Protein 5DLC (pdb70)

Organism: Pseudomonas aeruginosa (strain UCBPP-PA14) (NCBI:txid208963)

CATH classification: 3.20.20.70

B-factor: mean 39.53, std 12.9, range [12.69, 102.18]

Secondary structure (DSSP, 8-state):
---EEEEE-HHHHHHHHTTT-S-S-HHHHHHHHHHTT-SEEEEE--TT-SS--HHHHHHHHHH-SS-EEEEE-S-HHHHHHHHHH--SEEEE---SGGGB-SSSSB-TGGGHHHHHHHHHHHHTTT-EEEEEE-S-HHHHHHHHHTT-SEEEE--HHHHT-SSHHHHHHHHHHHHHHHHHHHHTT-EEEE-TT--TTTHHHHHTSTT--EEEE-HHHHHHHHHH-HHHHHHHHHHHHHHHH-/---EEEEE-HHHHHHHHTTTSS-S-HHHHHHHHHHTT-SEEEEE--TT-SS--HHHHHHHHHH-SS-EEEEE---HHHHHHHHHH--SEEEE---SGGGB-SSSSB-TGGGHHHHHHHHHHHHTTT-EEEEEE-S-HHHHHHHHHTT-SEEEE--HHHHT--SHHHHHHHHHHHHHHHHHHHHTT-EEEB-TT--TTTHHHHHTSTT--EEEE-HHHHHHHHHH-HHHHHHHHHHHHHHHH-/---EEEEE-HHHHHHHHTTT-S-S-HHHHHHHHHHTT-SEEEEE--TT-SS--HHHHHHHHHH-SS-EEEEE---HHHHHHHHHH--SEEEE---SGGGB-SSSSB-TTTTHHHHHHHHHHHHTTT-EEEEEE-S-HHHHHHHHHTT-SEEEE--HHHHT--SHHHHHHHHHHHHHHHHHHHHTT-EEEE-TT--TTTHHHHHTSTTEEEEEE-HHHHHHHHHH-HHHHHHHHHHHHHHHH-/---EEEEE-HHHHHHHHTTTSS-S-HHHHHHHHHHTT-SEEEEE--TT-SS--HHHHHHHHHH-SS-EEEEE---HHHHHHHHHH--SEEEE---SGGGB-SSSSB-TGGGHHHHHHHHHHHHTTT-EEEEEE-S-HHHHHHHHHTT-SEEEE--HHHHT-SSHHHHHHHHHHHHHHHHHHHHTT-EEEE-TT--TTTHHHHHTSTTEEEEEE-HHHHHHHHHH-HHHHHHHHHHHHHHHH-

InterPro domains:
  IPR004569 Pyridoxal phosphate (active vitamin B6) biosynthesis PdxJ [MF_00279] (1-248)
  IPR004569 Pyridoxal phosphate (active vitamin B6) biosynthesis PdxJ [PF03740] (9-241)
  IPR004569 Pyridoxal phosphate (active vitamin B6) biosynthesis PdxJ [PTHR30456] (7-244)
  IPR004569 Pyridoxal phosphate (active vitamin B6) biosynthesis PdxJ [TIGR00559] (9-242)
  IPR004569 Pyridoxal phosphate (active vitamin B6) biosynthesis PdxJ [cd00003] (8-241)
  IPR013785 Aldolase-type TIM barrel [G3DSA:3.20.20.70] (1-248)
  IPR036130 Pyridoxine 5'-phosphate synthase [SSF63892] (7-242)

Structure (mmCIF, N/CA/C/O backbone):
data_5DLC
#
_entry.id   5DLC
#
_cell.length_a   150.460
_cell.length_b   150.460
_cell.length_c   86.570
_cell.angle_alpha   90.00
_cell.angle_beta   90.00
_cell.angle_gamma   120.00
#
_symmetry.space_group_name_H-M   'P 32 2 1'
#
loop_
_entity.id
_entity.type
_entity.pdbx_description
1 polymer "Pyridoxine 5'-phosphate synthase"
2 non-polymer 'PHOSPHATE ION'
3 water water
#
loop_
_atom_site.group_PDB
_atom_site.id
_atom_site.type_symbol
_atom_site.label_atom_id
_atom_site.label_alt_id
_atom_site.label_comp_id
_atom_site.label_asym_id
_atom_site.label_entity_id
_atom_site.label_seq_id
_atom_site.pdbx_PDB_ins_code
_atom_site.Cartn_x
_atom_site.Cartn_y
_atom_site.Cartn_z
_atom_site.occupancy
_atom_site.B_iso_or_equiv
_atom_site.auth_seq_id
_atom_site.auth_comp_id
_atom_site.auth_asym_id
_atom_site.auth_atom_id
_atom_site.pdbx_PDB_model_num
ATOM 1 N N . THR A 1 13 ? -45.986 38.334 54.495 1.00 84.72 13 THR A N 1
ATOM 2 C CA . THR A 1 13 ? -44.871 38.628 53.603 1.00 84.27 13 THR A CA 1
ATOM 3 C C . THR A 1 13 ? -44.910 40.086 53.147 1.00 81.13 13 THR A C 1
ATOM 4 O O . THR A 1 13 ? -45.634 40.905 53.712 1.00 87.27 13 THR A O 1
ATOM 8 N N . ARG A 1 14 ? -44.137 40.394 52.112 1.00 64.33 14 ARG A N 1
ATOM 9 C CA . ARG A 1 14 ? -43.981 41.760 51.628 1.00 46.41 14 ARG A CA 1
ATOM 10 C C . ARG A 1 14 ? -45.230 42.300 50.937 1.00 39.43 14 ARG A C 1
ATOM 11 O O . ARG A 1 14 ? -46.174 41.561 50.656 1.00 36.65 14 ARG A O 1
ATOM 19 N N . ILE A 1 15 ? -45.223 43.605 50.678 1.00 36.95 15 ILE A N 1
ATOM 20 C CA . ILE A 1 15 ? -46.307 44.258 49.957 1.00 31.69 15 ILE A CA 1
ATOM 21 C C . ILE A 1 15 ? -46.344 43.730 48.525 1.00 32.78 15 ILE A C 1
ATOM 22 O O . ILE A 1 15 ? -45.312 43.360 47.964 1.00 35.05 15 ILE A O 1
ATOM 27 N N . LEU A 1 16 ? -47.537 43.689 47.940 1.00 31.69 16 LEU A N 1
ATOM 28 C CA . LEU A 1 16 ? -47.714 43.117 46.613 1.00 29.06 16 LEU A CA 1
ATOM 29 C C . LEU A 1 16 ? -48.131 44.176 45.597 1.00 30.49 16 LEU A C 1
ATOM 30 O O . LEU A 1 16 ? -48.828 45.134 45.933 1.00 31.65 16 LEU A O 1
ATOM 35 N N . LEU A 1 17 ? -47.700 43.998 44.352 1.00 26.54 17 LEU A N 1
ATOM 36 C CA . LEU A 1 17 ? -48.077 44.905 43.275 1.00 24.08 17 LEU A CA 1
ATOM 37 C C . LEU A 1 17 ? -48.948 44.223 42.224 1.00 24.27 17 LEU A C 1
ATOM 38 O O . LEU A 1 17 ? -48.539 43.242 41.603 1.00 25.68 17 LEU A O 1
ATOM 43 N N . GLY A 1 18 ? -50.157 44.741 42.043 1.00 22.92 18 GLY A N 1
ATOM 44 C CA . GLY A 1 18 ? -51.000 44.331 40.938 1.00 19.77 18 GLY A CA 1
ATOM 45 C C . GLY A 1 18 ? -50.986 45.405 39.869 1.00 22.65 18 GLY A C 1
ATOM 46 O O . GLY A 1 18 ? -51.256 46.572 40.153 1.00 22.96 18 GLY A O 1
ATOM 47 N N . VAL A 1 19 ? -50.664 45.021 38.639 1.00 21.97 19 VAL A N 1
ATOM 48 C CA . VAL A 1 19 ? -50.578 45.985 37.552 1.00 22.18 19 VAL A CA 1
ATOM 49 C C . VAL A 1 19 ? -51.837 45.939 36.699 1.00 24.32 19 VAL A C 1
ATOM 50 O O . VAL A 1 19 ? -52.170 44.909 36.113 1.00 27.00 19 VAL A O 1
ATOM 54 N N . ASN A 1 20 ? -52.535 47.068 36.639 1.00 23.45 20 ASN A N 1
ATOM 55 C CA . ASN A 1 20 ? -53.729 47.200 35.817 1.00 24.12 20 ASN A CA 1
ATOM 56 C C . ASN A 1 20 ? -53.341 47.674 34.418 1.00 26.61 20 ASN A C 1
ATOM 57 O O . ASN A 1 20 ? -52.639 48.674 34.263 1.00 25.43 20 ASN A O 1
ATOM 62 N N . ILE A 1 21 ? -53.808 46.954 33.403 1.00 27.57 21 ILE A N 1
ATOM 63 C CA . ILE A 1 21 ? -53.401 47.210 32.025 1.00 26.32 21 ILE A CA 1
ATOM 64 C C . ILE A 1 21 ? -54.501 47.842 31.166 1.00 25.47 21 ILE A C 1
ATOM 65 O O . ILE A 1 21 ? -54.389 47.864 29.941 1.00 27.93 21 ILE A O 1
ATOM 70 N N . ASP A 1 22 ? -55.550 48.358 31.805 1.00 24.05 22 ASP A N 1
ATOM 71 C CA . ASP A 1 22 ? -56.699 48.924 31.088 1.00 28.74 22 ASP A CA 1
ATOM 72 C C . ASP A 1 22 ? -56.315 49.991 30.071 1.00 29.95 22 ASP A C 1
ATOM 73 O O . ASP A 1 22 ? -56.823 50.012 28.951 1.00 31.70 22 ASP A O 1
ATOM 78 N N . HIS A 1 23 ? -55.421 50.885 30.471 1.00 29.42 23 HIS A N 1
ATOM 79 C CA . HIS A 1 23 ? -55.140 52.068 29.674 1.00 26.58 23 HIS A CA 1
ATOM 80 C C . HIS A 1 23 ? -54.132 51.791 28.565 1.00 25.29 23 HIS A C 1
ATOM 81 O O . HIS A 1 23 ? -53.832 52.671 27.759 1.00 24.32 23 HIS A O 1
ATOM 88 N N . VAL A 1 24 ? -53.618 50.566 28.521 1.00 23.69 24 VAL A N 1
ATOM 89 C CA . VAL A 1 24 ? -52.915 50.097 27.335 1.00 22.18 24 VAL A CA 1
ATOM 90 C C . VAL A 1 24 ? -53.961 49.949 26.238 1.00 23.99 24 VAL A C 1
ATOM 91 O O . VAL A 1 24 ? -53.733 50.315 25.085 1.00 24.54 24 VAL A O 1
ATOM 95 N N . ALA A 1 25 ? -55.120 49.418 26.618 1.00 22.57 25 ALA A N 1
ATOM 96 C CA . ALA A 1 25 ? -56.234 49.247 25.693 1.00 24.50 25 ALA A CA 1
ATOM 97 C C . ALA A 1 25 ? -56.856 50.589 25.313 1.00 27.19 25 ALA A C 1
ATOM 98 O O . ALA A 1 25 ? -57.391 50.737 24.214 1.00 27.90 25 ALA A O 1
ATOM 100 N N . THR A 1 26 ? -56.792 51.558 26.224 1.00 28.42 26 THR A N 1
ATOM 101 C CA . THR A 1 26 ? -57.249 52.917 25.932 1.00 29.27 26 THR A CA 1
ATOM 102 C C . THR A 1 26 ? -56.532 53.438 24.692 1.00 31.18 26 THR A C 1
ATOM 103 O O . THR A 1 26 ? -57.147 54.015 23.794 1.00 31.09 26 THR A O 1
ATOM 107 N N . LEU A 1 27 ? -55.222 53.225 24.655 1.00 28.39 27 LEU A N 1
ATOM 108 C CA . LEU A 1 27 ? -54.407 53.641 23.525 1.00 29.39 27 LEU A CA 1
ATOM 109 C C . LEU A 1 27 ? -54.776 52.872 22.255 1.00 26.72 27 LEU A C 1
ATOM 110 O O . LEU A 1 27 ? -54.813 53.441 21.162 1.00 24.24 27 LEU A O 1
ATOM 115 N N . ARG A 1 28 ? -55.055 51.580 22.408 1.00 23.08 28 ARG A N 1
ATOM 116 C CA . ARG A 1 28 ? -55.400 50.724 21.276 1.00 23.79 28 ARG A CA 1
ATOM 117 C C . ARG A 1 28 ? -56.726 51.135 20.645 1.00 26.10 28 ARG A C 1
ATOM 118 O O . ARG A 1 28 ? -56.846 51.206 19.420 1.00 26.79 28 ARG A O 1
ATOM 126 N N . GLN A 1 29 ? -57.719 51.407 21.488 1.00 25.26 29 GLN A N 1
ATOM 127 C CA . GLN A 1 29 ? -59.060 51.740 21.019 1.00 26.07 29 GLN A CA 1
ATOM 128 C C . GLN A 1 29 ? -59.112 53.095 20.314 1.00 25.81 29 GLN A C 1
ATOM 129 O O . GLN A 1 29 ? -60.064 53.382 19.590 1.00 30.06 29 GLN A O 1
ATOM 135 N N . ALA A 1 30 ? -58.093 53.922 20.533 1.00 26.25 30 ALA A N 1
ATOM 136 C CA . ALA A 1 30 ? -58.027 55.254 19.932 1.00 30.59 30 ALA A CA 1
ATOM 137 C C . ALA A 1 30 ? -57.988 55.207 18.404 1.00 32.89 30 ALA A C 1
ATOM 138 O O . ALA A 1 30 ? -58.499 56.106 17.739 1.00 37.00 30 ALA A O 1
ATOM 140 N N . ARG A 1 31 ? -57.383 54.159 17.852 1.00 33.40 31 ARG A N 1
ATOM 141 C CA . ARG A 1 31 ? -57.239 54.032 16.403 1.00 36.13 31 ARG A CA 1
ATOM 142 C C . ARG A 1 31 ? -57.902 52.759 15.885 1.00 40.24 31 ARG A C 1
ATOM 143 O O . ARG A 1 31 ? -57.959 52.524 14.678 1.00 43.23 31 ARG A O 1
ATOM 151 N N . GLY A 1 32 ? -58.403 51.941 16.805 1.00 39.99 32 GLY A N 1
ATOM 152 C CA . GLY A 1 32 ? -59.085 50.715 16.441 1.00 42.62 32 GLY A CA 1
ATOM 153 C C . GLY A 1 32 ? -58.167 49.694 15.801 1.00 46.57 32 GLY A C 1
ATOM 154 O O . GLY A 1 32 ? -58.582 48.922 14.936 1.00 46.88 32 GLY A O 1
ATOM 155 N N . THR A 1 33 ? -56.908 49.698 16.223 1.00 48.76 33 THR A N 1
ATOM 156 C CA . THR A 1 33 ? -55.935 48.734 15.729 1.00 41.64 33 THR A CA 1
ATOM 157 C C . THR A 1 33 ? -55.859 47.527 16.651 1.00 35.96 33 THR A C 1
ATOM 158 O O . THR A 1 33 ? -56.698 47.344 17.532 1.00 35.89 33 THR A O 1
ATOM 162 N N . ARG A 1 34 ? -54.831 46.716 16.444 1.00 38.14 34 ARG A N 1
ATOM 163 C CA . ARG A 1 34 ? -54.626 45.508 17.224 1.00 38.75 34 ARG A CA 1
ATOM 164 C C . ARG A 1 34 ? -53.464 45.740 18.194 1.00 40.52 34 ARG A C 1
ATOM 165 O O . ARG A 1 34 ? -53.174 44.914 19.060 1.00 41.62 34 ARG A O 1
ATOM 173 N N . TYR A 1 35 ? -52.824 46.899 18.047 1.00 37.23 35 TYR A N 1
ATOM 174 C CA . TYR A 1 35 ? -51.743 47.329 18.928 1.00 28.60 35 TYR A CA 1
ATOM 175 C C . TYR A 1 35 ? -52.105 48.681 19.543 1.00 28.41 35 TYR A C 1
ATOM 176 O O . TYR A 1 35 ? -52.854 49.448 18.944 1.00 31.55 35 TYR A O 1
ATOM 185 N N . PRO A 1 36 ? -51.589 48.974 20.748 1.00 30.67 36 PRO A N 1
ATOM 186 C CA . PRO A 1 36 ? -50.775 48.076 21.573 1.00 29.54 36 PRO A CA 1
ATOM 187 C C . PRO A 1 36 ? -51.627 47.011 22.248 1.00 28.29 36 PRO A C 1
ATOM 188 O O . PRO A 1 36 ? -52.757 47.291 22.648 1.00 31.08 36 PRO A O 1
ATOM 192 N N . ASP A 1 37 ? -51.089 45.804 22.371 1.00 26.64 37 ASP A N 1
ATOM 193 C CA . ASP A 1 37 ? -51.839 44.704 22.954 1.00 24.02 37 ASP A CA 1
ATOM 194 C C . ASP A 1 37 ? -51.661 44.709 24.466 1.00 24.00 37 ASP A C 1
ATOM 195 O O . ASP A 1 37 ? -50.543 44.566 24.963 1.00 27.81 37 ASP A O 1
ATOM 200 N N . PRO A 1 38 ? -52.769 44.885 25.202 1.00 23.61 38 PRO A N 1
ATOM 201 C CA . PRO A 1 38 ? -52.756 44.835 26.669 1.00 23.05 38 PRO A CA 1
ATOM 202 C C . PRO A 1 38 ? -52.266 43.485 27.186 1.00 21.18 38 PRO A C 1
ATOM 203 O O . PRO A 1 38 ? -51.745 43.406 28.297 1.00 24.60 38 PRO A O 1
ATOM 207 N N . VAL A 1 39 ? -52.425 42.444 26.375 1.00 18.90 39 VAL A N 1
ATOM 208 C CA . VAL A 1 39 ? -51.937 41.112 26.710 1.00 23.51 39 VAL A CA 1
ATOM 209 C C . VAL A 1 39 ? -50.415 41.105 26.821 1.00 24.68 39 VAL A C 1
ATOM 210 O O . VAL A 1 39 ? -49.853 40.567 27.783 1.00 29.03 39 VAL A O 1
ATOM 214 N N . LYS A 1 40 ? -49.763 41.715 25.830 1.00 23.72 40 LYS A N 1
ATOM 215 C CA . LYS A 1 40 ? -48.303 41.822 25.780 1.00 27.09 40 LYS A CA 1
ATOM 216 C C . LYS A 1 40 ? -47.776 42.621 26.970 1.00 29.07 40 LYS A C 1
ATOM 217 O O . LYS A 1 40 ? -46.779 42.248 27.590 1.00 29.65 40 LYS A O 1
ATOM 223 N N . ALA A 1 41 ? -48.470 43.709 27.294 1.00 26.94 41 ALA A N 1
ATOM 224 C CA . ALA A 1 41 ? -48.118 44.542 28.439 1.00 24.64 41 ALA A CA 1
ATOM 225 C C . ALA A 1 41 ? -48.225 43.739 29.733 1.00 25.13 41 ALA A C 1
ATOM 226 O O . ALA A 1 41 ? -47.364 43.839 30.608 1.00 24.80 41 ALA A O 1
ATOM 228 N N . ALA A 1 42 ? -49.289 42.948 29.843 1.00 18.29 42 ALA A N 1
ATOM 229 C CA . ALA A 1 42 ? -49.496 42.080 30.998 1.00 22.86 42 ALA A CA 1
ATOM 230 C C . ALA A 1 42 ? -48.349 41.087 31.162 1.00 26.36 42 ALA A C 1
ATOM 231 O O . ALA A 1 42 ? -47.859 40.867 32.270 1.00 28.75 42 ALA A O 1
ATOM 233 N N . LEU A 1 43 ? -47.924 40.490 30.054 1.00 25.92 43 LEU A N 1
ATOM 234 C CA . LEU A 1 43 ? -46.843 39.511 30.085 1.00 28.27 43 LEU A CA 1
ATOM 235 C C . LEU A 1 43 ? -45.501 40.172 30.387 1.00 31.11 43 LEU A C 1
ATOM 236 O O . LEU A 1 43 ? -44.633 39.572 31.023 1.00 32.27 43 LEU A O 1
ATOM 241 N N . ASP A 1 44 ? -45.329 41.405 29.923 1.00 31.08 44 ASP A N 1
ATOM 242 C CA . ASP A 1 44 ? -44.129 42.170 30.244 1.00 31.96 44 ASP A CA 1
ATOM 243 C C . ASP A 1 44 ? -44.093 42.509 31.730 1.00 30.26 44 ASP A C 1
ATOM 244 O O . ASP A 1 44 ? -43.036 42.463 32.360 1.00 28.72 44 ASP A O 1
ATOM 249 N N . ALA A 1 45 ? -45.256 42.844 32.283 1.00 27.36 45 ALA A N 1
ATOM 250 C CA . ALA A 1 45 ? -45.359 43.227 33.686 1.00 28.89 45 ALA A CA 1
ATOM 251 C C . ALA A 1 45 ? -44.996 42.076 34.622 1.00 29.63 45 ALA A C 1
ATOM 252 O O . ALA A 1 45 ? -44.271 42.272 35.599 1.00 28.35 45 ALA A O 1
ATOM 254 N N . GLU A 1 46 ? -45.492 40.880 34.315 1.00 30.99 46 GLU A N 1
ATOM 255 C CA . GLU A 1 46 ? -45.199 39.698 35.123 1.00 30.08 46 GLU A CA 1
ATOM 256 C C . GLU A 1 46 ? -43.708 39.402 35.081 1.00 31.95 46 GLU A C 1
ATOM 257 O O . GLU A 1 46 ? -43.082 39.124 36.105 1.00 31.32 46 GLU A O 1
ATOM 263 N N . GLU A 1 47 ? -43.153 39.471 33.877 1.00 30.22 47 GLU A N 1
ATOM 264 C CA . GLU A 1 47 ? -41.733 39.260 33.648 1.00 30.23 47 GLU A CA 1
ATOM 265 C C . GLU A 1 47 ? -40.897 40.288 34.406 1.00 27.80 47 GLU A C 1
ATOM 266 O O . GLU A 1 47 ? -39.767 40.012 34.808 1.00 29.30 47 GLU A O 1
ATOM 272 N N . ALA A 1 48 ? -41.473 41.467 34.620 1.00 27.70 48 ALA A N 1
ATOM 273 C CA . ALA A 1 48 ? -40.780 42.546 35.315 1.00 24.92 48 ALA A CA 1
ATOM 274 C C . ALA A 1 48 ? -41.063 42.550 36.814 1.00 29.79 48 ALA A C 1
ATOM 275 O O . ALA A 1 48 ? -40.633 43.457 37.526 1.00 35.70 48 ALA A O 1
ATOM 277 N N . GLY A 1 49 ? -41.791 41.546 37.292 1.00 27.52 49 GLY A N 1
ATOM 278 C CA . GLY A 1 49 ? -41.970 41.373 38.721 1.00 27.55 49 GLY A CA 1
ATOM 279 C C . GLY A 1 49 ? -43.351 41.607 39.304 1.00 28.88 49 GLY A C 1
ATOM 280 O O . GLY A 1 49 ? -43.519 41.550 40.523 1.00 33.46 49 GLY A O 1
ATOM 281 N N . ALA A 1 50 ? -44.337 41.885 38.457 1.00 26.42 50 ALA A N 1
ATOM 282 C CA . ALA A 1 50 ? -45.704 42.067 38.935 1.00 22.50 50 ALA A CA 1
ATOM 283 C C . ALA A 1 50 ? -46.197 40.805 39.638 1.00 24.20 50 ALA A C 1
ATOM 284 O O . ALA A 1 50 ? -45.892 39.691 39.212 1.00 22.19 50 ALA A O 1
ATOM 286 N N . ASP A 1 51 ? -46.959 40.983 40.711 1.00 23.82 51 ASP A N 1
ATOM 287 C CA . ASP A 1 51 ? -47.444 39.853 41.496 1.00 26.71 51 ASP A CA 1
ATOM 288 C C . ASP A 1 51 ? -48.789 39.374 40.962 1.00 27.94 51 ASP A C 1
ATOM 289 O O . ASP A 1 51 ? -49.201 38.238 41.207 1.00 29.88 51 ASP A O 1
ATOM 294 N N . GLY A 1 52 ? -49.463 40.253 40.229 1.00 22.15 52 GLY A N 1
ATOM 295 C CA . GLY A 1 52 ? -50.715 39.921 39.578 1.00 20.91 52 GLY A CA 1
ATOM 296 C C . GLY A 1 52 ? -51.083 40.938 38.517 1.00 23.50 52 GLY A C 1
ATOM 297 O O . GLY A 1 52 ? -50.545 42.045 38.494 1.00 27.88 52 GLY A O 1
ATOM 298 N N . ILE A 1 53 ? -51.998 40.563 37.630 1.00 19.38 53 ILE A N 1
ATOM 299 C CA . ILE A 1 53 ? -52.450 41.470 36.587 1.00 19.99 53 ILE A CA 1
ATOM 300 C C . ILE A 1 53 ? -53.922 41.789 36.792 1.00 24.24 53 ILE A C 1
ATOM 301 O O . ILE A 1 53 ? -54.744 40.886 36.944 1.00 28.83 53 ILE A O 1
ATOM 306 N N . THR A 1 54 ? -54.247 43.078 36.801 1.00 21.00 54 THR A N 1
ATOM 307 C CA . THR A 1 54 ? -55.619 43.528 37.008 1.00 24.97 54 THR A CA 1
ATOM 308 C C . THR A 1 54 ? -56.238 43.986 35.691 1.00 22.40 54 THR A C 1
ATOM 309 O O . THR A 1 54 ? -55.611 44.706 34.916 1.00 25.03 54 THR A O 1
ATOM 313 N N . VAL A 1 55 ? -57.473 43.568 35.441 1.00 22.99 55 VAL A N 1
ATOM 314 C CA . VAL A 1 55 ? -58.158 43.939 34.214 1.00 26.60 55 VAL A CA 1
ATOM 315 C C . VAL A 1 55 ? -59.624 44.260 34.504 1.00 32.08 55 VAL A C 1
ATOM 316 O O . VAL A 1 55 ? -60.323 43.498 35.173 1.00 33.93 55 VAL A O 1
ATOM 320 N N . HIS A 1 56 ? -60.076 45.406 34.005 1.00 31.40 56 HIS A N 1
ATOM 321 C CA . HIS A 1 56 ? -61.445 45.858 34.226 1.00 26.78 56 HIS A CA 1
ATOM 322 C C . HIS A 1 56 ? -62.231 45.875 32.918 1.00 23.58 56 HIS A C 1
ATOM 323 O O . HIS A 1 56 ? -62.022 46.741 32.070 1.00 19.96 56 HIS A O 1
ATOM 330 N N . LEU A 1 57 ? -63.130 44.910 32.758 1.00 23.51 57 LEU A N 1
ATOM 331 C CA . LEU A 1 57 ? -64.030 44.898 31.610 1.00 25.84 57 LEU A CA 1
ATOM 332 C C . LEU A 1 57 ? -65.280 45.713 31.917 1.00 25.70 57 LEU A C 1
ATOM 333 O O . LEU A 1 57 ? -66.126 45.293 32.707 1.00 22.71 57 LEU A O 1
ATOM 338 N N . ARG A 1 58 ? -65.388 46.884 31.299 1.00 26.52 58 ARG A N 1
ATOM 339 C CA . ARG A 1 58 ? -66.519 47.768 31.548 1.00 29.89 58 ARG A CA 1
ATOM 340 C C . ARG A 1 58 ? -67.694 47.373 30.665 1.00 30.52 58 ARG A C 1
ATOM 341 O O . ARG A 1 58 ? -67.514 46.749 29.620 1.00 31.31 58 ARG A O 1
ATOM 349 N N . GLU A 1 59 ? -68.899 47.730 31.093 1.00 33.73 59 GLU A N 1
ATOM 350 C CA . GLU A 1 59 ? -70.092 47.453 30.304 1.00 35.86 59 GLU A CA 1
ATOM 351 C C . GLU A 1 59 ? -70.054 48.203 28.973 1.00 32.82 59 GLU A C 1
ATOM 352 O O . GLU A 1 59 ? -70.453 47.665 27.940 1.00 31.44 59 GLU A O 1
ATOM 358 N N . ASP A 1 60 ? -69.567 49.440 29.002 1.00 29.31 60 ASP A N 1
ATOM 359 C CA . ASP A 1 60 ? -69.480 50.249 27.791 1.00 30.29 60 ASP A CA 1
ATOM 360 C C . ASP A 1 60 ? -68.308 49.832 26.896 1.00 28.75 60 ASP A C 1
ATOM 361 O O . ASP A 1 60 ? -68.155 50.351 25.789 1.00 27.83 60 ASP A O 1
ATOM 366 N N . ARG A 1 61 ? -67.504 48.885 27.382 1.00 26.40 61 ARG A N 1
ATOM 367 C CA . ARG A 1 61 ? -66.348 48.358 26.655 1.00 23.41 61 ARG A CA 1
ATOM 368 C C . ARG A 1 61 ? -65.438 49.500 26.202 1.00 26.49 61 ARG A C 1
ATOM 369 O O . ARG A 1 61 ? -64.997 49.544 25.054 1.00 22.31 61 ARG A O 1
ATOM 377 N N . ARG A 1 62 ? -65.180 50.430 27.114 1.00 29.15 62 ARG A N 1
ATOM 378 C CA . ARG A 1 62 ? -64.428 51.639 26.805 1.00 32.35 62 ARG A CA 1
ATOM 379 C C . ARG A 1 62 ? -63.012 51.328 26.314 1.00 31.24 62 ARG A C 1
ATOM 380 O O . ARG A 1 62 ? -62.552 51.875 25.311 1.00 34.30 62 ARG A O 1
ATOM 388 N N . HIS A 1 63 ? -62.335 50.428 27.020 1.00 27.25 63 HIS A N 1
ATOM 389 C CA . HIS A 1 63 ? -60.989 50.016 26.645 1.00 25.65 63 HIS A CA 1
ATOM 390 C C . HIS A 1 63 ? -60.872 48.498 26.457 1.00 24.64 63 HIS A C 1
ATOM 391 O O . HIS A 1 63 ? -60.814 48.004 25.329 1.00 24.90 63 HIS A O 1
ATOM 398 N N . ILE A 1 64 ? -60.828 47.771 27.566 1.00 24.43 64 ILE A N 1
ATOM 399 C CA . ILE A 1 64 ? -60.692 46.322 27.554 1.00 25.86 64 ILE A CA 1
ATOM 400 C C . ILE A 1 64 ? -61.887 45.658 26.878 1.00 27.17 64 ILE A C 1
ATOM 401 O O . ILE A 1 64 ? -63.032 46.064 27.080 1.00 29.93 64 ILE A O 1
ATOM 406 N N . GLN A 1 65 ? -61.611 44.640 26.068 1.00 24.83 65 GLN A N 1
ATOM 407 C CA . GLN A 1 65 ? -62.662 43.872 25.415 1.00 25.95 65 GLN A CA 1
ATOM 408 C C . GLN A 1 65 ? -62.700 42.459 25.998 1.00 30.65 65 GLN A C 1
ATOM 409 O O . GLN A 1 65 ? -61.824 42.083 26.779 1.00 33.08 65 GLN A O 1
ATOM 415 N N . GLU A 1 66 ? -63.712 41.683 25.619 1.00 30.58 66 GLU A N 1
ATOM 416 C CA . GLU A 1 66 ? -63.844 40.303 26.086 1.00 29.21 66 GLU A CA 1
ATOM 417 C C . GLU A 1 66 ? -62.655 39.473 25.617 1.00 26.94 66 GLU A C 1
ATOM 418 O O . GLU A 1 66 ? -62.165 38.594 26.328 1.00 25.52 66 GLU A O 1
ATOM 424 N N . ARG A 1 67 ? -62.201 39.783 24.408 1.00 24.25 67 ARG A N 1
ATOM 425 C CA . ARG A 1 67 ? -61.025 39.175 23.804 1.00 25.42 67 ARG A CA 1
ATOM 426 C C . ARG A 1 67 ? -59.823 39.301 24.734 1.00 29.86 67 ARG A C 1
ATOM 427 O O . ARG A 1 67 ? -59.070 38.344 24.905 1.00 29.69 67 ARG A O 1
ATOM 435 N N . ASP A 1 68 ? -59.656 40.473 25.339 1.00 28.77 68 ASP A N 1
ATOM 436 C CA . ASP A 1 68 ? -58.523 40.719 26.225 1.00 26.60 68 ASP A CA 1
ATOM 437 C C . ASP A 1 68 ? -58.520 39.763 27.419 1.00 29.54 68 ASP A C 1
ATOM 438 O O . ASP A 1 68 ? -57.504 39.137 27.720 1.00 29.09 68 ASP A O 1
ATOM 443 N N . VAL A 1 69 ? -59.665 39.650 28.086 1.00 33.11 69 VAL A N 1
ATOM 444 C CA . VAL A 1 69 ? -59.796 38.827 29.285 1.00 31.28 69 VAL A CA 1
ATOM 445 C C . VAL A 1 69 ? -59.603 37.347 28.962 1.00 32.13 69 VAL A C 1
ATOM 446 O O . VAL A 1 69 ? -58.946 36.618 29.709 1.00 30.54 69 VAL A O 1
ATOM 450 N N . ARG A 1 70 ? -60.177 36.908 27.846 1.00 32.88 70 ARG A N 1
ATOM 451 C CA . ARG A 1 70 ? -60.108 35.505 27.451 1.00 36.35 70 ARG A CA 1
ATOM 452 C C . ARG A 1 70 ? -58.683 35.077 27.107 1.00 35.13 70 ARG A C 1
ATOM 453 O O . ARG A 1 70 ? -58.259 33.974 27.457 1.00 35.10 70 ARG A O 1
ATOM 461 N N . VAL A 1 71 ? -57.947 35.946 26.420 1.00 32.10 71 VAL A N 1
ATOM 462 C CA . VAL A 1 71 ? -56.557 35.663 26.083 1.00 28.51 71 VAL A CA 1
ATOM 463 C C . VAL A 1 71 ? -55.694 35.686 27.342 1.00 23.76 71 VAL A C 1
ATOM 464 O O . VAL A 1 71 ? -54.841 34.820 27.530 1.00 22.89 71 VAL A O 1
ATOM 468 N N . LEU A 1 72 ? -55.929 36.670 28.206 1.00 25.44 72 LEU A N 1
ATOM 469 C CA . LEU A 1 72 ? -55.200 36.776 29.468 1.00 29.90 72 LEU A CA 1
ATOM 470 C C . LEU A 1 72 ? -55.317 35.490 30.277 1.00 30.09 72 LEU A C 1
ATOM 471 O O . LEU A 1 72 ? -54.340 35.023 30.860 1.00 27.38 72 LEU A O 1
ATOM 476 N N . LYS A 1 73 ? -56.522 34.928 30.308 1.00 29.18 73 LYS A N 1
ATOM 477 C CA . LYS A 1 73 ? -56.775 33.677 31.012 1.00 26.08 73 LYS A CA 1
ATOM 478 C C . LYS A 1 73 ? -55.835 32.573 30.536 1.00 27.32 73 LYS A C 1
ATOM 479 O O . LYS A 1 73 ? -55.365 31.758 31.330 1.00 28.21 73 LYS A O 1
ATOM 485 N N . GLU A 1 74 ? -55.550 32.567 29.238 1.00 29.00 74 GLU A N 1
ATOM 486 C CA . GLU A 1 74 ? -54.720 31.533 28.633 1.00 26.76 74 GLU A CA 1
ATOM 487 C C . GLU A 1 74 ? -53.215 31.750 28.806 1.00 25.65 74 GLU A C 1
ATOM 488 O O . GLU A 1 74 ? -52.441 30.802 28.684 1.00 32.21 74 GLU A O 1
ATOM 494 N N . VAL A 1 75 ? -52.795 32.982 29.086 1.00 23.10 75 VAL A N 1
ATOM 495 C CA . VAL A 1 75 ? -51.367 33.306 29.038 1.00 25.17 75 VAL A CA 1
ATOM 496 C C . VAL A 1 75 ? -50.750 33.752 30.365 1.00 26.13 75 VAL A C 1
ATOM 497 O O . VAL A 1 75 ? -49.530 33.700 30.518 1.00 29.49 75 VAL A O 1
ATOM 501 N N . LEU A 1 76 ? -51.570 34.193 31.315 1.00 25.39 76 LEU A N 1
ATOM 502 C CA . LEU A 1 76 ? -51.050 34.718 32.581 1.00 27.42 76 LEU A CA 1
ATOM 503 C C . LEU A 1 76 ? -50.214 33.702 33.358 1.00 32.35 76 LEU A C 1
ATOM 504 O O . LEU A 1 76 ? -50.615 32.550 33.530 1.00 37.38 76 LEU A O 1
ATOM 509 N N . GLN A 1 77 ? -49.051 34.147 33.826 1.00 32.54 77 GLN A N 1
ATOM 510 C CA . GLN A 1 77 ? -48.147 33.308 34.604 1.00 29.08 77 GLN A CA 1
ATOM 511 C C . GLN A 1 77 ? -48.387 33.468 36.106 1.00 26.92 77 GLN A C 1
ATOM 512 O O . GLN A 1 77 ? -47.925 32.654 36.904 1.00 26.33 77 GLN A O 1
ATOM 518 N N . THR A 1 78 ? -49.109 34.519 36.486 1.00 30.07 78 THR A N 1
ATOM 519 C CA . THR A 1 78 ? -49.370 34.797 37.898 1.00 30.95 78 THR A CA 1
ATOM 520 C C . THR A 1 78 ? -50.828 34.526 38.249 1.00 32.88 78 THR A C 1
ATOM 521 O O . THR A 1 78 ? -51.206 33.389 38.528 1.00 39.46 78 THR A O 1
ATOM 525 N N . ARG A 1 79 ? -51.641 35.577 38.233 1.00 32.88 79 ARG A N 1
ATOM 526 C CA . ARG A 1 79 ? -53.058 35.469 38.567 1.00 27.20 79 ARG A CA 1
ATOM 527 C C . ARG A 1 79 ? -53.820 36.683 38.052 1.00 26.88 79 ARG A C 1
ATOM 528 O O . ARG A 1 79 ? -53.270 37.780 37.962 1.00 29.46 79 ARG A O 1
ATOM 536 N N . MET A 1 80 ? -55.090 36.482 37.725 1.00 24.62 80 MET A N 1
ATOM 537 C CA . MET A 1 80 ? -55.920 37.565 37.223 1.00 24.41 80 MET A CA 1
ATOM 538 C C . MET A 1 80 ? -56.727 38.214 38.340 1.00 27.61 80 MET A C 1
ATOM 539 O O . MET A 1 80 ? -57.285 37.527 39.197 1.00 30.57 80 MET A O 1
ATOM 544 N N . ASN A 1 81 ? -56.786 39.541 38.322 1.00 25.74 81 ASN A N 1
ATOM 545 C CA . ASN A 1 81 ? -57.705 40.271 39.180 1.00 25.69 81 ASN A CA 1
ATOM 546 C C . ASN A 1 81 ? -58.742 40.928 38.279 1.00 28.60 81 ASN A C 1
ATOM 547 O O . ASN A 1 81 ? -58.490 41.974 37.680 1.00 30.32 81 ASN A O 1
ATOM 552 N N . PHE A 1 82 ? -59.909 40.303 38.183 1.00 25.17 82 PHE A N 1
ATOM 553 C CA . PHE A 1 82 ? -60.932 40.742 37.246 1.00 25.79 82 PHE A CA 1
ATOM 554 C C . PHE A 1 82 ? -61.849 41.782 37.880 1.00 26.53 82 PHE A C 1
ATOM 555 O O . PHE A 1 82 ? -62.696 41.453 38.711 1.00 28.47 82 PHE A O 1
ATOM 563 N N . GLU A 1 83 ? -61.678 43.039 37.478 1.00 26.52 83 GLU A N 1
ATOM 564 C CA . GLU A 1 83 ? -62.533 44.115 37.966 1.00 29.67 83 GLU A CA 1
ATOM 565 C C . GLU A 1 83 ? -63.784 44.208 37.110 1.00 26.19 83 GLU A C 1
ATOM 566 O O . GLU A 1 83 ? -63.724 44.147 35.882 1.00 26.82 83 GLU A O 1
ATOM 572 N N . MET A 1 84 ? -64.920 44.355 37.777 1.00 25.53 84 MET A N 1
ATOM 573 C CA . MET A 1 84 ? -66.210 44.318 37.112 1.00 28.21 84 MET A CA 1
ATOM 574 C C . MET A 1 84 ? -67.273 45.086 37.885 1.00 27.48 84 MET A C 1
ATOM 575 O O . MET A 1 84 ? -67.195 45.222 39.106 1.00 29.71 84 MET A O 1
ATOM 580 N N . GLY A 1 85 ? -68.264 45.589 37.159 1.00 29.05 85 GLY A N 1
ATOM 581 C CA . GLY A 1 85 ? -69.451 46.156 37.768 1.00 29.54 85 GLY A CA 1
ATOM 582 C C . GLY A 1 85 ? -70.439 45.038 38.030 1.00 32.25 85 GLY A C 1
ATOM 583 O O . GLY A 1 85 ? -70.472 44.055 37.290 1.00 33.83 85 GLY A O 1
ATOM 584 N N . VAL A 1 86 ? -71.235 45.164 39.085 1.00 32.66 86 VAL A N 1
ATOM 585 C CA . VAL A 1 86 ? -72.130 44.074 39.447 1.00 33.08 86 VAL A CA 1
ATOM 586 C C . VAL A 1 86 ? -73.333 44.045 38.511 1.00 34.35 86 VAL A C 1
ATOM 587 O O . VAL A 1 86 ? -74.322 44.746 38.721 1.00 35.67 86 VAL A O 1
ATOM 591 N N . THR A 1 87 ? -73.235 43.211 37.479 1.00 35.30 87 THR A N 1
ATOM 592 C CA . THR A 1 87 ? -74.350 42.916 36.584 1.00 34.84 87 THR A CA 1
ATOM 593 C C . THR A 1 87 ? -74.376 41.421 36.289 1.00 33.79 87 THR A C 1
ATOM 594 O O . THR A 1 87 ? -73.398 40.716 36.539 1.00 32.59 87 THR A O 1
ATOM 598 N N . GLU A 1 88 ? -75.493 40.940 35.756 1.00 33.48 88 GLU A N 1
ATOM 599 C CA . GLU A 1 88 ? -75.619 39.529 35.415 1.00 33.13 88 GLU A CA 1
ATOM 600 C C . GLU A 1 88 ? -74.634 39.125 34.321 1.00 37.22 88 GLU A C 1
ATOM 601 O O . GLU A 1 88 ? -74.054 38.041 34.366 1.00 40.01 88 GLU A O 1
ATOM 607 N N . GLU A 1 89 ? -74.454 40.004 33.339 1.00 39.67 89 GLU A N 1
ATOM 608 C CA . GLU A 1 89 ? -73.529 39.754 32.238 1.00 41.72 89 GLU A CA 1
ATOM 609 C C . GLU A 1 89 ? -72.115 39.488 32.745 1.00 38.82 89 GLU A C 1
ATOM 610 O O . GLU A 1 89 ? -71.474 38.516 32.347 1.00 36.23 89 GLU A O 1
ATOM 616 N N . MET A 1 90 ? -71.641 40.354 33.634 1.00 37.36 90 MET A N 1
ATOM 617 C CA . MET A 1 90 ? -70.275 40.266 34.133 1.00 39.08 90 MET A CA 1
ATOM 618 C C . MET A 1 90 ? -70.084 39.091 35.085 1.00 38.01 90 MET A C 1
ATOM 619 O O . MET A 1 90 ? -69.021 38.468 35.100 1.00 38.98 90 MET A O 1
ATOM 624 N N . LEU A 1 91 ? -71.102 38.795 35.886 1.00 34.56 91 LEU A N 1
ATOM 625 C CA . LEU A 1 91 ? -71.037 37.648 36.786 1.00 31.30 91 LEU A CA 1
ATOM 626 C C . LEU A 1 91 ? -70.960 36.334 36.011 1.00 29.00 91 LEU A C 1
ATOM 627 O O . LEU A 1 91 ? -70.151 35.463 36.331 1.00 26.28 91 LEU A O 1
ATOM 632 N N . ALA A 1 92 ? -71.792 36.204 34.983 1.00 25.04 92 ALA A N 1
ATOM 633 C CA . ALA A 1 92 ? -71.798 35.004 34.155 1.00 28.82 92 ALA A CA 1
ATOM 634 C C . ALA A 1 92 ? -70.463 34.844 33.434 1.00 31.55 92 ALA A C 1
ATOM 635 O O . ALA A 1 92 ? -69.936 33.738 33.315 1.00 37.44 92 ALA A O 1
ATOM 637 N N . PHE A 1 93 ? -69.927 35.960 32.951 1.00 24.88 93 PHE A N 1
ATOM 638 C CA . PHE A 1 93 ? -68.635 35.972 32.279 1.00 23.73 93 PHE A CA 1
ATOM 639 C C . PHE A 1 93 ? -67.524 35.539 33.234 1.00 26.52 93 PHE A C 1
ATOM 640 O O . PHE A 1 93 ? -66.644 34.761 32.865 1.00 25.86 93 PHE A O 1
ATOM 648 N N . ALA A 1 94 ? -67.572 36.049 34.461 1.00 26.35 94 ALA A N 1
ATOM 649 C CA . ALA A 1 94 ? -66.575 35.710 35.473 1.00 27.15 94 ALA A CA 1
ATOM 650 C C . ALA A 1 94 ? -66.665 34.239 35.879 1.00 26.89 94 ALA A C 1
ATOM 651 O O . ALA A 1 94 ? -65.649 33.599 36.155 1.00 28.01 94 ALA A O 1
ATOM 653 N N . GLU A 1 95 ? -67.884 33.708 35.909 1.00 28.61 95 GLU A N 1
ATOM 654 C CA . GLU A 1 95 ? -68.102 32.304 36.252 1.00 32.54 95 GLU A CA 1
ATOM 655 C C . GLU A 1 95 ? -67.479 31.407 35.186 1.00 35.12 95 GLU A C 1
ATOM 656 O O . GLU A 1 95 ? -67.087 30.273 35.459 1.00 40.03 95 GLU A O 1
ATOM 662 N N . GLU A 1 96 ? -67.389 31.932 33.970 1.00 34.28 96 GLU A N 1
ATOM 663 C CA . GLU A 1 96 ? -66.694 31.264 32.878 1.00 37.12 96 GLU A CA 1
ATOM 664 C C . GLU A 1 96 ? -65.178 31.428 32.982 1.00 35.64 96 GLU A C 1
ATOM 665 O O . GLU A 1 96 ? -64.429 30.456 32.870 1.00 37.42 96 GLU A O 1
ATOM 671 N N . ILE A 1 97 ? -64.740 32.667 33.188 1.00 33.85 97 ILE A N 1
ATOM 672 C CA . ILE A 1 97 ? -63.318 33.001 33.247 1.00 32.31 97 ILE A CA 1
ATOM 673 C C . ILE A 1 97 ? -62.637 32.348 34.452 1.00 30.67 97 ILE A C 1
ATOM 674 O O . ILE A 1 97 ? -61.481 31.925 34.364 1.00 29.57 97 ILE A O 1
ATOM 679 N N . ARG A 1 98 ? -63.373 32.252 35.559 1.00 29.38 98 ARG A N 1
ATOM 680 C CA A ARG A 1 98 ? -62.839 31.732 36.819 0.52 29.39 98 ARG A CA 1
ATOM 681 C CA B ARG A 1 98 ? -62.843 31.735 36.819 0.48 29.35 98 ARG A CA 1
ATOM 682 C C . ARG A 1 98 ? -61.548 32.441 37.229 1.00 31.52 98 ARG A C 1
ATOM 683 O O . ARG A 1 98 ? -60.500 31.806 37.354 1.00 33.85 98 ARG A O 1
ATOM 698 N N . PRO A 1 99 ? -61.615 33.767 37.446 1.00 30.60 99 PRO A N 1
ATOM 699 C CA . PRO A 1 99 ? -60.384 34.466 37.829 1.00 29.09 99 PRO A CA 1
ATOM 700 C C . PRO A 1 99 ? -60.006 34.190 39.281 1.00 28.77 99 PRO A C 1
ATOM 701 O O . PRO A 1 99 ? -60.891 33.984 40.110 1.00 28.93 99 PRO A O 1
ATOM 705 N N . ALA A 1 100 ? -58.712 34.168 39.579 1.00 29.77 100 ALA A N 1
ATOM 706 C CA . ALA A 1 100 ? -58.257 33.913 40.940 1.00 32.09 100 ALA A CA 1
ATOM 707 C C . ALA A 1 100 ? -58.736 35.025 41.862 1.00 29.39 100 ALA A C 1
ATOM 708 O O . ALA A 1 100 ? -59.203 34.773 42.971 1.00 31.56 100 ALA A O 1
ATOM 710 N N . HIS A 1 101 ? -58.624 36.259 41.385 1.00 27.89 101 HIS A N 1
ATOM 711 C CA . HIS A 1 101 ? -59.123 37.411 42.120 1.00 27.93 101 HIS A CA 1
ATOM 712 C C . HIS A 1 101 ? -60.165 38.152 41.292 1.00 26.23 101 HIS A C 1
ATOM 713 O O . HIS A 1 101 ? -60.155 38.097 40.063 1.00 20.76 101 HIS A O 1
ATOM 720 N N . SER A 1 102 ? -61.070 38.837 41.977 1.00 28.60 102 SER A N 1
ATOM 721 C CA . SER A 1 102 ? -62.036 39.700 41.313 1.00 26.42 102 SER A CA 1
ATOM 722 C C . SER A 1 102 ? -62.324 40.891 42.212 1.00 23.87 102 SER A C 1
ATOM 723 O O . SER A 1 102 ? -62.173 40.807 43.431 1.00 20.44 102 SER A O 1
ATOM 726 N N . CYS A 1 103 ? -62.733 42.002 41.608 1.00 22.56 103 CYS A N 1
ATOM 727 C CA . CYS A 1 103 ? -63.011 43.215 42.364 1.00 21.78 103 CYS A CA 1
ATOM 728 C C . CYS A 1 103 ? -64.259 43.915 41.844 1.00 23.71 103 CYS A C 1
ATOM 729 O O . CYS A 1 103 ? -64.345 44.259 40.665 1.00 25.90 103 CYS A O 1
ATOM 732 N N . LEU A 1 104 ? -65.228 44.114 42.730 1.00 20.17 104 LEU A N 1
ATOM 733 C CA . LEU A 1 104 ? -66.489 44.737 42.352 1.00 23.14 104 LEU A CA 1
ATOM 734 C C . LEU A 1 104 ? -66.399 46.258 42.453 1.00 27.29 104 LEU A C 1
ATOM 735 O O . LEU A 1 104 ? -66.153 46.807 43.527 1.00 33.88 104 LEU A O 1
ATOM 740 N N . VAL A 1 105 ? -66.600 46.931 41.324 1.00 25.97 105 VAL A N 1
ATOM 741 C CA . VAL A 1 105 ? -66.479 48.384 41.260 1.00 27.02 105 VAL A CA 1
ATOM 742 C C . VAL A 1 105 ? -67.780 49.012 40.766 1.00 29.52 105 VAL A C 1
ATOM 743 O O . VAL A 1 105 ? -68.579 48.353 40.100 1.00 35.57 105 VAL A O 1
ATOM 747 N N . PRO A 1 106 ? -67.998 50.294 41.094 1.00 30.00 106 PRO A N 1
ATOM 748 C CA . PRO A 1 106 ? -69.166 51.008 40.568 1.00 30.68 106 PRO A CA 1
ATOM 749 C C . PRO A 1 106 ? -68.949 51.542 39.153 1.00 32.98 106 PRO A C 1
ATOM 750 O O . PRO A 1 106 ? -67.873 52.054 38.838 1.00 32.27 106 PRO A O 1
ATOM 754 N N . GLU A 1 107 ? -69.968 51.406 38.311 1.00 35.14 107 GLU A N 1
ATOM 755 C CA . GLU A 1 107 ? -69.936 51.934 36.952 1.00 39.34 107 GLU A CA 1
ATOM 756 C C . GLU A 1 107 ? -71.162 52.803 36.681 1.00 48.05 107 GLU A C 1
ATOM 757 O O . GLU A 1 107 ? -71.116 53.730 35.871 1.00 52.63 107 GLU A O 1
ATOM 763 N N . ARG A 1 108 ? -72.254 52.496 37.377 1.00 51.14 108 ARG A N 1
ATOM 764 C CA . ARG A 1 108 ? -73.520 53.202 37.204 1.00 54.31 108 ARG A CA 1
ATOM 765 C C . ARG A 1 108 ? -73.781 54.158 38.365 1.00 58.97 108 ARG A C 1
ATOM 766 O O . ARG A 1 108 ? -73.180 54.032 39.433 1.00 59.06 108 ARG A O 1
ATOM 768 N N . ARG A 1 109 ? -74.672 55.119 38.142 1.00 62.87 109 ARG A N 1
ATOM 769 C CA . ARG A 1 109 ? -74.935 56.182 39.108 1.00 65.20 109 ARG A CA 1
ATOM 770 C C . ARG A 1 109 ? -75.477 55.659 40.439 1.00 66.84 109 ARG A C 1
ATOM 771 O O . ARG A 1 109 ? -75.190 56.222 41.495 1.00 68.75 109 ARG A O 1
ATOM 773 N N . GLU A 1 110 ? -76.259 54.585 40.383 1.00 67.00 110 GLU A N 1
ATOM 774 C CA . GLU A 1 110 ? -76.938 54.057 41.566 1.00 70.24 110 GLU A CA 1
ATOM 775 C C . GLU A 1 110 ? -75.989 53.381 42.558 1.00 70.26 110 GLU A C 1
ATOM 776 O O . GLU A 1 110 ? -76.239 53.384 43.764 1.00 70.49 110 GLU A O 1
ATOM 782 N N . GLU A 1 111 ? -74.908 52.797 42.051 1.00 70.21 111 GLU A N 1
ATOM 783 C CA . GLU A 1 111 ? -73.966 52.068 42.897 1.00 67.45 111 GLU A CA 1
ATOM 784 C C . GLU A 1 111 ? -72.769 52.932 43.295 1.00 61.35 111 GLU A C 1
ATOM 785 O O . GLU A 1 111 ? -71.894 52.489 44.041 1.00 53.99 111 GLU A O 1
ATOM 791 N N . LEU A 1 112 ? -72.743 54.163 42.793 1.00 61.65 112 LEU A N 1
ATOM 792 C CA . LEU A 1 112 ? -71.679 55.117 43.106 1.00 60.43 112 LEU A CA 1
ATOM 793 C C . LEU A 1 112 ? -71.950 55.964 44.345 1.00 63.54 112 LEU A C 1
ATOM 794 O O . LEU A 1 112 ? -73.055 56.474 44.534 1.00 69.03 112 LEU A O 1
ATOM 799 N N . THR A 1 113 ? -70.932 56.105 45.188 1.00 61.71 113 THR A N 1
ATOM 800 C CA . THR A 1 113 ? -70.954 57.099 46.255 1.00 61.18 113 THR A CA 1
ATOM 801 C C . THR A 1 113 ? -70.430 58.413 45.680 1.00 57.10 113 THR A C 1
ATOM 802 O O . THR A 1 113 ? -69.989 58.456 44.530 1.00 54.28 113 THR A O 1
ATOM 806 N N . THR A 1 114 ? -70.481 59.482 46.468 1.00 57.87 114 THR A N 1
ATOM 807 C CA . THR A 1 114 ? -69.996 60.780 46.008 1.00 59.76 114 THR A CA 1
ATOM 808 C C . THR A 1 114 ? -68.487 60.736 45.769 1.00 63.14 114 THR A C 1
ATOM 809 O O . THR A 1 114 ? -67.983 61.320 44.809 1.00 62.00 114 THR A O 1
ATOM 813 N N . GLU A 1 115 ? -67.775 60.025 46.639 1.00 66.65 115 GLU A N 1
ATOM 814 C CA . GLU A 1 115 ? -66.320 59.922 46.549 1.00 67.46 115 GLU A CA 1
ATOM 815 C C . GLU A 1 115 ? -65.872 58.995 45.414 1.00 64.62 115 GLU A C 1
ATOM 816 O O . GLU A 1 115 ? -64.786 59.166 44.857 1.00 66.15 115 GLU A O 1
ATOM 822 N N . GLY A 1 116 ? -66.710 58.025 45.060 1.00 59.57 116 GLY A N 1
ATOM 823 C CA . GLY A 1 116 ? -66.403 57.148 43.944 1.00 49.22 116 GLY A CA 1
ATOM 824 C C . GLY A 1 116 ? -66.344 55.659 44.242 1.00 40.77 116 GLY A C 1
ATOM 825 O O . GLY A 1 116 ? -66.275 54.848 43.320 1.00 40.15 116 GLY A O 1
ATOM 826 N N . GLY A 1 117 ? -66.361 55.287 45.518 1.00 36.63 117 GLY A N 1
ATOM 827 C CA . GLY A 1 117 ? -66.346 53.880 45.881 1.00 28.72 117 GLY A CA 1
ATOM 828 C C . GLY A 1 117 ? -67.690 53.197 45.692 1.00 30.38 117 GLY A C 1
ATOM 829 O O . GLY A 1 117 ? -68.705 53.856 45.470 1.00 33.24 117 GLY A O 1
ATOM 830 N N . LEU A 1 118 ? -67.698 51.870 45.782 1.00 28.22 118 LEU A N 1
ATOM 831 C CA . LEU A 1 118 ? -68.931 51.099 45.659 1.00 26.31 118 LEU A CA 1
ATOM 832 C C . LEU A 1 118 ? -69.791 51.253 46.910 1.00 33.88 118 LEU A C 1
ATOM 833 O O . LEU A 1 118 ? -69.309 51.083 48.030 1.00 33.73 118 LEU A O 1
ATOM 838 N N . ASP A 1 119 ? -71.064 51.582 46.717 1.00 34.73 119 ASP A N 1
ATOM 839 C CA . ASP A 1 119 ? -71.989 51.728 47.835 1.00 35.40 119 ASP A CA 1
ATOM 840 C C . ASP A 1 119 ? -72.480 50.359 48.297 1.00 32.21 119 ASP A C 1
ATOM 841 O O . ASP A 1 119 ? -73.603 49.957 47.989 1.00 32.95 119 ASP A O 1
ATOM 846 N N . VAL A 1 120 ? -71.631 49.647 49.031 1.00 29.76 120 VAL A N 1
ATOM 847 C CA . VAL A 1 120 ? -71.965 48.312 49.509 1.00 33.52 120 VAL A CA 1
ATOM 848 C C . VAL A 1 120 ? -73.104 48.399 50.516 1.00 34.52 120 VAL A C 1
ATOM 849 O O . VAL A 1 120 ? -74.035 47.590 50.493 1.00 29.42 120 VAL A O 1
ATOM 853 N N . ALA A 1 121 ? -73.025 49.399 51.388 1.00 35.06 121 ALA A N 1
ATOM 854 C CA . ALA A 1 121 ? -74.031 49.615 52.423 1.00 36.94 121 ALA A CA 1
ATOM 855 C C . ALA A 1 121 ? -75.424 49.827 51.828 1.00 36.07 121 ALA A C 1
ATOM 856 O O . ALA A 1 121 ? -76.425 49.418 52.416 1.00 36.51 121 ALA A O 1
ATOM 858 N N . GLY A 1 122 ? -75.484 50.476 50.670 1.00 34.45 122 GLY A N 1
ATOM 859 C CA . GLY A 1 122 ? -76.752 50.715 50.006 1.00 37.24 122 GLY A CA 1
ATOM 860 C C . GLY A 1 122 ? -77.328 49.528 49.254 1.00 41.18 122 GLY A C 1
ATOM 861 O O . GLY A 1 122 ? -78.521 49.501 48.954 1.00 47.12 122 GLY A O 1
ATOM 862 N N . GLN A 1 123 ? -76.483 48.550 48.939 1.00 40.05 123 GLN A N 1
ATOM 863 C CA . GLN A 1 123 ? -76.903 47.391 48.150 1.00 44.74 123 GLN A CA 1
ATOM 864 C C . GLN A 1 123 ? -76.383 46.067 48.708 1.00 43.32 123 GLN A C 1
ATOM 865 O O . GLN A 1 123 ? -75.869 45.240 47.957 1.00 42.16 123 GLN A O 1
ATOM 871 N N . GLU A 1 124 ? -76.520 45.869 50.016 1.00 41.07 124 GLU A N 1
ATOM 872 C CA . GLU A 1 124 ? -75.888 44.738 50.695 1.00 41.33 124 GLU A CA 1
ATOM 873 C C . GLU A 1 124 ? -76.281 43.373 50.130 1.00 43.11 124 GLU A C 1
ATOM 874 O O . GLU A 1 124 ? -75.422 42.510 49.945 1.00 44.92 124 GLU A O 1
ATOM 880 N N . GLN A 1 125 ? -77.565 43.168 49.858 1.00 42.24 125 GLN A N 1
ATOM 881 C CA . GLN A 1 125 ? -78.015 41.868 49.370 1.00 42.89 125 GLN A CA 1
ATOM 882 C C . GLN A 1 125 ? -77.497 41.610 47.959 1.00 38.80 125 GLN A C 1
ATOM 883 O O . GLN A 1 125 ? -77.081 40.497 47.633 1.00 37.55 125 GLN A O 1
ATOM 889 N N . ARG A 1 126 ? -77.523 42.650 47.132 1.00 36.27 126 ARG A N 1
ATOM 890 C CA . ARG A 1 126 ? -77.064 42.565 45.751 1.00 32.92 126 ARG A CA 1
ATOM 891 C C . ARG A 1 126 ? -75.578 42.215 45.687 1.00 34.66 126 ARG A C 1
ATOM 892 O O . ARG A 1 126 ? -75.156 41.396 44.870 1.00 35.26 126 ARG A O 1
ATOM 900 N N . ILE A 1 127 ? -74.793 42.833 46.563 1.00 34.61 127 ILE A N 1
ATOM 901 C CA . ILE A 1 127 ? -73.359 42.587 46.614 1.00 32.10 127 ILE A CA 1
ATOM 902 C C . ILE A 1 127 ? -73.087 41.196 47.193 1.00 34.73 127 ILE A C 1
ATOM 903 O O . ILE A 1 127 ? -72.198 40.485 46.721 1.00 32.05 127 ILE A O 1
ATOM 908 N N . ARG A 1 128 ? -73.856 40.813 48.211 1.00 35.57 128 ARG A N 1
ATOM 909 C CA . ARG A 1 128 ? -73.694 39.506 48.849 1.00 34.78 128 ARG A CA 1
ATOM 910 C C . ARG A 1 128 ? -73.861 38.361 47.854 1.00 37.29 128 ARG A C 1
ATOM 911 O O . ARG A 1 128 ? -73.093 37.398 47.870 1.00 35.60 128 ARG A O 1
ATOM 919 N N . ASP A 1 129 ? -74.869 38.470 46.992 1.00 39.21 129 ASP A N 1
ATOM 920 C CA . ASP A 1 129 ? -75.117 37.456 45.973 1.00 42.87 129 ASP A CA 1
ATOM 921 C C . ASP A 1 129 ? -73.959 37.394 44.985 1.00 41.40 129 ASP A C 1
ATOM 922 O O . ASP A 1 129 ? -73.550 36.313 44.563 1.00 42.94 129 ASP A O 1
ATOM 927 N N . ALA A 1 130 ? -73.446 38.563 44.611 1.00 37.82 130 ALA A N 1
ATOM 928 C CA . ALA A 1 130 ? -72.314 38.656 43.698 1.00 32.32 130 ALA A CA 1
ATOM 929 C C . ALA A 1 130 ? -71.073 38.010 44.302 1.00 33.98 130 ALA A C 1
ATOM 930 O O . ALA A 1 130 ? -70.369 37.254 43.633 1.00 24.07 130 ALA A O 1
ATOM 932 N N . VAL A 1 131 ? -70.814 38.316 45.570 1.00 31.26 131 VAL A N 1
ATOM 933 C CA . VAL A 1 131 ? -69.677 37.754 46.288 1.00 31.43 131 VAL A CA 1
ATOM 934 C C . VAL A 1 131 ? -69.797 36.237 46.345 1.00 33.58 131 VAL A C 1
ATOM 935 O O . VAL A 1 131 ? -68.824 35.517 46.118 1.00 36.49 131 VAL A O 1
ATOM 939 N N . ARG A 1 132 ? -71.001 35.760 46.642 1.00 30.65 132 ARG A N 1
ATOM 940 C CA . ARG A 1 132 ? -71.250 34.330 46.765 1.00 34.14 132 ARG A CA 1
ATOM 941 C C . ARG A 1 132 ? -71.001 33.606 45.445 1.00 35.88 132 ARG A C 1
ATOM 942 O O . ARG A 1 132 ? -70.353 32.559 45.418 1.00 38.42 132 ARG A O 1
ATOM 950 N N . ARG A 1 133 ? -71.516 34.169 44.355 1.00 32.34 133 ARG A N 1
ATOM 951 C CA . ARG A 1 133 ? -71.359 33.560 43.038 1.00 29.17 133 ARG A CA 1
ATOM 952 C C . ARG A 1 133 ? -69.896 33.502 42.625 1.00 27.43 133 ARG A C 1
ATOM 953 O O . ARG A 1 133 ? -69.439 32.505 42.068 1.00 29.16 133 ARG A O 1
ATOM 961 N N . LEU A 1 134 ? -69.164 34.576 42.897 1.00 25.87 134 LEU A N 1
ATOM 962 C CA . LEU A 1 134 ? -67.758 34.643 42.528 1.00 28.88 134 LEU A CA 1
ATOM 963 C C . LEU A 1 134 ? -66.911 33.708 43.390 1.00 32.34 134 LEU A C 1
ATOM 964 O O . LEU A 1 134 ? -65.993 33.054 42.891 1.00 31.67 134 LEU A O 1
ATOM 969 N N . ALA A 1 135 ? -67.223 33.645 44.682 1.00 33.63 135 ALA A N 1
ATOM 970 C CA . ALA A 1 135 ? -66.511 32.759 45.601 1.00 33.60 135 ALA A CA 1
ATOM 971 C C . ALA A 1 135 ? -66.742 31.286 45.264 1.00 34.15 135 ALA A C 1
ATOM 972 O O . ALA A 1 135 ? -65.847 30.457 45.421 1.00 26.75 135 ALA A O 1
ATOM 974 N N . ALA A 1 136 ? -67.946 30.968 44.795 1.00 31.97 136 ALA A N 1
ATOM 975 C CA . ALA A 1 136 ? -68.299 29.599 44.420 1.00 33.54 136 ALA A CA 1
ATOM 976 C C . ALA A 1 136 ? -67.506 29.143 43.199 1.00 37.53 136 ALA A C 1
ATOM 977 O O . ALA A 1 136 ? -67.455 27.957 42.876 1.00 42.12 136 ALA A O 1
ATOM 979 N N . VAL A 1 137 ? -66.895 30.110 42.529 1.00 37.91 137 VAL A N 1
ATOM 980 C CA . VAL A 1 137 ? -66.127 29.878 41.320 1.00 37.41 137 VAL A CA 1
ATOM 981 C C . VAL A 1 137 ? -64.640 29.834 41.708 1.00 34.74 137 VAL A C 1
ATOM 982 O O . VAL A 1 137 ? -63.767 29.496 40.907 1.00 35.65 137 VAL A O 1
ATOM 986 N N . GLY A 1 138 ? -64.364 30.128 42.974 1.00 33.75 138 GLY A N 1
ATOM 987 C CA . GLY A 1 138 ? -63.015 30.021 43.499 1.00 25.68 138 GLY A CA 1
ATOM 988 C C . GLY A 1 138 ? -62.273 31.341 43.547 1.00 28.27 138 GLY A C 1
ATOM 989 O O . GLY A 1 138 ? -61.076 31.386 43.832 1.00 27.74 138 GLY A O 1
ATOM 990 N N . SER A 1 139 ? -62.989 32.421 43.265 1.00 26.65 139 SER A N 1
ATOM 991 C CA . SER A 1 139 ? -62.381 33.742 43.215 1.00 27.20 139 SER A CA 1
ATOM 992 C C . SER A 1 139 ? -62.369 34.414 44.584 1.00 32.26 139 SER A C 1
ATOM 993 O O . SER A 1 139 ? -63.372 34.411 45.298 1.00 39.77 139 SER A O 1
ATOM 996 N N . GLU A 1 140 ? -61.227 34.985 44.948 1.00 29.41 140 GLU A N 1
ATOM 997 C CA . GLU A 1 140 ? -61.142 35.806 46.146 1.00 26.79 140 GLU A CA 1
ATOM 998 C C . GLU A 1 140 ? -61.630 37.209 45.796 1.00 29.68 140 GLU A C 1
ATOM 999 O O . GLU A 1 140 ? -60.998 37.917 45.012 1.00 31.73 140 GLU A O 1
ATOM 1005 N N . VAL A 1 141 ? -62.757 37.602 46.382 1.00 28.07 141 VAL A N 1
ATOM 1006 C CA . VAL A 1 141 ? -63.445 38.828 45.988 1.00 28.28 141 VAL A CA 1
ATOM 1007 C C . VAL A 1 141 ? -63.029 40.041 46.809 1.00 27.27 141 VAL A C 1
ATOM 1008 O O . VAL A 1 141 ? -62.934 39.981 48.033 1.00 28.16 141 VAL A O 1
ATOM 1012 N N . SER A 1 142 ? -62.788 41.149 46.120 1.00 26.13 142 SER A N 1
ATOM 1013 C CA . SER A 1 142 ? -62.489 42.406 46.782 1.00 26.74 142 SER A CA 1
ATOM 1014 C C . SER A 1 142 ? -63.586 43.415 46.457 1.00 27.55 142 SER A C 1
ATOM 1015 O O . SER A 1 142 ? -64.178 43.368 45.379 1.00 28.34 142 SER A O 1
ATOM 1018 N N . LEU A 1 143 ? -63.859 44.322 47.390 1.00 23.18 143 LEU A N 1
ATOM 1019 C CA . LEU A 1 143 ? -64.839 45.375 47.153 1.00 24.86 143 LEU A CA 1
ATOM 1020 C C . LEU A 1 143 ? -64.146 46.733 47.147 1.00 27.67 143 LEU A C 1
ATOM 1021 O O . LEU A 1 143 ? -63.484 47.115 48.113 1.00 25.95 143 LEU A O 1
ATOM 1026 N N . PHE A 1 144 ? -64.302 47.455 46.042 1.00 35.31 144 PHE A N 1
ATOM 1027 C CA . PHE A 1 144 ? -63.715 48.780 45.888 1.00 20.08 144 PHE A CA 1
ATOM 1028 C C . PHE A 1 144 ? -64.559 49.841 46.587 1.00 20.71 144 PHE A C 1
ATOM 1029 O O . PHE A 1 144 ? -65.595 50.255 46.075 1.00 24.99 144 PHE A O 1
ATOM 1037 N N . ILE A 1 145 ? -64.113 50.276 47.761 1.00 25.42 145 ILE A N 1
ATOM 1038 C CA . ILE A 1 145 ? -64.892 51.199 48.579 1.00 27.00 145 ILE A CA 1
ATOM 1039 C C . ILE A 1 145 ? -64.080 52.412 49.016 1.00 27.37 145 ILE A C 1
ATOM 1040 O O . ILE A 1 145 ? -62.851 52.409 48.953 1.00 26.92 145 ILE A O 1
ATOM 1045 N N . ASP A 1 146 ? -64.783 53.451 49.457 1.00 29.40 146 ASP A N 1
ATOM 1046 C CA . ASP A 1 146 ? -64.145 54.608 50.072 1.00 32.15 146 ASP A CA 1
ATOM 1047 C C . ASP A 1 146 ? -63.599 54.196 51.434 1.00 34.75 146 ASP A C 1
ATOM 1048 O O . ASP A 1 146 ? -64.087 53.235 52.029 1.00 36.10 146 ASP A O 1
ATOM 1053 N N . PRO A 1 147 ? -62.591 54.920 51.942 1.00 34.25 147 PRO A N 1
ATOM 1054 C CA . PRO A 1 147 ? -62.124 54.652 53.307 1.00 33.54 147 PRO A CA 1
ATOM 1055 C C . PRO A 1 147 ? -63.116 55.135 54.364 1.00 32.26 147 PRO A C 1
ATOM 1056 O O . PRO A 1 147 ? -62.771 55.938 55.232 1.00 33.48 147 PRO A O 1
ATOM 1060 N N . ASP A 1 148 ? -64.344 54.631 54.274 1.00 31.67 148 ASP A N 1
ATOM 1061 C CA . ASP A 1 148 ? -65.441 55.025 55.148 1.00 29.91 148 ASP A CA 1
ATOM 1062 C C . ASP A 1 148 ? -65.777 53.846 56.056 1.00 33.11 148 ASP A C 1
ATOM 1063 O O . ASP A 1 148 ? -66.113 52.765 55.570 1.00 33.79 148 ASP A O 1
ATOM 1068 N N . PRO A 1 149 ? -65.678 54.049 57.380 1.00 33.66 149 PRO A N 1
ATOM 1069 C CA . PRO A 1 149 ? -65.961 53.011 58.379 1.00 34.61 149 PRO A CA 1
ATOM 1070 C C . PRO A 1 149 ? -67.274 52.269 58.144 1.00 35.58 149 PRO A C 1
ATOM 1071 O O . PRO A 1 149 ? -67.378 51.081 58.451 1.00 35.34 149 PRO A O 1
ATOM 1075 N N . ARG A 1 150 ? -68.261 52.965 57.593 1.00 36.92 150 ARG A N 1
ATOM 1076 C CA . ARG A 1 150 ? -69.572 52.373 57.367 1.00 38.42 150 ARG A CA 1
ATOM 1077 C C . ARG A 1 150 ? -69.557 51.411 56.178 1.00 38.32 150 ARG A C 1
ATOM 1078 O O . ARG A 1 150 ? -70.239 50.385 56.192 1.00 33.62 150 ARG A O 1
ATOM 1086 N N . GLN A 1 151 ? -68.778 51.744 55.152 1.00 37.94 151 GLN A N 1
ATOM 1087 C CA . GLN A 1 151 ? -68.654 50.885 53.978 1.00 34.46 151 GLN A CA 1
ATOM 1088 C C . GLN A 1 151 ? -67.765 49.681 54.268 1.00 36.30 151 GLN A C 1
ATOM 1089 O O . GLN A 1 151 ? -67.996 48.590 53.746 1.00 38.85 151 GLN A O 1
ATOM 1095 N N . ILE A 1 152 ? -66.748 49.886 55.098 1.00 33.29 152 ILE A N 1
ATOM 1096 C CA . ILE A 1 152 ? -65.835 48.815 55.476 1.00 33.91 152 ILE A CA 1
ATOM 1097 C C . ILE A 1 152 ? -66.576 47.745 56.272 1.00 38.22 152 ILE A C 1
ATOM 1098 O O . ILE A 1 152 ? -66.393 46.546 56.047 1.00 38.96 152 ILE A O 1
ATOM 1103 N N . GLU A 1 153 ? -67.425 48.191 57.193 1.00 37.12 153 GLU A N 1
ATOM 1104 C CA . GLU A 1 153 ? -68.174 47.283 58.052 1.00 35.19 153 GLU A CA 1
ATOM 1105 C C . GLU A 1 153 ? -69.220 46.509 57.259 1.00 34.29 153 GLU A C 1
ATOM 1106 O O . GLU A 1 153 ? -69.462 45.331 57.521 1.00 34.81 153 GLU A O 1
ATOM 1112 N N . ALA A 1 154 ? -69.829 47.178 56.284 1.00 31.90 154 ALA A N 1
ATOM 1113 C CA . ALA A 1 154 ? -70.786 46.538 55.388 1.00 33.04 154 ALA A CA 1
ATOM 1114 C C . ALA A 1 154 ? -70.099 45.467 54.546 1.00 31.02 154 ALA A C 1
ATOM 1115 O O . ALA A 1 154 ? 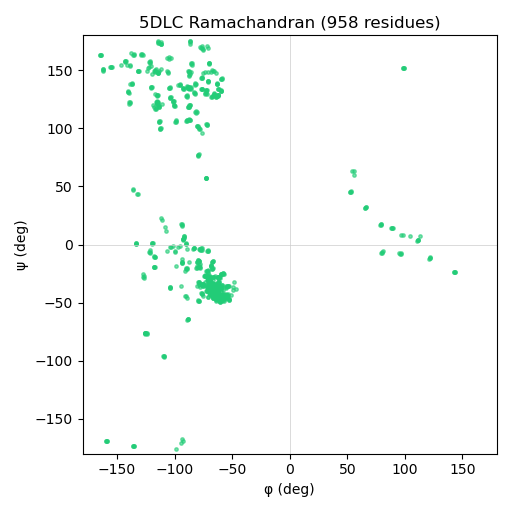-70.645 44.384 54.331 1.00 32.82 154 ALA A O 1
ATOM 1117 N N . SER A 1 155 ? -68.899 45.788 54.073 1.00 24.94 155 SER A N 1
ATOM 1118 C CA . SER A 1 155 ? -68.106 44.875 53.260 1.00 26.93 155 SER A CA 1
ATOM 1119 C C . SER A 1 155 ? -67.806 43.583 54.015 1.00 30.23 155 SER A C 1
ATOM 1120 O O . SER A 1 155 ? -67.787 42.500 53.432 1.00 31.30 155 SER A O 1
ATOM 1123 N N . ALA A 1 156 ? -67.561 43.709 55.314 1.00 31.24 156 ALA A N 1
ATOM 1124 C CA . ALA A 1 156 ? -67.311 42.549 56.158 1.00 32.35 156 ALA A CA 1
ATOM 1125 C C . ALA A 1 156 ? -68.566 41.683 56.291 1.00 25.38 156 ALA A C 1
ATOM 1126 O O . ALA A 1 156 ? -68.480 40.457 56.271 1.00 25.69 156 ALA A O 1
ATOM 1128 N N . ARG A 1 157 ? -69.727 42.325 56.419 1.00 27.63 157 ARG A N 1
ATOM 1129 C CA . ARG A 1 157 ? -70.996 41.605 56.555 1.00 32.61 157 ARG A CA 1
ATOM 1130 C C . ARG A 1 157 ? -71.360 40.765 55.335 1.00 33.66 157 ARG A C 1
ATOM 1131 O O . ARG A 1 157 ? -71.837 39.639 55.472 1.00 40.67 157 ARG A O 1
ATOM 1139 N N . VAL A 1 158 ? -71.130 41.309 54.144 1.00 26.69 158 VAL A N 1
ATOM 1140 C CA . VAL A 1 158 ? -71.573 40.655 52.917 1.00 31.68 158 VAL A CA 1
ATOM 1141 C C . VAL A 1 158 ? -70.648 39.502 52.552 1.00 34.74 158 VAL A C 1
ATOM 1142 O O . VAL A 1 158 ? -70.886 38.786 51.579 1.00 40.52 158 VAL A O 1
ATOM 1146 N N . GLY A 1 159 ? -69.595 39.324 53.341 1.00 31.87 159 GLY A N 1
ATOM 1147 C CA . GLY A 1 159 ? -68.745 38.156 53.226 1.00 30.31 159 GLY A CA 1
ATOM 1148 C C . GLY A 1 159 ? -67.577 38.266 52.270 1.00 30.61 159 GLY A C 1
ATOM 1149 O O . GLY A 1 159 ? -66.966 37.258 51.918 1.00 33.83 159 GLY A O 1
ATOM 1150 N N . ALA A 1 160 ? -67.253 39.483 51.850 1.00 28.03 160 ALA A N 1
ATOM 1151 C CA . ALA A 1 160 ? -66.090 39.689 50.997 1.00 29.72 160 ALA A CA 1
ATOM 1152 C C . ALA A 1 160 ? -64.813 39.508 51.811 1.00 30.62 160 ALA A C 1
ATOM 1153 O O . ALA A 1 160 ? -64.696 40.041 52.912 1.00 26.41 160 ALA A O 1
ATOM 1155 N N . PRO A 1 161 ? -63.855 38.735 51.277 1.00 31.32 161 PRO A N 1
ATOM 1156 C CA . PRO A 1 161 ? -62.580 38.519 51.971 1.00 30.50 161 PRO A CA 1
ATOM 1157 C C . PRO A 1 161 ? -61.688 39.758 51.970 1.00 30.72 161 PRO A C 1
ATOM 1158 O O . PRO A 1 161 ? -60.821 39.897 52.834 1.00 31.77 161 PRO A O 1
ATOM 1162 N N . ALA A 1 162 ? -61.904 40.653 51.012 1.00 28.48 162 ALA A N 1
ATOM 1163 C CA . ALA A 1 162 ? -60.995 41.775 50.834 1.00 29.54 162 ALA A CA 1
ATOM 1164 C C . ALA A 1 162 ? -61.699 43.069 50.436 1.00 25.66 162 ALA A C 1
ATOM 1165 O O . ALA A 1 162 ? -62.811 43.059 49.912 1.00 23.56 162 ALA A O 1
ATOM 1167 N N . ILE A 1 163 ? -61.034 44.186 50.708 1.00 25.26 163 ILE A N 1
ATOM 1168 C CA . ILE A 1 163 ? -61.481 45.491 50.250 1.00 25.80 163 ILE A CA 1
ATOM 1169 C C . ILE A 1 163 ? -60.303 46.224 49.625 1.00 27.71 163 ILE A C 1
ATOM 1170 O O . ILE A 1 163 ? -59.154 46.024 50.022 1.00 27.61 163 ILE A O 1
ATOM 1175 N N . GLU A 1 164 ? -60.591 47.073 48.646 1.00 26.73 164 GLU A N 1
ATOM 1176 C CA . GLU A 1 164 ? -59.582 47.966 48.100 1.00 21.90 164 GLU A CA 1
ATOM 1177 C C . GLU A 1 164 ? -59.996 49.401 48.377 1.00 23.83 164 GLU A C 1
ATOM 1178 O O . GLU A 1 164 ? -61.030 49.859 47.891 1.00 30.65 164 GLU A O 1
ATOM 1184 N N . LEU A 1 165 ? -59.189 50.109 49.159 1.00 24.72 165 LEU A N 1
ATOM 1185 C CA . LEU A 1 165 ? -59.518 51.475 49.554 1.00 26.64 165 LEU A CA 1
ATOM 1186 C C . LEU A 1 165 ? -59.283 52.475 48.428 1.00 29.68 165 LEU A C 1
ATOM 1187 O O . LEU A 1 165 ? -58.250 52.454 47.759 1.00 32.82 165 LEU A O 1
ATOM 1192 N N . HIS A 1 166 ? -60.263 53.351 48.237 1.00 28.88 166 HIS A N 1
ATOM 1193 C CA . HIS A 1 166 ? -60.212 54.396 47.222 1.00 29.70 166 HIS A CA 1
ATOM 1194 C C . HIS A 1 166 ? -59.205 55.475 47.617 1.00 29.14 166 HIS A C 1
ATOM 1195 O O . HIS A 1 166 ? -59.486 56.309 48.476 1.00 32.92 166 HIS A O 1
ATOM 1202 N N . THR A 1 167 ? -58.035 55.461 46.987 1.00 27.17 167 THR A N 1
ATOM 1203 C CA . THR A 1 167 ? -56.980 56.416 47.318 1.00 29.39 167 THR A CA 1
ATOM 1204 C C . THR A 1 167 ? -57.031 57.655 46.423 1.00 34.56 167 THR A C 1
ATOM 1205 O O . THR A 1 167 ? -56.063 58.412 46.341 1.00 34.33 167 THR A O 1
ATOM 1209 N N . GLY A 1 168 ? -58.165 57.853 45.757 1.00 24.94 168 GLY A N 1
ATOM 1210 C CA . GLY A 1 168 ? -58.347 58.978 44.856 1.00 26.17 168 GLY A CA 1
ATOM 1211 C C . GLY A 1 168 ? -58.263 60.357 45.484 1.00 38.21 168 GLY A C 1
ATOM 1212 O O . GLY A 1 168 ? -57.620 61.254 44.938 1.00 39.30 168 GLY A O 1
ATOM 1213 N N . ARG A 1 169 ? -58.913 60.531 46.630 1.00 26.76 169 ARG A N 1
ATOM 1214 C CA . ARG A 1 169 ? -58.931 61.824 47.307 1.00 32.40 169 ARG A CA 1
ATOM 1215 C C . ARG A 1 169 ? -57.560 62.165 47.877 1.00 33.47 169 ARG A C 1
ATOM 1216 O O . ARG A 1 169 ? -57.188 63.335 47.969 1.00 28.58 169 ARG A O 1
ATOM 1224 N N . TYR A 1 170 ? -56.815 61.133 48.259 1.00 30.60 170 TYR A N 1
ATOM 1225 C CA . TYR A 1 170 ? -55.433 61.301 48.692 1.00 30.80 170 TYR A CA 1
ATOM 1226 C C . TYR A 1 170 ? -54.586 61.794 47.525 1.00 27.63 170 TYR A C 1
ATOM 1227 O O . TYR A 1 170 ? -53.770 62.702 47.675 1.00 30.47 170 TYR A O 1
ATOM 1236 N N . ALA A 1 171 ? -54.791 61.185 46.362 1.00 26.97 171 ALA A N 1
ATOM 1237 C CA . ALA A 1 171 ? -54.040 61.529 45.162 1.00 30.30 171 ALA A CA 1
ATOM 1238 C C . ALA A 1 171 ? -54.430 62.901 44.608 1.00 30.38 171 ALA A C 1
ATOM 1239 O O . ALA A 1 171 ? -53.611 63.584 43.996 1.00 35.48 171 ALA A O 1
ATOM 1241 N N . ASP A 1 172 ? -55.682 63.295 44.821 1.00 32.54 172 ASP A N 1
ATOM 1242 C CA . ASP A 1 172 ? -56.205 64.549 44.278 1.00 38.32 172 ASP A CA 1
ATOM 1243 C C . ASP A 1 172 ? -56.017 65.736 45.217 1.00 35.82 172 ASP A C 1
ATOM 1244 O O . ASP A 1 172 ? -56.441 66.849 44.907 1.00 38.84 172 ASP A O 1
ATOM 1249 N N . ALA A 1 173 ? -55.396 65.495 46.365 1.00 35.91 173 ALA A N 1
ATOM 1250 C CA . ALA A 1 173 ? -55.228 66.530 47.380 1.00 45.43 173 ALA A CA 1
ATOM 1251 C C . ALA A 1 173 ? -54.395 67.696 46.852 1.00 48.70 173 ALA A C 1
ATOM 1252 O O . ALA A 1 173 ? -53.358 67.492 46.222 1.00 46.53 173 ALA A O 1
ATOM 1254 N N . GLU A 1 174 ? -54.858 68.918 47.104 1.00 54.28 174 GLU A N 1
ATOM 1255 C CA . GLU A 1 174 ? -54.191 70.097 46.562 1.00 62.72 174 GLU A CA 1
ATOM 1256 C C . GLU A 1 174 ? -53.102 70.630 47.491 1.00 62.48 174 GLU A C 1
ATOM 1257 O O . GLU A 1 174 ? -51.997 70.945 47.050 1.00 64.99 174 GLU A O 1
ATOM 1263 N N . ASP A 1 175 ? -53.422 70.726 48.777 1.00 61.99 175 ASP A N 1
ATOM 1264 C CA . ASP A 1 175 ? -52.477 71.203 49.782 1.00 61.56 175 ASP A CA 1
ATOM 1265 C C . ASP A 1 175 ? -51.993 70.034 50.641 1.00 54.41 175 ASP A C 1
ATOM 1266 O O . ASP A 1 175 ? -52.727 69.066 50.835 1.00 50.52 175 ASP A O 1
ATOM 1271 N N . PRO A 1 176 ? -50.745 70.111 51.137 1.00 47.83 176 PRO A N 1
ATOM 1272 C CA . PRO A 1 176 ? -50.158 69.062 51.982 1.00 44.30 176 PRO A CA 1
ATOM 1273 C C . PRO A 1 176 ? -51.020 68.687 53.187 1.00 45.01 176 PRO A C 1
ATOM 1274 O O . PRO A 1 176 ? -51.046 67.519 53.576 1.00 46.83 176 PRO A O 1
ATOM 1278 N N . GLU A 1 177 ? -51.707 69.666 53.767 1.00 45.56 177 GLU A N 1
ATOM 1279 C CA . GLU A 1 177 ? -52.573 69.419 54.915 1.00 44.24 177 GLU A CA 1
ATOM 1280 C C . GLU A 1 177 ? -53.751 68.519 54.542 1.00 42.13 177 GLU A C 1
ATOM 1281 O O . GLU A 1 177 ? -54.105 67.605 55.289 1.00 39.94 177 GLU A O 1
ATOM 1283 N N . GLU A 1 178 ? -54.351 68.780 53.384 1.00 41.10 178 GLU A N 1
ATOM 1284 C CA . GLU A 1 178 ? -55.460 67.969 52.894 1.00 43.44 178 GLU A CA 1
ATOM 1285 C C . GLU A 1 178 ? -55.002 66.537 52.627 1.00 43.62 178 GLU A C 1
ATOM 1286 O O . GLU A 1 178 ? -55.727 65.581 52.907 1.00 43.59 178 GLU A O 1
ATOM 1292 N N . GLN A 1 179 ? -53.796 66.399 52.083 1.00 40.15 179 GLN A N 1
ATOM 1293 C CA . GLN A 1 179 ? -53.246 65.087 51.758 1.00 38.23 179 GLN A CA 1
ATOM 1294 C C . GLN A 1 179 ? -52.970 64.293 53.030 1.00 38.48 179 GLN A C 1
ATOM 1295 O O . GLN A 1 179 ? -53.164 63.075 53.072 1.00 32.97 179 GLN A O 1
ATOM 1301 N N . ALA A 1 180 ? -52.524 64.993 54.067 1.00 37.73 180 ALA A N 1
ATOM 1302 C CA . ALA A 1 180 ? -52.262 64.363 55.353 1.00 35.84 180 ALA A CA 1
ATOM 1303 C C . ALA A 1 180 ? -53.550 63.804 55.952 1.00 36.14 180 ALA A C 1
ATOM 1304 O O . ALA A 1 180 ? -53.552 62.713 56.522 1.00 33.86 180 ALA A O 1
ATOM 1306 N N . ARG A 1 181 ? -54.641 64.553 55.818 1.00 36.80 181 ARG A N 1
ATOM 1307 C CA . ARG A 1 181 ? -55.936 64.106 56.323 1.00 40.55 181 ARG A CA 1
ATOM 1308 C C . ARG A 1 181 ? -56.416 62.871 55.570 1.00 42.29 181 ARG A C 1
ATOM 1309 O O . ARG A 1 181 ? -56.873 61.901 56.174 1.00 43.70 181 ARG A O 1
ATOM 1317 N N . GLU A 1 182 ? -56.310 62.918 54.246 1.00 41.14 182 GLU A N 1
ATOM 1318 C CA . GLU A 1 182 ? -56.776 61.825 53.403 1.00 39.86 182 GLU A CA 1
ATOM 1319 C C . GLU A 1 182 ? -55.925 60.570 53.573 1.00 39.39 182 GLU A C 1
ATOM 1320 O O . GLU A 1 182 ? -56.436 59.453 53.494 1.00 38.23 182 GLU A O 1
ATOM 1326 N N . LEU A 1 183 ? -54.629 60.755 53.802 1.00 39.06 183 LEU A N 1
ATOM 1327 C CA . LEU A 1 183 ? -53.741 59.628 54.061 1.00 35.33 183 LEU A CA 1
ATOM 1328 C C . LEU A 1 183 ? -54.103 58.994 55.399 1.00 32.64 183 LEU A C 1
ATOM 1329 O O . LEU A 1 183 ? -53.998 57.780 55.578 1.00 32.39 183 LEU A O 1
ATOM 1334 N N . GLN A 1 184 ? -54.528 59.834 56.337 1.00 34.20 184 GLN A N 1
ATOM 1335 C CA . GLN A 1 184 ? -54.945 59.372 57.653 1.00 34.37 184 GLN A CA 1
ATOM 1336 C C . GLN A 1 184 ? -56.242 58.572 57.570 1.00 34.55 184 GLN A C 1
ATOM 1337 O O . GLN A 1 184 ? -56.432 57.613 58.318 1.00 34.52 184 GLN A O 1
ATOM 1343 N N . ARG A 1 185 ? -57.132 58.966 56.662 1.00 32.60 185 ARG A N 1
ATOM 1344 C CA . ARG A 1 185 ? -58.362 58.211 56.435 1.00 34.76 185 ARG A CA 1
ATOM 1345 C C . ARG A 1 185 ? -58.052 56.814 55.920 1.00 36.25 185 ARG A C 1
ATOM 1346 O O . ARG A 1 185 ? -58.653 55.833 56.357 1.00 36.86 185 ARG A O 1
ATOM 1354 N N . VAL A 1 186 ? -57.118 56.739 54.978 1.00 36.07 186 VAL A N 1
ATOM 1355 C CA . VAL A 1 186 ? -56.701 55.466 54.410 1.00 37.63 186 VAL A CA 1
ATOM 1356 C C . VAL A 1 186 ? -56.070 54.617 55.506 1.00 35.99 186 VAL A C 1
ATOM 1357 O O . VAL A 1 186 ? -56.339 53.421 55.611 1.00 35.40 186 VAL A O 1
ATOM 1361 N N . ARG A 1 187 ? -55.237 55.251 56.326 1.00 34.70 187 ARG A N 1
ATOM 1362 C CA . ARG A 1 187 ? -54.563 54.571 57.424 1.00 36.03 187 ARG A CA 1
ATOM 1363 C C . ARG A 1 187 ? -55.565 53.976 58.408 1.00 34.22 187 ARG A C 1
ATOM 1364 O O . ARG A 1 187 ? -55.414 52.839 58.854 1.00 33.53 187 ARG A O 1
ATOM 1372 N N . GLU A 1 188 ? -56.585 54.757 58.743 1.00 32.32 188 GLU A N 1
ATOM 1373 C CA . GLU A 1 188 ? -57.625 54.309 59.658 1.00 29.61 188 GLU A CA 1
ATOM 1374 C C . GLU A 1 188 ? -58.472 53.215 59.021 1.00 30.40 188 GLU A C 1
ATOM 1375 O O . GLU A 1 188 ? -58.940 52.303 59.704 1.00 27.47 188 GLU A O 1
ATOM 1381 N N . GLY A 1 189 ? -58.660 53.316 57.709 1.00 30.34 189 GLY A N 1
ATOM 1382 C CA . GLY A 1 189 ? -59.380 52.312 56.951 1.00 24.71 189 GLY A CA 1
ATOM 1383 C C . GLY A 1 189 ? -58.727 50.946 56.993 1.00 30.48 189 GLY A C 1
ATOM 1384 O O . GLY A 1 189 ? -59.404 49.933 57.175 1.00 31.00 189 GLY A O 1
ATOM 1385 N N . VAL A 1 190 ? -57.407 50.921 56.826 1.00 31.27 190 VAL A N 1
ATOM 1386 C CA . VAL A 1 190 ? -56.648 49.675 56.846 1.00 30.76 190 VAL A CA 1
ATOM 1387 C C . VAL A 1 190 ? -56.750 49.011 58.216 1.00 31.04 190 VAL A C 1
ATOM 1388 O O . VAL A 1 190 ? -56.998 47.805 58.316 1.00 29.58 190 VAL A O 1
ATOM 1392 N N . ALA A 1 191 ? -56.555 49.803 59.266 1.00 28.35 191 ALA A N 1
ATOM 1393 C CA . ALA A 1 191 ? -56.613 49.302 60.635 1.00 25.20 191 ALA A CA 1
ATOM 1394 C C . ALA A 1 191 ? -57.976 48.673 60.934 1.00 31.71 191 ALA A C 1
ATOM 1395 O O . ALA A 1 191 ? -58.058 47.602 61.539 1.00 28.23 191 ALA A O 1
ATOM 1397 N N . LEU A 1 192 ? -59.039 49.351 60.511 1.00 28.58 192 LEU A N 1
ATOM 1398 C CA . LEU A 1 192 ? -60.400 48.876 60.734 1.00 28.65 192 LEU A CA 1
ATOM 1399 C C . LEU A 1 192 ? -60.691 47.586 59.969 1.00 30.37 192 LEU A C 1
ATOM 1400 O O . LEU A 1 192 ? -61.267 46.649 60.518 1.00 35.14 192 LEU A O 1
ATOM 1405 N N . GLY A 1 193 ? -60.291 47.546 58.702 1.00 29.02 193 GLY A N 1
ATOM 1406 C CA . GLY A 1 193 ? -60.517 46.380 57.866 1.00 27.03 193 GLY A CA 1
ATOM 1407 C C . GLY A 1 193 ? -59.868 45.118 58.399 1.00 34.24 193 GLY A C 1
ATOM 1408 O O . GLY A 1 193 ? -60.492 44.058 58.451 1.00 37.39 193 GLY A O 1
ATOM 1409 N N . ARG A 1 194 ? -58.609 45.236 58.807 1.00 35.99 194 ARG A N 1
ATOM 1410 C CA . ARG A 1 194 ? -57.859 44.095 59.313 1.00 38.30 194 ARG A CA 1
ATOM 1411 C C . ARG A 1 194 ? -58.361 43.652 60.686 1.00 42.29 194 ARG A C 1
ATOM 1412 O O . ARG A 1 194 ? -58.193 42.495 61.072 1.00 43.97 194 ARG A O 1
ATOM 1420 N N . SER A 1 195 ? -58.983 44.571 61.418 1.00 41.34 195 SER A N 1
ATOM 1421 C CA . SER A 1 195 ? -59.599 44.226 62.693 1.00 40.22 195 SER A CA 1
ATOM 1422 C C . SER A 1 195 ? -60.845 43.379 62.446 1.00 39.93 195 SER A C 1
ATOM 1423 O O . SER A 1 195 ? -61.248 42.585 63.295 1.00 43.99 195 SER A O 1
ATOM 1426 N N . LEU A 1 196 ? -61.454 43.561 61.277 1.00 36.96 196 LEU A N 1
ATOM 1427 C CA . LEU A 1 196 ? -62.613 42.771 60.875 1.00 34.53 196 LEU A CA 1
ATOM 1428 C C . LEU A 1 196 ? -62.188 41.533 60.091 1.00 33.81 196 LEU A C 1
ATOM 1429 O O . LEU A 1 196 ? -63.027 40.804 59.564 1.00 34.07 196 LEU A O 1
ATOM 1434 N N . GLY A 1 197 ? -60.883 41.299 60.014 1.00 31.51 197 GLY A N 1
ATOM 1435 C CA . GLY A 1 197 ? -60.363 40.133 59.327 1.00 27.47 197 GLY A CA 1
ATOM 1436 C C . GLY A 1 197 ? -60.326 40.260 57.816 1.00 31.57 197 GLY A C 1
ATOM 1437 O O . GLY A 1 197 ? -60.216 39.260 57.106 1.00 37.41 197 GLY A O 1
ATOM 1438 N N . LEU A 1 198 ? -60.420 41.488 57.317 1.00 30.96 198 LEU A N 1
ATOM 1439 C CA . LEU A 1 198 ? -60.398 41.722 55.878 1.00 31.33 198 LEU A CA 1
ATOM 1440 C C . LEU A 1 198 ? -58.972 41.881 55.357 1.00 35.62 198 LEU A C 1
ATOM 1441 O O . LEU A 1 198 ? -58.088 42.359 56.066 1.00 21.74 198 LEU A O 1
ATOM 1446 N N . ILE A 1 199 ? -58.759 41.466 54.114 1.00 32.15 199 ILE A N 1
ATOM 1447 C CA . ILE A 1 199 ? -57.535 41.785 53.396 1.00 27.40 199 ILE A CA 1
ATOM 1448 C C . ILE A 1 199 ? -57.725 43.183 52.818 1.00 28.64 199 ILE A C 1
ATOM 1449 O O . ILE A 1 199 ? -58.745 43.458 52.188 1.00 27.13 199 ILE A O 1
ATOM 1454 N N . VAL A 1 200 ? -56.760 44.071 53.028 1.00 29.10 200 VAL A N 1
ATOM 1455 C CA . VAL A 1 200 ? -56.944 45.460 52.619 1.00 27.12 200 VAL A CA 1
ATOM 1456 C C . VAL A 1 200 ? -55.979 45.884 51.516 1.00 29.88 200 VAL A C 1
ATOM 1457 O O . VAL A 1 200 ? -54.758 45.819 51.672 1.00 26.76 200 VAL A O 1
ATOM 1461 N N . ASN A 1 201 ? -56.555 46.319 50.399 1.00 28.55 201 ASN A N 1
ATOM 1462 C CA . ASN A 1 201 ? -55.793 46.807 49.257 1.00 25.12 201 ASN A CA 1
ATOM 1463 C C . ASN A 1 201 ? -56.046 48.296 49.016 1.00 26.80 201 ASN A C 1
ATOM 1464 O O . ASN A 1 201 ? -56.872 48.915 49.690 1.00 29.73 201 ASN A O 1
ATOM 1469 N N . ALA A 1 202 ? -55.316 48.863 48.060 1.00 26.35 202 ALA A N 1
ATOM 1470 C CA . ALA A 1 202 ? -55.528 50.237 47.614 1.00 27.87 202 ALA A CA 1
ATOM 1471 C C . ALA A 1 202 ? -54.928 50.404 46.220 1.00 35.65 202 ALA A C 1
ATOM 1472 O O . ALA A 1 202 ? -54.550 49.417 45.589 1.00 37.23 202 ALA A O 1
ATOM 1474 N N . GLY A 1 203 ? -54.830 51.640 45.735 1.00 38.19 203 GLY A N 1
ATOM 1475 C CA . GLY A 1 203 ? -54.111 51.877 44.496 1.00 37.33 203 GLY A CA 1
ATOM 1476 C C . GLY A 1 203 ? -54.600 52.934 43.521 1.00 35.72 203 GLY A C 1
ATOM 1477 O O . GLY A 1 203 ? -53.812 53.432 42.715 1.00 36.10 203 GLY A O 1
ATOM 1478 N N . HIS A 1 204 ? -55.885 53.273 43.572 1.00 32.29 204 HIS A N 1
ATOM 1479 C CA . HIS A 1 204 ? -56.447 54.220 42.610 1.00 28.08 204 HIS A CA 1
ATOM 1480 C C . HIS A 1 204 ? -55.797 55.601 42.722 1.00 26.20 204 HIS A C 1
ATOM 1481 O O . HIS A 1 204 ? -55.703 56.171 43.810 1.00 19.84 204 HIS A O 1
ATOM 1488 N N . GLY A 1 205 ? -55.349 56.128 41.585 1.00 24.25 205 GLY A N 1
ATOM 1489 C CA . GLY A 1 205 ? -54.764 57.455 41.527 1.00 20.72 205 GLY A CA 1
ATOM 1490 C C . GLY A 1 205 ? -53.313 57.560 41.956 1.00 27.35 205 GLY A C 1
ATOM 1491 O O . GLY A 1 205 ? -52.705 58.624 41.839 1.00 29.65 205 GLY A O 1
ATOM 1492 N N . LEU A 1 206 ? -52.752 56.464 42.456 1.00 23.42 206 LEU A N 1
ATOM 1493 C CA . LEU A 1 206 ? -51.370 56.469 42.922 1.00 23.17 206 LEU A CA 1
ATOM 1494 C C . LEU A 1 206 ? -50.373 56.571 41.772 1.00 25.03 206 LEU A C 1
ATOM 1495 O O . LEU A 1 206 ? -50.561 55.971 40.714 1.00 20.40 206 LEU A O 1
ATOM 1500 N N . HIS A 1 207 ? -49.315 57.345 41.987 1.00 22.48 207 HIS A N 1
ATOM 1501 C CA . HIS A 1 207 ? -48.247 57.468 41.005 1.00 23.88 207 HIS A CA 1
ATOM 1502 C C . HIS A 1 207 ? -46.883 57.410 41.693 1.00 24.33 207 HIS A C 1
ATOM 1503 O O . HIS A 1 207 ? -46.794 57.153 42.892 1.00 22.54 207 HIS A O 1
ATOM 1510 N N . TYR A 1 208 ? -45.826 57.650 40.926 1.00 25.34 208 TYR A N 1
ATOM 1511 C CA . TYR A 1 208 ? -44.456 57.456 41.401 1.00 28.53 208 TYR A CA 1
ATOM 1512 C C . TYR A 1 208 ? -43.999 58.492 42.425 1.00 27.66 208 TYR A C 1
ATOM 1513 O O . TYR A 1 208 ? -42.911 58.375 42.982 1.00 32.04 208 TYR A O 1
ATOM 1522 N N . HIS A 1 209 ? -44.822 59.500 42.683 1.00 25.14 209 HIS A N 1
ATOM 1523 C CA . HIS A 1 209 ? -44.430 60.547 43.616 1.00 24.87 209 HIS A CA 1
ATOM 1524 C C . HIS A 1 209 ? -45.353 60.654 44.830 1.00 28.18 209 HIS A C 1
ATOM 1525 O O . HIS A 1 209 ? -45.146 61.516 45.687 1.00 29.93 209 HIS A O 1
ATOM 1532 N N . ASN A 1 210 ? -46.367 59.793 44.909 1.00 22.84 210 ASN A N 1
ATOM 1533 C CA . ASN A 1 210 ? -47.219 59.755 46.099 1.00 24.61 210 ASN A CA 1
ATOM 1534 C C . ASN A 1 210 ? -47.474 58.343 46.630 1.00 26.17 210 ASN A C 1
ATOM 1535 O O . ASN A 1 210 ? -48.190 58.170 47.616 1.00 29.69 210 ASN A O 1
ATOM 1540 N N . VAL A 1 211 ? -46.893 57.338 45.982 1.00 24.93 211 VAL A N 1
ATOM 1541 C CA . VAL A 1 211 ? -47.158 55.948 46.348 1.00 25.27 211 VAL A CA 1
ATOM 1542 C C . VAL A 1 211 ? -46.534 55.564 47.692 1.00 28.47 211 VAL A C 1
ATOM 1543 O O . VAL A 1 211 ? -47.129 54.806 48.460 1.00 33.45 211 VAL A O 1
ATOM 1547 N N . GLU A 1 212 ? -45.348 56.093 47.979 1.00 25.06 212 GLU A N 1
ATOM 1548 C CA . GLU A 1 212 ? -44.566 55.644 49.133 1.00 26.38 212 GLU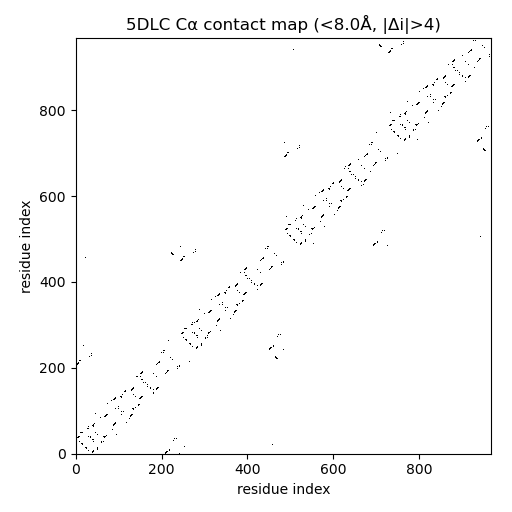 A CA 1
ATOM 1549 C C . GLU A 1 212 ? -45.270 55.800 50.493 1.00 28.08 212 GLU A C 1
ATOM 1550 O O . GLU A 1 212 ? -45.222 54.876 51.305 1.00 31.60 212 GLU A O 1
ATOM 1556 N N . PRO A 1 213 ? -45.909 56.959 50.760 1.00 28.65 213 PRO A N 1
ATOM 1557 C CA . PRO A 1 213 ? -46.608 57.034 52.051 1.00 33.24 213 PRO A CA 1
ATOM 1558 C C . PRO A 1 213 ? -47.739 56.015 52.206 1.00 21.72 213 PRO A C 1
ATOM 1559 O O . PRO A 1 213 ? -48.027 55.600 53.327 1.00 25.51 213 PRO A O 1
ATOM 1563 N N . VAL A 1 214 ? -48.359 55.612 51.101 1.00 20.91 214 VAL A N 1
ATOM 1564 C CA . VAL A 1 214 ? -49.433 54.624 51.147 1.00 22.69 214 VAL A CA 1
ATOM 1565 C C . VAL A 1 214 ? -48.856 53.228 51.354 1.00 29.85 214 VAL A C 1
ATOM 1566 O O . VAL A 1 214 ? -49.380 52.435 52.140 1.00 32.56 214 VAL A O 1
ATOM 1570 N N . ALA A 1 215 ? -47.766 52.940 50.652 1.00 27.86 215 ALA A N 1
ATOM 1571 C CA . ALA A 1 215 ? -47.102 51.647 50.754 1.00 26.67 215 ALA A CA 1
ATOM 1572 C C . ALA A 1 215 ? -46.481 51.460 52.135 1.00 30.13 215 ALA A C 1
ATOM 1573 O O . ALA A 1 215 ? -46.197 50.336 52.552 1.00 31.59 215 ALA A O 1
ATOM 1575 N N . ALA A 1 216 ? -46.270 52.569 52.838 1.00 33.04 216 ALA A N 1
ATOM 1576 C CA . ALA A 1 216 ? -45.657 52.539 54.161 1.00 33.25 216 ALA A CA 1
ATOM 1577 C C . ALA A 1 216 ? -46.654 52.131 55.246 1.00 31.95 216 ALA A C 1
ATOM 1578 O O . ALA A 1 216 ? -46.258 51.817 56.369 1.00 33.93 216 ALA A O 1
ATOM 1580 N N . ILE A 1 217 ? -47.943 52.142 54.915 1.00 28.31 217 ILE A N 1
ATOM 1581 C CA . ILE A 1 217 ? -48.973 51.804 55.892 1.00 31.64 217 ILE A CA 1
ATOM 1582 C C . ILE A 1 217 ? -48.881 50.328 56.267 1.00 35.70 217 ILE A C 1
ATOM 1583 O O . ILE A 1 217 ? -48.883 49.453 55.401 1.00 35.19 217 ILE A O 1
ATOM 1588 N N . ASP A 1 218 ? -48.802 50.061 57.567 1.00 36.22 218 ASP A N 1
ATOM 1589 C CA . ASP A 1 218 ? -48.731 48.694 58.066 1.00 37.22 218 ASP A CA 1
ATOM 1590 C C . ASP A 1 218 ? -50.027 47.945 57.774 1.00 38.83 218 ASP A C 1
ATOM 1591 O O . ASP A 1 218 ? -51.117 48.435 58.066 1.00 39.36 218 ASP A O 1
ATOM 1593 N N . GLY A 1 219 ? -49.901 46.756 57.195 1.00 37.23 219 GLY A N 1
ATOM 1594 C CA . GLY A 1 219 ? -51.053 45.918 56.923 1.00 37.54 219 GLY A CA 1
ATOM 1595 C C . GLY A 1 219 ? -51.621 45.993 55.519 1.00 38.13 219 GLY A C 1
ATOM 1596 O O . GLY A 1 219 ? -52.513 45.218 55.171 1.00 39.20 219 GLY A O 1
ATOM 1597 N N . ILE A 1 220 ? -51.121 46.924 54.711 1.00 34.56 220 ILE A N 1
ATOM 1598 C CA . ILE A 1 220 ? -51.502 46.981 53.304 1.00 29.78 220 ILE A CA 1
ATOM 1599 C C . ILE A 1 220 ? -51.031 45.704 52.614 1.00 28.29 220 ILE A C 1
ATOM 1600 O O . ILE A 1 220 ? -49.863 45.331 52.713 1.00 23.56 220 ILE A O 1
ATOM 1605 N N . ASN A 1 221 ? -51.943 45.034 51.918 1.00 26.57 221 ASN A N 1
ATOM 1606 C CA . ASN A 1 221 ? -51.617 43.775 51.262 1.00 28.95 221 ASN A CA 1
ATOM 1607 C C . ASN A 1 221 ? -51.084 44.003 49.853 1.00 29.58 221 ASN A C 1
ATOM 1608 O O . ASN A 1 221 ? -49.932 43.688 49.555 1.00 25.82 221 ASN A O 1
ATOM 1613 N N . GLU A 1 222 ? -51.927 44.555 48.989 1.00 31.12 222 GLU A N 1
ATOM 1614 C CA . GLU A 1 222 ? -51.559 44.752 47.596 1.00 30.61 222 GLU A CA 1
ATOM 1615 C C . GLU A 1 222 ? -51.998 46.117 47.092 1.00 31.88 222 GLU A C 1
ATOM 1616 O O . GLU A 1 222 ? -53.098 46.575 47.392 1.00 31.53 222 GLU A O 1
ATOM 1622 N N . LEU A 1 223 ? -51.129 46.769 46.329 1.00 29.07 223 LEU A N 1
ATOM 1623 C CA . LEU A 1 223 ? -51.506 47.988 45.632 1.00 28.86 223 LEU A CA 1
ATOM 1624 C C . LEU A 1 223 ? -51.784 47.676 44.167 1.00 30.86 223 LEU A C 1
ATOM 1625 O O . LEU A 1 223 ? -50.928 47.134 43.466 1.00 31.84 223 LEU A O 1
ATOM 1630 N N . ASN A 1 224 ? -52.986 48.011 43.710 1.00 28.94 224 ASN A N 1
ATOM 1631 C CA . ASN A 1 224 ? -53.330 47.855 42.304 1.00 30.92 224 ASN A CA 1
ATOM 1632 C C . ASN A 1 224 ? -53.191 49.194 41.593 1.00 32.01 224 ASN A C 1
ATOM 1633 O O . ASN A 1 224 ? -54.018 50.090 41.770 1.00 35.06 224 ASN A O 1
ATOM 1638 N N . ILE A 1 225 ? -52.138 49.324 40.793 1.00 26.73 225 ILE A N 1
ATOM 1639 C CA . ILE A 1 225 ? -51.846 50.578 40.112 1.00 27.77 225 ILE A CA 1
ATOM 1640 C C . ILE A 1 225 ? -51.848 50.347 38.607 1.00 31.13 225 ILE A C 1
ATOM 1641 O O . ILE A 1 225 ? -51.282 49.367 38.121 1.00 31.07 225 ILE A O 1
ATOM 1646 N N . GLY A 1 226 ? -52.489 51.251 37.873 1.00 20.36 226 GLY A N 1
ATOM 1647 C CA . GLY A 1 226 ? -52.611 51.114 36.435 1.00 20.47 226 GLY A CA 1
ATOM 1648 C C . GLY A 1 226 ? -52.117 52.304 35.636 1.00 27.35 226 GLY A C 1
ATOM 1649 O O . GLY A 1 226 ? -51.031 52.265 35.055 1.00 28.79 226 GLY A O 1
ATOM 1650 N N . HIS A 1 227 ? -52.922 53.363 35.616 1.00 22.60 227 HIS A N 1
ATOM 1651 C CA . HIS A 1 227 ? -52.705 54.520 34.748 1.00 21.69 227 HIS A CA 1
ATOM 1652 C C . HIS A 1 227 ? -51.311 55.141 34.849 1.00 21.82 227 HIS A C 1
ATOM 1653 O O . HIS A 1 227 ? -50.672 55.405 33.830 1.00 22.35 227 HIS A O 1
ATOM 1660 N N . ALA A 1 228 ? -50.845 55.376 36.071 1.00 20.54 228 ALA A N 1
ATOM 1661 C CA . ALA A 1 228 ? -49.538 55.995 36.282 1.00 25.77 228 ALA A CA 1
ATOM 1662 C C . ALA A 1 228 ? -48.409 55.120 35.742 1.00 28.56 228 ALA A C 1
ATOM 1663 O O . ALA A 1 228 ? -47.418 55.625 35.214 1.00 29.57 228 ALA A O 1
ATOM 1665 N N . ILE A 1 229 ? -48.567 53.807 35.874 1.00 29.55 229 ILE A N 1
ATOM 1666 C CA . ILE A 1 229 ? -47.574 52.867 35.373 1.00 27.86 229 ILE A CA 1
ATOM 1667 C C . ILE A 1 229 ? -47.560 52.906 33.850 1.00 28.28 229 ILE A C 1
ATOM 1668 O O . ILE A 1 229 ? -46.495 52.926 33.232 1.00 31.49 229 ILE A O 1
ATOM 1673 N N . VAL A 1 230 ? -48.746 52.925 33.250 1.00 22.36 230 VAL A N 1
ATOM 1674 C CA . VAL A 1 230 ? -48.870 53.000 31.800 1.00 20.08 230 VAL A CA 1
ATOM 1675 C C . VAL A 1 230 ? -48.282 54.317 31.298 1.00 27.17 230 VAL A C 1
ATOM 1676 O O . VAL A 1 230 ? -47.558 54.347 30.300 1.00 24.70 230 VAL A O 1
ATOM 1680 N N . ALA A 1 231 ? -48.595 55.400 32.003 1.00 23.48 231 ALA A N 1
ATOM 1681 C CA . ALA A 1 231 ? -48.087 56.726 31.665 1.00 27.10 231 ALA A CA 1
ATOM 1682 C C . ALA A 1 231 ? -46.563 56.754 31.711 1.00 21.28 231 ALA A C 1
ATOM 1683 O O . ALA A 1 231 ? -45.912 57.280 30.811 1.00 21.94 231 ALA A O 1
ATOM 1685 N N . HIS A 1 232 ? -46.002 56.180 32.767 1.00 20.76 232 HIS A N 1
ATOM 1686 C CA . HIS A 1 232 ? -44.558 56.153 32.952 1.00 21.00 232 HIS A CA 1
ATOM 1687 C C . HIS A 1 232 ? -43.890 55.252 31.921 1.00 24.10 232 HIS A C 1
ATOM 1688 O O . HIS A 1 232 ? -42.765 55.511 31.491 1.00 29.23 232 HIS A O 1
ATOM 1695 N N . ALA A 1 233 ? -44.595 54.193 31.531 1.00 20.64 233 ALA A N 1
ATOM 1696 C CA . ALA A 1 233 ? -44.089 53.227 30.560 1.00 28.13 233 ALA A CA 1
ATOM 1697 C C . ALA A 1 233 ? -43.823 53.857 29.195 1.00 30.56 233 ALA A C 1
ATOM 1698 O O . ALA A 1 233 ? -42.967 53.384 28.447 1.00 33.48 233 ALA A O 1
ATOM 1700 N N . LEU A 1 234 ? -44.557 54.918 28.872 1.00 22.05 234 LEU A N 1
ATOM 1701 C CA . LEU A 1 234 ? -44.336 55.648 27.626 1.00 24.76 234 LEU A CA 1
ATOM 1702 C C . LEU A 1 234 ? -42.903 56.161 27.517 1.00 23.92 234 LEU A C 1
ATOM 1703 O O . LEU A 1 234 ? -42.394 56.374 26.417 1.00 25.22 234 LEU A O 1
ATOM 1708 N N . PHE A 1 235 ? -42.255 56.352 28.662 1.00 23.72 235 PHE A N 1
ATOM 1709 C CA . PHE A 1 235 ? -40.921 56.937 28.690 1.00 26.77 235 PHE A CA 1
ATOM 1710 C C . PHE A 1 235 ? -39.807 55.916 28.937 1.00 26.38 235 PHE A C 1
ATOM 1711 O O . PHE A 1 235 ? -38.725 56.039 28.368 1.00 27.32 235 PHE A O 1
ATOM 1719 N N . VAL A 1 236 ? -40.061 54.913 29.773 1.00 27.37 236 VAL A N 1
ATOM 1720 C CA . VAL A 1 236 ? -39.006 53.965 30.130 1.00 34.16 236 VAL A CA 1
ATOM 1721 C C . VAL A 1 236 ? -39.303 52.534 29.686 1.00 37.63 236 VAL A C 1
ATOM 1722 O O . VAL A 1 236 ? -38.429 51.668 29.744 1.00 24.43 236 VAL A O 1
ATOM 1726 N N . GLY A 1 237 ? -40.531 52.282 29.246 1.00 32.36 237 GLY A N 1
ATOM 1727 C CA . GLY A 1 237 ? -40.919 50.943 28.841 1.00 25.54 237 GLY A CA 1
ATOM 1728 C C . GLY A 1 237 ? -41.661 50.256 29.969 1.00 24.84 237 GLY A C 1
ATOM 1729 O O . GLY A 1 237 ? -41.424 50.554 31.140 1.00 22.07 237 GLY A O 1
ATOM 1730 N N . PHE A 1 238 ? -42.554 49.335 29.622 1.00 25.28 238 PHE A N 1
ATOM 1731 C CA . PHE A 1 238 ? -43.417 48.703 30.614 1.00 24.91 238 PHE A CA 1
ATOM 1732 C C . PHE A 1 238 ? -42.616 47.895 31.633 1.00 28.04 238 PHE A C 1
ATOM 1733 O O . PHE A 1 238 ? -42.902 47.939 32.830 1.00 29.71 238 PHE A O 1
ATOM 1741 N N . ARG A 1 239 ? -41.614 47.163 31.154 1.00 26.39 239 ARG A N 1
ATOM 1742 C CA . ARG A 1 239 ? -40.780 46.340 32.025 1.00 23.09 239 ARG A CA 1
ATOM 1743 C C . ARG A 1 239 ? -40.064 47.171 33.092 1.00 28.70 239 ARG A C 1
ATOM 1744 O O . ARG A 1 239 ? -40.031 46.793 34.261 1.00 32.58 239 ARG A O 1
ATOM 1752 N N . GLN A 1 240 ? -39.504 48.309 32.696 1.00 32.17 240 GLN A N 1
ATOM 1753 C CA . GLN A 1 240 ? -38.779 49.152 33.641 1.00 22.22 240 GLN A CA 1
ATOM 1754 C C . GLN A 1 240 ? -39.737 49.927 34.542 1.00 31.04 240 GLN A C 1
ATOM 1755 O O . GLN A 1 240 ? -39.435 50.182 35.710 1.00 21.19 240 GLN A O 1
ATOM 1761 N N . ALA A 1 241 ? -40.889 50.303 33.995 1.00 20.66 241 ALA A N 1
ATOM 1762 C CA . ALA A 1 241 ? -41.889 51.044 34.756 1.00 24.60 241 ALA A CA 1
ATOM 1763 C C . ALA A 1 241 ? -42.446 50.197 35.897 1.00 28.49 241 ALA A C 1
ATOM 1764 O O . ALA A 1 241 ? -42.624 50.686 37.013 1.00 27.61 241 ALA A O 1
ATOM 1766 N N . VAL A 1 242 ? -42.716 48.928 35.608 1.00 29.50 242 VAL A N 1
ATOM 1767 C CA . VAL A 1 242 ? -43.241 48.003 36.606 1.00 24.34 242 VAL A CA 1
ATOM 1768 C C . VAL A 1 242 ? -42.191 47.746 37.682 1.00 22.77 242 VAL A C 1
ATOM 1769 O O . VAL A 1 242 ? -42.492 47.774 38.876 1.00 22.08 242 VAL A O 1
ATOM 1773 N N . ALA A 1 243 ? -40.957 47.506 37.252 1.00 19.96 243 ALA A N 1
ATOM 1774 C CA . ALA A 1 243 ? -39.870 47.215 38.180 1.00 20.52 243 ALA A CA 1
ATOM 1775 C C . ALA A 1 243 ? -39.597 48.397 39.107 1.00 23.44 243 ALA A C 1
ATOM 1776 O O . ALA A 1 243 ? -39.389 48.215 40.307 1.00 23.46 243 ALA A O 1
ATOM 1778 N N . GLU A 1 244 ? -39.593 49.602 38.546 1.00 22.51 244 GLU A N 1
ATOM 1779 C CA . GLU A 1 244 ? -39.357 50.810 39.332 1.00 26.03 244 GLU A CA 1
ATOM 1780 C C . GLU A 1 244 ? -40.447 51.027 40.379 1.00 26.24 244 GLU A C 1
ATOM 1781 O O . GLU A 1 244 ? -40.162 51.412 41.513 1.00 25.52 244 GLU A O 1
ATOM 1787 N N . MET A 1 245 ? -41.697 50.787 39.994 1.00 24.11 245 MET A N 1
ATOM 1788 C CA . MET A 1 245 ? -42.814 50.968 40.911 1.00 23.49 245 MET A CA 1
ATOM 1789 C C . MET A 1 245 ? -42.764 49.958 42.052 1.00 21.23 245 MET A C 1
ATOM 1790 O O . MET A 1 245 ? -43.005 50.306 43.210 1.00 20.30 245 MET A O 1
ATOM 1795 N N . LYS A 1 246 ? -42.454 48.709 41.725 1.00 20.37 246 LYS A N 1
ATOM 1796 C CA . LYS A 1 246 ? -42.369 47.667 42.741 1.00 23.53 246 LYS A CA 1
ATOM 1797 C C . LYS A 1 246 ? -41.256 47.969 43.738 1.00 26.34 246 LYS A C 1
ATOM 1798 O O . LYS A 1 246 ? -41.423 47.778 44.944 1.00 25.10 246 LYS A O 1
ATOM 1804 N N . ALA A 1 247 ? -40.126 48.447 43.228 1.00 20.55 247 ALA A N 1
ATOM 1805 C CA . ALA A 1 247 ? -38.970 48.738 44.069 1.00 25.67 247 ALA A CA 1
ATOM 1806 C C . ALA A 1 247 ? -39.280 49.862 45.056 1.00 27.25 247 ALA A C 1
ATOM 1807 O O . ALA A 1 247 ? -38.839 49.826 46.205 1.00 22.42 247 ALA A O 1
ATOM 1809 N N . LEU A 1 248 ? -40.035 50.858 44.599 1.00 24.53 248 LEU A N 1
ATOM 1810 C CA . LEU A 1 248 ? -40.485 51.948 45.460 1.00 25.04 248 LEU A CA 1
ATOM 1811 C C . LEU A 1 248 ? -41.335 51.412 46.605 1.00 30.90 248 LEU A C 1
ATOM 1812 O O . LEU A 1 248 ? -41.124 51.760 47.767 1.00 35.09 248 LEU A O 1
ATOM 1817 N N . MET A 1 249 ? -42.296 50.560 46.259 1.00 31.15 249 MET A N 1
ATOM 1818 C CA . MET A 1 249 ? -43.209 49.976 47.234 1.00 29.45 249 MET A CA 1
ATOM 1819 C C . MET A 1 249 ? -42.476 49.124 48.270 1.00 27.56 249 MET A C 1
ATOM 1820 O O . MET A 1 249 ? -42.731 49.241 49.470 1.00 27.39 249 MET A O 1
ATOM 1825 N N . LEU A 1 250 ? -41.567 48.271 47.806 1.00 23.39 250 LEU A N 1
ATOM 1826 C CA . LEU A 1 250 ? -40.810 47.401 48.703 1.00 28.05 250 LEU A CA 1
ATOM 1827 C C . LEU A 1 250 ? -39.922 48.195 49.655 1.00 33.15 250 LEU A C 1
ATOM 1828 O O . LEU A 1 250 ? -39.815 47.863 50.836 1.00 39.05 250 LEU A O 1
ATOM 1833 N N . ALA A 1 251 ? -39.282 49.239 49.139 1.00 32.44 251 ALA A N 1
ATOM 1834 C CA . ALA A 1 251 ? -38.394 50.063 49.954 1.00 36.27 251 ALA A CA 1
ATOM 1835 C C . ALA A 1 251 ? -39.179 50.865 50.988 1.00 36.31 251 ALA A C 1
ATOM 1836 O O . ALA A 1 251 ? -38.691 51.126 52.087 1.00 36.93 251 ALA A O 1
ATOM 1838 N N . ALA A 1 252 ? -40.399 51.251 50.628 1.00 24.08 252 ALA A N 1
ATOM 1839 C CA . ALA A 1 252 ? -41.246 52.047 51.506 1.00 29.42 252 ALA A CA 1
ATOM 1840 C C . ALA A 1 252 ? -41.922 51.188 52.572 1.00 31.30 252 ALA A C 1
ATOM 1841 O O . ALA A 1 252 ? -42.157 51.643 53.692 1.00 32.05 252 ALA A O 1
ATOM 1843 N N . ALA A 1 253 ? -42.224 49.942 52.221 1.00 32.41 253 ALA A N 1
ATOM 1844 C CA . ALA A 1 253 ? -42.931 49.040 53.125 1.00 32.71 253 ALA A CA 1
ATOM 1845 C C . ALA A 1 253 ? -41.989 48.456 54.170 1.00 45.20 253 ALA A C 1
ATOM 1846 O O . ALA A 1 253 ? -42.434 47.887 55.167 1.00 56.19 253 ALA A O 1
ATOM 1848 N N . THR A 1 254 ? -40.689 48.599 53.938 1.00 49.01 254 THR A N 1
ATOM 1849 C CA . THR A 1 254 ? -39.685 48.104 54.874 1.00 56.11 254 THR A CA 1
ATOM 1850 C C . THR A 1 254 ? -39.657 48.949 56.145 1.00 58.92 254 THR A C 1
ATOM 1851 O O . THR A 1 254 ? -39.710 50.179 56.088 1.00 58.37 254 THR A O 1
ATOM 1855 N N . THR B 1 13 ? -31.821 64.900 -0.160 1.00 59.96 13 THR B N 1
ATOM 1856 C CA . THR B 1 13 ? -31.325 64.532 1.161 1.00 60.12 13 THR B CA 1
ATOM 1857 C C . THR B 1 13 ? -32.060 63.300 1.684 1.00 59.89 13 THR B C 1
ATOM 1858 O O . THR B 1 13 ? -32.850 62.691 0.960 1.00 65.76 13 THR B O 1
ATOM 1862 N N . ARG B 1 14 ? -31.801 62.927 2.936 1.00 50.70 14 ARG B N 1
ATOM 1863 C CA . ARG B 1 14 ? -32.402 61.713 3.483 1.00 38.04 14 ARG B CA 1
ATOM 1864 C C . ARG B 1 14 ? -33.872 61.913 3.833 1.00 33.66 14 ARG B C 1
ATOM 1865 O O . ARG B 1 14 ? -34.369 63.038 3.881 1.00 33.91 14 ARG B O 1
ATOM 1873 N N . ILE B 1 15 ? -34.560 60.804 4.083 1.00 30.30 15 ILE B N 1
ATOM 1874 C CA . ILE B 1 15 ? -35.948 60.836 4.521 1.00 30.52 15 ILE B CA 1
ATOM 1875 C C . ILE B 1 15 ? -36.015 61.436 5.925 1.00 30.13 15 ILE B C 1
ATOM 1876 O O . ILE B 1 15 ? -35.070 61.310 6.705 1.00 26.10 15 ILE B O 1
ATOM 1881 N N . LEU B 1 16 ? -37.122 62.100 6.238 1.00 30.40 16 LEU B N 1
ATOM 1882 C CA . LEU B 1 16 ? -37.264 62.777 7.521 1.00 26.49 16 LEU B CA 1
ATOM 1883 C C . LEU B 1 16 ? -38.354 62.131 8.367 1.00 27.40 16 LEU B C 1
ATOM 1884 O O . LEU B 1 16 ? -39.345 61.626 7.842 1.00 29.66 16 LEU B O 1
ATOM 1889 N N . LEU B 1 17 ? -38.167 62.151 9.682 1.00 24.17 17 LEU B N 1
ATOM 1890 C CA . LEU B 1 17 ? -39.174 61.625 10.593 1.00 24.60 17 LEU B CA 1
ATOM 1891 C C . LEU B 1 17 ? -39.783 62.730 11.444 1.00 26.99 17 LEU B C 1
ATOM 1892 O O . LEU B 1 17 ? -39.090 63.390 12.219 1.00 29.05 17 LEU B O 1
ATOM 1897 N N . GLY B 1 18 ? -41.087 62.922 11.291 1.00 25.56 18 GLY B N 1
ATOM 1898 C CA . GLY B 1 18 ? -41.842 63.787 12.173 1.00 25.61 18 GLY B CA 1
ATOM 1899 C C . GLY B 1 18 ? -42.650 62.938 13.132 1.00 25.61 18 GLY B C 1
ATOM 1900 O O . GLY B 1 18 ? -43.389 62.052 12.710 1.00 27.61 18 GLY B O 1
ATOM 1901 N N . VAL B 1 19 ? -42.503 63.195 14.424 1.00 25.65 19 VAL B N 1
ATOM 1902 C CA . VAL B 1 19 ? -43.203 62.405 15.424 1.00 24.45 19 VAL B CA 1
ATOM 1903 C C . VAL B 1 19 ? -44.429 63.149 15.933 1.00 24.36 19 VAL B C 1
ATOM 1904 O O . VAL B 1 19 ? -44.324 64.249 16.477 1.00 20.75 19 VAL B O 1
ATOM 1908 N N . ASN B 1 20 ? -45.593 62.538 15.740 1.00 24.96 20 ASN B N 1
ATOM 1909 C CA . ASN B 1 20 ? -46.853 63.089 16.221 1.00 27.95 20 ASN B CA 1
ATOM 1910 C C . ASN B 1 20 ? -47.116 62.585 17.639 1.00 26.40 20 ASN B C 1
ATOM 1911 O O . ASN B 1 20 ? -47.053 61.384 17.903 1.00 23.98 20 ASN B O 1
ATOM 1916 N N . ILE B 1 21 ? -47.401 63.509 18.551 1.00 23.11 21 ILE B N 1
ATOM 1917 C CA . ILE B 1 21 ? -47.524 63.174 19.965 1.00 21.26 21 ILE B CA 1
ATOM 1918 C C . ILE B 1 21 ? -48.958 63.278 20.485 1.00 21.29 21 ILE B C 1
ATOM 1919 O O . ILE B 1 21 ? -49.164 63.405 21.692 1.00 21.37 21 ILE B O 1
ATOM 1924 N N . ASP B 1 22 ? -49.939 63.228 19.587 1.00 22.35 22 ASP B N 1
ATOM 1925 C CA . ASP B 1 22 ? -51.344 63.373 19.976 1.00 26.03 22 ASP B CA 1
ATOM 1926 C C . ASP B 1 22 ? -51.789 62.365 21.028 1.00 25.05 22 ASP B C 1
ATOM 1927 O O . ASP B 1 22 ? -52.467 62.722 21.992 1.00 25.49 22 ASP B O 1
ATOM 1932 N N . HIS B 1 23 ? -51.405 61.107 20.842 1.00 23.33 23 HIS B N 1
ATOM 1933 C CA . HIS B 1 23 ? -51.967 60.033 21.651 1.00 27.39 23 HIS B CA 1
ATOM 1934 C C . HIS B 1 23 ? -51.274 59.848 22.997 1.00 28.05 23 HIS B C 1
ATOM 1935 O O . HIS B 1 23 ? -51.700 59.030 23.811 1.00 26.57 23 HIS B O 1
ATOM 1942 N N . VAL B 1 24 ? -50.218 60.617 23.238 1.00 27.34 24 VAL B N 1
ATOM 1943 C CA . VAL B 1 24 ? -49.694 60.749 24.588 1.00 25.40 24 VAL B CA 1
ATOM 1944 C C . VAL B 1 24 ? -50.733 61.514 25.398 1.00 25.84 24 VAL B C 1
ATOM 1945 O O . VAL B 1 24 ? -51.015 61.178 26.548 1.00 21.86 24 VAL B O 1
ATOM 1949 N N . ALA B 1 25 ? -51.307 62.541 24.775 1.00 28.25 25 ALA B N 1
ATOM 1950 C CA . ALA B 1 25 ? -52.350 63.342 25.405 1.00 28.58 25 ALA B CA 1
ATOM 1951 C C . ALA B 1 25 ? -53.643 62.542 25.535 1.00 26.43 25 ALA B C 1
ATOM 1952 O O . ALA B 1 25 ? -54.423 62.760 26.462 1.00 21.85 25 ALA B O 1
ATOM 1954 N N . THR B 1 26 ? -53.868 61.622 24.599 1.00 26.83 26 THR B N 1
ATOM 1955 C CA . THR B 1 26 ? -55.010 60.714 24.674 1.00 33.57 26 THR B CA 1
ATOM 1956 C C . THR B 1 26 ? -54.979 59.954 25.993 1.00 27.14 26 THR B C 1
ATOM 1957 O O . THR B 1 26 ? -55.989 59.838 26.690 1.00 24.53 26 THR B O 1
ATOM 1961 N N . LEU B 1 27 ? -53.799 59.446 26.327 1.00 24.92 27 LEU B N 1
ATOM 1962 C CA . LEU B 1 27 ? -53.595 58.688 27.551 1.00 23.74 27 LEU B CA 1
ATOM 1963 C C . LEU B 1 27 ? -53.707 59.582 28.784 1.00 27.15 27 LEU B C 1
ATOM 1964 O O . LEU B 1 27 ? -54.078 59.124 29.865 1.00 28.62 27 LEU B O 1
ATOM 1969 N N . ARG B 1 28 ? -53.394 60.862 28.611 1.00 25.71 28 ARG B N 1
ATOM 1970 C CA . ARG B 1 28 ? -53.490 61.825 29.701 1.00 23.79 28 ARG B CA 1
ATOM 1971 C C . ARG B 1 28 ? -54.934 62.211 30.009 1.00 25.29 28 ARG B C 1
ATOM 1972 O O . ARG B 1 28 ? -55.333 62.270 31.172 1.00 27.15 28 ARG B O 1
ATOM 1980 N N . GLN B 1 29 ? -55.713 62.473 28.962 1.00 26.46 29 GLN B N 1
ATOM 1981 C CA . GLN B 1 29 ? -57.091 62.932 29.122 1.00 30.22 29 GLN B CA 1
ATOM 1982 C C . GLN B 1 29 ? -57.987 61.846 29.709 1.00 29.28 29 GLN B C 1
ATOM 1983 O O . GLN B 1 29 ? -59.067 62.135 30.221 1.00 31.88 29 GLN B O 1
ATOM 1989 N N . ALA B 1 30 ? -57.532 60.600 29.635 1.00 28.62 30 ALA B N 1
ATOM 1990 C CA . ALA B 1 30 ? -58.300 59.470 30.145 1.00 28.97 30 ALA B CA 1
ATOM 1991 C C . ALA B 1 30 ? -58.542 59.579 31.649 1.00 31.08 30 ALA B C 1
ATOM 1992 O O . ALA B 1 30 ? -59.578 59.140 32.151 1.00 33.81 30 ALA B O 1
ATOM 1994 N N . ARG B 1 31 ? -57.590 60.169 32.363 1.00 28.48 31 ARG B N 1
ATOM 1995 C CA . ARG B 1 31 ? -57.694 60.285 33.812 1.00 29.50 31 ARG B CA 1
ATOM 1996 C C . ARG B 1 31 ? -57.653 61.748 34.243 1.00 32.33 31 ARG B C 1
ATOM 1997 O O . ARG B 1 31 ? -57.845 62.065 35.416 1.00 39.23 31 ARG B O 1
ATOM 1999 N N . GLY B 1 32 ? -57.408 62.634 33.284 1.00 30.26 32 GLY B N 1
ATOM 2000 C CA . GLY B 1 32 ? -57.385 64.062 33.545 1.00 32.47 32 GLY B CA 1
ATOM 2001 C C . GLY B 1 32 ? -56.272 64.548 34.456 1.00 36.28 32 GLY B C 1
ATOM 2002 O O . GLY B 1 32 ? -56.442 65.524 35.187 1.00 39.53 32 GLY B O 1
ATOM 2003 N N . THR B 1 33 ? -55.129 63.872 34.411 1.00 36.69 33 THR B N 1
ATOM 2004 C CA . THR B 1 33 ? -53.968 64.283 35.195 1.00 33.76 33 THR B CA 1
ATOM 2005 C C . THR B 1 33 ? -53.053 65.156 34.347 1.00 33.36 33 THR B C 1
ATOM 2006 O O . THR B 1 33 ? -53.421 65.560 33.245 1.00 36.49 33 THR B O 1
ATOM 2010 N N . ARG B 1 34 ? -51.865 65.452 34.862 1.00 34.95 34 ARG B N 1
ATOM 2011 C CA . ARG B 1 34 ? -50.873 66.199 34.096 1.00 34.45 34 ARG B CA 1
ATOM 2012 C C . ARG B 1 34 ? -49.936 65.241 33.375 1.00 31.80 34 ARG B C 1
ATOM 2013 O O . ARG B 1 34 ? -49.179 65.642 32.492 1.00 35.71 34 ARG B O 1
ATOM 2021 N N . TYR B 1 35 ? -49.996 63.969 33.758 1.00 27.17 35 TYR B N 1
ATOM 2022 C CA . TYR B 1 35 ? -49.188 62.937 33.123 1.00 27.48 35 TYR B CA 1
ATOM 2023 C C . TYR B 1 35 ? -50.070 61.942 32.364 1.00 31.63 35 TYR B C 1
ATOM 2024 O O . TYR B 1 35 ? -51.214 61.703 32.753 1.00 33.66 35 TYR B O 1
ATOM 2033 N N . PRO B 1 36 ? -49.541 61.361 31.272 1.00 28.52 36 PRO B N 1
ATOM 2034 C CA . PRO B 1 36 ? -48.231 61.684 30.697 1.00 23.65 36 PRO B CA 1
ATOM 2035 C C . PRO B 1 36 ? -48.247 63.002 29.926 1.00 26.37 36 PRO B C 1
ATOM 2036 O O . PRO B 1 36 ? -49.242 63.326 29.274 1.00 24.45 36 PRO B O 1
ATOM 2040 N N . ASP B 1 37 ? -47.155 63.754 30.013 1.00 26.76 37 ASP B N 1
ATOM 2041 C CA . ASP B 1 37 ? -47.063 65.047 29.352 1.00 25.56 37 ASP B CA 1
ATOM 2042 C C . ASP B 1 37 ? -46.532 64.875 27.933 1.00 25.28 37 ASP B C 1
ATOM 2043 O O . ASP B 1 37 ? -45.414 64.401 27.739 1.00 27.06 37 ASP B O 1
ATOM 2048 N N . PRO B 1 38 ? -47.341 65.256 26.933 1.00 30.21 38 PRO B N 1
ATOM 2049 C CA . PRO B 1 38 ? -46.904 65.214 25.533 1.00 29.32 38 PRO B CA 1
ATOM 2050 C C . PRO B 1 38 ? -45.677 66.088 25.280 1.00 28.84 38 PRO B C 1
ATOM 2051 O O . PRO B 1 38 ? -44.919 65.824 24.346 1.00 29.99 38 PRO B O 1
ATOM 2055 N N . VAL B 1 39 ? -45.492 67.114 26.107 1.00 25.75 39 VAL B N 1
ATOM 2056 C CA . VAL B 1 39 ? -44.326 67.986 26.009 1.00 27.70 39 VAL B CA 1
ATOM 2057 C C . VAL B 1 39 ? -43.047 67.202 26.295 1.00 26.73 39 VAL B C 1
ATOM 2058 O O . VAL B 1 39 ? -42.061 67.316 25.565 1.00 26.47 39 VAL B O 1
ATOM 2062 N N . LYS B 1 40 ? -43.073 66.407 27.361 1.00 25.03 40 LYS B N 1
ATOM 2063 C CA . LYS B 1 40 ? -41.931 65.577 27.738 1.00 25.46 40 LYS B CA 1
ATOM 2064 C C . LYS B 1 40 ? -41.617 64.548 26.654 1.00 24.88 40 LYS B C 1
ATOM 2065 O O . LYS B 1 40 ? -40.452 64.274 26.364 1.00 23.23 40 LYS B O 1
ATOM 2071 N N . ALA B 1 41 ? -42.663 63.975 26.065 1.00 26.34 41 ALA B N 1
ATOM 2072 C CA . ALA B 1 41 ? -42.497 62.992 25.000 1.00 26.73 41 ALA B CA 1
ATOM 2073 C C . ALA B 1 41 ? -41.848 63.632 23.775 1.00 29.10 41 ALA B C 1
ATOM 2074 O O . ALA B 1 41 ? -40.955 63.049 23.159 1.00 32.63 41 ALA B O 1
ATOM 2076 N N . ALA B 1 42 ? -42.305 64.833 23.431 1.00 26.32 42 ALA B N 1
ATOM 2077 C CA . ALA B 1 42 ? -41.744 65.589 22.313 1.00 24.80 42 ALA B CA 1
ATOM 2078 C C . ALA B 1 42 ? -40.256 65.869 22.508 1.00 23.51 42 ALA B C 1
ATOM 2079 O O . ALA B 1 42 ? -39.459 65.725 21.578 1.00 19.63 42 ALA B O 1
ATOM 2081 N N . LEU B 1 43 ? -39.885 66.266 23.721 1.00 20.53 43 LEU B N 1
ATOM 2082 C CA . LEU B 1 43 ? -38.493 66.576 24.016 1.00 22.81 43 LEU B CA 1
ATOM 2083 C C . LEU B 1 43 ? -37.654 65.303 24.005 1.00 30.05 43 LEU B C 1
ATOM 2084 O O . LEU B 1 43 ? -36.483 65.321 23.621 1.00 35.08 43 LEU B O 1
ATOM 2089 N N . ASP B 1 44 ? -38.260 64.197 24.426 1.00 28.43 44 ASP B N 1
ATOM 2090 C CA . ASP B 1 44 ? -37.608 62.895 24.346 1.00 29.53 44 ASP B CA 1
ATOM 2091 C C . ASP B 1 44 ? -37.433 62.499 22.884 1.00 26.56 44 ASP B C 1
ATOM 2092 O O . ASP B 1 44 ? -36.408 61.933 22.502 1.00 24.10 44 ASP B O 1
ATOM 2097 N N . ALA B 1 45 ? -38.442 62.804 22.073 1.00 24.05 45 ALA B N 1
ATOM 2098 C CA . ALA B 1 45 ? -38.427 62.458 20.655 1.00 24.66 45 ALA B CA 1
ATOM 2099 C C . ALA B 1 45 ? -37.315 63.189 19.906 1.00 26.04 45 ALA B C 1
ATOM 2100 O O . ALA B 1 45 ? -36.609 62.586 19.094 1.00 28.24 45 ALA B O 1
ATOM 2102 N N . GLU B 1 46 ? -37.157 64.480 20.188 1.00 24.83 46 GLU B N 1
ATOM 2103 C CA . GLU B 1 46 ? -36.112 65.284 19.557 1.00 26.90 46 GLU B CA 1
ATOM 2104 C C . GLU B 1 46 ? -34.736 64.759 19.941 1.00 26.08 46 GLU B C 1
ATOM 2105 O O . GLU B 1 46 ? -33.849 64.602 19.099 1.00 24.65 46 GLU B O 1
ATOM 2111 N N . GLU B 1 47 ? -34.582 64.488 21.231 1.00 25.35 47 GLU B N 1
ATOM 2112 C CA . GLU B 1 47 ? -33.353 63.949 21.796 1.00 26.74 47 GLU B CA 1
ATOM 2113 C C . GLU B 1 47 ? -33.018 62.577 21.202 1.00 25.83 47 GLU B C 1
ATOM 2114 O O . GLU B 1 47 ? -31.852 62.192 21.115 1.00 26.05 47 GLU B O 1
ATOM 2120 N N . ALA B 1 48 ? -34.047 61.851 20.776 1.00 26.79 48 ALA B N 1
ATOM 2121 C CA . ALA B 1 48 ? -33.858 60.527 20.195 1.00 25.83 48 ALA B CA 1
ATOM 2122 C C . ALA B 1 48 ? -33.732 60.568 18.672 1.00 28.03 48 ALA B C 1
ATOM 2123 O O . ALA B 1 48 ? -33.668 59.522 18.028 1.00 28.80 48 ALA B O 1
ATOM 2125 N N . GLY B 1 49 ? -33.707 61.768 18.097 1.00 26.95 49 GLY B N 1
ATOM 2126 C CA . GLY B 1 49 ? -33.431 61.911 16.677 1.00 24.97 49 GLY B CA 1
ATOM 2127 C C . GLY B 1 49 ? -34.556 62.372 15.764 1.00 27.49 49 GLY B C 1
ATOM 2128 O O . GLY B 1 49 ? -34.376 62.425 14.547 1.00 29.04 49 GLY B O 1
ATOM 2129 N N . ALA B 1 50 ? -35.717 62.689 16.330 1.00 27.42 50 ALA B N 1
ATOM 2130 C CA . ALA B 1 50 ? -36.832 63.197 15.530 1.00 26.67 50 ALA B CA 1
ATOM 2131 C C . ALA B 1 50 ? -36.446 64.491 14.813 1.00 26.27 50 ALA B C 1
ATOM 2132 O O . ALA B 1 50 ? -35.726 65.325 15.363 1.00 22.29 50 ALA B O 1
ATOM 2134 N N . ASP B 1 51 ? -36.923 64.654 13.584 1.00 22.70 51 ASP B N 1
ATOM 2135 C CA . ASP B 1 51 ? -36.571 65.825 12.790 1.00 25.68 51 ASP B CA 1
ATOM 2136 C C . ASP B 1 51 ? -37.564 66.957 13.020 1.00 30.12 51 ASP B C 1
ATOM 2137 O O . ASP B 1 51 ? -37.264 68.124 12.766 1.00 34.00 51 ASP B O 1
ATOM 2142 N N . GLY B 1 52 ? -38.748 66.600 13.507 1.00 25.89 52 GLY B N 1
ATOM 2143 C CA . GLY B 1 52 ? -39.763 67.575 13.857 1.00 22.51 52 GLY B CA 1
ATOM 2144 C C . GLY B 1 52 ? -40.848 66.965 14.722 1.00 25.22 52 GLY B C 1
ATOM 2145 O O . GLY B 1 52 ? -40.987 65.742 14.788 1.00 24.54 52 GLY B O 1
ATOM 2146 N N . ILE B 1 53 ? -41.622 67.815 15.386 1.00 25.54 53 ILE B N 1
ATOM 2147 C CA . ILE B 1 53 ? -42.711 67.341 16.227 1.00 25.70 53 ILE B CA 1
ATOM 2148 C C . ILE B 1 53 ? -44.047 67.803 15.666 1.00 29.65 53 ILE B C 1
ATOM 2149 O O . ILE B 1 53 ? -44.241 68.987 15.391 1.00 30.86 53 ILE B O 1
ATOM 2154 N N . THR B 1 54 ? -44.963 66.856 15.495 1.00 31.94 54 THR B N 1
ATOM 2155 C CA . THR B 1 54 ? -46.283 67.147 14.951 1.00 28.47 54 THR B CA 1
ATOM 2156 C C . THR B 1 54 ? -47.322 67.130 16.067 1.00 29.35 54 THR B C 1
ATOM 2157 O O . THR B 1 54 ? -47.333 66.229 16.906 1.00 30.69 54 THR B O 1
ATOM 2161 N N . VAL B 1 55 ? -48.194 68.129 16.074 1.00 28.87 55 VAL B N 1
ATOM 2162 C CA . VAL B 1 55 ? -49.224 68.225 17.096 1.00 31.03 55 VAL B CA 1
ATOM 2163 C C . VAL B 1 55 ? -50.540 68.704 16.477 1.00 31.85 55 VAL B C 1
ATOM 2164 O O . VAL B 1 55 ? -50.568 69.671 15.713 1.00 30.80 55 VAL B O 1
ATOM 2168 N N . HIS B 1 56 ? -51.628 68.010 16.795 1.00 28.53 56 HIS B N 1
ATOM 2169 C CA . HIS B 1 56 ? -52.932 68.345 16.236 1.00 26.71 56 HIS B CA 1
ATOM 2170 C C . HIS B 1 56 ? -53.877 68.871 17.314 1.00 26.19 56 HIS B C 1
ATOM 2171 O O . HIS B 1 56 ? -54.378 68.112 18.143 1.00 21.39 56 HIS B O 1
ATOM 2178 N N . LEU B 1 57 ? -54.110 70.180 17.297 1.00 22.46 57 LEU B N 1
ATOM 2179 C CA . LEU B 1 57 ? -55.089 70.789 18.190 1.00 28.66 57 LEU B CA 1
ATOM 2180 C C . LEU B 1 57 ? -56.474 70.762 17.547 1.00 29.82 57 LEU B C 1
ATOM 2181 O O . LEU B 1 57 ? -56.748 71.514 16.613 1.00 28.87 57 LEU B O 1
ATOM 2186 N N . ARG B 1 58 ? -57.340 69.889 18.051 1.00 31.83 58 ARG B N 1
ATOM 2187 C CA . ARG B 1 58 ? -58.678 69.724 17.491 1.00 36.70 58 ARG B CA 1
ATOM 2188 C C . ARG B 1 58 ? -59.659 70.732 18.078 1.00 37.99 58 ARG B C 1
ATOM 2189 O O . ARG B 1 58 ? -59.453 71.249 19.176 1.00 37.24 58 ARG B O 1
ATOM 2197 N N . GLU B 1 59 ? -60.727 71.004 17.337 1.00 41.28 59 GLU B N 1
ATOM 2198 C CA . GLU B 1 59 ? -61.767 71.911 17.801 1.00 42.47 59 GLU B CA 1
ATOM 2199 C C . GLU B 1 59 ? -62.443 71.350 19.047 1.00 38.44 59 GLU B C 1
ATOM 2200 O O . GLU B 1 59 ? -62.747 72.088 19.983 1.00 37.60 59 GLU B O 1
ATOM 2206 N N . ASP B 1 60 ? -62.668 70.040 19.056 1.00 37.87 60 ASP B N 1
ATOM 2207 C CA . ASP B 1 60 ? -63.299 69.379 20.195 1.00 37.71 60 ASP B CA 1
ATOM 2208 C C . ASP B 1 60 ? -62.345 69.162 21.376 1.00 37.06 60 ASP B C 1
ATOM 2209 O O . ASP B 1 60 ? -62.773 68.709 22.437 1.00 38.69 60 ASP B O 1
ATOM 2214 N N . ARG B 1 61 ? -61.068 69.502 21.189 1.00 33.69 61 ARG B N 1
ATOM 2215 C CA . ARG B 1 61 ? -60.046 69.337 22.227 1.00 33.04 61 ARG B CA 1
ATOM 2216 C C . ARG B 1 61 ? -60.021 67.911 22.781 1.00 31.90 61 ARG B C 1
ATOM 2217 O O . ARG B 1 61 ? -59.962 67.700 23.992 1.00 28.60 61 ARG B O 1
ATOM 2225 N N . ARG B 1 62 ? -60.071 66.939 21.877 1.00 33.86 62 ARG B N 1
ATOM 2226 C CA . ARG B 1 62 ? -60.147 65.531 22.244 1.00 35.17 62 ARG B CA 1
ATOM 2227 C C . ARG B 1 62 ? -58.929 65.092 23.061 1.00 33.38 62 ARG B C 1
ATOM 2228 O O . ARG B 1 62 ? -59.063 64.441 24.097 1.00 36.66 62 ARG B O 1
ATOM 2236 N N . HIS B 1 63 ? -57.744 65.467 22.591 1.00 30.18 63 HIS B N 1
ATOM 2237 C CA . HIS B 1 63 ? -56.506 65.157 23.295 1.00 30.01 63 HIS B CA 1
ATOM 2238 C C . HIS B 1 63 ? -55.664 66.407 23.584 1.00 30.67 63 HIS B C 1
ATOM 2239 O O . HIS B 1 63 ? -55.615 66.881 24.721 1.00 33.99 63 HIS B O 1
ATOM 2246 N N . ILE B 1 64 ? -54.997 66.929 22.559 1.00 29.42 64 ILE B N 1
ATOM 2247 C CA . ILE B 1 64 ? -54.134 68.096 22.704 1.00 30.61 64 ILE B CA 1
ATOM 2248 C C . ILE B 1 64 ? -54.922 69.338 23.125 1.00 32.41 64 ILE B C 1
ATOM 2249 O O . ILE B 1 64 ? -56.018 69.596 22.622 1.00 31.09 64 ILE B O 1
ATOM 2254 N N . GLN B 1 65 ? -54.346 70.1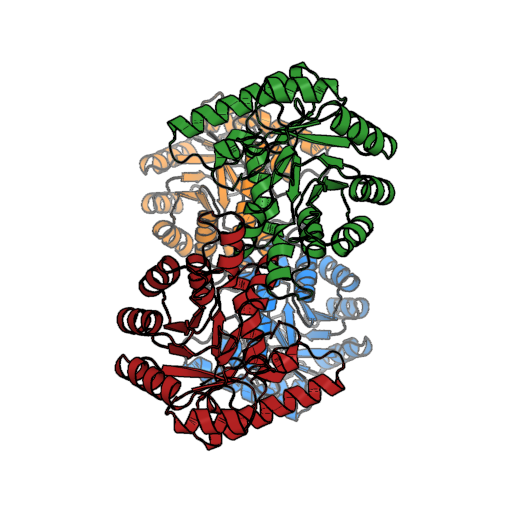00 24.053 1.00 32.77 65 GLN B N 1
ATOM 2255 C CA . GLN B 1 65 ? -54.934 71.345 24.538 1.00 31.78 65 GLN B CA 1
ATOM 2256 C C . GLN B 1 65 ? -54.106 72.557 24.111 1.00 34.63 65 GLN B C 1
ATOM 2257 O O . GLN B 1 65 ? -53.036 72.409 23.522 1.00 36.79 65 GLN B O 1
ATOM 2263 N N . GLU B 1 66 ? -54.615 73.753 24.399 1.00 40.09 66 GLU B N 1
ATOM 2264 C CA . GLU B 1 66 ? -53.915 74.997 24.082 1.00 39.46 66 GLU B CA 1
ATOM 2265 C C . GLU B 1 66 ? -52.586 75.064 24.824 1.00 36.73 66 GLU B C 1
ATOM 2266 O O . GLU B 1 66 ? -51.578 75.536 24.297 1.00 37.56 66 GLU B O 1
ATOM 2272 N N . ARG B 1 67 ? -52.612 74.572 26.056 1.00 34.66 67 ARG B N 1
ATOM 2273 C CA . ARG B 1 67 ? -51.443 74.461 26.918 1.00 30.05 67 ARG B CA 1
ATOM 2274 C C . ARG B 1 67 ? -50.331 73.679 26.232 1.00 28.35 67 ARG B C 1
ATOM 2275 O O . ARG B 1 67 ? -49.169 74.071 26.292 1.00 24.78 67 ARG B O 1
ATOM 2283 N N . ASP B 1 68 ? -50.692 72.580 25.577 1.00 30.29 68 ASP B N 1
ATOM 2284 C CA . ASP B 1 68 ? -49.713 71.722 24.923 1.00 30.71 68 ASP B CA 1
ATOM 2285 C C . ASP B 1 68 ? -48.940 72.468 23.839 1.00 32.83 68 ASP B C 1
ATOM 2286 O O . ASP B 1 68 ? -47.710 72.430 23.803 1.00 32.18 68 ASP B O 1
ATOM 2291 N N . VAL B 1 69 ? -49.671 73.153 22.965 1.00 33.27 69 VAL B N 1
ATOM 2292 C CA . VAL B 1 69 ? -49.077 73.855 21.832 1.00 30.12 69 VAL B CA 1
ATOM 2293 C C . VAL B 1 69 ? -48.194 75.020 22.274 1.00 26.38 69 VAL B C 1
ATOM 2294 O O . VAL B 1 69 ? -47.098 75.212 21.746 1.00 23.47 69 VAL B O 1
ATOM 2298 N N . ARG B 1 70 ? -48.670 75.792 23.245 1.00 28.22 70 ARG B N 1
ATOM 2299 C CA . ARG B 1 70 ? -47.937 76.965 23.713 1.00 26.25 70 ARG B CA 1
ATOM 2300 C C . ARG B 1 70 ? -46.636 76.599 24.424 1.00 26.94 70 ARG B C 1
ATOM 2301 O O . ARG B 1 70 ? -45.620 77.274 24.250 1.00 29.97 70 ARG B O 1
ATOM 2309 N N . VAL B 1 71 ? -46.666 75.538 25.224 1.00 25.30 71 VAL B N 1
ATOM 2310 C CA . VAL B 1 71 ? -45.466 75.080 25.914 1.00 25.69 71 VAL B CA 1
ATOM 2311 C C . VAL B 1 71 ? -44.466 74.517 24.907 1.00 25.66 71 VAL B C 1
ATOM 2312 O O . VAL B 1 71 ? -43.267 74.775 25.008 1.00 26.48 71 VAL B O 1
ATOM 2316 N N . LEU B 1 72 ? -44.965 73.750 23.940 1.00 26.47 72 LEU B N 1
ATOM 2317 C CA . LEU B 1 72 ? -44.121 73.192 22.885 1.00 28.63 72 LEU B CA 1
ATOM 2318 C C . LEU B 1 72 ? -43.346 74.280 22.149 1.00 27.92 72 LEU B C 1
ATOM 2319 O O . LEU B 1 72 ? -42.159 74.121 21.865 1.00 30.65 72 LEU B O 1
ATOM 2324 N N . LYS B 1 73 ? -44.026 75.380 21.844 1.00 26.17 73 LYS B N 1
ATOM 2325 C CA . LYS B 1 73 ? -43.406 76.516 21.168 1.00 30.04 73 LYS B CA 1
ATOM 2326 C C . LYS B 1 73 ? -42.176 77.009 21.932 1.00 30.14 73 LYS B C 1
ATOM 2327 O O . LYS B 1 73 ? -41.186 77.424 21.332 1.00 31.73 73 LYS B O 1
ATOM 2333 N N . GLU B 1 74 ? -42.251 76.957 23.259 1.00 29.88 74 GLU B N 1
ATOM 2334 C CA . GLU B 1 74 ? -41.173 77.434 24.120 1.00 32.88 74 GLU B CA 1
ATOM 2335 C C . GLU B 1 74 ? -40.017 76.444 24.298 1.00 31.92 74 GLU B C 1
ATOM 2336 O O . GLU B 1 74 ? -38.913 76.844 24.672 1.00 33.03 74 GLU B O 1
ATOM 2342 N N . VAL B 1 75 ? -40.253 75.162 24.032 1.00 29.32 75 VAL B N 1
ATOM 2343 C CA . VAL B 1 75 ? -39.263 74.145 24.391 1.00 29.74 75 VAL B CA 1
ATOM 2344 C C . VAL B 1 75 ? -38.678 73.376 23.205 1.00 31.14 75 VAL B C 1
ATOM 2345 O O . VAL B 1 75 ? -37.611 72.773 23.331 1.00 30.91 75 VAL B O 1
ATOM 2349 N N . LEU B 1 76 ? -39.363 73.387 22.065 1.00 28.99 76 LEU B N 1
ATOM 2350 C CA . LEU B 1 76 ? -38.916 72.612 20.905 1.00 25.89 76 LEU B CA 1
ATOM 2351 C C . LEU B 1 76 ? -37.527 73.015 20.413 1.00 27.23 76 LEU B C 1
ATOM 2352 O O . LEU B 1 76 ? -37.233 74.195 20.235 1.00 27.47 76 LEU B O 1
ATOM 2357 N N . GLN B 1 77 ? -36.682 72.014 20.185 1.00 32.47 77 GLN B N 1
ATOM 2358 C CA . GLN B 1 77 ? -35.330 72.238 19.689 1.00 32.16 77 GLN B CA 1
ATOM 2359 C C . GLN B 1 77 ? -35.283 72.148 18.167 1.00 31.92 77 GLN B C 1
ATOM 2360 O O . GLN B 1 77 ? -34.313 72.573 17.542 1.00 33.74 77 GLN B O 1
ATOM 2366 N N . THR B 1 78 ? -36.335 71.592 17.575 1.00 30.37 78 THR B N 1
ATOM 2367 C CA . THR B 1 78 ? -36.388 71.407 16.130 1.00 28.83 78 THR B CA 1
ATOM 2368 C C . THR B 1 78 ? -37.400 72.346 15.476 1.00 30.78 78 THR B C 1
ATOM 2369 O O . THR B 1 78 ? -37.103 73.511 15.208 1.00 37.52 78 THR B O 1
ATOM 2373 N N . ARG B 1 79 ? -38.600 71.836 15.232 1.00 29.39 79 ARG B N 1
ATOM 2374 C CA . ARG B 1 79 ? -39.650 72.614 14.590 1.00 28.69 79 ARG B CA 1
ATOM 2375 C C . ARG B 1 79 ? -41.003 71.962 14.831 1.00 27.99 79 ARG B C 1
ATOM 2376 O O . ARG B 1 79 ? -41.104 70.741 14.956 1.00 24.30 79 ARG B O 1
ATOM 2384 N N . MET B 1 80 ? -42.043 72.783 14.890 1.00 27.20 80 MET B N 1
ATOM 2385 C CA . MET B 1 80 ? -43.387 72.282 15.130 1.00 25.65 80 MET B CA 1
ATOM 2386 C C . MET B 1 80 ? -44.148 72.104 13.819 1.00 27.26 80 MET B C 1
ATOM 2387 O O . MET B 1 80 ? -44.074 72.947 12.924 1.00 27.30 80 MET B O 1
ATOM 2392 N N . ASN B 1 81 ? -44.871 70.995 13.711 1.00 27.00 81 ASN B N 1
ATOM 2393 C CA . ASN B 1 81 ? -45.788 70.785 12.600 1.00 26.08 81 ASN B CA 1
ATOM 2394 C C . ASN B 1 81 ? -47.203 70.814 13.148 1.00 23.49 81 ASN B C 1
ATOM 2395 O O . ASN B 1 81 ? -47.685 69.831 13.711 1.00 21.82 81 ASN B O 1
ATOM 2400 N N . PHE B 1 82 ? -47.862 71.953 12.974 1.00 20.02 82 PHE B N 1
ATOM 2401 C CA . PHE B 1 82 ? -49.157 72.198 13.589 1.00 22.43 82 PHE B CA 1
ATOM 2402 C C . PHE B 1 82 ? -50.295 71.729 12.691 1.00 23.27 82 PHE B C 1
ATOM 2403 O O . PHE B 1 82 ? -50.596 72.357 11.676 1.00 22.38 82 PHE B O 1
ATOM 2411 N N . GLU B 1 83 ? -50.924 70.620 13.071 1.00 23.95 83 GLU B N 1
ATOM 2412 C CA . GLU B 1 83 ? -52.069 70.102 12.334 1.00 26.90 83 GLU B CA 1
ATOM 2413 C C . GLU B 1 83 ? -53.333 70.781 12.840 1.00 28.49 83 GLU B C 1
ATOM 2414 O O . GLU B 1 83 ? -53.540 70.906 14.048 1.00 30.90 83 GLU B O 1
ATOM 2420 N N . MET B 1 84 ? -54.177 71.221 11.915 1.00 26.87 84 MET B N 1
ATOM 2421 C CA . MET B 1 84 ? -55.352 72.000 12.280 1.00 28.81 84 MET B CA 1
ATOM 2422 C C . MET B 1 84 ? -56.460 71.912 11.240 1.00 33.73 84 MET B C 1
ATOM 2423 O O . MET B 1 84 ? -56.204 71.694 10.056 1.00 34.70 84 MET B O 1
ATOM 2428 N N . GLY B 1 85 ? -57.696 72.081 11.695 1.00 36.65 85 GLY B N 1
ATOM 2429 C CA . GLY B 1 85 ? -58.815 72.261 10.792 1.00 35.43 85 GLY B CA 1
ATOM 2430 C C . GLY B 1 85 ? -58.947 73.735 10.463 1.00 37.94 85 GLY B C 1
ATOM 2431 O O . GLY B 1 85 ? -58.665 74.587 11.304 1.00 35.45 85 GLY B O 1
ATOM 2432 N N . VAL B 1 86 ? -59.368 74.041 9.241 1.00 42.93 86 VAL B N 1
ATOM 2433 C CA . VAL B 1 86 ? -59.447 75.427 8.797 1.00 41.62 86 VAL B CA 1
ATOM 2434 C C . VAL B 1 86 ? -60.686 76.126 9.347 1.00 40.99 86 VAL B C 1
ATOM 2435 O O . VAL B 1 86 ? -61.786 75.970 8.821 1.00 45.41 86 VAL B O 1
ATOM 2439 N N . THR B 1 87 ? -60.495 76.894 10.415 1.00 42.68 87 THR B N 1
ATOM 2440 C CA . THR B 1 87 ? -61.530 77.779 10.940 1.00 41.89 87 THR B CA 1
ATOM 2441 C C . THR B 1 87 ? -60.886 79.121 11.259 1.00 43.81 87 THR B C 1
ATOM 2442 O O . THR B 1 87 ? -59.663 79.218 11.341 1.00 47.25 87 THR B O 1
ATOM 2446 N N . GLU B 1 88 ? -61.703 80.154 11.431 1.00 47.91 88 GLU B N 1
ATOM 2447 C CA . GLU B 1 88 ? -61.184 81.480 11.750 1.00 51.95 88 GLU B CA 1
ATOM 2448 C C . GLU B 1 88 ? -60.482 81.492 13.103 1.00 53.48 88 GLU B C 1
ATOM 2449 O O . GLU B 1 88 ? -59.410 82.081 13.252 1.00 53.82 88 GLU B O 1
ATOM 2455 N N . GLU B 1 89 ? -61.095 80.833 14.081 1.00 51.53 89 GLU B N 1
ATOM 2456 C CA . GLU B 1 89 ? -60.539 80.747 15.425 1.00 48.94 89 GLU B CA 1
ATOM 2457 C C . GLU B 1 89 ? -59.168 80.077 15.410 1.00 49.30 89 GLU B C 1
ATOM 2458 O O . GLU B 1 89 ? -58.251 80.499 16.114 1.00 50.12 89 GLU B O 1
ATOM 2464 N N . MET B 1 90 ? -59.030 79.042 14.587 1.00 47.26 90 MET B N 1
ATOM 2465 C CA . MET B 1 90 ? -57.805 78.254 14.552 1.00 45.45 90 MET B CA 1
ATOM 2466 C C . MET B 1 90 ? -56.708 78.920 13.723 1.00 42.03 90 MET B C 1
ATOM 2467 O O . MET B 1 90 ? -55.527 78.819 14.059 1.00 37.31 90 MET B O 1
ATOM 2472 N N . LEU B 1 91 ? -57.092 79.596 12.645 1.00 40.57 91 LEU B N 1
ATOM 2473 C CA . LEU B 1 91 ? -56.120 80.309 11.821 1.00 41.07 91 LEU B CA 1
ATOM 2474 C C . LEU B 1 91 ? -55.449 81.424 12.612 1.00 42.13 91 LEU B C 1
ATOM 2475 O O . LEU B 1 91 ? -54.233 81.598 12.543 1.00 44.13 91 LEU B O 1
ATOM 2480 N N . ALA B 1 92 ? -56.248 82.170 13.367 1.00 38.69 92 ALA B N 1
ATOM 2481 C CA . ALA B 1 92 ? -55.732 83.257 14.190 1.00 38.79 92 ALA B CA 1
ATOM 2482 C C . ALA B 1 92 ? -54.784 82.726 15.257 1.00 44.24 92 ALA B C 1
ATOM 2483 O O . ALA B 1 92 ? -53.766 83.350 15.561 1.00 51.38 92 ALA B O 1
ATOM 2485 N N . PHE B 1 93 ? -55.132 81.578 15.830 1.00 40.55 93 PHE B N 1
ATOM 2486 C CA . PHE B 1 93 ? -54.285 80.931 16.825 1.00 33.55 93 PHE B CA 1
ATOM 2487 C C . PHE B 1 93 ? -52.932 80.582 16.217 1.00 34.27 93 PHE B C 1
ATOM 2488 O O . PHE B 1 93 ? -51.889 80.803 16.831 1.00 35.00 93 PHE B O 1
ATOM 2496 N N . ALA B 1 94 ? -52.960 80.045 15.002 1.00 33.02 94 ALA B N 1
ATOM 2497 C CA . ALA B 1 94 ? -51.740 79.679 14.296 1.00 30.00 94 ALA B CA 1
ATOM 2498 C C . ALA B 1 94 ? -50.919 80.917 13.946 1.00 33.75 94 ALA B C 1
ATOM 2499 O O . ALA B 1 94 ? -49.688 80.882 13.962 1.00 37.57 94 ALA B O 1
ATOM 2501 N N . GLU B 1 95 ? -51.606 82.011 13.631 1.00 35.14 95 GLU B N 1
ATOM 2502 C CA . GLU B 1 95 ? -50.936 83.265 13.300 1.00 36.29 95 GLU B CA 1
ATOM 2503 C C . GLU B 1 95 ? -50.192 83.854 14.499 1.00 37.12 95 GLU B C 1
ATOM 2504 O O . GLU B 1 95 ? -49.201 84.563 14.330 1.00 41.76 95 GLU B O 1
ATOM 2510 N N . GLU B 1 96 ? -50.670 83.567 15.707 1.00 36.79 96 GLU B N 1
ATOM 2511 C CA . GLU B 1 96 ? -49.954 83.967 16.915 1.00 37.70 96 GLU B CA 1
ATOM 2512 C C . GLU B 1 96 ? -48.800 83.009 17.207 1.00 36.11 96 GLU B C 1
ATOM 2513 O O . GLU B 1 96 ? -47.676 83.435 17.479 1.00 33.28 96 GLU B O 1
ATOM 2519 N N . ILE B 1 97 ? -49.098 81.712 17.153 1.00 36.59 97 ILE B N 1
ATOM 2520 C CA . ILE B 1 97 ? -48.130 80.664 17.473 1.00 37.06 97 ILE B CA 1
ATOM 2521 C C . ILE B 1 97 ? -46.968 80.667 16.481 1.00 38.86 97 ILE B C 1
ATOM 2522 O O . ILE B 1 97 ? -45.810 80.507 16.873 1.00 40.97 97 ILE B O 1
ATOM 2527 N N . ARG B 1 98 ? -47.287 80.863 15.204 1.00 36.43 98 ARG B N 1
ATOM 2528 C CA . ARG B 1 98 ? -46.295 80.890 14.127 1.00 33.47 98 ARG B CA 1
ATOM 2529 C C . ARG B 1 98 ? -45.440 79.622 14.065 1.00 35.38 98 ARG B C 1
ATOM 2530 O O . ARG B 1 98 ? -44.223 79.686 14.249 1.00 39.76 98 ARG B O 1
ATOM 2538 N N . PRO B 1 99 ? -46.066 78.464 13.799 1.00 30.05 99 PRO B N 1
ATOM 2539 C CA . PRO B 1 99 ? -45.263 77.244 13.671 1.00 26.68 99 PRO B CA 1
ATOM 2540 C C . PRO B 1 99 ? -44.480 77.227 12.366 1.00 28.50 99 PRO B C 1
ATOM 2541 O O . PRO B 1 99 ? -44.947 77.790 11.376 1.00 30.89 99 PRO B O 1
ATOM 2545 N N . ALA B 1 100 ? -43.306 76.604 12.369 1.00 23.50 100 ALA B N 1
ATOM 2546 C CA . ALA B 1 100 ? -42.491 76.527 11.163 1.00 26.46 100 ALA B CA 1
ATOM 2547 C C . ALA B 1 100 ? -43.227 75.745 10.082 1.00 30.64 100 ALA B C 1
ATOM 2548 O O . ALA B 1 100 ? -43.222 76.125 8.911 1.00 36.16 100 ALA B O 1
ATOM 2550 N N . HIS B 1 101 ? -43.861 74.651 10.487 1.00 29.38 101 HIS B N 1
ATOM 2551 C CA . HIS B 1 101 ? -44.673 73.851 9.580 1.00 31.03 101 HIS B CA 1
ATOM 2552 C C . HIS B 1 101 ? -46.113 73.795 10.062 1.00 34.15 101 HIS B C 1
ATOM 2553 O O . HIS B 1 101 ? -46.379 73.810 11.264 1.00 36.00 101 HIS B O 1
ATOM 2560 N N . SER B 1 102 ? -47.041 73.734 9.117 1.00 34.13 102 SER B N 1
ATOM 2561 C CA . SER B 1 102 ? -48.444 73.528 9.444 1.00 31.05 102 SER B CA 1
ATOM 2562 C C . SER B 1 102 ? -49.053 72.548 8.451 1.00 29.44 102 SER B C 1
ATOM 2563 O O . SER B 1 102 ? -48.577 72.418 7.323 1.00 30.06 102 SER B O 1
ATOM 2566 N N . CYS B 1 103 ? -50.105 71.857 8.874 1.00 28.46 103 CYS B N 1
ATOM 2567 C CA . CYS B 1 103 ? -50.763 70.886 8.013 1.00 26.69 103 CYS B CA 1
ATOM 2568 C C . CYS B 1 103 ? -52.275 70.987 8.160 1.00 27.12 103 CYS B C 1
ATOM 2569 O O . CYS B 1 103 ? -52.813 70.840 9.256 1.00 28.12 103 CYS B O 1
ATOM 2572 N N . LEU B 1 104 ? -52.957 71.242 7.049 1.00 28.34 104 LEU B N 1
ATOM 2573 C CA . LEU B 1 104 ? -54.404 71.404 7.073 1.00 31.13 104 LEU B CA 1
ATOM 2574 C C . LEU B 1 104 ? -55.106 70.054 6.941 1.00 28.13 104 LEU B C 1
ATOM 2575 O O . LEU B 1 104 ? -54.921 69.338 5.958 1.00 26.79 104 LEU B O 1
ATOM 2580 N N . VAL B 1 105 ? -55.905 69.717 7.948 1.00 28.22 105 VAL B N 1
ATOM 2581 C CA . VAL B 1 105 ? -56.589 68.430 8.010 1.00 31.89 105 VAL B CA 1
ATOM 2582 C C . VAL B 1 105 ? -58.103 68.633 8.091 1.00 33.68 105 VAL B C 1
ATOM 2583 O O . VAL B 1 105 ? -58.573 69.697 8.496 1.00 32.96 105 VAL B O 1
ATOM 2587 N N . PRO B 1 106 ? -58.878 67.612 7.695 1.00 35.19 106 PRO B N 1
ATOM 2588 C CA . PRO B 1 106 ? -60.334 67.709 7.843 1.00 35.47 106 PRO B CA 1
ATOM 2589 C C . PRO B 1 106 ? -60.826 67.366 9.250 1.00 35.15 106 PRO B C 1
ATOM 2590 O O . PRO B 1 106 ? -60.355 66.401 9.854 1.00 33.56 106 PRO B O 1
ATOM 2594 N N . GLU B 1 107 ? -61.769 68.155 9.757 1.00 36.87 107 GLU B N 1
ATOM 2595 C CA . GLU B 1 107 ? -62.394 67.887 11.049 1.00 36.51 107 GLU B CA 1
ATOM 2596 C C . GLU B 1 107 ? -63.914 67.866 10.934 1.00 37.64 107 GLU B C 1
ATOM 2597 O O . GLU B 1 107 ? -64.591 67.229 11.737 1.00 43.13 107 GLU B O 1
ATOM 2603 N N . ARG B 1 108 ? -64.446 68.569 9.940 1.00 38.30 108 ARG B N 1
ATOM 2604 C CA . ARG B 1 108 ? -65.892 68.659 9.758 1.00 39.01 108 ARG B CA 1
ATOM 2605 C C . ARG B 1 108 ? -66.358 67.765 8.611 1.00 43.17 108 ARG B C 1
ATOM 2606 O O . ARG B 1 108 ? -65.560 67.373 7.759 1.00 43.39 108 ARG B O 1
ATOM 2614 N N . ARG B 1 109 ? -67.649 67.438 8.600 1.00 49.46 109 ARG B N 1
ATOM 2615 C CA . ARG B 1 109 ? -68.196 66.480 7.639 1.00 49.83 109 ARG B CA 1
ATOM 2616 C C . ARG B 1 109 ? -68.068 66.920 6.183 1.00 50.36 109 ARG B C 1
ATOM 2617 O O . ARG B 1 109 ? -67.834 66.096 5.300 1.00 50.24 109 ARG B O 1
ATOM 2625 N N . GLU B 1 110 ? -68.211 68.218 5.937 1.00 51.58 110 GLU B N 1
ATOM 2626 C CA . GLU B 1 110 ? -68.243 68.729 4.571 1.00 51.58 110 GLU B CA 1
ATOM 2627 C C . GLU B 1 110 ? -66.864 68.714 3.922 1.00 50.73 110 GLU B C 1
ATOM 2628 O O . GLU B 1 110 ? -66.747 68.638 2.698 1.00 50.10 110 GLU B O 1
ATOM 2630 N N . GLU B 1 111 ? -65.823 68.784 4.744 1.00 49.15 111 GLU B N 1
ATOM 2631 C CA . GLU B 1 111 ? -64.459 68.852 4.233 1.00 47.64 111 GLU B CA 1
ATOM 2632 C C . GLU B 1 111 ? -63.802 67.474 4.186 1.00 44.49 111 GLU B C 1
ATOM 2633 O O . GLU B 1 111 ? -62.658 67.340 3.753 1.00 45.07 111 GLU B O 1
ATOM 2639 N N . LEU B 1 112 ? -64.527 66.453 4.634 1.00 42.88 112 LEU B N 1
ATOM 2640 C CA . LEU B 1 112 ? -64.035 65.081 4.567 1.00 41.23 112 LEU B CA 1
ATOM 2641 C C . LEU B 1 112 ? -64.405 64.431 3.239 1.00 42.87 112 LEU B C 1
ATOM 2642 O O . LEU B 1 112 ? -65.543 64.541 2.783 1.00 47.28 112 LEU B O 1
ATOM 2647 N N . THR B 1 113 ? -63.443 63.756 2.620 1.00 38.44 113 THR B N 1
ATOM 2648 C CA . THR B 1 113 ? -63.744 62.887 1.489 1.00 36.52 113 THR B CA 1
ATOM 2649 C C . THR B 1 113 ? -64.112 61.519 2.037 1.00 38.55 113 THR B C 1
ATOM 2650 O O . THR B 1 113 ? -64.029 61.289 3.243 1.00 46.61 113 THR B O 1
ATOM 2654 N N . THR B 1 114 ? -64.522 60.611 1.159 1.00 35.86 114 THR B N 1
ATOM 2655 C CA . THR B 1 114 ? -64.872 59.265 1.589 1.00 36.91 114 THR B CA 1
ATOM 2656 C C . THR B 1 114 ? -63.654 58.545 2.152 1.00 36.73 114 THR B C 1
ATOM 2657 O O . THR B 1 114 ? -63.748 57.833 3.152 1.00 41.24 114 THR B O 1
ATOM 2661 N N . GLU B 1 115 ? -62.503 58.761 1.525 1.00 33.89 115 GLU B N 1
ATOM 2662 C CA . GLU B 1 115 ? -61.279 58.092 1.943 1.00 30.63 115 GLU B CA 1
ATOM 2663 C C . GLU B 1 115 ? -60.747 58.694 3.244 1.00 30.51 115 GLU B C 1
ATOM 2664 O O . GLU B 1 115 ? -60.072 58.016 4.018 1.00 32.21 115 GLU B O 1
ATOM 2670 N N . GLY B 1 116 ? -61.059 59.963 3.489 1.00 28.77 116 GLY B N 1
ATOM 2671 C CA . GLY B 1 116 ? -60.693 60.590 4.747 1.00 30.00 116 GLY B CA 1
ATOM 2672 C C . GLY B 1 116 ? -59.815 61.822 4.652 1.00 33.38 116 GLY B C 1
ATOM 2673 O O . GLY B 1 116 ? -59.630 62.532 5.640 1.00 35.61 116 GLY B O 1
ATOM 2674 N N . GLY B 1 117 ? -59.275 62.081 3.466 1.00 33.82 117 GLY B N 1
ATOM 2675 C CA . GLY B 1 117 ? -58.437 63.247 3.255 1.00 32.21 117 GLY B CA 1
ATOM 2676 C C . GLY B 1 117 ? -59.219 64.542 3.149 1.00 32.72 117 GLY B C 1
ATOM 2677 O O . GLY B 1 117 ? -60.448 64.530 3.068 1.00 32.62 117 GLY B O 1
ATOM 2678 N N . LEU B 1 118 ? -58.505 65.663 3.153 1.00 34.47 118 LEU B N 1
ATOM 2679 C CA . LEU B 1 118 ? -59.134 66.971 3.018 1.00 32.85 118 LEU B CA 1
ATOM 2680 C C . LEU B 1 118 ? -59.631 67.174 1.593 1.00 34.98 118 LEU B C 1
ATOM 2681 O O . LEU B 1 118 ? -58.890 66.972 0.632 1.00 35.76 118 LEU B O 1
ATOM 2686 N N . ASP B 1 119 ? -60.892 67.573 1.466 1.00 37.96 119 ASP B N 1
ATOM 2687 C CA . ASP B 1 119 ? -61.490 67.823 0.162 1.00 39.38 119 ASP B CA 1
ATOM 2688 C C . ASP B 1 119 ? -61.056 69.194 -0.344 1.00 39.46 119 ASP B C 1
ATOM 2689 O O . ASP B 1 119 ? -61.828 70.153 -0.303 1.00 44.04 119 ASP B O 1
ATOM 2694 N N . VAL B 1 120 ? -59.817 69.275 -0.819 1.00 34.93 120 VAL B N 1
ATOM 2695 C CA . VAL B 1 120 ? -59.253 70.530 -1.301 1.00 35.99 120 VAL B CA 1
ATOM 2696 C C . VAL B 1 120 ? -59.979 70.987 -2.559 1.00 37.34 120 VAL B C 1
ATOM 2697 O O . VAL B 1 120 ? -60.281 72.170 -2.721 1.00 36.69 120 VAL B O 1
ATOM 2701 N N . ALA B 1 121 ? -60.262 70.036 -3.443 1.00 36.54 121 ALA B N 1
ATOM 2702 C CA . ALA B 1 121 ? -60.935 70.322 -4.704 1.00 39.03 121 ALA B CA 1
ATOM 2703 C C . ALA B 1 121 ? -62.308 70.963 -4.507 1.00 49.18 121 ALA B C 1
ATOM 2704 O O . ALA B 1 121 ? -62.720 71.812 -5.298 1.00 42.47 121 ALA B O 1
ATOM 2706 N N . GLY B 1 122 ? -63.013 70.559 -3.455 1.00 45.86 122 GLY B N 1
ATOM 2707 C CA . GLY B 1 122 ? -64.329 71.107 -3.180 1.00 51.26 122 GLY B CA 1
ATOM 2708 C C . GLY B 1 122 ? -64.344 72.485 -2.546 1.00 57.72 122 GLY B C 1
ATOM 2709 O O . GLY B 1 122 ? -65.355 73.186 -2.596 1.00 62.42 122 GLY B O 1
ATOM 2710 N N . GLN B 1 123 ? -63.226 72.876 -1.943 1.00 56.94 123 GLN B N 1
ATOM 2711 C CA . GLN B 1 123 ? -63.143 74.155 -1.239 1.00 58.97 123 GLN B CA 1
ATOM 2712 C C . GLN B 1 123 ? -61.849 74.908 -1.546 1.00 54.82 123 GLN B C 1
ATOM 2713 O O . GLN B 1 123 ? -61.181 75.393 -0.632 1.00 51.55 123 GLN B O 1
ATOM 2719 N N . GLU B 1 124 ? -61.505 75.004 -2.828 1.00 54.37 124 GLU B N 1
ATOM 2720 C CA . GLU B 1 124 ? -60.212 75.539 -3.251 1.00 53.86 124 GLU B CA 1
ATOM 2721 C C . GLU B 1 124 ? -59.953 76.948 -2.723 1.00 55.65 124 GLU B C 1
ATOM 2722 O O . GLU B 1 124 ? -58.857 77.240 -2.246 1.00 57.54 124 GLU B O 1
ATOM 2728 N N . GLN B 1 125 ? -60.957 77.814 -2.803 1.00 55.68 125 GLN B N 1
ATOM 2729 C CA . GLN B 1 125 ? -60.795 79.205 -2.389 1.00 54.81 125 GLN B CA 1
ATOM 2730 C C . GLN B 1 125 ? -60.609 79.333 -0.879 1.00 49.54 125 GLN B C 1
ATOM 2731 O O . GLN B 1 125 ? -59.805 80.140 -0.409 1.00 46.79 125 GLN B O 1
ATOM 2737 N N . ARG B 1 126 ? -61.357 78.536 -0.125 1.00 47.86 126 ARG B N 1
ATOM 2738 C CA . ARG B 1 126 ? -61.263 78.542 1.331 1.00 44.24 126 ARG B CA 1
ATOM 2739 C C . ARG B 1 126 ? -59.876 78.078 1.777 1.00 45.86 126 ARG B C 1
ATOM 2740 O O . ARG B 1 126 ? -59.289 78.636 2.706 1.00 45.59 126 ARG B O 1
ATOM 2748 N N . ILE B 1 127 ? -59.361 77.052 1.107 1.00 42.71 127 ILE B N 1
ATOM 2749 C CA . ILE B 1 127 ? -58.042 76.513 1.416 1.00 37.78 127 ILE B CA 1
ATOM 2750 C C . ILE B 1 127 ? -56.954 77.482 0.958 1.00 37.38 127 ILE B C 1
ATOM 2751 O O . ILE B 1 127 ? -55.949 77.669 1.646 1.00 31.76 127 ILE B O 1
ATOM 2756 N N . ARG B 1 128 ? -57.162 78.095 -0.204 1.00 35.05 128 ARG B N 1
ATOM 2757 C CA . ARG B 1 128 ? -56.192 79.028 -0.772 1.00 42.71 128 ARG B CA 1
ATOM 2758 C C . ARG B 1 128 ? -55.908 80.179 0.191 1.00 47.25 128 ARG B C 1
ATOM 2759 O O . ARG B 1 128 ? -54.756 80.573 0.378 1.00 49.86 128 ARG B O 1
ATOM 2767 N N . ASP B 1 129 ? -56.966 80.713 0.795 1.00 47.19 129 ASP B N 1
ATOM 2768 C CA . ASP B 1 129 ? -56.837 81.793 1.768 1.00 47.87 129 ASP B CA 1
ATOM 2769 C C . ASP B 1 129 ? -56.095 81.324 3.015 1.00 44.99 129 ASP B C 1
ATOM 2770 O O . ASP B 1 129 ? -55.259 82.047 3.560 1.00 45.84 129 ASP B O 1
ATOM 2775 N N . ALA B 1 130 ? -56.408 80.112 3.462 1.00 42.34 130 ALA B N 1
ATOM 2776 C CA . ALA B 1 130 ? -55.765 79.532 4.635 1.00 36.96 130 ALA B CA 1
ATOM 2777 C C . ALA B 1 130 ? -54.265 79.364 4.411 1.00 39.16 130 ALA B C 1
ATOM 2778 O O . ALA B 1 130 ? -53.460 79.691 5.283 1.00 41.67 130 ALA B O 1
ATOM 2780 N N . VAL B 1 131 ? -53.899 78.846 3.242 1.00 38.12 131 VAL B N 1
ATOM 2781 C CA . VAL B 1 131 ? -52.497 78.665 2.886 1.00 37.38 131 VAL B CA 1
ATOM 2782 C C . VAL B 1 131 ? -51.778 80.009 2.862 1.00 37.86 131 VAL B C 1
ATOM 2783 O O . VAL B 1 131 ? -50.677 80.144 3.396 1.00 37.31 131 VAL B O 1
ATOM 2787 N N . ARG B 1 132 ? -52.418 81.002 2.253 1.00 37.38 132 ARG B N 1
ATOM 2788 C CA . ARG B 1 132 ? -51.836 82.333 2.125 1.00 37.64 132 ARG B CA 1
ATOM 2789 C C . ARG B 1 132 ? -51.597 82.981 3.484 1.00 39.08 132 ARG B C 1
ATOM 2790 O O . ARG B 1 132 ? -50.555 83.594 3.714 1.00 41.77 132 ARG B O 1
ATOM 2798 N N . ARG B 1 133 ? -52.564 82.839 4.384 1.00 38.61 133 ARG B N 1
ATOM 2799 C CA . ARG B 1 133 ? -52.471 83.450 5.705 1.00 37.11 133 ARG B CA 1
ATOM 2800 C C . ARG B 1 133 ? -51.354 82.817 6.531 1.00 35.39 133 ARG B C 1
ATOM 2801 O O . ARG B 1 133 ? -50.603 83.516 7.213 1.00 30.52 133 ARG B O 1
ATOM 2809 N N . LEU B 1 134 ? -51.248 81.493 6.465 1.00 35.36 134 LEU B N 1
ATOM 2810 C CA . LEU B 1 134 ? -50.224 80.767 7.208 1.00 34.72 134 LEU B CA 1
ATOM 2811 C C . LEU B 1 134 ? -48.836 81.017 6.626 1.00 40.03 134 LEU B C 1
ATOM 2812 O O . LEU B 1 134 ? -47.857 81.134 7.363 1.00 42.13 134 LEU B O 1
ATOM 2817 N N . ALA B 1 135 ? -48.755 81.089 5.302 1.00 40.63 135 ALA B N 1
ATOM 2818 C CA . ALA B 1 135 ? -47.491 81.366 4.632 1.00 41.98 135 ALA B CA 1
ATOM 2819 C C . ALA B 1 135 ? -46.983 82.759 4.989 1.00 41.74 135 ALA B C 1
ATOM 2820 O O . ALA B 1 135 ? -45.777 82.982 5.091 1.00 41.19 135 ALA B O 1
ATOM 2822 N N . ALA B 1 136 ? -47.913 83.692 5.176 1.00 41.82 136 ALA B N 1
ATOM 2823 C CA . ALA B 1 136 ? -47.579 85.071 5.531 1.00 40.42 136 ALA B CA 1
ATOM 2824 C C . ALA B 1 136 ? -46.973 85.156 6.929 1.00 42.23 136 ALA B C 1
ATOM 2825 O O . ALA B 1 136 ? -46.382 86.168 7.304 1.00 44.14 136 ALA B O 1
ATOM 2827 N N . VAL B 1 137 ? -47.125 84.082 7.693 1.00 40.19 137 VAL B N 1
ATOM 2828 C CA . VAL B 1 137 ? -46.647 84.025 9.063 1.00 37.90 137 VAL B CA 1
ATOM 2829 C C . VAL B 1 137 ? -45.331 83.225 9.062 1.00 33.07 137 VAL B C 1
ATOM 2830 O O . VAL B 1 137 ? -44.659 83.070 10.084 1.00 29.76 137 VAL B O 1
ATOM 2834 N N . GLY B 1 138 ? -44.940 82.762 7.878 1.00 31.42 138 GLY B N 1
ATOM 2835 C CA . GLY B 1 138 ? -43.655 82.107 7.703 1.00 28.86 138 GLY B CA 1
ATOM 2836 C C . GLY B 1 138 ? -43.721 80.596 7.767 1.00 34.87 138 GLY B C 1
ATOM 2837 O O . GLY B 1 138 ? -42.695 79.914 7.787 1.00 40.54 138 GLY B O 1
ATOM 2838 N N . SER B 1 139 ? -44.940 80.071 7.800 1.00 31.99 139 SER B N 1
ATOM 2839 C CA . SER B 1 139 ? -45.160 78.638 7.938 1.00 30.63 139 SER B CA 1
ATOM 2840 C C . SER B 1 139 ? -45.171 77.906 6.599 1.00 34.31 139 SER B C 1
ATOM 2841 O O . SER B 1 139 ? -45.782 78.367 5.634 1.00 37.65 139 SER B O 1
ATOM 2844 N N . GLU B 1 140 ? -44.482 76.769 6.543 1.00 33.95 140 GLU B N 1
ATOM 2845 C CA . GLU B 1 140 ? -44.575 75.885 5.388 1.00 35.96 140 GLU B CA 1
ATOM 2846 C C . GLU B 1 140 ? -45.828 75.027 5.524 1.00 36.27 140 GLU B C 1
ATOM 2847 O O . GLU B 1 140 ? -45.921 74.185 6.420 1.00 32.12 140 GLU B O 1
ATOM 2853 N N . VAL B 1 141 ? -46.790 75.244 4.634 1.00 37.24 141 VAL B N 1
ATOM 2854 C CA . VAL B 1 141 ? -48.102 74.620 4.758 1.00 29.51 141 VAL B CA 1
ATOM 2855 C C . VAL B 1 141 ? -48.186 73.310 3.990 1.00 28.03 141 VAL B C 1
ATOM 2856 O O . VAL B 1 141 ? -47.756 73.219 2.841 1.00 30.06 141 VAL B O 1
ATOM 2860 N N . SER B 1 142 ? -48.743 72.295 4.642 1.00 25.86 142 SER B N 1
ATOM 2861 C CA . SER B 1 142 ? -48.993 71.009 4.013 1.00 27.87 142 SER B CA 1
ATOM 2862 C C . SER B 1 142 ? -50.493 70.726 3.992 1.00 30.08 142 SER B C 1
ATOM 2863 O O . SER B 1 142 ? -51.233 71.176 4.868 1.00 26.86 142 SER B O 1
ATOM 2866 N N . LEU B 1 143 ? -50.943 69.992 2.982 1.00 28.49 143 LEU B N 1
ATOM 2867 C CA . LEU B 1 143 ? -52.342 69.599 2.898 1.00 28.33 143 LEU B CA 1
ATOM 2868 C C . LEU B 1 143 ? -52.486 68.085 3.005 1.00 28.93 143 LEU B C 1
ATOM 2869 O O . LEU B 1 143 ? -51.898 67.338 2.221 1.00 28.39 143 LEU B O 1
ATOM 2874 N N . PHE B 1 144 ? -53.270 67.640 3.982 1.00 24.76 144 PHE B N 1
ATOM 2875 C CA . PHE B 1 144 ? -53.525 66.218 4.170 1.00 26.08 144 PHE B CA 1
ATOM 2876 C C . PHE B 1 144 ? -54.592 65.742 3.188 1.00 31.83 144 PHE B C 1
ATOM 2877 O O . PHE B 1 144 ? -55.784 65.969 3.394 1.00 29.66 144 PHE B O 1
ATOM 2885 N N . ILE B 1 145 ? -54.161 65.072 2.124 1.00 33.45 145 ILE B N 1
ATOM 2886 C CA . ILE B 1 145 ? -55.072 64.681 1.055 1.00 33.88 145 ILE B CA 1
ATOM 2887 C C . ILE B 1 145 ? -54.969 63.193 0.753 1.00 33.19 145 ILE B C 1
ATOM 2888 O O . ILE B 1 145 ? -54.001 62.535 1.134 1.00 29.96 145 ILE B O 1
ATOM 2893 N N . ASP B 1 146 ? -55.977 62.671 0.061 1.00 36.90 146 ASP B N 1
ATOM 2894 C CA . ASP B 1 146 ? -55.941 61.302 -0.435 1.00 40.90 146 ASP B CA 1
ATOM 2895 C C . ASP B 1 146 ? -54.912 61.200 -1.555 1.00 42.93 146 ASP B C 1
ATOM 2896 O O . ASP B 1 146 ? -54.604 62.198 -2.205 1.00 45.18 146 ASP B O 1
ATOM 2901 N N . PRO B 1 147 ? -54.380 59.992 -1.795 1.00 42.38 147 PRO B N 1
ATOM 2902 C CA . PRO B 1 147 ? -53.500 59.818 -2.956 1.00 41.99 147 PRO B CA 1
ATOM 2903 C C . PRO B 1 147 ? -54.290 59.838 -4.263 1.00 43.66 147 PRO B C 1
ATOM 2904 O O . PRO B 1 147 ? -54.233 58.892 -5.049 1.00 44.60 147 PRO B O 1
ATOM 2908 N N . ASP B 1 148 ? -55.022 60.926 -4.482 1.00 43.98 148 ASP B N 1
ATOM 2909 C CA . ASP B 1 148 ? -55.897 61.066 -5.637 1.00 44.94 148 ASP B CA 1
ATOM 2910 C C . ASP B 1 148 ? -55.431 62.215 -6.521 1.00 43.10 148 ASP B C 1
ATOM 2911 O O . ASP B 1 148 ? -55.203 63.321 -6.031 1.00 42.99 148 ASP B O 1
ATOM 2916 N N . PRO B 1 149 ? -55.291 61.950 -7.830 1.00 40.99 149 PRO B N 1
ATOM 2917 C CA . PRO B 1 149 ? -54.812 62.909 -8.833 1.00 43.15 149 PRO B CA 1
ATOM 2918 C C . PRO B 1 149 ? -55.511 64.267 -8.775 1.00 47.43 149 PRO B C 1
ATOM 2919 O O . PRO B 1 149 ? -54.862 65.299 -8.948 1.00 49.49 149 PRO B O 1
ATOM 2923 N N . ARG B 1 150 ? -56.816 64.261 -8.527 1.00 45.64 150 ARG B N 1
ATOM 2924 C CA . ARG B 1 150 ? -57.595 65.494 -8.534 1.00 46.06 150 ARG B CA 1
ATOM 2925 C C . ARG B 1 150 ? -57.330 66.353 -7.299 1.00 44.07 150 ARG B C 1
ATOM 2926 O O . ARG B 1 150 ? -57.378 67.583 -7.370 1.00 43.78 150 ARG B O 1
ATOM 2934 N N . GLN B 1 151 ? -57.048 65.709 -6.172 1.00 40.15 151 GLN B N 1
ATOM 2935 C CA . GLN B 1 151 ? -56.757 66.439 -4.945 1.00 39.60 151 GLN B CA 1
ATOM 2936 C C . GLN B 1 151 ? -55.321 66.956 -4.963 1.00 40.27 151 GLN B C 1
ATOM 2937 O O . GLN B 1 151 ? -55.029 68.035 -4.444 1.00 36.81 151 GLN B O 1
ATOM 2943 N N . ILE B 1 152 ? -54.429 66.176 -5.566 1.00 41.62 152 ILE B N 1
ATOM 2944 C CA . ILE B 1 152 ? -53.025 66.548 -5.683 1.00 40.24 152 ILE B CA 1
ATOM 2945 C C . ILE B 1 152 ? -52.878 67.782 -6.566 1.00 41.82 152 ILE B C 1
ATOM 2946 O O . ILE B 1 152 ? -52.121 68.701 -6.248 1.00 42.99 152 ILE B O 1
ATOM 2951 N N . GLU B 1 153 ? -53.611 67.797 -7.674 1.00 41.25 153 GLU B N 1
ATOM 2952 C CA . GLU B 1 153 ? -53.554 68.901 -8.625 1.00 44.44 153 GLU B CA 1
ATOM 2953 C C . GLU B 1 153 ? -54.188 70.169 -8.060 1.00 46.24 153 GLU B C 1
ATOM 2954 O O . GLU B 1 153 ? -53.715 71.277 -8.317 1.00 48.13 153 GLU B O 1
ATOM 2960 N N . ALA B 1 154 ? -55.258 70.000 -7.289 1.00 42.73 154 ALA B N 1
ATOM 2961 C CA . ALA B 1 154 ? -55.911 71.122 -6.622 1.00 41.53 154 ALA B CA 1
ATOM 2962 C C . ALA B 1 154 ? -54.977 71.767 -5.602 1.00 41.86 154 ALA B C 1
ATOM 2963 O O . ALA B 1 154 ? -54.918 72.991 -5.486 1.00 46.64 154 ALA B O 1
ATOM 2965 N N . SER B 1 155 ? -54.251 70.929 -4.867 1.00 37.17 155 SER B N 1
ATOM 2966 C CA . SER B 1 155 ? -53.310 71.392 -3.852 1.00 36.61 155 SER B CA 1
ATOM 2967 C C . SER B 1 155 ? -52.225 72.284 -4.451 1.00 37.36 155 SER B C 1
ATOM 2968 O O . SER B 1 155 ? -51.794 73.257 -3.832 1.00 39.05 155 SER B O 1
ATOM 2971 N N . ALA B 1 156 ? -51.778 71.940 -5.652 1.00 37.16 156 ALA B N 1
ATOM 2972 C CA . ALA B 1 156 ? -50.782 72.742 -6.350 1.00 37.55 156 ALA B CA 1
ATOM 2973 C C . ALA B 1 156 ? -51.371 74.097 -6.735 1.00 42.70 156 ALA B C 1
ATOM 2974 O O . ALA B 1 156 ? -50.697 75.123 -6.652 1.00 44.04 156 ALA B O 1
ATOM 2976 N N . ARG B 1 157 ? -52.635 74.086 -7.150 1.00 43.13 157 ARG B N 1
ATOM 2977 C CA . ARG B 1 157 ? -53.329 75.301 -7.564 1.00 44.26 157 ARG B CA 1
ATOM 2978 C C . ARG B 1 157 ? -53.474 76.318 -6.430 1.00 43.36 157 ARG B C 1
ATOM 2979 O O . ARG B 1 157 ? -53.330 77.522 -6.649 1.00 42.36 157 ARG B O 1
ATOM 2987 N N . VAL B 1 158 ? -53.773 75.838 -5.226 1.00 40.48 158 VAL B N 1
ATOM 2988 C CA . VAL B 1 158 ? -54.056 76.735 -4.107 1.00 40.82 158 VAL B CA 1
ATOM 2989 C C . VAL B 1 158 ? -52.769 77.301 -3.512 1.00 40.50 158 VAL B C 1
ATOM 2990 O O . VAL B 1 158 ? -52.812 78.134 -2.606 1.00 43.47 158 VAL B O 1
ATOM 2994 N N . GLY B 1 159 ? -51.629 76.845 -4.019 1.00 38.22 159 GLY B N 1
ATOM 2995 C CA . GLY B 1 159 ? -50.351 77.436 -3.668 1.00 39.41 159 GLY B CA 1
ATOM 2996 C C . GLY B 1 159 ? -49.680 76.855 -2.439 1.00 39.35 159 GLY B C 1
ATOM 2997 O O . GLY B 1 159 ? -48.736 77.439 -1.908 1.00 41.02 159 GLY B O 1
ATOM 2998 N N . ALA B 1 160 ? -50.164 75.705 -1.982 1.00 35.89 160 ALA B N 1
ATOM 2999 C CA . ALA B 1 160 ? -49.537 75.022 -0.859 1.00 35.60 160 ALA B CA 1
ATOM 3000 C C . ALA B 1 160 ? -48.218 74.406 -1.308 1.00 37.37 160 ALA B C 1
ATOM 3001 O O . ALA B 1 160 ? -48.156 73.757 -2.351 1.00 38.64 160 ALA B O 1
ATOM 3003 N N . PRO B 1 161 ? -47.152 74.614 -0.524 1.00 35.62 161 PRO B N 1
ATOM 3004 C CA . PRO B 1 161 ? -45.842 74.059 -0.876 1.00 34.28 161 PRO B CA 1
ATOM 3005 C C . PRO B 1 161 ? -45.748 72.540 -0.714 1.00 36.82 161 PRO B C 1
ATOM 3006 O O . PRO B 1 161 ? -44.888 71.921 -1.341 1.00 38.15 161 PRO B O 1
ATOM 3010 N N . ALA B 1 162 ? -46.613 71.950 0.108 1.00 33.54 162 ALA B N 1
ATOM 3011 C CA . ALA B 1 162 ? -46.480 70.533 0.433 1.00 33.80 162 ALA B CA 1
ATOM 3012 C C . ALA B 1 162 ? -47.822 69.816 0.559 1.00 33.21 162 ALA B C 1
ATOM 3013 O O . ALA B 1 162 ? -48.852 70.440 0.806 1.00 27.93 162 ALA B O 1
ATOM 3015 N N . ILE B 1 163 ? -47.791 68.496 0.384 1.00 32.09 163 ILE B N 1
ATOM 3016 C CA . ILE B 1 163 ? -48.952 67.644 0.620 1.00 32.59 163 ILE B CA 1
ATOM 3017 C C . ILE B 1 163 ? -48.551 66.447 1.475 1.00 31.77 163 ILE B C 1
ATOM 3018 O O . ILE B 1 163 ? -47.409 65.992 1.419 1.00 25.93 163 ILE B O 1
ATOM 3023 N N . GLU B 1 164 ? -49.488 65.949 2.277 1.00 27.73 164 GLU B N 1
ATOM 3024 C CA . GLU B 1 164 ? -49.290 64.685 2.980 1.00 27.91 164 GLU B CA 1
ATOM 3025 C C . GLU B 1 164 ? -50.327 63.654 2.540 1.00 30.68 164 GLU B C 1
ATOM 3026 O O . GLU B 1 164 ? -51.530 63.846 2.730 1.00 30.95 164 GLU B O 1
ATOM 3032 N N . LEU B 1 165 ? -49.853 62.559 1.954 1.00 32.23 165 LEU B N 1
ATOM 3033 C CA . LEU B 1 165 ? -50.735 61.522 1.427 1.00 30.56 165 LEU B CA 1
ATOM 3034 C C . LEU B 1 165 ? -51.325 60.642 2.527 1.00 30.84 165 LEU B C 1
ATOM 3035 O O . LEU B 1 165 ? -50.618 60.203 3.434 1.00 31.63 165 LEU B O 1
ATOM 3040 N N . HIS B 1 166 ? -52.629 60.400 2.439 1.00 30.41 166 HIS B N 1
ATOM 3041 C CA . HIS B 1 166 ? -53.336 59.547 3.389 1.00 31.08 166 HIS B CA 1
ATOM 3042 C C . HIS B 1 166 ? -52.963 58.086 3.152 1.00 34.06 166 HIS B C 1
ATOM 3043 O O . HIS B 1 166 ? -53.444 57.465 2.204 1.00 37.89 166 HIS B O 1
ATOM 3050 N N . THR B 1 167 ? -52.111 57.538 4.014 1.00 30.91 167 THR B N 1
ATOM 3051 C CA . THR B 1 167 ? -51.647 56.162 3.858 1.00 30.48 167 THR B CA 1
ATOM 3052 C C . THR B 1 167 ? -52.510 55.184 4.648 1.00 33.34 167 THR B C 1
ATOM 3053 O O . THR B 1 167 ? -52.101 54.052 4.908 1.00 35.22 167 THR B O 1
ATOM 3057 N N . GLY B 1 168 ? -53.701 55.630 5.031 1.00 29.41 168 GLY B N 1
ATOM 3058 C CA . GLY B 1 168 ? -54.613 54.812 5.806 1.00 30.57 168 GLY B CA 1
ATOM 3059 C C . GLY B 1 168 ? -55.062 53.543 5.112 1.00 37.53 168 GLY B C 1
ATOM 3060 O O . GLY B 1 168 ? -55.067 52.472 5.715 1.00 40.43 168 GLY B O 1
ATOM 3061 N N . ARG B 1 169 ? -55.428 53.657 3.839 1.00 34.15 169 ARG B N 1
ATOM 3062 C CA . ARG B 1 169 ? -55.906 52.499 3.092 1.00 36.49 169 ARG B CA 1
ATOM 3063 C C . ARG B 1 169 ? -54.801 51.471 2.888 1.00 38.57 169 ARG B C 1
ATOM 3064 O O . ARG B 1 169 ? -55.047 50.267 2.977 1.00 37.22 169 ARG B O 1
ATOM 3072 N N . TYR B 1 170 ? -53.591 51.951 2.613 1.00 38.51 170 TYR B N 1
ATOM 3073 C CA . TYR B 1 170 ? -52.427 51.077 2.514 1.00 31.31 170 TYR B CA 1
ATOM 3074 C C . TYR B 1 170 ? -52.225 50.343 3.834 1.00 31.51 170 TYR B C 1
ATOM 3075 O O . TYR B 1 170 ? -51.969 49.139 3.859 1.00 33.64 170 TYR B O 1
ATOM 3084 N N . ALA B 1 171 ? -52.344 51.086 4.929 1.00 31.02 171 ALA B N 1
ATOM 3085 C CA . ALA B 1 171 ? -52.157 50.538 6.267 1.00 35.55 171 ALA B CA 1
ATOM 3086 C C . ALA B 1 171 ? -53.300 49.604 6.669 1.00 36.11 171 ALA B C 1
ATOM 3087 O O . ALA B 1 171 ? -53.099 48.668 7.442 1.00 38.37 171 ALA B O 1
ATOM 3089 N N . ASP B 1 172 ? -54.494 49.860 6.142 1.00 38.32 172 ASP B N 1
ATOM 3090 C CA . ASP B 1 172 ? -55.685 49.097 6.518 1.00 42.74 172 ASP B CA 1
ATOM 3091 C C . ASP B 1 172 ? -55.920 47.865 5.643 1.00 44.57 172 ASP B C 1
ATOM 3092 O O . ASP B 1 172 ? -56.891 47.137 5.844 1.00 47.86 172 ASP B O 1
ATOM 3097 N N . ALA B 1 173 ? -55.035 47.637 4.678 1.00 44.24 173 ALA B N 1
ATOM 3098 C CA . ALA B 1 173 ? -55.192 46.543 3.721 1.00 47.96 173 ALA B CA 1
ATOM 3099 C C . ALA B 1 173 ? -55.179 45.172 4.396 1.00 52.98 173 ALA B C 1
ATOM 3100 O O . ALA B 1 173 ? -54.331 44.897 5.244 1.00 54.68 173 ALA B O 1
ATOM 3102 N N . GLU B 1 174 ? -56.127 44.316 4.020 1.00 57.18 174 GLU B N 1
ATOM 3103 C CA . GLU B 1 174 ? -56.257 43.005 4.651 1.00 59.71 174 GLU B CA 1
ATOM 3104 C C . GLU B 1 174 ? -55.455 41.910 3.945 1.00 61.96 174 GLU B C 1
ATOM 3105 O O . GLU B 1 174 ? -54.800 41.098 4.598 1.00 62.47 174 GLU B O 1
ATOM 3107 N N . ASP B 1 175 ? -55.515 41.883 2.617 1.00 63.79 175 ASP B N 1
ATOM 3108 C CA . ASP B 1 175 ? -54.777 40.895 1.831 1.00 67.30 175 ASP B CA 1
ATOM 3109 C C . ASP B 1 175 ? -53.579 41.558 1.152 1.00 62.80 175 ASP B C 1
ATOM 3110 O O . ASP B 1 175 ? -53.632 42.743 0.824 1.00 61.16 175 ASP B O 1
ATOM 3115 N N . PRO B 1 176 ? -52.489 40.798 0.953 1.00 55.75 176 PRO B N 1
ATOM 3116 C CA . PRO B 1 176 ? -51.276 41.312 0.305 1.00 53.96 176 PRO B CA 1
ATOM 3117 C C . PRO B 1 176 ? -51.529 41.962 -1.056 1.00 52.47 176 PRO B C 1
ATOM 3118 O O . PRO B 1 176 ? -50.871 42.946 -1.393 1.00 53.01 176 PRO B O 1
ATOM 3122 N N . GLU B 1 177 ? -52.476 41.422 -1.816 1.00 53.22 177 GLU B N 1
ATOM 3123 C CA . GLU B 1 177 ? -52.805 41.960 -3.133 1.00 52.73 177 GLU B CA 1
ATOM 3124 C C . GLU B 1 177 ? -53.384 43.372 -3.035 1.00 49.50 177 GLU B C 1
ATOM 3125 O O . GLU B 1 177 ? -53.042 44.247 -3.831 1.00 44.09 177 GLU B O 1
ATOM 3127 N N . GLU B 1 178 ? -54.263 43.586 -2.061 1.00 48.95 178 GLU B N 1
ATOM 3128 C CA . GLU B 1 178 ? -54.846 44.905 -1.834 1.00 48.90 178 GLU B CA 1
ATOM 3129 C C . GLU B 1 178 ? -53.781 45.920 -1.428 1.00 45.54 178 GLU B C 1
ATOM 3130 O O . GLU B 1 178 ? -53.802 47.069 -1.870 1.00 42.35 178 GLU B O 1
ATOM 3136 N N . GLN B 1 179 ? -52.846 45.484 -0.591 1.00 45.22 179 GLN B N 1
ATOM 3137 C CA . GLN B 1 179 ? -51.796 46.364 -0.090 1.00 43.38 179 GLN B CA 1
ATOM 3138 C C . GLN B 1 179 ? -50.855 46.795 -1.209 1.00 40.85 179 GLN B C 1
ATOM 3139 O O . GLN B 1 179 ? -50.372 47.928 -1.221 1.00 38.36 179 GLN B O 1
ATOM 3145 N N . ALA B 1 180 ? -50.592 45.888 -2.144 1.00 42.68 180 ALA B N 1
ATOM 3146 C CA . ALA B 1 180 ? -49.748 46.207 -3.290 1.00 47.19 180 ALA B CA 1
ATOM 3147 C C . ALA B 1 180 ? -50.403 47.291 -4.142 1.00 43.32 180 ALA B C 1
ATOM 3148 O O . ALA B 1 180 ? -49.729 48.199 -4.629 1.00 42.57 180 ALA B O 1
ATOM 3150 N N . ARG B 1 181 ? -51.719 47.193 -4.312 1.00 41.04 181 ARG B N 1
ATOM 3151 C CA . ARG B 1 181 ? -52.472 48.182 -5.078 1.00 41.14 181 ARG B CA 1
ATOM 3152 C C . ARG B 1 181 ? -52.446 49.552 -4.408 1.00 39.65 181 ARG B C 1
ATOM 3153 O O . ARG B 1 181 ? -52.226 50.572 -5.061 1.00 38.04 181 ARG B O 1
ATOM 3161 N N . GLU B 1 182 ? -52.682 49.567 -3.101 1.00 38.01 182 GLU B N 1
ATOM 3162 C CA . GLU B 1 182 ? -52.751 50.813 -2.352 1.00 38.37 182 GLU B CA 1
ATOM 3163 C C . GLU B 1 182 ? -51.388 51.494 -2.277 1.00 42.12 182 GLU B C 1
ATOM 3164 O O . GLU B 1 182 ? -51.301 52.721 -2.272 1.00 44.52 182 GLU B O 1
ATOM 3170 N N . LEU B 1 183 ? -50.330 50.692 -2.217 1.00 43.16 183 LEU B N 1
ATOM 3171 C CA . LEU B 1 183 ? -48.968 51.214 -2.211 1.00 40.17 183 LEU B CA 1
ATOM 3172 C C . LEU B 1 183 ? -48.649 51.865 -3.551 1.00 42.28 183 LEU B C 1
ATOM 3173 O O . LEU B 1 183 ? -47.919 52.854 -3.618 1.00 45.88 183 LEU B O 1
ATOM 3178 N N . GLN B 1 184 ? -49.207 51.300 -4.617 1.00 41.83 184 GLN B N 1
ATOM 3179 C CA . GLN B 1 184 ? -49.020 51.830 -5.962 1.00 40.88 184 GLN B CA 1
ATOM 3180 C C . GLN B 1 184 ? -49.706 53.183 -6.119 1.00 40.91 184 GLN B C 1
ATOM 3181 O O . GLN B 1 184 ? -49.220 54.055 -6.840 1.00 45.21 184 GLN B O 1
ATOM 3187 N N . ARG B 1 185 ? -50.838 53.352 -5.445 1.00 38.38 185 ARG B N 1
ATOM 3188 C CA . ARG B 1 185 ? -51.533 54.633 -5.442 1.00 39.23 185 ARG B CA 1
ATOM 3189 C C . ARG B 1 185 ? -50.656 55.704 -4.805 1.00 38.93 185 ARG B C 1
ATOM 3190 O O . ARG B 1 185 ? -50.557 56.825 -5.305 1.00 41.78 185 ARG B O 1
ATOM 3198 N N . VAL B 1 186 ? -50.030 55.344 -3.690 1.00 35.74 186 VAL B N 1
ATOM 3199 C CA . VAL B 1 186 ? -49.137 56.242 -2.973 1.00 38.54 186 VAL B CA 1
ATOM 3200 C C . VAL B 1 186 ? -47.928 56.587 -3.835 1.00 41.35 186 VAL B C 1
ATOM 3201 O O . VAL B 1 186 ? -47.512 57.744 -3.907 1.00 41.01 186 VAL B O 1
ATOM 3205 N N . ARG B 1 187 ? -47.376 55.573 -4.493 1.00 41.42 187 ARG B N 1
ATOM 3206 C CA . ARG B 1 187 ? -46.206 55.746 -5.346 1.00 41.08 187 ARG B CA 1
ATOM 3207 C C . ARG B 1 187 ? -46.509 56.721 -6.478 1.00 39.15 187 ARG B C 1
ATOM 3208 O O . ARG B 1 187 ? -45.710 57.607 -6.781 1.00 37.76 187 ARG B O 1
ATOM 3216 N N . GLU B 1 188 ? -47.674 56.551 -7.095 1.00 39.68 188 GLU B N 1
ATOM 3217 C CA . GLU B 1 188 ? -48.111 57.423 -8.178 1.00 43.30 188 GLU B CA 1
ATOM 3218 C C . GLU B 1 188 ? -48.416 58.819 -7.650 1.00 41.72 188 GLU B C 1
ATOM 3219 O O . GLU B 1 188 ? -48.207 59.817 -8.342 1.00 40.65 188 GLU B O 1
ATOM 3225 N N . GLY B 1 189 ? -48.917 58.876 -6.419 1.00 39.35 189 GLY B N 1
ATOM 3226 C CA . GLY B 1 189 ? -49.189 60.135 -5.750 1.00 37.47 189 GLY B CA 1
ATOM 3227 C C . GLY B 1 189 ? -47.947 60.980 -5.549 1.00 38.92 189 GLY B C 1
ATOM 3228 O O . GLY B 1 189 ? -47.963 62.189 -5.786 1.00 39.25 189 GLY B O 1
ATOM 3229 N N . VAL B 1 190 ? -46.869 60.337 -5.109 1.00 38.42 190 VAL B N 1
ATOM 3230 C CA . VAL B 1 190 ? -45.598 61.013 -4.881 1.00 39.18 190 VAL B CA 1
ATOM 3231 C C . VAL B 1 190 ? -45.058 61.563 -6.195 1.00 39.05 190 VAL B C 1
ATOM 3232 O O . VAL B 1 190 ? -44.623 62.714 -6.268 1.00 39.40 190 VAL B O 1
ATOM 3236 N N . ALA B 1 191 ? -45.088 60.728 -7.229 1.00 38.96 191 ALA B N 1
ATOM 3237 C CA . ALA B 1 191 ? -44.593 61.100 -8.549 1.00 35.16 191 ALA B CA 1
ATOM 3238 C C . ALA B 1 191 ? -45.322 62.322 -9.102 1.00 43.63 191 ALA B C 1
ATOM 3239 O O . ALA B 1 191 ? -44.696 63.235 -9.641 1.00 45.39 191 ALA B O 1
ATOM 3241 N N . LEU B 1 192 ? -46.646 62.332 -8.972 1.00 40.90 192 LEU B N 1
ATOM 3242 C CA . LEU B 1 192 ? -47.450 63.438 -9.479 1.00 42.24 192 LEU B CA 1
ATOM 3243 C C . LEU B 1 192 ? -47.156 64.728 -8.723 1.00 41.06 192 LEU B C 1
ATOM 3244 O O . LEU B 1 192 ? -47.004 65.791 -9.327 1.00 35.41 192 LEU B O 1
ATOM 3249 N N . GLY B 1 193 ? -47.079 64.625 -7.400 1.00 36.47 193 GLY B N 1
ATOM 3250 C CA . GLY B 1 193 ? -46.815 65.776 -6.559 1.00 36.76 193 GLY B CA 1
ATOM 3251 C C . GLY B 1 193 ? -45.494 66.449 -6.874 1.00 38.94 193 GLY B C 1
ATOM 3252 O O . GLY B 1 193 ? -45.422 67.671 -6.995 1.00 41.66 193 GLY B O 1
ATOM 3253 N N . ARG B 1 194 ? -44.448 65.644 -7.021 1.00 38.17 194 ARG B N 1
ATOM 3254 C CA A ARG B 1 194 ? -43.114 66.161 -7.309 0.61 40.98 194 ARG B CA 1
ATOM 3255 C CA B ARG B 1 194 ? -43.121 66.173 -7.304 0.39 41.00 194 ARG B CA 1
ATOM 3256 C C . ARG B 1 194 ? -43.025 66.722 -8.724 1.00 42.75 194 ARG B C 1
ATOM 3257 O O . ARG B 1 194 ? -42.193 67.583 -9.006 1.00 47.05 194 ARG B O 1
ATOM 3272 N N . SER B 1 195 ? -43.881 66.231 -9.614 1.00 41.19 195 SER B N 1
ATOM 3273 C CA . SER B 1 195 ? -43.912 66.745 -10.978 1.00 45.32 195 SER B CA 1
ATOM 3274 C C . SER B 1 195 ? -44.514 68.145 -10.973 1.00 47.76 195 SER B C 1
ATOM 3275 O O . SER B 1 195 ? -44.209 68.970 -11.834 1.00 52.66 195 SER B O 1
ATOM 3278 N N . LEU B 1 196 ? -45.372 68.404 -9.990 1.00 37.10 196 LEU B N 1
ATOM 3279 C CA . LEU B 1 196 ? -45.980 69.717 -9.817 1.00 34.72 196 LEU B CA 1
ATOM 3280 C C . LEU B 1 196 ? -45.159 70.593 -8.874 1.00 31.94 196 LEU B C 1
ATOM 3281 O O . LEU B 1 196 ? -45.592 71.681 -8.493 1.00 34.10 196 LEU B O 1
ATOM 3286 N N . GLY B 1 197 ? -43.983 70.106 -8.488 1.00 26.17 197 GLY B N 1
ATOM 3287 C CA . GLY B 1 197 ? -43.082 70.860 -7.634 1.00 25.17 197 GLY B CA 1
ATOM 3288 C C . GLY B 1 197 ? -43.446 70.850 -6.161 1.00 37.20 197 GLY B C 1
ATOM 3289 O O . GLY B 1 197 ? -42.972 71.686 -5.391 1.00 23.62 197 GLY B O 1
ATOM 3290 N N . LEU B 1 198 ? -44.293 69.905 -5.768 1.00 33.56 198 LEU B N 1
ATOM 3291 C CA . LEU B 1 198 ? -44.731 69.801 -4.380 1.00 33.65 198 LEU B CA 1
ATOM 3292 C C . LEU B 1 198 ? -43.798 68.938 -3.539 1.00 36.66 198 LEU B C 1
ATOM 3293 O O . LEU B 1 198 ? -43.176 68.001 -4.040 1.00 38.34 198 LEU B O 1
ATOM 3298 N N . ILE B 1 199 ? -43.707 69.267 -2.256 1.00 35.71 199 ILE B N 1
ATOM 3299 C CA . ILE B 1 199 ? -43.073 68.390 -1.285 1.00 33.77 199 ILE B CA 1
ATOM 3300 C C . ILE B 1 199 ? -44.122 67.360 -0.884 1.00 34.93 199 ILE B C 1
ATOM 3301 O O . ILE B 1 199 ? -45.248 67.724 -0.545 1.00 34.06 199 ILE B O 1
ATOM 3306 N N . VAL B 1 200 ? -43.768 66.080 -0.922 1.00 34.06 200 VAL B N 1
ATOM 3307 C CA . VAL B 1 200 ? -44.752 65.032 -0.666 1.00 32.26 200 VAL B CA 1
ATOM 3308 C C . VAL B 1 200 ? -44.433 64.250 0.604 1.00 31.36 200 VAL B C 1
ATOM 3309 O O . VAL B 1 200 ? -43.370 63.639 0.728 1.00 26.69 200 VAL B O 1
ATOM 3313 N N . ASN B 1 201 ? -45.375 64.272 1.542 1.00 32.80 201 ASN B N 1
ATOM 3314 C CA . ASN B 1 201 ? -45.240 63.546 2.799 1.00 31.90 201 ASN B CA 1
ATOM 3315 C C . ASN B 1 201 ? -46.270 62.427 2.912 1.00 33.11 201 ASN B C 1
ATOM 3316 O O . ASN B 1 201 ? -47.158 62.291 2.068 1.00 34.06 201 ASN B O 1
ATOM 3321 N N . ALA B 1 202 ? -46.136 61.630 3.966 1.00 32.00 202 ALA B N 1
ATOM 3322 C CA . ALA B 1 202 ? -47.102 60.590 4.299 1.00 31.84 202 ALA B CA 1
ATOM 3323 C C . ALA B 1 202 ? -46.935 60.238 5.770 1.00 30.56 202 ALA B C 1
ATOM 3324 O O . ALA B 1 202 ? -46.244 60.948 6.498 1.00 32.31 202 ALA B O 1
ATOM 3326 N N . GLY B 1 203 ? -47.563 59.155 6.217 1.00 28.48 203 GLY B N 1
ATOM 3327 C CA . GLY B 1 203 ? -47.302 58.665 7.558 1.00 28.85 203 GLY B CA 1
ATOM 3328 C C . GLY B 1 203 ? -48.465 58.089 8.338 1.00 31.50 203 GLY B C 1
ATOM 3329 O O . GLY B 1 203 ? -48.261 57.296 9.258 1.00 34.59 203 GLY B O 1
ATOM 3330 N N . HIS B 1 204 ? -49.682 58.491 7.987 1.00 32.09 204 HIS B N 1
ATOM 3331 C CA . HIS B 1 204 ? -50.863 58.066 8.732 1.00 31.46 204 HIS B CA 1
ATOM 3332 C C . HIS B 1 204 ? -51.069 56.555 8.676 1.00 33.27 204 HIS B C 1
ATOM 3333 O O . HIS B 1 204 ? -51.059 55.953 7.600 1.00 30.73 204 HIS B O 1
ATOM 3340 N N . GLY B 1 205 ? -51.245 55.951 9.848 1.00 33.81 205 GLY B N 1
ATOM 3341 C CA . GLY B 1 205 ? -51.521 54.529 9.952 1.00 31.56 205 GLY B CA 1
ATOM 3342 C C . GLY B 1 205 ? -50.306 53.632 9.821 1.00 29.75 205 GLY B C 1
ATOM 3343 O O . GLY B 1 205 ? -50.398 52.420 10.016 1.00 29.47 205 GLY B O 1
ATOM 3344 N N . LEU B 1 206 ? -49.165 54.223 9.489 1.00 29.09 206 LEU B N 1
ATOM 3345 C CA . LEU B 1 206 ? -47.940 53.457 9.312 1.00 28.59 206 LEU B CA 1
ATOM 3346 C C . LEU B 1 206 ? -47.421 52.958 10.651 1.00 26.96 206 LEU B C 1
ATOM 3347 O O . LEU B 1 206 ? -47.483 53.668 11.655 1.00 25.96 206 LEU B O 1
ATOM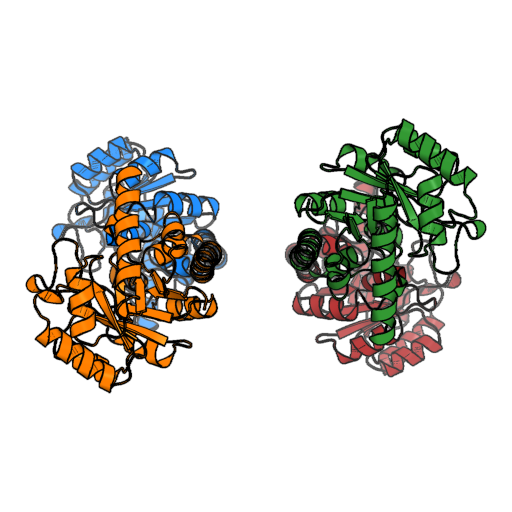 3352 N N . HIS B 1 207 ? -46.913 51.731 10.663 1.00 25.48 207 HIS B N 1
ATOM 3353 C CA . HIS B 1 207 ? -46.324 51.170 11.868 1.00 21.22 207 HIS B CA 1
ATOM 3354 C C . HIS B 1 207 ? -45.012 50.470 11.535 1.00 29.00 207 HIS B C 1
ATOM 3355 O O . HIS B 1 207 ? -44.535 50.537 10.404 1.00 32.27 207 HIS B O 1
ATOM 3362 N N . TYR B 1 208 ? -44.437 49.795 12.523 1.00 26.34 208 TYR B N 1
ATOM 3363 C CA . TYR B 1 208 ? -43.092 49.236 12.403 1.00 28.36 208 TYR B CA 1
ATOM 3364 C C . TYR B 1 208 ? -42.996 48.044 11.451 1.00 30.38 208 TYR B C 1
ATOM 3365 O O . TYR B 1 208 ? -41.904 47.535 11.203 1.00 31.24 208 TYR B O 1
ATOM 3374 N N . HIS B 1 209 ? -44.128 47.590 10.925 1.00 32.28 209 HIS B N 1
ATOM 3375 C CA . HIS B 1 209 ? -44.117 46.436 10.035 1.00 31.48 209 HIS B CA 1
ATOM 3376 C C . HIS B 1 209 ? -44.643 46.734 8.631 1.00 32.61 209 HIS B C 1
ATOM 3377 O O . HIS B 1 209 ? -44.698 45.835 7.794 1.00 38.79 209 HIS B O 1
ATOM 3384 N N . ASN B 1 210 ? -45.032 47.980 8.366 1.00 29.56 210 ASN B N 1
ATOM 3385 C CA . ASN B 1 210 ? -45.438 48.359 7.010 1.00 31.39 210 ASN B CA 1
ATOM 3386 C C . ASN B 1 210 ? -44.822 49.675 6.523 1.00 31.21 210 ASN B C 1
ATOM 3387 O O . ASN B 1 210 ? -45.095 50.114 5.407 1.00 30.23 210 ASN B O 1
ATOM 3392 N N . VAL B 1 211 ? -43.997 50.300 7.357 1.00 26.20 211 VAL B N 1
ATOM 3393 C CA . VAL B 1 211 ? -43.438 51.612 7.036 1.00 27.41 211 VAL B CA 1
ATOM 3394 C C . VAL B 1 211 ? -42.401 51.542 5.912 1.00 27.35 211 VAL B C 1
ATOM 3395 O O . VAL B 1 211 ? -42.312 52.451 5.084 1.00 29.58 211 VAL B O 1
ATOM 3399 N N . GLU B 1 212 ? -41.623 50.464 5.885 1.00 26.84 212 GLU B N 1
ATOM 3400 C CA . GLU B 1 212 ? -40.470 50.365 4.990 1.00 30.65 212 GLU B CA 1
ATOM 3401 C C . GLU B 1 212 ? -40.797 50.492 3.493 1.00 29.14 212 GLU B C 1
ATOM 3402 O O . GLU B 1 212 ? -40.089 51.203 2.778 1.00 28.97 212 GLU B O 1
ATOM 3408 N N . PRO B 1 213 ? -41.852 49.806 3.004 1.00 27.27 213 PRO B N 1
ATOM 3409 C CA . PRO B 1 213 ? -42.157 50.000 1.580 1.00 24.53 213 PRO B CA 1
ATOM 3410 C C . PRO B 1 213 ? -42.522 51.443 1.243 1.00 24.53 213 PRO B C 1
ATOM 3411 O O . PRO B 1 213 ? -42.294 51.885 0.117 1.00 29.21 213 PRO B O 1
ATOM 3415 N N . VAL B 1 214 ? -43.077 52.164 2.213 1.00 20.19 214 VAL B N 1
ATOM 3416 C CA . VAL B 1 214 ? -43.445 53.560 2.017 1.00 26.83 214 VAL B CA 1
ATOM 3417 C C . VAL B 1 214 ? -42.206 54.447 2.054 1.00 32.62 214 VAL B C 1
ATOM 3418 O O . VAL B 1 214 ? -42.059 55.362 1.242 1.00 35.89 214 VAL B O 1
ATOM 3422 N N . ALA B 1 215 ? -41.312 54.170 2.998 1.00 32.68 215 ALA B N 1
ATOM 3423 C CA . ALA B 1 215 ? -40.082 54.943 3.137 1.00 30.67 215 ALA B CA 1
ATOM 3424 C C . ALA B 1 215 ? -39.148 54.714 1.950 1.00 29.18 215 ALA B C 1
ATOM 3425 O O . ALA B 1 215 ? -38.272 55.532 1.666 1.00 31.89 215 ALA B O 1
ATOM 3427 N N . ALA B 1 216 ? -39.350 53.599 1.257 1.00 27.75 216 ALA B N 1
ATOM 3428 C CA . ALA B 1 216 ? -38.524 53.229 0.115 1.00 29.91 216 ALA B CA 1
ATOM 3429 C C . ALA B 1 216 ? -38.926 53.977 -1.152 1.00 29.26 216 ALA B C 1
ATOM 3430 O O . ALA B 1 216 ? -38.196 53.962 -2.142 1.00 31.39 216 ALA B O 1
ATOM 3432 N N . ILE B 1 217 ? -40.089 54.622 -1.120 1.00 31.29 217 ILE B N 1
ATOM 3433 C CA . ILE B 1 217 ? -40.608 55.324 -2.290 1.00 35.01 217 ILE B CA 1
ATOM 3434 C C . ILE B 1 217 ? -39.712 56.502 -2.639 1.00 38.26 217 ILE B C 1
ATOM 3435 O O . ILE B 1 217 ? -39.382 57.322 -1.783 1.00 39.27 217 ILE B O 1
ATOM 3440 N N . ASP B 1 218 ? -39.320 56.573 -3.906 1.00 46.23 218 ASP B N 1
ATOM 3441 C CA . ASP B 1 218 ? -38.458 57.642 -4.387 1.00 53.53 218 ASP B CA 1
ATOM 3442 C C . ASP B 1 218 ? -39.160 58.987 -4.266 1.00 51.17 218 ASP B C 1
ATOM 3443 O O . ASP B 1 218 ? -40.277 59.159 -4.751 1.00 55.38 218 ASP B O 1
ATOM 3448 N N . GLY B 1 219 ? -38.504 59.942 -3.617 1.00 48.09 219 GLY B N 1
ATOM 3449 C CA . GLY B 1 219 ? -39.054 61.279 -3.514 1.00 47.17 219 GLY B CA 1
ATOM 3450 C C . GLY B 1 219 ? -39.855 61.594 -2.264 1.00 41.88 219 GLY B C 1
ATOM 3451 O O . GLY B 1 219 ? -40.240 62.744 -2.051 1.00 41.79 219 GLY B O 1
ATOM 3452 N N . ILE B 1 220 ? -40.112 60.582 -1.440 1.00 35.15 220 ILE B N 1
ATOM 3453 C CA . ILE B 1 220 ? -40.778 60.806 -0.164 1.00 33.66 220 ILE B CA 1
ATOM 3454 C C . ILE B 1 220 ? -39.911 61.711 0.699 1.00 33.37 220 ILE B C 1
ATOM 3455 O O . ILE B 1 220 ? -38.726 61.444 0.908 1.00 35.63 220 ILE B O 1
ATOM 3460 N N . ASN B 1 221 ? -40.511 62.786 1.199 1.00 30.85 221 ASN B N 1
ATOM 3461 C CA . ASN B 1 221 ? -39.778 63.765 1.985 1.00 30.92 221 ASN B CA 1
ATOM 3462 C C . ASN B 1 221 ? -39.766 63.424 3.469 1.00 32.78 221 ASN B C 1
ATOM 3463 O O . ASN B 1 221 ? -38.716 63.141 4.043 1.00 33.33 221 ASN B O 1
ATOM 3468 N N . GLU B 1 222 ? -40.938 63.453 4.088 1.00 32.83 222 GLU B N 1
ATOM 3469 C CA . GLU B 1 222 ? -41.028 63.220 5.520 1.00 35.28 222 GLU B CA 1
ATOM 3470 C C . GLU B 1 222 ? -42.227 62.342 5.855 1.00 32.84 222 GLU B C 1
ATOM 3471 O O . GLU B 1 222 ? -43.307 62.518 5.295 1.00 30.33 222 GLU B O 1
ATOM 3477 N N . LEU B 1 223 ? -42.031 61.395 6.765 1.00 32.51 223 LEU B N 1
ATOM 3478 C CA . LEU B 1 223 ? -43.138 60.610 7.294 1.00 30.05 223 LEU B CA 1
ATOM 3479 C C . LEU B 1 223 ? -43.543 61.127 8.671 1.00 30.07 223 LEU B C 1
ATOM 3480 O O . LEU B 1 223 ? -42.719 61.202 9.583 1.00 30.51 223 LEU B O 1
ATOM 3485 N N . ASN B 1 224 ? -44.812 61.492 8.813 1.00 31.05 224 ASN B N 1
ATOM 3486 C CA . ASN B 1 224 ? -45.343 61.908 10.105 1.00 32.76 224 ASN B CA 1
ATOM 3487 C C . ASN B 1 224 ? -46.083 60.746 10.750 1.00 31.73 224 ASN B C 1
ATOM 3488 O O . ASN B 1 224 ? -47.176 60.377 10.324 1.00 34.52 224 ASN B O 1
ATOM 3493 N N . ILE B 1 225 ? -45.470 60.167 11.776 1.00 28.74 225 ILE B N 1
ATOM 3494 C CA . ILE B 1 225 ? -46.019 58.992 12.436 1.00 28.21 225 ILE B CA 1
ATOM 3495 C C . ILE B 1 225 ? -46.274 59.305 13.905 1.00 26.72 225 ILE B C 1
ATOM 3496 O O . ILE B 1 225 ? -45.441 59.918 14.574 1.00 24.82 225 ILE B O 1
ATOM 3501 N N . GLY B 1 226 ? -47.435 58.888 14.399 1.00 22.72 226 GLY B N 1
ATOM 3502 C CA . GLY B 1 226 ? -47.821 59.173 15.766 1.00 23.38 226 GLY B CA 1
ATOM 3503 C C . GLY B 1 226 ? -48.193 57.955 16.586 1.00 27.27 226 GLY B C 1
ATOM 3504 O O . GLY B 1 226 ? -47.409 57.495 17.417 1.00 27.07 226 GLY B O 1
ATOM 3505 N N . HIS B 1 227 ? -49.394 57.439 16.343 1.00 26.63 227 HIS B N 1
ATOM 3506 C CA . HIS B 1 227 ? -49.984 56.381 17.158 1.00 19.17 227 HIS B CA 1
ATOM 3507 C C . HIS B 1 227 ? -49.076 55.161 17.319 1.00 26.09 227 HIS B C 1
ATOM 3508 O O . HIS B 1 227 ? -48.886 54.665 18.431 1.00 21.75 227 HIS B O 1
ATOM 3515 N N . ALA B 1 228 ? -48.511 54.688 16.214 1.00 18.73 228 ALA B N 1
ATOM 3516 C CA . ALA B 1 228 ? -47.663 53.499 16.246 1.00 24.76 228 ALA B CA 1
ATOM 3517 C C . ALA B 1 228 ? -46.422 53.705 17.111 1.00 26.89 228 ALA B C 1
ATOM 3518 O O . ALA B 1 228 ? -45.974 52.783 17.792 1.00 25.85 228 ALA B O 1
ATOM 3520 N N . ILE B 1 229 ? -45.868 54.913 17.078 1.00 29.51 229 ILE B N 1
ATOM 3521 C CA . ILE B 1 229 ? -44.697 55.230 17.888 1.00 30.60 229 ILE B CA 1
ATOM 3522 C C . ILE B 1 229 ? -45.084 55.261 19.364 1.00 28.16 229 ILE B C 1
ATOM 3523 O O . ILE B 1 229 ? -44.361 54.746 20.218 1.00 21.87 229 ILE B O 1
ATOM 3528 N N . VAL B 1 230 ? -46.229 55.869 19.658 1.00 27.57 230 VAL B N 1
ATOM 3529 C CA . VAL B 1 230 ? -46.726 55.945 21.025 1.00 30.15 230 VAL B CA 1
ATOM 3530 C C . VAL B 1 230 ? -47.013 54.541 21.558 1.00 32.91 230 VAL B C 1
ATOM 3531 O O . VAL B 1 230 ? -46.672 54.218 22.698 1.00 20.42 230 VAL B O 1
ATOM 3535 N N . ALA B 1 231 ? -47.637 53.712 20.724 1.00 28.51 231 ALA B N 1
ATOM 3536 C CA . ALA B 1 231 ? -47.950 52.328 21.084 1.00 27.36 231 ALA B CA 1
ATOM 3537 C C . ALA B 1 231 ? -46.687 51.525 21.397 1.00 28.33 231 ALA B C 1
ATOM 3538 O O . ALA B 1 231 ? -46.633 50.793 22.387 1.00 29.88 231 ALA B O 1
ATOM 3540 N N . HIS B 1 232 ? -45.680 51.659 20.540 1.00 24.65 232 HIS B N 1
ATOM 3541 C CA . HIS B 1 232 ? -44.422 50.940 20.706 1.00 21.72 232 HIS B CA 1
ATOM 3542 C C . HIS B 1 232 ? -43.641 51.461 21.910 1.00 21.78 232 HIS B C 1
ATOM 3543 O O . HIS B 1 232 ? -42.917 50.709 22.564 1.00 27.16 232 HIS B O 1
ATOM 3550 N N . ALA B 1 233 ? -43.786 52.753 22.191 1.00 20.38 233 ALA B N 1
ATOM 3551 C CA . ALA B 1 233 ? -43.103 53.382 23.318 1.00 22.96 233 ALA B CA 1
ATOM 3552 C C . ALA B 1 233 ? -43.526 52.774 24.653 1.00 26.15 233 ALA B C 1
ATOM 3553 O O . ALA B 1 233 ? -42.755 52.769 25.610 1.00 28.15 233 ALA B O 1
ATOM 3555 N N . LEU B 1 234 ? -44.751 52.260 24.714 1.00 21.40 234 LEU B N 1
ATOM 3556 C CA . LEU B 1 234 ? -45.236 51.584 25.915 1.00 29.69 234 LEU B CA 1
ATOM 3557 C C . LEU B 1 234 ? -44.353 50.402 26.312 1.00 26.09 234 LEU B C 1
ATOM 3558 O O . LEU B 1 234 ? -44.312 50.014 27.479 1.00 26.04 234 LEU B O 1
ATOM 3563 N N . PHE B 1 235 ? -43.647 49.833 25.339 1.00 25.55 235 PHE B N 1
ATOM 3564 C CA . PHE B 1 235 ? -42.852 48.634 25.583 1.00 28.76 235 PHE B CA 1
ATOM 3565 C C . PHE B 1 235 ? -41.348 48.902 25.682 1.00 28.19 235 PHE B C 1
ATOM 3566 O O . PHE B 1 235 ? -40.661 48.262 26.476 1.00 29.77 235 PHE B O 1
ATOM 3574 N N . VAL B 1 236 ? -40.833 49.834 24.885 1.00 28.84 236 VAL B N 1
ATOM 3575 C CA . VAL B 1 236 ? -39.390 50.078 24.868 1.00 32.67 236 VAL B CA 1
ATOM 3576 C C . VAL B 1 236 ? -39.026 51.489 25.325 1.00 31.93 236 VAL B C 1
ATOM 3577 O O . VAL B 1 236 ? -37.853 51.791 25.546 1.00 32.33 236 VAL B O 1
ATOM 3581 N N . GLY B 1 237 ? -40.026 52.352 25.465 1.00 27.69 237 GLY B N 1
ATOM 3582 C CA . GLY B 1 237 ? -39.782 53.728 25.857 1.00 22.65 237 GLY B CA 1
ATOM 3583 C C . GLY B 1 237 ? -39.783 54.641 24.649 1.00 25.00 237 GLY B C 1
ATOM 3584 O O . GLY B 1 237 ? -39.458 54.207 23.543 1.00 23.18 237 GLY B O 1
ATOM 3585 N N . PHE B 1 238 ? -40.143 55.904 24.854 1.00 33.30 238 PHE B N 1
ATOM 3586 C CA . PHE B 1 238 ? -40.300 56.839 23.744 1.00 23.62 238 PHE B CA 1
ATOM 3587 C C . PHE B 1 238 ? -38.996 57.070 22.989 1.00 31.42 238 PHE B C 1
ATOM 3588 O O . PHE B 1 238 ? -38.990 57.115 21.759 1.00 27.66 238 PHE B O 1
ATOM 3596 N N . ARG B 1 239 ? -37.896 57.219 23.722 1.00 32.67 239 ARG B N 1
ATOM 3597 C CA . ARG B 1 239 ? -36.596 57.447 23.097 1.00 31.15 239 ARG B CA 1
ATOM 3598 C C . ARG B 1 239 ? -36.193 56.295 22.176 1.00 27.15 239 ARG B C 1
ATOM 3599 O O . ARG B 1 239 ? -35.726 56.526 21.061 1.00 21.40 239 ARG B O 1
ATOM 3607 N N . GLN B 1 240 ? -36.391 55.060 22.627 1.00 25.39 240 GLN B N 1
ATOM 3608 C CA . GLN B 1 240 ? -36.014 53.907 21.815 1.00 25.63 240 GLN B CA 1
ATOM 3609 C C . GLN B 1 240 ? -37.008 53.674 20.681 1.00 30.44 240 GLN B C 1
ATOM 3610 O O . GLN B 1 240 ? -36.628 53.242 19.592 1.00 20.97 240 GLN B O 1
ATOM 3616 N N . ALA B 1 241 ? -38.280 53.965 20.938 1.00 25.35 241 ALA B N 1
ATOM 3617 C CA . ALA B 1 241 ? -39.319 53.791 19.930 1.00 24.20 241 ALA B CA 1
ATOM 3618 C C . ALA B 1 241 ? -39.093 54.739 18.757 1.00 27.04 241 ALA B C 1
ATOM 3619 O O . ALA B 1 241 ? -39.210 54.345 17.598 1.00 28.69 241 ALA B O 1
ATOM 3621 N N . VAL B 1 242 ? -38.750 55.985 19.067 1.00 19.91 242 VAL B N 1
ATOM 3622 C CA . VAL B 1 242 ? -38.498 56.989 18.043 1.00 24.53 242 VAL B CA 1
ATOM 3623 C C . VAL B 1 242 ? -37.253 56.628 17.236 1.00 27.53 242 VAL B C 1
ATOM 3624 O O . VAL B 1 242 ? -37.260 56.694 16.006 1.00 32.67 242 VAL B O 1
ATOM 3628 N N . ALA B 1 243 ? -36.189 56.239 17.931 1.00 25.12 243 ALA B N 1
ATOM 3629 C CA . ALA B 1 243 ? -34.934 55.885 17.276 1.00 24.47 243 ALA B CA 1
ATOM 3630 C C . ALA B 1 243 ? -35.091 54.664 16.366 1.00 22.29 243 ALA B C 1
ATOM 3631 O O . ALA B 1 243 ? -34.578 54.646 15.248 1.00 24.50 243 ALA B O 1
ATOM 3633 N N . GLU B 1 244 ? -35.807 53.650 16.844 1.00 20.38 244 GLU B N 1
ATOM 3634 C CA . GLU B 1 244 ? -36.026 52.435 16.061 1.00 22.45 244 GLU B CA 1
ATOM 3635 C C . GLU B 1 244 ? -36.796 52.715 14.772 1.00 21.68 244 GLU B C 1
ATOM 3636 O O . GLU B 1 244 ? -36.485 52.149 13.725 1.00 22.29 244 GLU B O 1
ATOM 3642 N N . MET B 1 245 ? -37.803 53.579 14.853 1.00 19.26 245 MET B N 1
ATOM 3643 C CA . MET B 1 245 ? -38.602 53.922 13.681 1.00 19.97 245 MET B CA 1
ATOM 3644 C C . MET B 1 245 ? -37.770 54.671 12.644 1.00 24.78 245 MET B C 1
ATOM 3645 O O . MET B 1 245 ? -37.864 54.397 11.446 1.00 27.30 245 MET B O 1
ATOM 3650 N N . LYS B 1 246 ? -36.952 55.610 13.107 1.00 25.11 246 LYS B N 1
ATOM 3651 C CA . LYS B 1 246 ? -36.112 56.394 12.209 1.00 24.86 246 LYS B CA 1
ATOM 3652 C C . LYS B 1 246 ? -35.107 55.521 11.464 1.00 25.38 246 LYS B C 1
ATOM 3653 O O . LYS B 1 246 ? -34.876 55.710 10.271 1.00 25.98 246 LYS B O 1
ATOM 3659 N N . ALA B 1 247 ? -34.515 54.567 12.175 1.00 19.63 247 ALA B N 1
ATOM 3660 C CA . ALA B 1 247 ? -33.505 53.693 11.589 1.00 20.28 247 ALA B CA 1
ATOM 3661 C C . ALA B 1 247 ? -34.100 52.815 10.489 1.00 32.25 247 ALA B C 1
ATOM 3662 O O . ALA B 1 247 ? -33.461 52.575 9.464 1.00 30.04 247 ALA B O 1
ATOM 3664 N N . LEU B 1 248 ? -35.326 52.344 10.707 1.00 20.59 248 LEU B N 1
ATOM 3665 C CA . LEU B 1 248 ? -36.044 51.561 9.704 1.00 27.55 248 LEU B CA 1
ATOM 3666 C C . LEU B 1 248 ? -36.224 52.374 8.431 1.00 28.87 248 LEU B C 1
ATOM 3667 O O . LEU B 1 248 ? -35.962 51.896 7.327 1.00 30.79 248 LEU B O 1
ATOM 3672 N N . MET B 1 249 ? -36.679 53.609 8.608 1.00 27.11 249 MET B N 1
ATOM 3673 C CA . MET B 1 249 ? -36.938 54.523 7.505 1.00 26.97 249 MET B CA 1
ATOM 3674 C C . MET B 1 249 ? -35.671 54.846 6.716 1.00 26.26 249 MET B C 1
ATOM 3675 O O . MET B 1 249 ? -35.677 54.830 5.484 1.00 28.80 249 MET B O 1
ATOM 3680 N N . LEU B 1 250 ? -34.590 55.139 7.432 1.00 24.39 250 LEU B N 1
ATOM 3681 C CA . LEU B 1 250 ? -33.316 55.475 6.804 1.00 25.51 250 LEU B CA 1
ATOM 3682 C C . LEU B 1 250 ? -32.749 54.308 5.997 1.00 27.88 250 LEU B C 1
ATOM 3683 O O . LEU B 1 250 ? -32.220 54.498 4.902 1.00 28.41 250 LEU B O 1
ATOM 3688 N N . ALA B 1 251 ? -32.858 53.103 6.543 1.00 23.66 251 ALA B N 1
ATOM 3689 C CA . ALA B 1 251 ? -32.337 51.919 5.871 1.00 24.84 251 ALA B CA 1
ATOM 3690 C C . ALA B 1 251 ? -33.147 51.592 4.619 1.00 31.77 251 ALA B C 1
ATOM 3691 O O . ALA B 1 251 ? -32.612 51.073 3.639 1.00 33.98 251 ALA B O 1
ATOM 3693 N N . ALA B 1 252 ? -34.437 51.904 4.658 1.00 29.65 252 ALA B N 1
ATOM 3694 C CA . ALA B 1 252 ? -35.332 51.609 3.547 1.00 33.64 252 ALA B CA 1
ATOM 3695 C C . ALA B 1 252 ? -35.199 52.627 2.416 1.00 37.88 252 ALA B C 1
ATOM 3696 O O . ALA B 1 252 ? -35.362 52.290 1.243 1.00 39.52 252 ALA B O 1
ATOM 3698 N N . ALA B 1 253 ? -34.900 53.872 2.773 1.00 42.19 253 ALA B N 1
ATOM 3699 C CA . ALA B 1 253 ? -34.813 54.948 1.791 1.00 44.86 253 ALA B CA 1
ATOM 3700 C C . ALA B 1 253 ? -33.484 54.957 1.030 1.00 53.28 253 ALA B C 1
ATOM 3701 O O . ALA B 1 253 ? -33.364 55.611 -0.006 1.00 57.55 253 ALA B O 1
ATOM 3703 N N . THR B 1 254 ? -32.494 54.229 1.536 1.00 59.02 254 THR B N 1
ATOM 3704 C CA . THR B 1 254 ? -31.189 54.171 0.881 1.00 70.08 254 THR B CA 1
ATOM 3705 C C . THR B 1 254 ? -31.073 52.948 -0.025 1.00 72.74 254 THR B C 1
ATOM 3706 O O . THR B 1 254 ? -31.756 51.944 0.178 1.00 71.87 254 THR B O 1
ATOM 3710 N N . THR C 1 13 ? -15.937 37.596 -0.102 1.00 57.33 13 THR C N 1
ATOM 3711 C CA . THR C 1 13 ? -16.740 37.813 1.095 1.00 57.57 13 THR C CA 1
ATOM 3712 C C . THR C 1 13 ? -16.208 38.997 1.899 1.00 62.36 13 THR C C 1
ATOM 3713 O O . THR C 1 13 ? -15.239 39.644 1.496 1.00 67.49 13 THR C O 1
ATOM 3715 N N . ARG C 1 14 ? -16.850 39.286 3.027 1.00 56.82 14 ARG C N 1
ATOM 3716 C CA . ARG C 1 14 ? -16.469 40.436 3.842 1.00 49.96 14 ARG C CA 1
ATOM 3717 C C . ARG C 1 14 ? -15.187 40.169 4.625 1.00 46.94 14 ARG C C 1
ATOM 3718 O O . ARG C 1 14 ? -14.716 39.034 4.701 1.00 46.65 14 ARG C O 1
ATOM 3726 N N . ILE C 1 15 ? -14.633 41.228 5.205 1.00 44.26 15 ILE C N 1
ATOM 3727 C CA . ILE C 1 15 ? -13.455 41.121 6.055 1.00 42.58 15 ILE C CA 1
ATOM 3728 C C . ILE C 1 15 ? -13.809 40.345 7.326 1.00 43.45 15 ILE C C 1
ATOM 3729 O O . ILE C 1 15 ? -14.948 40.391 7.798 1.00 42.18 15 ILE C O 1
ATOM 3734 N N . LEU C 1 16 ? -12.833 39.624 7.870 1.00 40.56 16 LEU C N 1
ATOM 3735 C CA . LEU C 1 16 ? -13.065 38.765 9.028 1.00 33.24 16 LEU C CA 1
ATOM 3736 C C . LEU C 1 16 ? -12.300 39.246 10.256 1.00 36.87 16 LEU C C 1
ATOM 3737 O O . LEU C 1 16 ? -11.222 39.829 10.139 1.00 42.29 16 LEU C O 1
ATOM 3742 N N . LEU C 1 17 ? -12.867 39.009 11.434 1.00 31.66 17 LEU C N 1
ATOM 3743 C CA . LEU C 1 17 ? -12.187 39.347 12.679 1.00 30.04 17 LEU C CA 1
ATOM 3744 C C . LEU C 1 17 ? -11.827 38.104 13.487 1.00 34.30 17 LEU C C 1
ATOM 3745 O O . LEU C 1 17 ? -12.701 37.341 13.900 1.00 38.03 17 LEU C O 1
ATOM 3750 N N . GLY C 1 18 ? -10.531 37.913 13.710 1.00 31.49 18 GLY C N 1
ATOM 3751 C CA . GLY C 1 18 ? -10.053 36.903 14.633 1.00 27.67 18 GLY C CA 1
ATOM 3752 C C . GLY C 1 18 ? -9.616 37.568 15.922 1.00 29.68 18 GLY C C 1
ATOM 3753 O O . GLY C 1 18 ? -8.812 38.501 15.903 1.00 33.71 18 GLY C O 1
ATOM 3754 N N . VAL C 1 19 ? -10.146 37.098 17.047 1.00 27.13 19 VAL C N 1
ATOM 3755 C CA . VAL C 1 19 ? -9.828 37.703 18.333 1.00 27.10 19 VAL C CA 1
ATOM 3756 C C . VAL C 1 19 ? -8.771 36.885 19.065 1.00 29.85 19 VAL C C 1
ATOM 3757 O O . VAL C 1 19 ? -8.977 35.712 19.375 1.00 36.98 19 VAL C O 1
ATOM 3761 N N . ASN C 1 20 ? -7.636 37.518 19.336 1.00 26.52 20 ASN C N 1
ATOM 3762 C CA . ASN C 1 20 ? -6.555 36.883 20.076 1.00 31.32 20 ASN C CA 1
ATOM 3763 C C . ASN C 1 20 ? -6.746 37.137 21.572 1.00 34.69 20 ASN C C 1
ATOM 3764 O O . ASN C 1 20 ? -6.913 38.279 22.002 1.00 33.88 20 ASN C O 1
ATOM 3769 N N . ILE C 1 21 ? -6.717 36.065 22.359 1.00 34.78 21 ILE C N 1
ATOM 3770 C CA . ILE C 1 21 ? -7.047 36.143 23.778 1.00 36.22 21 ILE C CA 1
ATOM 3771 C C . ILE C 1 21 ? -5.831 35.999 24.691 1.00 36.01 21 ILE C C 1
ATOM 3772 O O . ILE C 1 21 ? -5.985 35.837 25.902 1.00 35.08 21 ILE C O 1
ATOM 3777 N N . ASP C 1 22 ? -4.633 36.056 24.114 1.00 35.29 22 ASP C N 1
ATOM 3778 C CA . ASP C 1 22 ? -3.395 35.811 24.858 1.00 35.14 22 ASP C CA 1
ATOM 3779 C C . ASP C 1 22 ? -3.271 36.634 26.137 1.00 34.74 22 ASP C C 1
ATOM 3780 O O . ASP C 1 22 ? -2.868 36.116 27.178 1.00 32.89 22 ASP C O 1
ATOM 3785 N N . HIS C 1 23 ? -3.616 37.913 26.058 1.00 34.91 23 HIS C N 1
ATOM 3786 C CA . HIS C 1 23 ? -3.339 38.829 27.156 1.00 35.47 23 HIS C CA 1
ATOM 3787 C C . HIS C 1 23 ? -4.399 38.780 28.251 1.00 35.79 23 HIS C C 1
ATOM 3788 O O . HIS C 1 23 ? -4.271 39.448 29.276 1.00 34.91 23 HIS C O 1
ATOM 3795 N N . VAL C 1 24 ? -5.437 37.979 28.039 1.00 34.54 24 VAL C N 1
ATOM 3796 C CA . VAL C 1 24 ? -6.329 37.622 29.130 1.00 32.14 24 VAL C CA 1
ATOM 3797 C C . VAL C 1 24 ? -5.530 36.746 30.085 1.00 32.63 24 VAL C C 1
ATOM 3798 O O . VAL C 1 24 ? -5.631 36.879 31.305 1.00 35.09 24 VAL C O 1
ATOM 3802 N N . ALA C 1 25 ? -4.730 35.849 29.515 1.00 32.51 25 ALA C N 1
ATOM 3803 C CA . ALA C 1 25 ? -3.867 34.974 30.300 1.00 34.48 25 ALA C CA 1
ATOM 3804 C C . ALA C 1 25 ? -2.722 35.760 30.932 1.00 35.97 25 ALA C C 1
ATOM 3805 O O . ALA C 1 25 ? -2.231 35.395 31.999 1.00 37.46 25 ALA C O 1
ATOM 3807 N N . THR C 1 26 ? -2.291 36.828 30.264 1.00 35.48 26 THR C N 1
ATOM 3808 C CA . THR C 1 26 ? -1.273 37.720 30.817 1.00 39.29 26 THR C CA 1
ATOM 3809 C C . THR C 1 26 ? -1.723 38.238 32.177 1.00 41.30 26 THR C C 1
ATOM 3810 O O . THR C 1 26 ? -0.958 38.233 33.143 1.00 47.17 26 THR C O 1
ATOM 3814 N N . LEU C 1 27 ? -2.975 38.676 32.242 1.00 36.97 27 LEU C N 1
ATOM 3815 C CA . LEU C 1 27 ? -3.549 39.180 33.481 1.00 38.31 27 LEU C CA 1
ATOM 3816 C C . LEU C 1 27 ? -3.669 38.067 34.514 1.00 36.14 27 LEU C C 1
ATOM 3817 O O . LEU C 1 27 ? -3.490 38.297 35.709 1.00 38.05 27 LEU C O 1
ATOM 3822 N N . ARG C 1 28 ? -3.965 36.860 34.043 1.00 33.33 28 ARG C N 1
ATOM 3823 C CA . ARG C 1 28 ? -4.140 35.716 34.930 1.00 32.26 28 ARG C CA 1
ATOM 3824 C C . ARG C 1 28 ? -2.807 35.278 35.532 1.00 34.26 28 ARG C C 1
ATOM 3825 O O . ARG C 1 28 ? -2.715 35.020 36.732 1.00 36.48 28 ARG C O 1
ATOM 3833 N N . GLN C 1 29 ? -1.776 35.200 34.695 1.00 36.40 29 GLN C N 1
ATOM 3834 C CA . GLN C 1 29 ? -0.465 34.730 35.137 1.00 41.90 29 GLN C CA 1
ATOM 3835 C C . GLN C 1 29 ? 0.197 35.714 36.095 1.00 43.88 29 GLN C C 1
ATOM 3836 O O . GLN C 1 29 ? 1.125 35.355 36.819 1.00 43.44 29 GLN C O 1
ATOM 3842 N N . ALA C 1 30 ? -0.280 36.954 36.092 1.00 44.23 30 ALA C N 1
ATOM 3843 C CA . ALA C 1 30 ? 0.265 37.989 36.963 1.00 41.62 30 ALA C CA 1
ATOM 3844 C C . ALA C 1 30 ? 0.075 37.624 38.432 1.00 41.14 30 ALA C C 1
ATOM 3845 O O . ALA C 1 30 ? 0.894 37.978 39.279 1.00 39.93 30 ALA C O 1
ATOM 3847 N N . ARG C 1 31 ? -1.010 36.914 38.726 1.00 42.96 31 ARG C N 1
ATOM 3848 C CA . ARG C 1 31 ? -1.334 36.550 40.099 1.00 44.21 31 ARG C CA 1
ATOM 3849 C C . ARG C 1 31 ? -1.422 35.033 40.256 1.00 43.92 31 ARG C C 1
ATOM 3850 O O . ARG C 1 31 ? -1.541 34.522 41.369 1.00 44.13 31 ARG C O 1
ATOM 3858 N N . GLY C 1 32 ? -1.346 34.318 39.137 1.00 44.28 32 GLY C N 1
ATOM 3859 C CA . GLY C 1 32 ? -1.379 32.865 39.152 1.00 48.22 32 GLY C CA 1
ATOM 3860 C C . GLY C 1 32 ? -2.692 32.271 39.630 1.00 52.06 32 GLY C C 1
ATOM 3861 O O . GLY C 1 32 ? -2.719 31.196 40.229 1.00 56.36 32 GLY C O 1
ATOM 3862 N N . THR C 1 33 ? -3.789 32.970 39.361 1.00 50.77 33 THR C N 1
ATOM 3863 C CA . THR C 1 33 ? -5.110 32.490 39.744 1.00 48.57 33 THR C CA 1
ATOM 3864 C C . THR C 1 33 ? -5.760 31.700 38.613 1.00 47.05 33 THR C C 1
ATOM 3865 O O . THR C 1 33 ? -5.111 31.357 37.626 1.00 51.42 33 THR C O 1
ATOM 3869 N N . ARG C 1 34 ? -7.047 31.411 38.770 1.00 43.65 34 ARG C N 1
ATOM 3870 C CA . ARG C 1 34 ? -7.821 30.736 37.737 1.00 43.19 34 ARG C CA 1
ATOM 3871 C C . ARG C 1 34 ? -8.462 31.777 36.820 1.00 41.95 34 ARG C C 1
ATOM 3872 O O . ARG C 1 34 ? -8.789 31.500 35.665 1.00 40.94 34 ARG C O 1
ATOM 3880 N N . TYR C 1 35 ? -8.620 32.985 37.353 1.00 42.19 35 TYR C N 1
ATOM 3881 C CA . TYR C 1 35 ? -9.275 34.087 36.654 1.00 42.54 35 TYR C CA 1
ATOM 3882 C C . TYR C 1 35 ? -8.270 35.190 36.312 1.00 41.59 35 TYR C C 1
ATOM 3883 O O . TYR C 1 35 ? -7.273 35.361 37.014 1.00 42.70 35 TYR C O 1
ATOM 3892 N N . PRO C 1 36 ? -8.521 35.940 35.227 1.00 37.46 36 PRO C N 1
ATOM 3893 C CA . PRO C 1 36 ? -9.618 35.748 34.273 1.00 34.70 36 PRO C CA 1
ATOM 3894 C C . PRO C 1 36 ? -9.339 34.586 33.326 1.00 34.18 36 PRO C C 1
ATOM 3895 O O . PRO C 1 36 ? -8.189 34.366 32.947 1.00 34.95 36 PRO C O 1
ATOM 3899 N N . ASP C 1 37 ? -10.381 33.851 32.957 1.00 32.09 37 ASP C N 1
ATOM 3900 C CA . ASP C 1 37 ? -10.220 32.689 32.095 1.00 31.93 37 ASP C CA 1
ATOM 3901 C C . ASP C 1 37 ? -10.275 33.111 30.630 1.00 33.46 37 ASP C C 1
ATOM 3902 O O . ASP C 1 37 ? -11.286 33.648 30.171 1.00 33.37 37 ASP C O 1
ATOM 3907 N N . PRO C 1 38 ? -9.178 32.880 29.891 1.00 34.68 38 PRO C N 1
ATOM 3908 C CA . PRO C 1 38 ? -9.145 33.168 28.453 1.00 34.64 38 PRO C CA 1
ATOM 3909 C C . PRO C 1 38 ? -10.198 32.373 27.688 1.00 37.90 38 PRO C C 1
ATOM 3910 O O . PRO C 1 38 ? -10.650 32.815 26.630 1.00 39.66 38 PRO C O 1
ATOM 3914 N N . VAL C 1 39 ? -10.586 31.223 28.233 1.00 34.41 39 VAL C N 1
ATOM 3915 C CA . VAL C 1 39 ? -11.633 30.394 27.650 1.00 33.13 39 VAL C CA 1
ATOM 3916 C C . VAL C 1 39 ? -12.964 31.140 27.665 1.00 35.41 39 VAL C C 1
ATOM 3917 O O . VAL C 1 39 ? -13.677 31.185 26.656 1.00 34.72 39 VAL C O 1
ATOM 3921 N N . LYS C 1 40 ? -13.279 31.730 28.817 1.00 29.38 40 LYS C N 1
ATOM 3922 C CA . LYS C 1 40 ? -14.508 32.500 28.998 1.00 29.41 40 LYS C CA 1
ATOM 3923 C C . LYS C 1 40 ? -14.514 33.734 28.097 1.00 31.24 40 LYS C C 1
ATOM 3924 O O . LYS C 1 40 ? -15.544 34.094 27.528 1.00 35.05 40 LYS C O 1
ATOM 3930 N N . ALA C 1 41 ? -13.350 34.357 27.948 1.00 27.81 41 ALA C N 1
ATOM 3931 C CA . ALA C 1 41 ? -13.208 35.531 27.093 1.00 29.37 41 ALA C CA 1
ATOM 3932 C C . ALA C 1 41 ? -13.442 35.163 25.632 1.00 34.95 41 ALA C C 1
ATOM 3933 O O . ALA C 1 41 ? -14.111 35.892 24.898 1.00 36.51 41 ALA C O 1
ATOM 3935 N N . ALA C 1 42 ? -12.883 34.029 25.217 1.00 33.54 42 ALA C N 1
ATOM 3936 C CA . ALA C 1 42 ? -13.059 33.531 23.856 1.00 30.17 42 ALA C CA 1
ATOM 3937 C C . ALA C 1 42 ? -14.529 33.292 23.524 1.00 31.51 42 ALA C C 1
ATOM 3938 O O . ALA C 1 42 ? -14.995 33.654 22.443 1.00 33.90 42 ALA C O 1
ATOM 3940 N N . LEU C 1 43 ? -15.255 32.685 24.457 1.00 31.04 43 LEU C N 1
ATOM 3941 C CA . LEU C 1 43 ? -16.668 32.388 24.248 1.00 35.13 43 LEU C CA 1
ATOM 3942 C C . LEU C 1 43 ? -17.513 33.657 24.237 1.00 35.97 43 LEU C C 1
ATOM 3943 O O . LEU C 1 43 ? -18.519 33.731 23.530 1.00 33.25 43 LEU C O 1
ATOM 3948 N N . ASP C 1 44 ? -17.112 34.651 25.022 1.00 36.78 44 ASP C N 1
ATOM 3949 C CA . ASP C 1 44 ? -17.782 35.948 24.996 1.00 37.02 44 ASP C CA 1
ATOM 3950 C C . ASP C 1 44 ? -17.544 36.608 23.645 1.00 34.61 44 ASP C C 1
ATOM 3951 O O . ASP C 1 44 ? -18.439 37.243 23.090 1.00 35.12 44 ASP C O 1
ATOM 3956 N N . ALA C 1 45 ? -16.327 36.456 23.128 1.00 32.48 45 ALA C N 1
ATOM 3957 C CA . ALA C 1 45 ? -15.956 37.056 21.852 1.00 30.77 45 ALA C CA 1
ATOM 3958 C C . ALA C 1 45 ? -16.768 36.462 20.700 1.00 32.42 45 ALA C C 1
ATOM 3959 O O . ALA C 1 45 ? -17.251 37.194 19.836 1.00 29.41 45 ALA C O 1
ATOM 3961 N N . GLU C 1 46 ? -16.921 35.140 20.700 1.00 30.44 46 GLU C N 1
ATOM 3962 C CA . GLU C 1 46 ? -17.702 34.458 19.672 1.00 31.03 46 GLU C CA 1
ATOM 3963 C C . GLU C 1 46 ? -19.159 34.892 19.745 1.00 32.59 46 GLU C C 1
ATOM 3964 O O . GLU C 1 46 ? -19.797 35.181 18.731 1.00 29.35 46 GLU C O 1
ATOM 3970 N N . GLU C 1 47 ? -19.670 34.928 20.969 1.00 34.45 47 GLU C N 1
ATOM 3971 C CA . GLU C 1 47 ? -21.035 35.343 21.250 1.00 33.34 47 GLU C CA 1
ATOM 3972 C C . GLU C 1 47 ? -21.255 36.789 20.802 1.00 32.60 47 GLU C C 1
ATOM 3973 O O . GLU C 1 47 ? -22.366 37.180 20.445 1.00 30.95 47 GLU C O 1
ATOM 3979 N N . ALA C 1 48 ? -20.181 37.573 20.803 1.00 32.99 48 ALA C N 1
ATOM 3980 C CA . ALA C 1 48 ? -20.251 38.971 20.395 1.00 30.03 48 ALA C CA 1
ATOM 3981 C C . ALA C 1 48 ? -19.930 39.172 18.913 1.00 30.31 48 ALA C C 1
ATOM 3982 O O . ALA C 1 48 ? -19.854 40.307 18.445 1.00 27.66 48 ALA C O 1
ATOM 3984 N N . GLY C 1 49 ? -19.729 38.078 18.181 1.00 31.10 49 GLY C N 1
ATOM 3985 C CA . GLY C 1 49 ? -19.579 38.159 16.737 1.00 31.69 49 GLY C CA 1
ATOM 3986 C C . GLY C 1 49 ? -18.222 37.855 16.121 1.00 32.84 49 GLY C C 1
ATOM 3987 O O . GLY C 1 49 ? -18.053 37.991 14.908 1.00 30.71 49 GLY C O 1
ATOM 3988 N N . ALA C 1 50 ? -17.252 37.456 16.939 1.00 33.02 50 ALA C N 1
ATOM 3989 C CA . ALA C 1 50 ? -15.931 37.090 16.428 1.00 30.94 50 ALA C CA 1
ATOM 3990 C C . ALA C 1 50 ? -16.043 35.940 15.432 1.00 30.39 50 ALA C C 1
ATOM 3991 O O . ALA C 1 50 ? -16.859 35.039 15.609 1.00 33.00 50 ALA C O 1
ATOM 3993 N N . ASP C 1 51 ? -15.222 35.974 14.386 1.00 30.64 51 ASP C N 1
ATOM 3994 C CA . ASP C 1 51 ? -15.283 34.959 13.339 1.00 33.48 51 ASP C CA 1
ATOM 3995 C C . ASP C 1 51 ? -14.374 33.780 13.661 1.00 35.20 51 ASP C C 1
ATOM 3996 O O . ASP C 1 51 ? -14.555 32.679 13.140 1.00 34.90 51 ASP C O 1
ATOM 4001 N N . GLY C 1 52 ? -13.397 34.022 14.528 1.00 33.60 52 GLY C N 1
ATOM 4002 C CA . GLY C 1 52 ? -12.502 32.980 14.990 1.00 28.92 52 GLY C CA 1
ATOM 4003 C C . GLY C 1 52 ? -11.745 33.420 16.224 1.00 28.04 52 GLY C C 1
ATOM 4004 O O . GLY C 1 52 ? -11.677 34.613 16.525 1.00 25.30 52 GLY C O 1
ATOM 4005 N N . ILE C 1 53 ? -11.168 32.460 16.938 1.00 29.33 53 ILE C N 1
ATOM 4006 C CA . ILE C 1 53 ? -10.391 32.770 18.130 1.00 30.70 53 ILE C CA 1
ATOM 4007 C C . ILE C 1 53 ? -8.934 32.404 17.898 1.00 34.07 53 ILE C C 1
ATOM 4008 O O . ILE C 1 53 ? -8.615 31.287 17.491 1.00 34.95 53 ILE C O 1
ATOM 4013 N N . THR C 1 54 ? -8.050 33.357 18.162 1.00 32.64 54 THR C N 1
ATOM 4014 C CA . THR C 1 54 ? -6.626 33.148 17.962 1.00 33.73 54 THR C CA 1
ATOM 4015 C C . THR C 1 54 ? -5.950 32.932 19.307 1.00 33.78 54 THR C C 1
ATOM 4016 O O . THR C 1 54 ? -6.215 33.656 20.266 1.00 32.49 54 THR C O 1
ATOM 4020 N N . VAL C 1 55 ? -5.086 31.926 19.377 1.00 34.54 55 VAL C N 1
ATOM 4021 C CA . VAL C 1 55 ? -4.372 31.623 20.608 1.00 37.28 55 VAL C CA 1
ATOM 4022 C C . VAL C 1 55 ? -2.926 31.230 20.300 1.00 39.85 55 VAL C C 1
ATOM 4023 O O . VAL C 1 55 ? -2.657 30.401 19.428 1.00 37.13 55 VAL C O 1
ATOM 4027 N N . HIS C 1 56 ? -1.995 31.850 21.017 1.00 41.23 56 HIS C N 1
ATOM 4028 C CA . HIS C 1 56 ? -0.574 31.606 20.814 1.00 40.94 56 HIS C CA 1
ATOM 4029 C C . HIS C 1 56 ? 0.017 30.924 22.037 1.00 41.88 56 HIS C C 1
ATOM 4030 O O . HIS C 1 56 ? 0.227 31.556 23.072 1.00 41.09 56 HIS C O 1
ATOM 4037 N N . LEU C 1 57 ? 0.283 29.628 21.909 1.00 45.04 57 LEU C N 1
ATOM 4038 C CA . LEU C 1 57 ? 0.959 28.880 22.958 1.00 42.42 57 LEU C CA 1
ATOM 4039 C C . LEU C 1 57 ? 2.463 29.003 22.770 1.00 43.40 57 LEU C C 1
ATOM 4040 O O . LEU C 1 57 ? 3.031 28.408 21.855 1.00 43.12 57 LEU C O 1
ATOM 4045 N N . ARG C 1 58 ? 3.108 29.776 23.636 1.00 46.33 58 ARG C N 1
ATOM 4046 C CA . ARG C 1 58 ? 4.540 30.005 23.510 1.00 49.22 58 ARG C CA 1
ATOM 4047 C C . ARG C 1 58 ? 5.304 28.873 24.178 1.00 53.16 58 ARG C C 1
ATOM 4048 O O . ARG C 1 58 ? 4.791 28.223 25.088 1.00 54.80 58 ARG C O 1
ATOM 4056 N N . GLU C 1 59 ? 6.531 28.640 23.725 1.00 58.17 59 GLU C N 1
ATOM 4057 C CA . GLU C 1 59 ? 7.376 27.616 24.323 1.00 63.53 59 GLU C CA 1
ATOM 4058 C C . GLU C 1 59 ? 7.725 27.976 25.765 1.00 59.42 59 GLU C C 1
ATOM 4059 O O . GLU C 1 59 ? 7.759 27.108 26.637 1.00 61.22 59 GLU C O 1
ATOM 4065 N N . ASP C 1 60 ? 7.974 29.259 26.013 1.00 53.34 60 ASP C N 1
ATOM 4066 C CA . ASP C 1 60 ? 8.311 29.727 27.354 1.00 48.62 60 ASP C CA 1
ATOM 4067 C C . ASP C 1 60 ? 7.081 29.797 28.260 1.00 47.29 60 ASP C C 1
ATOM 4068 O O . ASP C 1 60 ? 7.193 30.113 29.445 1.00 46.72 60 ASP C O 1
ATOM 4073 N N . ARG C 1 61 ? 5.917 29.498 27.685 1.00 48.50 61 ARG C N 1
ATOM 4074 C CA . ARG C 1 61 ? 4.644 29.507 28.404 1.00 44.53 61 ARG C CA 1
ATOM 4075 C C . ARG C 1 61 ? 4.401 30.827 29.135 1.00 45.60 61 ARG C C 1
ATOM 4076 O O . ARG C 1 61 ? 4.013 30.839 30.305 1.00 43.47 61 ARG C O 1
ATOM 4084 N N . ARG C 1 62 ? 4.643 31.932 28.428 1.00 49.36 62 ARG C N 1
ATOM 4085 C CA . ARG C 1 62 ? 4.515 33.275 28.996 1.00 51.14 62 ARG C CA 1
ATOM 4086 C C . ARG C 1 62 ? 3.120 33.590 29.501 1.00 51.73 62 ARG C C 1
ATOM 4087 O O . ARG C 1 62 ? 2.956 34.091 30.614 1.00 51.79 62 ARG C O 1
ATOM 4095 N N . HIS C 1 63 ? 2.116 33.291 28.689 1.00 50.03 63 HIS C N 1
ATOM 4096 C CA . HIS C 1 63 ? 0.739 33.521 29.093 1.00 45.12 63 HIS C CA 1
ATOM 4097 C C . HIS C 1 63 ? -0.119 32.264 28.967 1.00 40.72 63 HIS C C 1
ATOM 4098 O O . HIS C 1 63 ? -0.425 31.610 29.962 1.00 41.93 63 HIS C O 1
ATOM 4105 N N . ILE C 1 64 ? -0.495 31.936 27.736 1.00 36.70 64 ILE C N 1
ATOM 4106 C CA . ILE C 1 64 ? -1.346 30.792 27.439 1.00 35.22 64 ILE C CA 1
ATOM 4107 C C . ILE C 1 64 ? -0.675 29.481 27.837 1.00 40.88 64 ILE C C 1
ATOM 4108 O O . ILE C 1 64 ? 0.527 29.300 27.630 1.00 44.10 64 ILE C O 1
ATOM 4113 N N . GLN C 1 65 ? -1.457 28.574 28.416 1.00 38.82 65 GLN C N 1
ATOM 4114 C CA . GLN C 1 65 ? -0.959 27.260 28.795 1.00 39.10 65 GLN C CA 1
ATOM 4115 C C . GLN C 1 65 ? -1.583 26.169 27.928 1.00 39.19 65 GLN C C 1
ATOM 4116 O O . GLN C 1 65 ? -2.490 26.432 27.138 1.00 37.60 65 GLN C O 1
ATOM 4122 N N . GLU C 1 66 ? -1.089 24.946 28.081 1.00 34.54 66 GLU C N 1
ATOM 4123 C CA . GLU C 1 66 ? -1.615 23.803 27.343 1.00 37.72 66 GLU C CA 1
ATOM 4124 C C . GLU C 1 66 ? -3.080 23.577 27.711 1.00 39.51 66 GLU C C 1
ATOM 4125 O O . GLU C 1 66 ? -3.886 23.168 26.877 1.00 41.38 66 GLU C O 1
ATOM 4131 N N . ARG C 1 67 ? -3.398 23.835 28.977 1.00 38.18 67 ARG C N 1
ATOM 4132 C CA . ARG C 1 67 ? -4.755 23.753 29.508 1.00 39.48 67 ARG C CA 1
ATOM 4133 C C . ARG C 1 67 ? -5.714 24.606 28.694 1.00 41.67 67 ARG C C 1
ATOM 4134 O O . ARG C 1 67 ? -6.800 24.158 28.328 1.00 41.71 67 ARG C O 1
ATOM 4142 N N . ASP C 1 68 ? -5.286 25.825 28.393 1.00 40.91 68 ASP C N 1
ATOM 4143 C CA . ASP C 1 68 ? -6.104 26.778 27.663 1.00 41.53 68 ASP C CA 1
ATOM 4144 C C . ASP C 1 68 ? -6.462 26.263 26.272 1.00 41.32 68 ASP C C 1
ATOM 4145 O O . ASP C 1 68 ? -7.625 26.294 25.871 1.00 41.95 68 ASP C O 1
ATOM 4150 N N . VAL C 1 69 ? -5.457 25.780 25.549 1.00 39.77 69 VAL C N 1
ATOM 4151 C CA . VAL C 1 69 ? -5.644 25.327 24.177 1.00 40.82 69 VAL C CA 1
ATOM 4152 C C . VAL C 1 69 ? -6.558 24.107 24.108 1.00 36.51 69 VAL C C 1
ATOM 4153 O O . VAL C 1 69 ? -7.433 24.031 23.246 1.00 38.48 69 VAL C O 1
ATOM 4157 N N . ARG C 1 70 ? -6.359 23.156 25.015 1.00 34.04 70 ARG C N 1
ATOM 4158 C CA . ARG C 1 70 ? -7.151 21.927 25.015 1.00 35.54 70 ARG C CA 1
ATOM 4159 C C . ARG C 1 70 ? -8.619 22.172 25.374 1.00 38.38 70 ARG C C 1
ATOM 4160 O O . ARG C 1 70 ? -9.517 21.581 24.773 1.00 42.19 70 ARG C O 1
ATOM 4168 N N . VAL C 1 71 ? -8.859 23.044 26.348 1.00 34.43 71 VAL C N 1
ATOM 4169 C CA . VAL C 1 71 ? -10.220 23.379 26.753 1.00 38.59 71 VAL C CA 1
ATOM 4170 C C . VAL C 1 71 ? -10.929 24.164 25.650 1.00 43.53 71 VAL C C 1
ATOM 4171 O O . VAL C 1 71 ? -12.107 23.928 25.373 1.00 45.96 71 VAL C O 1
ATOM 4175 N N . LEU C 1 72 ? -10.210 25.094 25.026 1.00 39.02 72 LEU C N 1
ATOM 4176 C CA . LEU C 1 72 ? -10.754 25.869 23.912 1.00 33.50 72 LEU C CA 1
ATOM 4177 C C . LEU C 1 72 ? -11.285 24.958 22.812 1.00 34.68 72 LEU C C 1
ATOM 4178 O O . LEU C 1 72 ? -12.364 25.189 22.271 1.00 39.29 72 LEU C O 1
ATOM 4183 N N . LYS C 1 73 ? -10.520 23.917 22.499 1.00 31.90 73 LYS C N 1
ATOM 4184 C CA . LYS C 1 73 ? -10.897 22.943 21.481 1.00 33.46 73 LYS C CA 1
ATOM 4185 C C . LYS C 1 73 ? -12.273 22.340 21.758 1.00 35.55 73 LYS C C 1
ATOM 4186 O O . LYS C 1 73 ? -13.043 22.063 20.837 1.00 37.07 73 LYS C O 1
ATOM 4192 N N . GLU C 1 74 ? -12.578 22.150 23.035 1.00 35.85 74 GLU C N 1
ATOM 4193 C CA . GLU C 1 74 ? -13.828 21.523 23.440 1.00 38.83 74 GLU C CA 1
ATOM 4194 C C . GLU C 1 74 ? -15.026 22.478 23.410 1.00 41.26 74 GLU C C 1
ATOM 4195 O O . GLU C 1 74 ? -16.173 22.029 23.374 1.00 43.75 74 GLU C O 1
ATOM 4201 N N . VAL C 1 75 ? -14.774 23.785 23.427 1.00 36.23 75 VAL C N 1
ATOM 4202 C CA . VAL C 1 75 ? -15.864 24.745 23.609 1.00 33.18 75 VAL C CA 1
ATOM 4203 C C . VAL C 1 75 ? -16.079 25.706 22.439 1.00 34.28 75 VAL C C 1
ATOM 4204 O O . VAL C 1 75 ? -17.156 26.292 22.318 1.00 35.21 75 VAL C O 1
ATOM 4208 N N . LEU C 1 76 ? -15.074 25.874 21.585 1.00 36.43 76 LEU C N 1
ATOM 4209 C CA . LEU C 1 76 ? -15.170 26.852 20.499 1.00 36.51 76 LEU C CA 1
ATOM 4210 C C . LEU C 1 76 ? -16.341 26.575 19.558 1.00 40.67 76 LEU C C 1
ATOM 4211 O O . LEU C 1 76 ? -16.540 25.449 19.102 1.00 45.03 76 LEU C O 1
ATOM 4216 N N . GLN C 1 77 ? -17.106 27.623 19.271 1.00 41.82 77 GLN C N 1
ATOM 4217 C CA . GLN C 1 77 ? -18.261 27.530 18.386 1.00 39.54 77 GLN C CA 1
ATOM 4218 C C . GLN C 1 77 ? -17.883 27.877 16.950 1.00 34.77 77 GLN C C 1
ATOM 4219 O O . GLN C 1 77 ? -18.627 27.588 16.015 1.00 31.62 77 GLN C O 1
ATOM 4225 N N . THR C 1 78 ? -16.722 28.501 16.783 1.00 35.58 78 THR C N 1
ATOM 4226 C CA . THR C 1 78 ? -16.270 28.929 15.464 1.00 37.45 78 THR C CA 1
ATOM 4227 C C . THR C 1 78 ? -15.092 28.087 14.980 1.00 40.04 78 THR C C 1
ATOM 4228 O O . THR C 1 78 ? -15.278 27.008 14.418 1.00 42.48 78 THR C O 1
ATOM 4232 N N . ARG C 1 79 ? -13.881 28.587 15.201 1.00 38.03 79 ARG C N 1
ATOM 4233 C CA . ARG C 1 79 ? -12.670 27.902 14.763 1.00 35.32 79 ARG C CA 1
ATOM 4234 C C . ARG C 1 79 ? -11.452 28.435 15.503 1.00 35.75 79 ARG C C 1
ATOM 4235 O O . ARG C 1 79 ? -11.422 29.596 15.907 1.00 38.64 79 ARG C O 1
ATOM 4243 N N . MET C 1 80 ? -10.448 27.583 15.683 1.00 38.86 80 MET C N 1
ATOM 4244 C CA . MET C 1 80 ? -9.229 27.994 16.367 1.00 39.93 80 MET C CA 1
ATOM 4245 C C . MET C 1 80 ? -8.153 28.426 15.377 1.00 41.15 80 MET C C 1
ATOM 4246 O O . MET C 1 80 ? -7.946 27.788 14.345 1.00 43.47 80 MET C O 1
ATOM 4251 N N . ASN C 1 81 ? -7.470 29.518 15.703 1.00 38.80 81 ASN C N 1
ATOM 4252 C CA . ASN C 1 81 ? -6.281 29.919 14.969 1.00 38.26 81 ASN C CA 1
ATOM 4253 C C . ASN C 1 81 ? -5.091 29.762 15.901 1.00 38.45 81 ASN C C 1
ATOM 4254 O O . ASN C 1 81 ? -4.825 30.624 16.738 1.00 40.80 81 ASN C O 1
ATOM 4259 N N . PHE C 1 82 ? -4.378 28.651 15.747 1.00 37.70 82 PHE C N 1
ATOM 4260 C CA . PHE C 1 82 ? -3.309 28.290 16.668 1.00 38.80 82 PHE C CA 1
ATOM 4261 C C . PHE C 1 82 ? -1.965 28.858 16.230 1.00 42.57 82 PHE C C 1
ATOM 4262 O O . PHE C 1 82 ? -1.354 28.378 15.276 1.00 44.49 82 PHE C O 1
ATOM 4270 N N . GLU C 1 83 ? -1.507 29.882 16.943 1.00 41.89 83 GLU C N 1
ATOM 4271 C CA . GLU C 1 83 ? -0.213 30.483 16.662 1.00 44.30 83 GLU C CA 1
ATOM 4272 C C . GLU C 1 83 ? 0.870 29.724 17.417 1.00 43.46 83 GLU C C 1
ATOM 4273 O O . GLU C 1 83 ? 0.711 29.418 18.599 1.00 45.55 83 GLU C O 1
ATOM 4279 N N . MET C 1 84 ? 1.969 29.418 16.735 1.00 41.14 84 MET C N 1
ATOM 4280 C CA . MET C 1 84 ? 3.015 28.587 17.321 1.00 42.60 84 MET C CA 1
ATOM 4281 C C . MET C 1 84 ? 4.383 28.833 16.699 1.00 45.93 84 MET C C 1
ATOM 4282 O O . MET C 1 84 ? 4.489 29.245 15.543 1.00 47.07 84 MET C O 1
ATOM 4287 N N . GLY C 1 85 ? 5.428 28.579 17.479 1.00 45.92 85 GLY C N 1
ATOM 4288 C CA . GLY C 1 85 ? 6.773 28.529 16.941 1.00 43.99 85 GLY C CA 1
ATOM 4289 C C . GLY C 1 85 ? 7.044 27.122 16.446 1.00 45.61 85 GLY C C 1
ATOM 4290 O O . GLY C 1 85 ? 6.576 26.151 17.041 1.00 45.36 85 GLY C O 1
ATOM 4291 N N . VAL C 1 86 ? 7.809 27.005 15.367 1.00 47.34 86 VAL C N 1
ATOM 4292 C CA . VAL C 1 86 ? 8.047 25.705 14.748 1.00 46.07 86 VAL C CA 1
ATOM 4293 C C . VAL C 1 86 ? 9.090 24.881 15.500 1.00 47.01 86 VAL C C 1
ATOM 4294 O O . VAL C 1 86 ? 10.294 25.097 15.356 1.00 44.83 86 VAL C O 1
ATOM 4298 N N . THR C 1 87 ? 8.611 23.941 16.309 1.00 48.29 87 THR C N 1
ATOM 4299 C CA . THR C 1 87 ? 9.464 22.937 16.935 1.00 47.39 87 THR C CA 1
ATOM 4300 C C . THR C 1 87 ? 8.774 21.589 16.785 1.00 51.56 87 THR C C 1
ATOM 4301 O O . THR C 1 87 ? 7.578 21.537 16.503 1.00 53.58 87 THR C O 1
ATOM 4305 N N . GLU C 1 88 ? 9.517 20.504 16.976 1.00 51.29 88 GLU C N 1
ATOM 4306 C CA . GLU C 1 88 ? 8.940 19.168 16.861 1.00 52.99 88 GLU C CA 1
ATOM 4307 C C . GLU C 1 88 ? 7.869 18.937 17.921 1.00 53.31 88 GLU C C 1
ATOM 4308 O O . GLU C 1 88 ? 6.814 18.371 17.635 1.00 52.53 88 GLU C O 1
ATOM 4314 N N . GLU C 1 89 ? 8.144 19.386 19.141 1.00 53.93 89 GLU C N 1
ATOM 4315 C CA . GLU C 1 89 ? 7.202 19.234 20.243 1.00 54.71 89 GLU C CA 1
ATOM 4316 C C . GLU C 1 89 ? 5.897 19.976 19.965 1.00 56.13 89 GLU C C 1
ATOM 4317 O O . GLU C 1 89 ? 4.810 19.450 20.202 1.00 56.19 89 GLU C O 1
ATOM 4319 N N . MET C 1 90 ? 6.013 21.198 19.455 1.00 56.89 90 MET C N 1
ATOM 4320 C CA . MET C 1 90 ? 4.843 22.023 19.177 1.00 52.19 90 MET C CA 1
ATOM 4321 C C . MET C 1 90 ? 4.117 21.561 17.917 1.00 52.13 90 MET C C 1
ATOM 4322 O O . MET C 1 90 ? 2.889 21.610 17.847 1.00 51.12 90 MET C O 1
ATOM 4327 N N . LEU C 1 91 ? 4.881 21.113 16.926 1.00 53.90 91 LEU C N 1
ATOM 4328 C CA . LEU C 1 91 ? 4.301 20.598 15.690 1.00 53.88 91 LEU C CA 1
ATOM 4329 C C . LEU C 1 91 ? 3.485 19.341 15.982 1.00 56.27 91 LEU C C 1
ATOM 4330 O O . LEU C 1 91 ? 2.374 19.179 15.476 1.00 56.43 91 LEU C O 1
ATOM 4335 N N . ALA C 1 92 ? 4.045 18.459 16.806 1.00 55.63 92 ALA C N 1
ATOM 4336 C CA . ALA C 1 92 ? 3.365 17.233 17.211 1.00 54.61 92 ALA C CA 1
ATOM 4337 C C . ALA C 1 92 ? 2.106 17.540 18.020 1.00 54.61 92 ALA C C 1
ATOM 4338 O O . ALA C 1 92 ? 1.077 16.882 17.860 1.00 57.02 92 ALA C O 1
ATOM 4340 N N . PHE C 1 93 ? 2.200 18.539 18.892 1.00 52.00 93 PHE C N 1
ATOM 4341 C CA . PHE C 1 93 ? 1.070 18.967 19.710 1.00 46.93 93 PHE C CA 1
ATOM 4342 C C . PHE C 1 93 ? -0.084 19.454 18.843 1.00 46.95 93 PHE C C 1
ATOM 4343 O O . PHE C 1 93 ? -1.244 19.133 19.098 1.00 48.79 93 PHE C O 1
ATOM 4351 N N . ALA C 1 94 ? 0.246 20.231 17.818 1.00 46.10 94 ALA C N 1
ATOM 4352 C CA . ALA C 1 94 ? -0.753 20.759 16.897 1.00 44.27 94 ALA C CA 1
ATOM 4353 C C . ALA C 1 94 ? -1.412 19.636 16.098 1.00 49.28 94 ALA C C 1
ATOM 4354 O O . ALA C 1 94 ? -2.595 19.711 15.768 1.00 53.29 94 ALA C O 1
ATOM 4356 N N . GLU C 1 95 ? -0.640 18.600 15.785 1.00 50.36 95 GLU C N 1
ATOM 4357 C CA . GLU C 1 95 ? -1.162 17.457 15.044 1.00 50.33 95 GLU C CA 1
ATOM 4358 C C . GLU C 1 95 ? -2.213 16.703 15.858 1.00 52.45 95 GLU C C 1
ATOM 4359 O O . GLU C 1 95 ? -3.108 16.072 15.295 1.00 55.19 95 GLU C O 1
ATOM 4365 N N . GLU C 1 96 ? -2.104 16.770 17.182 1.00 49.63 96 GLU C N 1
ATOM 4366 C CA . GLU C 1 96 ? -3.123 16.201 18.059 1.00 49.19 96 GLU C CA 1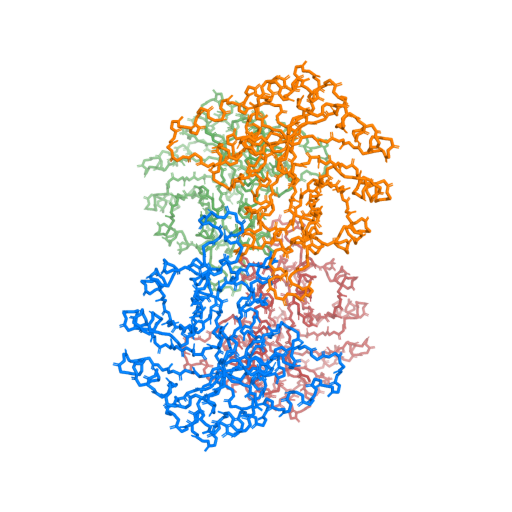
ATOM 4367 C C . GLU C 1 96 ? -4.332 17.126 18.157 1.00 50.23 96 GLU C C 1
ATOM 4368 O O . GLU C 1 96 ? -5.475 16.689 18.011 1.00 51.79 96 GLU C O 1
ATOM 4374 N N . ILE C 1 97 ? -4.060 18.406 18.402 1.00 46.87 97 ILE C N 1
ATOM 4375 C CA . ILE C 1 97 ? -5.101 19.412 18.589 1.00 42.98 97 ILE C CA 1
ATOM 4376 C C . ILE C 1 97 ? -5.913 19.567 17.306 1.00 42.59 97 ILE C C 1
ATOM 4377 O O . ILE C 1 97 ? -7.136 19.708 17.353 1.00 38.58 97 ILE C O 1
ATOM 4382 N N . ARG C 1 98 ? -5.223 19.513 16.168 1.00 46.60 98 ARG C N 1
ATOM 4383 C CA . ARG C 1 98 ? -5.832 19.692 14.847 1.00 44.13 98 ARG C CA 1
ATOM 4384 C C . ARG C 1 98 ? -6.623 20.992 14.749 1.00 40.60 98 ARG C C 1
ATOM 4385 O O . ARG C 1 98 ? -7.837 20.966 14.554 1.00 39.24 98 ARG C O 1
ATOM 4393 N N . PRO C 1 99 ? -5.937 22.138 14.878 1.00 42.12 99 PRO C N 1
ATOM 4394 C CA . PRO C 1 99 ? -6.658 23.409 14.781 1.00 41.01 99 PRO C CA 1
ATOM 4395 C C . PRO C 1 99 ? -7.117 23.673 13.354 1.00 44.82 99 PRO C C 1
ATOM 4396 O O . PRO C 1 99 ? -6.444 23.246 12.418 1.00 46.03 99 PRO C O 1
ATOM 4400 N N . ALA C 1 100 ? -8.251 24.348 13.191 1.00 36.22 100 ALA C N 1
ATOM 4401 C CA . ALA C 1 100 ? -8.761 24.655 11.860 1.00 34.92 100 ALA C CA 1
ATOM 4402 C C . ALA C 1 100 ? -7.783 25.567 11.132 1.00 35.88 100 ALA C C 1
ATOM 4403 O O . ALA C 1 100 ? -7.499 25.379 9.950 1.00 37.58 100 ALA C O 1
ATOM 4405 N N . HIS C 1 101 ? -7.270 26.554 11.858 1.00 37.11 101 HIS C N 1
ATOM 4406 C CA . HIS C 1 101 ? -6.253 27.458 11.340 1.00 40.78 101 HIS C CA 1
ATOM 4407 C C . HIS C 1 101 ? -5.031 27.438 12.241 1.00 37.22 101 HIS C C 1
ATOM 4408 O O . HIS C 1 101 ? -5.139 27.219 13.447 1.00 34.47 101 HIS C O 1
ATOM 4415 N N . SER C 1 102 ? -3.866 27.664 11.648 1.00 38.18 102 SER C N 1
ATOM 4416 C CA . SER C 1 102 ? -2.635 27.775 12.412 1.00 39.50 102 SER C CA 1
ATOM 4417 C C . SER C 1 102 ? -1.771 28.874 11.814 1.00 41.41 102 SER C C 1
ATOM 4418 O O . SER C 1 102 ? -1.884 29.187 10.628 1.00 43.75 102 SER C O 1
ATOM 4421 N N . CYS C 1 103 ? -0.909 29.461 12.637 1.00 41.38 103 CYS C N 1
ATOM 4422 C CA . CYS C 1 103 ? -0.044 30.541 12.183 1.00 40.58 103 CYS C CA 1
ATOM 4423 C C . CYS C 1 103 ? 1.356 30.376 12.760 1.00 40.04 103 CYS C C 1
ATOM 4424 O O . CYS C 1 103 ? 1.537 30.313 13.976 1.00 34.00 103 CYS C O 1
ATOM 4427 N N . LEU C 1 104 ? 2.345 30.300 11.878 1.00 39.75 104 LEU C N 1
ATOM 4428 C CA . LEU C 1 104 ? 3.721 30.083 12.300 1.00 41.53 104 LEU C CA 1
ATOM 4429 C C . LEU C 1 104 ? 4.386 31.410 12.632 1.00 43.76 104 LEU C C 1
ATOM 4430 O O . LEU C 1 104 ? 4.497 32.291 11.780 1.00 41.86 104 LEU C O 1
ATOM 4435 N N . VAL C 1 105 ? 4.833 31.543 13.876 1.00 47.98 105 VAL C N 1
ATOM 4436 C CA . VAL C 1 105 ? 5.419 32.789 14.347 1.00 46.54 105 VAL C CA 1
ATOM 4437 C C . VAL C 1 105 ? 6.847 32.547 14.824 1.00 45.95 105 VAL C C 1
ATOM 4438 O O . VAL C 1 105 ? 7.203 31.424 15.181 1.00 46.15 105 VAL C O 1
ATOM 4442 N N . PRO C 1 106 ? 7.674 33.603 14.820 1.00 45.58 106 PRO C N 1
ATOM 4443 C CA . PRO C 1 106 ? 9.033 33.501 15.364 1.00 47.15 106 PRO C CA 1
ATOM 4444 C C . PRO C 1 106 ? 9.065 33.660 16.882 1.00 43.81 106 PRO C C 1
ATOM 4445 O O . PRO C 1 106 ? 8.369 34.517 17.425 1.00 41.20 106 PRO C O 1
ATOM 4449 N N . GLU C 1 107 ? 9.865 32.839 17.555 1.00 43.21 107 GLU C N 1
ATOM 4450 C CA . GLU C 1 107 ? 10.028 32.951 19.000 1.00 45.51 107 GLU C CA 1
ATOM 4451 C C . GLU C 1 107 ? 11.499 33.067 19.378 1.00 49.62 107 GLU C C 1
ATOM 4452 O O . GLU C 1 107 ? 11.842 33.651 20.405 1.00 52.48 107 GLU C O 1
ATOM 4458 N N . ARG C 1 108 ? 12.367 32.513 18.539 1.00 50.80 108 ARG C N 1
ATOM 4459 C CA . ARG C 1 108 ? 13.797 32.521 18.815 1.00 53.83 108 ARG C CA 1
ATOM 4460 C C . ARG C 1 108 ? 14.531 33.540 17.950 1.00 55.20 108 ARG C C 1
ATOM 4461 O O . ARG C 1 108 ? 14.026 33.969 16.913 1.00 55.29 108 ARG C O 1
ATOM 4469 N N . ARG C 1 109 ? 15.726 33.922 18.391 1.00 56.45 109 ARG C N 1
ATOM 4470 C CA . ARG C 1 109 ? 16.497 34.982 17.748 1.00 57.50 109 ARG C CA 1
ATOM 4471 C C . ARG C 1 109 ? 16.876 34.652 16.306 1.00 62.39 109 ARG C C 1
ATOM 4472 O O . ARG C 1 109 ? 16.942 35.541 15.458 1.00 64.60 109 ARG C O 1
ATOM 4474 N N . GLU C 1 110 ? 17.124 33.375 16.033 1.00 63.28 110 GLU C N 1
ATOM 4475 C CA . GLU C 1 110 ? 17.616 32.954 14.724 1.00 66.25 110 GLU C CA 1
ATOM 4476 C C . GLU C 1 110 ? 16.535 33.022 13.647 1.00 61.78 110 GLU C C 1
ATOM 4477 O O . GLU C 1 110 ? 16.841 33.118 12.458 1.00 62.16 110 GLU C O 1
ATOM 4483 N N . GLU C 1 111 ? 15.274 32.970 14.062 1.00 57.40 111 GLU C N 1
ATOM 4484 C CA . GLU C 1 111 ? 14.165 32.980 13.113 1.00 50.61 111 GLU C CA 1
ATOM 4485 C C . GLU C 1 111 ? 13.488 34.349 13.052 1.00 49.18 111 GLU C C 1
ATOM 4486 O O . GLU C 1 111 ? 12.549 34.550 12.282 1.00 49.81 111 GLU C O 1
ATOM 4492 N N . LEU C 1 112 ? 13.966 35.285 13.867 1.00 48.72 112 LEU C N 1
ATOM 4493 C CA . LEU C 1 112 ? 13.443 36.649 13.855 1.00 50.88 112 LEU C CA 1
ATOM 4494 C C . LEU C 1 112 ? 14.170 37.531 12.848 1.00 54.71 112 LEU C C 1
ATOM 4495 O O . LEU C 1 112 ? 15.399 37.521 12.768 1.00 55.62 112 LEU C O 1
ATOM 4500 N N . THR C 1 113 ? 13.400 38.296 12.082 1.00 53.99 113 THR C N 1
ATOM 4501 C CA . THR C 1 113 ? 13.960 39.362 11.264 1.00 48.11 113 THR C CA 1
ATOM 4502 C C . THR C 1 113 ? 14.054 40.620 12.115 1.00 44.63 113 THR C C 1
ATOM 4503 O O . THR C 1 113 ? 13.594 40.638 13.257 1.00 42.77 113 THR C O 1
ATOM 4507 N N . THR C 1 114 ? 14.646 41.669 11.560 1.00 43.39 114 THR C N 1
ATOM 4508 C CA . THR C 1 114 ? 14.772 42.930 12.276 1.00 45.01 114 THR C CA 1
ATOM 4509 C C . THR C 1 114 ? 13.409 43.552 12.559 1.00 45.74 114 THR C C 1
ATOM 4510 O O . THR C 1 114 ? 13.176 44.095 13.638 1.00 50.24 114 THR C O 1
ATOM 4514 N N . GLU C 1 115 ? 12.502 43.440 11.596 1.00 46.58 115 GLU C N 1
ATOM 4515 C CA . GLU C 1 115 ? 11.181 44.042 11.722 1.00 50.11 115 GLU C CA 1
ATOM 4516 C C . GLU C 1 115 ? 10.299 43.263 12.699 1.00 50.50 115 GLU C C 1
ATOM 4517 O O . GLU C 1 115 ? 9.394 43.827 13.315 1.00 53.67 115 GLU C O 1
ATOM 4523 N N . GLY C 1 116 ? 10.570 41.969 12.844 1.00 47.13 116 GLY C N 1
ATOM 4524 C CA . GLY C 1 116 ? 9.859 41.156 13.814 1.00 44.61 116 GLY C CA 1
ATOM 4525 C C . GLY C 1 116 ? 9.120 39.960 13.244 1.00 44.63 116 GLY C C 1
ATOM 4526 O O . GLY C 1 116 ? 8.656 39.100 13.992 1.00 44.79 116 GLY C O 1
ATOM 4527 N N . GLY C 1 117 ? 9.001 39.907 11.922 1.00 44.16 117 GLY C N 1
ATOM 4528 C CA . GLY C 1 117 ? 8.345 38.791 11.264 1.00 37.51 117 GLY C CA 1
ATOM 4529 C C . GLY C 1 117 ? 9.203 37.542 11.182 1.00 46.22 117 GLY C C 1
ATOM 4530 O O . GLY C 1 117 ? 10.401 37.577 11.469 1.00 46.40 117 GLY C O 1
ATOM 4531 N N . LEU C 1 118 ? 8.582 36.433 10.791 1.00 43.48 118 LEU C N 1
ATOM 4532 C CA . LEU C 1 118 ? 9.284 35.164 10.617 1.00 39.94 118 LEU C CA 1
ATOM 4533 C C . LEU C 1 118 ? 10.153 35.181 9.364 1.00 45.35 118 LEU C C 1
ATOM 4534 O O . LEU C 1 118 ? 9.688 35.544 8.284 1.00 41.52 118 LEU C O 1
ATOM 4539 N N . ASP C 1 119 ? 11.414 34.783 9.513 1.00 44.65 119 ASP C N 1
ATOM 4540 C CA . ASP C 1 119 ? 12.345 34.728 8.389 1.00 45.91 119 ASP C CA 1
ATOM 4541 C C . ASP C 1 119 ? 12.106 33.474 7.556 1.00 49.86 119 ASP C C 1
ATOM 4542 O O . ASP C 1 119 ? 12.853 32.500 7.657 1.00 53.52 119 ASP C O 1
ATOM 4547 N N . VAL C 1 120 ? 11.062 33.503 6.734 1.00 50.97 120 VAL C N 1
ATOM 4548 C CA . VAL C 1 120 ? 10.710 32.356 5.908 1.00 52.82 120 VAL C CA 1
ATOM 4549 C C . VAL C 1 120 ? 11.799 32.107 4.871 1.00 54.18 120 VAL C C 1
ATOM 4550 O O . VAL C 1 120 ? 12.182 30.964 4.629 1.00 54.07 120 VAL C O 1
ATOM 4554 N N . ALA C 1 121 ? 12.298 33.179 4.264 1.00 46.11 121 ALA C N 1
ATOM 4555 C CA . ALA C 1 121 ? 13.353 33.066 3.261 1.00 51.06 121 ALA C CA 1
ATOM 4556 C C . ALA C 1 121 ? 14.613 32.435 3.851 1.00 53.45 121 ALA C C 1
ATOM 4557 O O . ALA C 1 121 ? 15.300 31.655 3.190 1.00 54.11 121 ALA C O 1
ATOM 4559 N N . GLY C 1 122 ? 14.900 32.778 5.103 1.00 54.34 122 GLY C N 1
ATOM 4560 C CA . GLY C 1 122 ? 16.045 32.244 5.818 1.00 56.35 122 GLY C CA 1
ATOM 4561 C C . GLY C 1 122 ? 15.846 30.847 6.374 1.00 56.80 122 GLY C C 1
ATOM 4562 O O . GLY C 1 122 ? 16.810 30.155 6.704 1.00 54.49 122 GLY C O 1
ATOM 4563 N N . GLN C 1 123 ? 14.588 30.426 6.468 1.00 58.26 123 GLN C N 1
ATOM 4564 C CA . GLN C 1 123 ? 14.254 29.151 7.089 1.00 57.96 123 GLN C CA 1
ATOM 4565 C C . GLN C 1 123 ? 13.297 28.390 6.179 1.00 57.09 123 GLN C C 1
ATOM 4566 O O . GLN C 1 123 ? 12.329 27.792 6.641 1.00 60.22 123 GLN C O 1
ATOM 4572 N N . GLU C 1 124 ? 13.594 28.402 4.884 1.00 56.74 124 GLU C N 1
ATOM 4573 C CA . GLU C 1 124 ? 12.672 27.913 3.862 1.00 57.76 124 GLU C CA 1
ATOM 4574 C C . GLU C 1 124 ? 12.258 26.444 3.993 1.00 62.49 124 GLU C C 1
ATOM 4575 O O . GLU C 1 124 ? 11.077 26.119 3.875 1.00 66.95 124 GLU C O 1
ATOM 4581 N N . GLN C 1 125 ? 13.219 25.561 4.242 1.00 62.67 125 GLN C N 1
ATOM 4582 C CA . GLN C 1 125 ? 12.923 24.131 4.283 1.00 64.49 125 GLN C CA 1
ATOM 4583 C C . GLN C 1 125 ? 12.265 23.713 5.595 1.00 60.03 125 GLN C C 1
ATOM 4584 O O . GLN C 1 125 ? 11.393 22.844 5.612 1.00 57.30 125 GLN C O 1
ATOM 4590 N N . ARG C 1 126 ? 12.689 24.335 6.689 1.00 57.70 126 ARG C N 1
ATOM 4591 C CA . ARG C 1 126 ? 12.117 24.066 8.003 1.00 53.07 126 ARG C CA 1
ATOM 4592 C C . ARG C 1 126 ? 10.634 24.426 8.039 1.00 52.41 126 ARG C C 1
ATOM 4593 O O . ARG C 1 126 ? 9.819 23.690 8.597 1.00 50.56 126 ARG C O 1
ATOM 4601 N N . ILE C 1 127 ? 10.290 25.560 7.437 1.00 54.17 127 ILE C N 1
ATOM 4602 C CA . ILE C 1 127 ? 8.908 26.025 7.401 1.00 53.71 127 ILE C CA 1
ATOM 4603 C C . ILE C 1 127 ? 8.069 25.175 6.453 1.00 54.90 127 ILE C C 1
ATOM 4604 O O . ILE C 1 127 ? 6.920 24.850 6.757 1.00 52.91 127 ILE C O 1
ATOM 4609 N N . ARG C 1 128 ? 8.653 24.808 5.315 1.00 57.25 128 ARG C N 1
ATOM 4610 C CA . ARG C 1 128 ? 7.965 24.000 4.310 1.00 59.34 128 ARG C CA 1
ATOM 4611 C C . ARG C 1 128 ? 7.485 22.683 4.912 1.00 57.07 128 ARG C C 1
ATOM 4612 O O . ARG C 1 128 ? 6.370 22.236 4.645 1.00 55.51 128 ARG C O 1
ATOM 4620 N N . ASP C 1 129 ? 8.341 22.068 5.721 1.00 57.80 129 ASP C N 1
ATOM 4621 C CA . ASP C 1 129 ? 8.010 20.821 6.400 1.00 62.28 129 ASP C CA 1
ATOM 4622 C C . ASP C 1 129 ? 6.873 21.023 7.399 1.00 60.30 129 ASP C C 1
ATOM 4623 O O . ASP C 1 129 ? 5.973 20.190 7.504 1.00 59.75 129 ASP C O 1
ATOM 4628 N N . ALA C 1 130 ? 6.929 22.130 8.133 1.00 59.26 130 ALA C N 1
ATOM 4629 C CA . ALA C 1 130 ? 5.898 22.467 9.110 1.00 58.12 130 ALA C CA 1
ATOM 4630 C C . ALA C 1 130 ? 4.549 22.686 8.432 1.00 55.26 130 ALA C C 1
ATOM 4631 O O . ALA C 1 130 ? 3.517 22.210 8.908 1.00 51.45 130 ALA C O 1
ATOM 4633 N N . VAL C 1 131 ? 4.573 23.418 7.321 1.00 55.05 131 VAL C N 1
ATOM 4634 C CA . VAL C 1 131 ? 3.371 23.699 6.545 1.00 53.40 131 VAL C CA 1
ATOM 4635 C C . VAL C 1 131 ? 2.741 22.397 6.069 1.00 55.66 131 VAL C C 1
ATOM 4636 O O . VAL C 1 131 ? 1.525 22.220 6.146 1.00 55.15 131 VAL C O 1
ATOM 4640 N N . ARG C 1 132 ? 3.578 21.489 5.582 1.00 56.42 132 ARG C N 1
ATOM 4641 C CA . ARG C 1 132 ? 3.110 20.205 5.075 1.00 56.64 132 ARG C CA 1
ATOM 4642 C C . ARG C 1 132 ? 2.454 19.376 6.176 1.00 53.83 132 ARG C C 1
ATOM 4643 O O . ARG C 1 132 ? 1.383 18.802 5.976 1.00 52.57 132 ARG C O 1
ATOM 4651 N N . ARG C 1 133 ? 3.102 19.321 7.337 1.00 52.14 133 ARG C N 1
ATOM 4652 C CA . ARG C 1 133 ? 2.618 18.513 8.452 1.00 52.33 133 ARG C CA 1
ATOM 4653 C C . ARG C 1 133 ? 1.282 19.014 8.991 1.00 52.47 133 ARG C C 1
ATOM 4654 O O . ARG C 1 133 ? 0.390 18.220 9.290 1.00 53.77 133 ARG C O 1
ATOM 4662 N N . LEU C 1 134 ? 1.147 20.329 9.115 1.00 49.94 134 LEU C N 1
ATOM 4663 C CA . LEU C 1 134 ? -0.084 20.919 9.626 1.00 48.92 134 LEU C CA 1
ATOM 4664 C C . LEU C 1 134 ? -1.220 20.781 8.616 1.00 52.19 134 LEU C C 1
ATOM 4665 O O . LEU C 1 134 ? -2.370 20.554 8.992 1.00 53.75 134 LEU C O 1
ATOM 4670 N N . ALA C 1 135 ? -0.894 20.933 7.336 1.00 50.97 135 ALA C N 1
ATOM 4671 C CA . ALA C 1 135 ? -1.883 20.786 6.274 1.00 49.65 135 ALA C CA 1
ATOM 4672 C C . ALA C 1 135 ? -2.416 19.357 6.228 1.00 49.68 135 ALA C C 1
ATOM 4673 O O . ALA C 1 135 ? -3.586 19.128 5.920 1.00 52.77 135 ALA C O 1
ATOM 4675 N N . ALA C 1 136 ? -1.548 18.398 6.539 1.00 48.05 136 ALA C N 1
ATOM 4676 C CA . ALA C 1 136 ? -1.928 16.988 6.554 1.00 48.29 136 ALA C CA 1
ATOM 4677 C C . ALA C 1 136 ? -2.922 16.687 7.676 1.00 50.88 136 ALA C C 1
ATOM 4678 O O . ALA C 1 136 ? -3.571 15.641 7.680 1.00 52.87 136 ALA C O 1
ATOM 4680 N N . VAL C 1 137 ? -3.041 17.609 8.624 1.00 49.57 137 VAL C N 1
ATOM 4681 C CA . VAL C 1 137 ? -3.928 17.416 9.759 1.00 50.27 137 VAL C CA 1
ATOM 4682 C C . VAL C 1 137 ? -5.228 18.186 9.509 1.00 52.28 137 VAL C C 1
ATOM 4683 O O . VAL C 1 137 ? -6.204 18.057 10.254 1.00 52.13 137 VAL C O 1
ATOM 4687 N N . GLY C 1 138 ? -5.241 18.961 8.428 1.00 55.70 138 GLY C N 1
ATOM 4688 C CA . GLY C 1 138 ? -6.439 19.658 7.994 1.00 53.45 138 GLY C CA 1
ATOM 4689 C C . GLY C 1 138 ? -6.439 21.141 8.304 1.00 54.32 138 GLY C C 1
ATOM 4690 O O . GLY C 1 138 ? -7.442 21.828 8.109 1.00 58.20 138 GLY C O 1
ATOM 4691 N N . SER C 1 139 ? -5.302 21.636 8.780 1.00 51.11 139 SER C N 1
ATOM 4692 C CA . SER C 1 139 ? -5.175 23.028 9.192 1.00 49.34 139 SER C CA 1
ATOM 4693 C C . SER C 1 139 ? -4.781 23.957 8.049 1.00 50.28 139 SER C C 1
ATOM 4694 O O . SER C 1 139 ? -3.890 23.643 7.259 1.00 53.94 139 SER C O 1
ATOM 4697 N N . GLU C 1 140 ? -5.451 25.103 7.967 1.00 47.97 140 GLU C N 1
ATOM 4698 C CA . GLU C 1 140 ? -5.044 26.152 7.042 1.00 47.94 140 GLU C CA 1
ATOM 4699 C C . GLU C 1 140 ? -3.899 26.927 7.678 1.00 45.26 140 GLU C C 1
ATOM 4700 O O . GLU C 1 140 ? -4.082 27.598 8.694 1.00 47.61 140 GLU C O 1
ATOM 4706 N N . VAL C 1 141 ? -2.716 26.829 7.082 1.00 43.74 141 VAL C N 1
ATOM 4707 C CA . VAL C 1 141 ? -1.516 27.378 7.699 1.00 41.45 141 VAL C CA 1
ATOM 4708 C C . VAL C 1 141 ? -1.257 28.802 7.227 1.00 40.49 141 VAL C C 1
ATOM 4709 O O . VAL C 1 141 ? -1.321 29.094 6.036 1.00 42.61 141 VAL C O 1
ATOM 4713 N N . SER C 1 142 ? -0.960 29.683 8.175 1.00 39.50 142 SER C N 1
ATOM 4714 C CA . SER C 1 142 ? -0.605 31.061 7.866 1.00 39.46 142 SER C CA 1
ATOM 4715 C C . SER C 1 142 ? 0.819 31.348 8.325 1.00 40.02 142 SER C C 1
ATOM 4716 O O . SER C 1 142 ? 1.303 30.745 9.282 1.00 40.30 142 SER C O 1
ATOM 4719 N N . LEU C 1 143 ? 1.495 32.258 7.634 1.00 39.51 143 LEU C N 1
ATOM 4720 C CA . LEU C 1 143 ? 2.844 32.646 8.025 1.00 41.16 143 LEU C CA 1
ATOM 4721 C C . LEU C 1 143 ? 2.893 34.112 8.453 1.00 38.59 143 LEU C C 1
ATOM 4722 O O . LEU C 1 143 ? 2.530 35.002 7.684 1.00 38.41 143 LEU C O 1
ATOM 4727 N N . PHE C 1 144 ? 3.348 34.357 9.678 1.00 37.13 144 PHE C N 1
ATOM 4728 C CA . PHE C 1 144 ? 3.482 35.719 10.182 1.00 40.20 144 PHE C CA 1
ATOM 4729 C C . PHE C 1 144 ? 4.763 36.350 9.648 1.00 42.90 144 PHE C C 1
ATOM 4730 O O . PHE C 1 144 ? 5.855 36.074 10.144 1.00 45.57 144 PHE C O 1
ATOM 4738 N N . ILE C 1 145 ? 4.626 37.199 8.634 1.00 39.98 145 ILE C N 1
ATOM 4739 C CA . ILE C 1 145 ? 5.790 37.760 7.959 1.00 43.95 145 ILE C CA 1
ATOM 4740 C C . ILE C 1 145 ? 5.717 39.279 7.859 1.00 43.61 145 ILE C C 1
ATOM 4741 O O . ILE C 1 145 ? 4.657 39.879 8.037 1.00 42.22 145 ILE C O 1
ATOM 4746 N N . ASP C 1 146 ? 6.860 39.892 7.576 1.00 42.81 146 ASP C N 1
ATOM 4747 C CA . ASP C 1 146 ? 6.922 41.321 7.298 1.00 43.28 146 ASP C CA 1
ATOM 4748 C C . ASP C 1 146 ? 6.272 41.632 5.957 1.00 47.59 146 ASP C C 1
ATOM 4749 O O . ASP C 1 146 ? 6.201 40.764 5.086 1.00 51.22 146 ASP C O 1
ATOM 4754 N N . PRO C 1 147 ? 5.800 42.877 5.776 1.00 45.77 147 PRO C N 1
ATOM 4755 C CA . PRO C 1 147 ? 5.319 43.303 4.458 1.00 43.00 147 PRO C CA 1
ATOM 4756 C C . PRO C 1 147 ? 6.482 43.520 3.489 1.00 42.46 147 PRO C C 1
ATOM 4757 O O . PRO C 1 147 ? 6.646 44.605 2.926 1.00 40.75 147 PRO C O 1
ATOM 4761 N N . ASP C 1 148 ? 7.276 42.468 3.307 1.00 45.81 148 ASP C N 1
ATOM 4762 C CA . ASP C 1 148 ? 8.487 42.498 2.497 1.00 48.87 148 ASP C CA 1
ATOM 4763 C C . ASP C 1 148 ? 8.300 41.551 1.317 1.00 48.19 148 ASP C C 1
ATOM 4764 O O . ASP C 1 148 ? 8.025 40.367 1.513 1.00 48.48 148 ASP C O 1
ATOM 4769 N N . PRO C 1 149 ? 8.436 42.074 0.086 1.00 49.85 149 PRO C N 1
ATOM 4770 C CA . PRO C 1 149 ? 8.300 41.283 -1.143 1.00 50.09 149 PRO C CA 1
ATOM 4771 C C . PRO C 1 149 ? 9.067 39.962 -1.127 1.00 50.74 149 PRO C C 1
ATOM 4772 O O . PRO C 1 149 ? 8.562 38.956 -1.627 1.00 52.17 149 PRO C O 1
ATOM 4776 N N . ARG C 1 150 ? 10.263 39.965 -0.548 1.00 50.47 150 ARG C N 1
ATOM 4777 C CA . ARG C 1 150 ? 11.092 38.767 -0.507 1.00 52.05 150 ARG C CA 1
ATOM 4778 C C . ARG C 1 150 ? 10.481 37.689 0.387 1.00 48.63 150 ARG C C 1
ATOM 4779 O O . ARG C 1 150 ? 10.465 36.511 0.027 1.00 48.21 150 ARG C O 1
ATOM 4787 N N . GLN C 1 151 ? 9.973 38.095 1.546 1.00 46.81 151 GLN C N 1
ATOM 4788 C CA . GLN C 1 151 ? 9.379 37.151 2.487 1.00 47.26 151 GLN C CA 1
ATOM 4789 C C . GLN C 1 151 ? 8.033 36.643 1.978 1.00 49.47 151 GLN C C 1
ATOM 4790 O O . GLN C 1 151 ? 7.671 35.488 2.203 1.00 48.99 151 GLN C O 1
ATOM 4796 N N . ILE C 1 152 ? 7.296 37.514 1.294 1.00 52.27 152 ILE C N 1
ATOM 4797 C CA . ILE C 1 152 ? 6.002 37.156 0.724 1.00 53.08 152 ILE C CA 1
ATOM 4798 C C . ILE C 1 152 ? 6.187 36.099 -0.357 1.00 54.97 152 ILE C C 1
ATOM 4799 O O . ILE C 1 152 ? 5.434 35.129 -0.432 1.00 54.86 152 ILE C O 1
ATOM 4804 N N . GLU C 1 153 ? 7.208 36.291 -1.186 1.00 59.49 153 GLU C N 1
ATOM 4805 C CA . GLU C 1 153 ? 7.492 35.383 -2.289 1.00 65.29 153 GLU C CA 1
ATOM 4806 C C . GLU C 1 153 ? 7.981 34.027 -1.783 1.00 63.14 153 GLU C C 1
ATOM 4807 O O . GLU C 1 153 ? 7.669 32.989 -2.367 1.00 62.49 153 GLU C O 1
ATOM 4813 N N . ALA C 1 154 ? 8.748 34.045 -0.698 1.00 59.88 154 ALA C N 1
ATOM 4814 C CA . ALA C 1 154 ? 9.212 32.816 -0.060 1.00 55.85 154 ALA C CA 1
ATOM 4815 C C . ALA C 1 154 ? 8.043 32.007 0.496 1.00 55.34 154 ALA C C 1
ATOM 4816 O O . ALA C 1 154 ? 8.007 30.782 0.374 1.00 57.07 154 ALA C O 1
ATOM 4818 N N . SER C 1 155 ? 7.091 32.708 1.105 1.00 51.30 155 SER C N 1
ATOM 4819 C CA . SER C 1 155 ? 5.907 32.087 1.695 1.00 51.84 155 SER C CA 1
ATOM 4820 C C . SER C 1 155 ? 5.094 31.309 0.664 1.00 53.32 155 SER C C 1
ATOM 4821 O O . SER C 1 155 ? 4.530 30.256 0.966 1.00 51.78 155 SER C O 1
ATOM 4824 N N . ALA C 1 156 ? 5.029 31.841 -0.550 1.00 53.24 156 ALA C N 1
ATOM 4825 C CA . ALA C 1 156 ? 4.318 31.185 -1.638 1.00 51.11 156 ALA C CA 1
ATOM 4826 C C . ALA C 1 156 ? 5.006 29.878 -2.020 1.00 55.37 156 ALA C C 1
ATOM 4827 O O . ALA C 1 156 ? 4.347 28.880 -2.312 1.00 58.95 156 ALA C O 1
ATOM 4829 N N . ARG C 1 157 ? 6.336 29.894 -2.013 1.00 54.99 157 ARG C N 1
ATOM 4830 C CA . ARG C 1 157 ? 7.129 28.721 -2.367 1.00 56.94 157 ARG C CA 1
ATOM 4831 C C . ARG C 1 157 ? 6.932 27.545 -1.408 1.00 58.89 157 ARG C C 1
ATOM 4832 O O . ARG C 1 157 ? 6.861 26.395 -1.842 1.00 63.49 157 ARG C O 1
ATOM 4840 N N . VAL C 1 158 ? 6.843 27.828 -0.111 1.00 54.66 158 VAL C N 1
ATOM 4841 C CA . VAL C 1 158 ? 6.784 26.763 0.888 1.00 53.74 158 VAL C CA 1
ATOM 4842 C C . VAL C 1 158 ? 5.391 26.138 0.975 1.00 53.12 158 VAL C C 1
ATOM 4843 O O . VAL C 1 158 ? 5.184 25.176 1.714 1.00 53.24 158 VAL C O 1
ATOM 4847 N N . GLY C 1 159 ? 4.442 26.682 0.220 1.00 48.98 159 GLY C N 1
ATOM 4848 C CA . GLY C 1 159 ? 3.134 26.066 0.083 1.00 49.43 159 GLY C CA 1
ATOM 4849 C C . GLY C 1 159 ? 2.086 26.466 1.105 1.00 51.16 159 GLY C C 1
ATOM 4850 O O . GLY C 1 159 ? 1.049 25.814 1.224 1.00 55.10 159 GLY C O 1
ATOM 4851 N N . ALA C 1 160 ? 2.347 27.537 1.846 1.00 48.72 160 ALA C N 1
ATOM 4852 C CA . ALA C 1 160 ? 1.366 28.050 2.795 1.00 49.09 160 ALA C CA 1
ATOM 4853 C C . ALA C 1 160 ? 0.220 28.728 2.052 1.00 49.42 160 ALA C C 1
ATOM 4854 O O . ALA C 1 160 ? 0.454 29.529 1.150 1.00 51.67 160 ALA C O 1
ATOM 4856 N N . PRO C 1 161 ? -1.027 28.410 2.433 1.00 49.44 161 PRO C N 1
ATOM 4857 C CA . PRO C 1 161 ? -2.192 29.023 1.784 1.00 47.24 161 PRO C CA 1
ATOM 4858 C C . PRO C 1 161 ? -2.367 30.500 2.136 1.00 47.24 161 PRO C C 1
ATOM 4859 O O . PRO C 1 161 ? -2.994 31.241 1.376 1.00 45.49 161 PRO C O 1
ATOM 4863 N N . ALA C 1 162 ? -1.810 30.923 3.267 1.00 41.90 162 ALA C N 1
ATOM 4864 C CA . ALA C 1 162 ? -2.059 32.270 3.767 1.00 40.51 162 ALA C CA 1
ATOM 4865 C C . ALA C 1 162 ? -0.834 32.902 4.417 1.00 46.17 162 ALA C C 1
ATOM 4866 O O . ALA C 1 162 ? 0.087 32.209 4.850 1.00 47.74 162 ALA C O 1
ATOM 4868 N N . ILE C 1 163 ? -0.835 34.231 4.473 1.00 42.06 163 ILE C N 1
ATOM 4869 C CA . ILE C 1 163 ? 0.181 34.984 5.196 1.00 39.27 163 ILE C CA 1
ATOM 4870 C C . ILE C 1 163 ? -0.502 36.015 6.083 1.00 41.09 163 ILE C C 1
ATOM 4871 O O . ILE C 1 163 ? -1.582 36.507 5.758 1.00 43.50 163 ILE C O 1
ATOM 4876 N N . GLU C 1 164 ? 0.123 36.339 7.209 1.00 41.18 164 GLU C N 1
ATOM 4877 C CA . GLU C 1 164 ? -0.344 37.451 8.025 1.00 42.03 164 GLU C CA 1
ATOM 4878 C C . GLU C 1 164 ? 0.739 38.521 8.077 1.00 41.90 164 GLU C C 1
ATOM 4879 O O . GLU C 1 164 ? 1.830 38.288 8.595 1.00 42.73 164 GLU C O 1
ATOM 4885 N N . LEU C 1 165 ? 0.428 39.695 7.538 1.00 40.55 1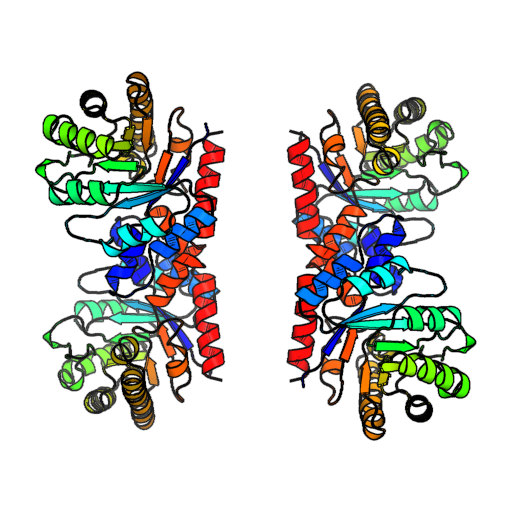65 LEU C N 1
ATOM 4886 C CA . LEU C 1 165 ? 1.395 40.783 7.454 1.00 38.63 165 LEU C CA 1
ATOM 4887 C C . LEU C 1 165 ? 1.601 41.490 8.792 1.00 39.88 165 LEU C C 1
ATOM 4888 O O . LEU C 1 165 ? 0.642 41.818 9.495 1.00 38.91 165 LEU C O 1
ATOM 4893 N N . HIS C 1 166 ? 2.867 41.717 9.128 1.00 40.81 166 HIS C N 1
ATOM 4894 C CA . HIS C 1 166 ? 3.253 42.403 10.357 1.00 39.24 166 HIS C CA 1
ATOM 4895 C C . HIS C 1 166 ? 2.933 43.895 10.258 1.00 37.35 166 HIS C C 1
ATOM 4896 O O . HIS C 1 166 ? 3.656 44.651 9.608 1.00 37.71 166 HIS C O 1
ATOM 4903 N N . THR C 1 167 ? 1.851 44.314 10.907 1.00 35.53 167 THR C N 1
ATOM 4904 C CA . THR C 1 167 ? 1.416 45.708 10.858 1.00 34.37 167 THR C CA 1
ATOM 4905 C C . THR C 1 167 ? 1.962 46.511 12.035 1.00 32.80 167 THR C C 1
ATOM 4906 O O . THR C 1 167 ? 1.461 47.593 12.343 1.00 32.33 167 THR C O 1
ATOM 4910 N N . GLY C 1 168 ? 2.988 45.975 12.688 1.00 33.50 168 GLY C N 1
ATOM 4911 C CA . GLY C 1 168 ? 3.593 46.623 13.838 1.00 36.02 168 GLY C CA 1
ATOM 4912 C C . GLY C 1 168 ? 4.199 47.987 13.562 1.00 37.79 168 GLY C C 1
ATOM 4913 O O . GLY C 1 168 ? 4.005 48.922 14.339 1.00 37.98 168 GLY C O 1
ATOM 4914 N N . ARG C 1 169 ? 4.935 48.103 12.460 1.00 35.49 169 ARG C N 1
ATOM 4915 C CA . ARG C 1 169 ? 5.583 49.363 12.109 1.00 36.60 169 ARG C CA 1
ATOM 4916 C C . ARG C 1 169 ? 4.569 50.439 11.749 1.00 38.71 169 ARG C C 1
ATOM 4917 O O . ARG C 1 169 ? 4.791 51.622 12.010 1.00 41.16 169 ARG C O 1
ATOM 4925 N N . TYR C 1 170 ? 3.460 50.025 11.148 1.00 37.26 170 TYR C N 1
ATOM 4926 C CA . TYR C 1 170 ? 2.379 50.950 10.838 1.00 35.07 170 TYR C CA 1
ATOM 4927 C C . TYR C 1 170 ? 1.749 51.460 12.127 1.00 37.86 170 TYR C C 1
ATOM 4928 O O . TYR C 1 170 ? 1.488 52.654 12.277 1.00 38.90 170 TYR C O 1
ATOM 4937 N N . ALA C 1 171 ? 1.518 50.543 13.059 1.00 31.87 171 ALA C N 1
ATOM 4938 C CA . ALA C 1 171 ? 0.867 50.876 14.318 1.00 38.96 171 ALA C CA 1
ATOM 4939 C C . ALA C 1 171 ? 1.748 51.722 15.233 1.00 44.58 171 ALA C C 1
ATOM 4940 O O . ALA C 1 171 ? 1.239 52.524 16.016 1.00 50.55 171 ALA C O 1
ATOM 4942 N N . ASP C 1 172 ? 3.063 51.551 15.140 1.00 45.56 172 ASP C N 1
ATOM 4943 C CA . ASP C 1 172 ? 3.958 52.267 16.040 1.00 51.01 172 ASP C CA 1
ATOM 4944 C C . ASP C 1 172 ? 4.361 53.613 15.462 1.00 47.46 172 ASP C C 1
ATOM 4945 O O . ASP C 1 172 ? 5.070 54.385 16.107 1.00 45.85 172 ASP C O 1
ATOM 4950 N N . ALA C 1 173 ? 3.918 53.890 14.241 1.00 47.74 173 ALA C N 1
ATOM 4951 C CA . ALA C 1 173 ? 4.283 55.139 13.593 1.00 47.81 173 ALA C CA 1
ATOM 4952 C C . ALA C 1 173 ? 3.648 56.324 14.312 1.00 51.07 173 ALA C C 1
ATOM 4953 O O . ALA C 1 173 ? 2.438 56.351 14.538 1.00 49.57 173 ALA C O 1
ATOM 4955 N N . GLU C 1 174 ? 4.471 57.302 14.667 1.00 54.29 174 GLU C N 1
ATOM 4956 C CA . GLU C 1 174 ? 3.996 58.489 15.366 1.00 57.46 174 GLU C CA 1
ATOM 4957 C C . GLU C 1 174 ? 3.712 59.584 14.350 1.00 58.20 174 GLU C C 1
ATOM 4958 O O . GLU C 1 174 ? 2.768 60.359 14.494 1.00 58.13 174 GLU C O 1
ATOM 4964 N N . ASP C 1 175 ? 4.538 59.626 13.309 1.00 61.26 175 ASP C N 1
ATOM 4965 C CA . ASP C 1 175 ? 4.449 60.666 12.299 1.00 62.85 175 ASP C CA 1
ATOM 4966 C C . ASP C 1 175 ? 3.491 60.228 11.201 1.00 61.07 175 ASP C C 1
ATOM 4967 O O . ASP C 1 175 ? 3.526 59.079 10.762 1.00 68.13 175 ASP C O 1
ATOM 4972 N N . PRO C 1 176 ? 2.625 61.156 10.758 1.00 50.33 176 PRO C N 1
ATOM 4973 C CA . PRO C 1 176 ? 1.656 60.921 9.682 1.00 47.95 176 PRO C CA 1
ATOM 4974 C C . PRO C 1 176 ? 2.315 60.497 8.376 1.00 44.06 176 PRO C C 1
ATOM 4975 O O . PRO C 1 176 ? 1.791 59.636 7.669 1.00 41.11 176 PRO C O 1
ATOM 4979 N N . GLU C 1 177 ? 3.454 61.106 8.062 1.00 45.57 177 GLU C N 1
ATOM 4980 C CA . GLU C 1 177 ? 4.196 60.759 6.858 1.00 47.06 177 GLU C CA 1
ATOM 4981 C C . GLU C 1 177 ? 4.755 59.350 6.989 1.00 47.08 177 GLU C C 1
ATOM 4982 O O . GLU C 1 177 ? 4.710 58.567 6.042 1.00 46.60 177 GLU C O 1
ATOM 4988 N N . GLU C 1 178 ? 5.286 59.034 8.167 1.00 50.38 178 GLU C N 1
ATOM 4989 C CA . GLU C 1 178 ? 5.797 57.693 8.430 1.00 58.18 178 GLU C CA 1
ATOM 4990 C C . GLU C 1 178 ? 4.683 56.655 8.373 1.00 54.15 178 GLU C C 1
ATOM 4991 O O . GLU C 1 178 ? 4.869 55.560 7.840 1.00 56.84 178 GLU C O 1
ATOM 4997 N N . GLN C 1 179 ? 3.526 57.005 8.923 1.00 47.26 179 GLN C N 1
ATOM 4998 C CA . GLN C 1 179 ? 2.401 56.080 8.972 1.00 44.50 179 GLN C CA 1
ATOM 4999 C C . GLN C 1 179 ? 1.870 55.803 7.572 1.00 44.95 179 GLN C C 1
ATOM 5000 O O . GLN C 1 179 ? 1.468 54.682 7.259 1.00 46.56 179 GLN C O 1
ATOM 5006 N N . ALA C 1 180 ? 1.875 56.832 6.733 1.00 42.69 180 ALA C N 1
ATOM 5007 C CA . ALA C 1 180 ? 1.439 56.692 5.351 1.00 44.62 180 ALA C CA 1
ATOM 5008 C C . ALA C 1 180 ? 2.358 55.753 4.574 1.00 44.44 180 ALA C C 1
ATOM 5009 O O . ALA C 1 180 ? 1.896 54.943 3.771 1.00 44.09 180 ALA C O 1
ATOM 5011 N N . ARG C 1 181 ? 3.660 55.864 4.822 1.00 43.82 181 ARG C N 1
ATOM 5012 C CA . ARG C 1 181 ? 4.645 55.017 4.154 1.00 44.40 181 ARG C CA 1
ATOM 5013 C C . ARG C 1 181 ? 4.466 53.549 4.532 1.00 43.56 181 ARG C C 1
ATOM 5014 O O . ARG C 1 181 ? 4.489 52.672 3.667 1.00 43.44 181 ARG C O 1
ATOM 5022 N N . GLU C 1 182 ? 4.296 53.283 5.822 1.00 43.11 182 GLU C N 1
ATOM 5023 C CA . GLU C 1 182 ? 4.128 51.914 6.298 1.00 45.24 182 GLU C CA 1
ATOM 5024 C C . GLU C 1 182 ? 2.800 51.312 5.855 1.00 41.05 182 GLU C C 1
ATOM 5025 O O . GLU C 1 182 ? 2.711 50.108 5.616 1.00 41.92 182 GLU C O 1
ATOM 5031 N N . LEU C 1 183 ? 1.772 52.147 5.752 1.00 39.38 183 LEU C N 1
ATOM 5032 C CA . LEU C 1 183 ? 0.477 51.689 5.262 1.00 37.81 183 LEU C CA 1
ATOM 5033 C C . LEU C 1 183 ? 0.593 51.296 3.794 1.00 40.18 183 LEU C C 1
ATOM 5034 O O . LEU C 1 183 ? -0.069 50.365 3.335 1.00 41.47 183 LEU C O 1
ATOM 5039 N N . GLN C 1 184 ? 1.442 52.012 3.064 1.00 40.77 184 GLN C N 1
ATOM 5040 C CA . GLN C 1 184 ? 1.677 51.729 1.654 1.00 41.60 184 GLN C CA 1
ATOM 5041 C C . GLN C 1 184 ? 2.400 50.396 1.475 1.00 41.14 184 GLN C C 1
ATOM 5042 O O . GLN C 1 184 ? 2.162 49.680 0.502 1.00 40.49 184 GLN C O 1
ATOM 5048 N N . ARG C 1 185 ? 3.287 50.072 2.414 1.00 40.68 185 ARG C N 1
ATOM 5049 C CA . ARG C 1 185 ? 3.979 48.786 2.407 1.00 39.60 185 ARG C CA 1
ATOM 5050 C C . ARG C 1 185 ? 3.005 47.630 2.569 1.00 39.39 185 ARG C C 1
ATOM 5051 O O . ARG C 1 185 ? 3.104 46.619 1.873 1.00 44.51 185 ARG C O 1
ATOM 5059 N N . VAL C 1 186 ? 2.068 47.786 3.499 1.00 34.65 186 VAL C N 1
ATOM 5060 C CA . VAL C 1 186 ? 1.053 46.773 3.751 1.00 36.49 186 VAL C CA 1
ATOM 5061 C C . VAL C 1 186 ? 0.183 46.599 2.513 1.00 37.95 186 VAL C C 1
ATOM 5062 O O . VAL C 1 186 ? -0.129 45.478 2.115 1.00 39.27 186 VAL C O 1
ATOM 5066 N N . ARG C 1 187 ? -0.190 47.720 1.902 1.00 39.36 187 ARG C N 1
ATOM 5067 C CA . ARG C 1 187 ? -1.031 47.719 0.710 1.00 42.76 187 ARG C CA 1
ATOM 5068 C C . ARG C 1 187 ? -0.358 46.944 -0.415 1.00 47.11 187 ARG C C 1
ATOM 5069 O O . ARG C 1 187 ? -0.990 46.138 -1.099 1.00 48.77 187 ARG C O 1
ATOM 5077 N N . GLU C 1 188 ? 0.932 47.198 -0.598 1.00 48.03 188 GLU C N 1
ATOM 5078 C CA . GLU C 1 188 ? 1.720 46.508 -1.609 1.00 50.48 188 GLU C CA 1
ATOM 5079 C C . GLU C 1 188 ? 1.905 45.046 -1.221 1.00 46.38 188 GLU C C 1
ATOM 5080 O O . GLU C 1 188 ? 1.975 44.168 -2.080 1.00 45.47 188 GLU C O 1
ATOM 5086 N N . GLY C 1 189 ? 1.991 44.798 0.081 1.00 43.83 189 GLY C N 1
ATOM 5087 C CA . GLY C 1 189 ? 2.077 43.446 0.597 1.00 46.37 189 GLY C CA 1
ATOM 5088 C C . GLY C 1 189 ? 0.849 42.632 0.241 1.00 48.81 189 GLY C C 1
ATOM 5089 O O . GLY C 1 189 ? 0.953 41.474 -0.164 1.00 50.12 189 GLY C O 1
ATOM 5090 N N . VAL C 1 190 ? -0.319 43.247 0.401 1.00 45.03 190 VAL C N 1
ATOM 5091 C CA . VAL C 1 190 ? -1.585 42.599 0.084 1.00 42.40 190 VAL C CA 1
ATOM 5092 C C . VAL C 1 190 ? -1.663 42.291 -1.405 1.00 40.58 190 VAL C C 1
ATOM 5093 O O . VAL C 1 190 ? -2.005 41.177 -1.801 1.00 38.47 190 VAL C O 1
ATOM 5097 N N . ALA C 1 191 ? -1.336 43.283 -2.226 1.00 40.80 191 ALA C N 1
ATOM 5098 C CA . ALA C 1 191 ? -1.392 43.133 -3.675 1.00 43.83 191 ALA C CA 1
ATOM 5099 C C . ALA C 1 191 ? -0.485 42.011 -4.167 1.00 45.92 191 ALA C C 1
ATOM 5100 O O . ALA C 1 191 ? -0.890 41.190 -4.991 1.00 48.62 191 ALA C O 1
ATOM 5102 N N . LEU C 1 192 ? 0.741 41.980 -3.654 1.00 44.07 192 LEU C N 1
ATOM 5103 C CA . LEU C 1 192 ? 1.715 40.975 -4.061 1.00 47.18 192 LEU C CA 1
ATOM 5104 C C . LEU C 1 192 ? 1.286 39.579 -3.625 1.00 49.44 192 LEU C C 1
ATOM 5105 O O . LEU C 1 192 ? 1.388 38.623 -4.393 1.00 50.94 192 LEU C O 1
ATOM 5110 N N . GLY C 1 193 ? 0.818 39.469 -2.386 1.00 48.46 193 GLY C N 1
ATOM 5111 C CA . GLY C 1 193 ? 0.382 38.195 -1.848 1.00 49.39 193 GLY C CA 1
ATOM 5112 C C . GLY C 1 193 ? -0.747 37.580 -2.651 1.00 53.41 193 GLY C C 1
ATOM 5113 O O . GLY C 1 193 ? -0.718 36.395 -2.980 1.00 55.54 193 GLY C O 1
ATOM 5114 N N . ARG C 1 194 ? -1.740 38.397 -2.985 1.00 52.17 194 ARG C N 1
ATOM 5115 C CA . ARG C 1 194 ? -2.890 37.923 -3.742 1.00 49.79 194 ARG C CA 1
ATOM 5116 C C . ARG C 1 194 ? -2.522 37.579 -5.180 1.00 49.70 194 ARG C C 1
ATOM 5117 O O . ARG C 1 194 ? -3.160 36.731 -5.803 1.00 49.52 194 ARG C O 1
ATOM 5125 N N . SER C 1 195 ? -1.496 38.241 -5.707 1.00 50.36 195 SER C N 1
ATOM 5126 C CA . SER C 1 195 ? -1.032 37.966 -7.062 1.00 54.40 195 SER C CA 1
ATOM 5127 C C . SER C 1 195 ? -0.398 36.579 -7.127 1.00 52.18 195 SER C C 1
ATOM 5128 O O . SER C 1 195 ? -0.397 35.932 -8.174 1.00 52.48 195 SER C O 1
ATOM 5131 N N . LEU C 1 196 ? 0.139 36.131 -5.997 1.00 48.75 196 LEU C N 1
ATOM 5132 C CA . LEU C 1 196 ? 0.718 34.797 -5.889 1.00 49.04 196 LEU C CA 1
ATOM 5133 C C . LEU C 1 196 ? -0.315 33.783 -5.397 1.00 49.83 196 LEU C C 1
ATOM 5134 O O . LEU C 1 196 ? 0.021 32.637 -5.102 1.00 49.77 196 LEU C O 1
ATOM 5139 N N . GLY C 1 197 ? -1.569 34.215 -5.305 1.00 52.56 197 GLY C N 1
ATOM 5140 C CA . GLY C 1 197 ? -2.655 33.344 -4.890 1.00 42.32 197 GLY C CA 1
ATOM 5141 C C . GLY C 1 197 ? -2.759 33.119 -3.393 1.00 53.12 197 GLY C C 1
ATOM 5142 O O . GLY C 1 197 ? -3.423 32.185 -2.941 1.00 52.00 197 GLY C O 1
ATOM 5143 N N . LEU C 1 198 ? -2.115 33.984 -2.617 1.00 49.79 198 LEU C N 1
ATOM 5144 C CA . LEU C 1 198 ? -2.132 33.858 -1.164 1.00 46.45 198 LEU C CA 1
ATOM 5145 C C . LEU C 1 198 ? -3.325 34.568 -0.533 1.00 43.53 198 LEU C C 1
ATOM 5146 O O . LEU C 1 198 ? -3.809 35.577 -1.047 1.00 40.25 198 LEU C O 1
ATOM 5151 N N . ILE C 1 199 ? -3.798 34.019 0.580 1.00 42.86 199 ILE C N 1
ATOM 5152 C CA . ILE C 1 199 ? -4.749 34.703 1.444 1.00 39.62 199 ILE C CA 1
ATOM 5153 C C . ILE C 1 199 ? -3.956 35.625 2.364 1.00 38.85 199 ILE C C 1
ATOM 5154 O O . ILE C 1 199 ? -2.972 35.201 2.969 1.00 33.98 199 ILE C O 1
ATOM 5159 N N . VAL C 1 200 ? -4.371 36.884 2.469 1.00 36.44 200 VAL C N 1
ATOM 5160 C CA . VAL C 1 200 ? -3.594 37.857 3.231 1.00 42.24 200 VAL C CA 1
ATOM 5161 C C . VAL C 1 200 ? -4.325 38.371 4.469 1.00 41.47 200 VAL C C 1
ATOM 5162 O O . VAL C 1 200 ? -5.415 38.938 4.382 1.00 37.70 200 VAL C O 1
ATOM 5166 N N . ASN C 1 201 ? -3.699 38.165 5.623 1.00 42.12 201 ASN C N 1
ATOM 5167 C CA . ASN C 1 201 ? -4.223 38.655 6.889 1.00 39.74 201 ASN C CA 1
ATOM 5168 C C . ASN C 1 201 ? -3.292 39.722 7.454 1.00 43.60 201 ASN C C 1
ATOM 5169 O O . ASN C 1 201 ? -2.210 39.968 6.920 1.00 46.07 201 ASN C O 1
ATOM 5174 N N . ALA C 1 202 ? -3.728 40.349 8.541 1.00 41.23 202 ALA C N 1
ATOM 5175 C CA . ALA C 1 202 ? -2.917 41.303 9.285 1.00 38.96 202 ALA C CA 1
ATOM 5176 C C . ALA C 1 202 ? -3.502 41.408 10.685 1.00 33.22 202 ALA C C 1
ATOM 5177 O O . ALA C 1 202 ? -4.334 40.587 11.066 1.00 26.22 202 ALA C O 1
ATOM 5179 N N . GLY C 1 203 ? -3.061 42.392 11.462 1.00 28.09 203 GLY C N 1
ATOM 5180 C CA . GLY C 1 203 ? -3.710 42.657 12.733 1.00 31.96 203 GLY C CA 1
ATOM 5181 C C . GLY C 1 203 ? -2.844 43.061 13.910 1.00 38.09 203 GLY C C 1
ATOM 5182 O O . GLY C 1 203 ? -3.337 43.682 14.854 1.00 40.31 203 GLY C O 1
ATOM 5183 N N . HIS C 1 204 ? -1.566 42.699 13.873 1.00 37.59 204 HIS C N 1
ATOM 5184 C CA . HIS C 1 204 ? -0.681 42.955 15.005 1.00 37.44 204 HIS C CA 1
ATOM 5185 C C . HIS C 1 204 ? -0.525 44.443 15.294 1.00 37.91 204 HIS C C 1
ATOM 5186 O O . HIS C 1 204 ? -0.214 45.233 14.403 1.00 40.94 204 HIS C O 1
ATOM 5193 N N . GLY C 1 205 ? -0.746 44.814 16.551 1.00 34.66 205 GLY C N 1
ATOM 5194 C CA . GLY C 1 205 ? -0.577 46.187 16.992 1.00 31.28 205 GLY C CA 1
ATOM 5195 C C . GLY C 1 205 ? -1.726 47.120 16.660 1.00 31.83 205 GLY C C 1
ATOM 5196 O O . GLY C 1 205 ? -1.744 48.269 17.104 1.00 34.09 205 GLY C O 1
ATOM 5197 N N . LEU C 1 206 ? -2.693 46.633 15.888 1.00 27.03 206 LEU C N 1
ATOM 5198 C CA . LEU C 1 206 ? -3.818 47.467 15.483 1.00 28.39 206 LEU C CA 1
ATOM 5199 C C . LEU C 1 206 ? -4.751 47.754 16.653 1.00 30.23 206 LEU C C 1
ATOM 5200 O O . LEU C 1 206 ? -5.022 46.878 17.473 1.00 33.82 206 LEU C O 1
ATOM 5205 N N . HIS C 1 207 ? -5.242 48.988 16.719 1.00 29.13 207 HIS C N 1
ATOM 5206 C CA . HIS C 1 207 ? -6.195 49.382 17.750 1.00 29.18 207 HIS C CA 1
ATOM 5207 C C . HIS C 1 207 ? -7.328 50.211 17.150 1.00 35.29 207 HIS C C 1
ATOM 5208 O O . HIS C 1 207 ? -7.408 50.377 15.934 1.00 40.68 207 HIS C O 1
ATOM 5215 N N . TYR C 1 208 ? -8.188 50.746 18.009 1.00 32.00 208 TYR C N 1
ATOM 5216 C CA . TYR C 1 208 ? -9.433 51.376 17.570 1.00 31.36 208 TYR C CA 1
ATOM 5217 C C . TYR C 1 208 ? -9.254 52.712 16.846 1.00 31.04 208 TYR C C 1
ATOM 5218 O O . TYR C 1 208 ? -10.224 53.286 16.353 1.00 35.42 208 TYR C O 1
ATOM 5227 N N . HIS C 1 209 ? -8.028 53.215 16.783 1.00 30.39 209 HIS C N 1
ATOM 5228 C CA . HIS C 1 209 ? -7.799 54.499 16.130 1.00 31.06 209 HIS C CA 1
ATOM 5229 C C . HIS C 1 209 ? -6.846 54.408 14.938 1.00 30.34 209 HIS C C 1
ATOM 5230 O O . HIS C 1 209 ? -6.536 55.424 14.317 1.00 34.64 209 HIS C O 1
ATOM 5237 N N . ASN C 1 210 ? -6.377 53.204 14.622 1.00 28.43 210 ASN C N 1
ATOM 5238 C CA . ASN C 1 210 ? -5.562 53.013 13.422 1.00 30.75 210 ASN C CA 1
ATOM 5239 C C . ASN C 1 210 ? -5.987 51.809 12.572 1.00 31.88 210 ASN C C 1
ATOM 5240 O O . ASN C 1 210 ? -5.380 51.532 11.538 1.00 35.85 210 ASN C O 1
ATOM 5245 N N . VAL C 1 211 ? -7.023 51.097 13.006 1.00 30.13 211 VAL C N 1
ATOM 5246 C CA . VAL C 1 211 ? -7.447 49.874 12.325 1.00 28.78 211 VAL C CA 1
ATOM 5247 C C . VAL C 1 211 ? -8.111 50.161 10.976 1.00 28.10 211 VAL C C 1
ATOM 5248 O O . VAL C 1 211 ? -7.924 49.411 10.017 1.00 28.88 211 VAL C O 1
ATOM 5252 N N . GLU C 1 212 ? -8.871 51.251 10.901 1.00 28.38 212 GLU C N 1
ATOM 5253 C CA . GLU C 1 212 ? -9.718 51.534 9.739 1.00 28.11 212 GLU C CA 1
ATOM 5254 C C . GLU C 1 212 ? -8.973 51.644 8.396 1.00 31.17 212 GLU C C 1
ATOM 5255 O O . GLU C 1 212 ? -9.431 51.075 7.402 1.00 33.80 212 GLU C O 1
ATOM 5261 N N . PRO C 1 213 ? -7.838 52.374 8.347 1.00 29.70 213 PRO C N 1
ATOM 5262 C CA . PRO C 1 213 ? -7.132 52.422 7.059 1.00 30.39 213 PRO C CA 1
ATOM 5263 C C . PRO C 1 213 ? -6.639 51.060 6.568 1.00 30.89 213 PRO C C 1
ATOM 5264 O O . PRO C 1 213 ? -6.530 50.850 5.360 1.00 35.02 213 PRO C O 1
ATOM 5268 N N . VAL C 1 214 ? -6.352 50.150 7.493 1.00 28.70 214 VAL C N 1
ATOM 5269 C CA . VAL C 1 214 ? -5.897 48.812 7.131 1.00 31.87 214 VAL C CA 1
ATOM 5270 C C . VAL C 1 214 ? -7.070 47.972 6.638 1.00 35.08 214 VAL C C 1
ATOM 5271 O O . VAL C 1 214 ? -6.951 47.237 5.656 1.00 36.49 214 VAL C O 1
ATOM 5275 N N . ALA C 1 215 ? -8.206 48.091 7.318 1.00 34.23 215 ALA C N 1
ATOM 5276 C CA . ALA C 1 215 ? -9.401 47.338 6.955 1.00 35.44 215 ALA C CA 1
ATOM 5277 C C . ALA C 1 215 ? -9.953 47.785 5.605 1.00 38.26 215 ALA C C 1
ATOM 5278 O O . ALA C 1 215 ? -10.691 47.047 4.951 1.00 40.85 215 ALA C O 1
ATOM 5280 N N . ALA C 1 216 ? -9.582 48.990 5.187 1.00 36.73 216 ALA C N 1
ATOM 5281 C CA . ALA C 1 216 ? -10.064 49.543 3.929 1.00 33.23 216 ALA C CA 1
ATOM 5282 C C . ALA C 1 216 ? -9.312 48.968 2.730 1.00 32.45 216 ALA C C 1
ATOM 5283 O O . ALA C 1 216 ? -9.750 49.115 1.588 1.00 32.85 216 ALA C O 1
ATOM 5285 N N . ILE C 1 217 ? -8.181 48.318 2.988 1.00 33.05 217 ILE C N 1
ATOM 5286 C CA . ILE C 1 217 ? -7.367 47.758 1.914 1.00 38.39 217 ILE C CA 1
ATOM 5287 C C . ILE C 1 217 ? -8.091 46.598 1.243 1.00 42.61 217 ILE C C 1
ATOM 5288 O O . ILE C 1 217 ? -8.531 45.661 1.909 1.00 42.93 217 ILE C O 1
ATOM 5293 N N . ASP C 1 218 ? -8.208 46.667 -0.080 1.00 47.62 218 ASP C N 1
ATOM 5294 C CA . ASP C 1 218 ? -8.849 45.609 -0.851 1.00 52.38 218 ASP C CA 1
ATOM 5295 C C . ASP C 1 218 ? -8.041 44.322 -0.787 1.00 50.63 218 ASP C C 1
ATOM 5296 O O . ASP C 1 218 ? -6.832 44.325 -1.015 1.00 54.78 218 ASP C O 1
ATOM 5301 N N . GLY C 1 219 ? -8.715 43.223 -0.472 1.00 48.61 219 GLY C N 1
ATOM 5302 C CA . GLY C 1 219 ? -8.073 41.924 -0.445 1.00 46.70 219 GLY C CA 1
ATOM 5303 C C . GLY C 1 219 ? -7.605 41.446 0.915 1.00 43.99 219 GLY C C 1
ATOM 5304 O O . GLY C 1 219 ? -7.172 40.302 1.050 1.00 48.22 219 GLY C O 1
ATOM 5305 N N . ILE C 1 220 ? -7.670 42.314 1.920 1.00 37.70 220 ILE C N 1
ATOM 5306 C CA . ILE C 1 220 ? -7.396 41.886 3.285 1.00 38.43 220 ILE C CA 1
ATOM 5307 C C . ILE C 1 220 ? -8.473 40.878 3.666 1.00 39.91 220 ILE C C 1
ATOM 5308 O O . ILE C 1 220 ? -9.666 41.155 3.538 1.00 39.09 220 ILE C O 1
ATOM 5313 N N . ASN C 1 221 ? -8.051 39.709 4.136 1.00 37.61 221 ASN C N 1
ATOM 5314 C CA . ASN C 1 221 ? -8.983 38.641 4.466 1.00 33.67 221 ASN C CA 1
ATOM 5315 C C . ASN C 1 221 ? -9.482 38.737 5.903 1.00 33.06 221 ASN C C 1
ATOM 5316 O O . ASN C 1 221 ? -10.671 38.932 6.147 1.00 29.81 221 ASN C O 1
ATOM 5321 N N . GLU C 1 222 ? -8.565 38.594 6.851 1.00 38.51 222 GLU C N 1
ATOM 5322 C CA . GLU C 1 222 ? -8.923 38.592 8.262 1.00 40.48 222 GLU C CA 1
ATOM 5323 C C . GLU C 1 222 ? -7.930 39.424 9.061 1.00 39.83 222 GLU C C 1
ATOM 5324 O O . GLU C 1 222 ? -6.729 39.359 8.822 1.00 33.74 222 GLU C O 1
ATOM 5330 N N . LEU C 1 223 ? -8.428 40.215 10.004 1.00 36.49 223 LEU C N 1
ATOM 5331 C CA . LEU C 1 223 ? -7.545 40.908 10.932 1.00 34.07 223 LEU C CA 1
ATOM 5332 C C . LEU C 1 223 ? -7.516 40.169 12.263 1.00 31.53 223 LEU C C 1
ATOM 5333 O O . LEU C 1 223 ? -8.555 39.948 12.887 1.00 29.49 223 LEU C O 1
ATOM 5338 N N . ASN C 1 224 ? -6.319 39.781 12.690 1.00 31.23 224 ASN C N 1
ATOM 5339 C CA . ASN C 1 224 ? -6.152 39.139 13.985 1.00 34.32 224 ASN C CA 1
ATOM 5340 C C . ASN C 1 224 ? -5.679 40.162 15.005 1.00 33.74 224 ASN C C 1
ATOM 5341 O O . ASN C 1 224 ? -4.517 40.569 15.006 1.00 33.30 224 ASN C O 1
ATOM 5346 N N . ILE C 1 225 ? -6.592 40.567 15.881 1.00 31.27 225 ILE C N 1
ATOM 5347 C CA . ILE C 1 225 ? -6.307 41.607 16.855 1.00 32.45 225 ILE C CA 1
ATOM 5348 C C . ILE C 1 225 ? -6.493 41.048 18.257 1.00 32.58 225 ILE C C 1
ATOM 5349 O O . ILE C 1 225 ? -7.474 40.357 18.535 1.00 29.09 225 ILE C O 1
ATOM 5354 N N . GLY C 1 226 ? -5.542 41.345 19.137 1.00 28.44 226 GLY C N 1
ATOM 5355 C CA . GLY C 1 226 ? -5.568 40.824 20.490 1.00 29.72 226 GLY C CA 1
ATOM 5356 C C . GLY C 1 226 ? -5.480 41.873 21.580 1.00 30.24 226 GLY C C 1
ATOM 5357 O O . GLY C 1 226 ? -6.481 42.206 22.215 1.00 29.39 226 GLY C O 1
ATOM 5358 N N . HIS C 1 227 ? -4.271 42.389 21.787 1.00 29.16 227 HIS C N 1
ATOM 5359 C CA . HIS C 1 227 ? -3.961 43.274 22.907 1.00 28.46 227 HIS C CA 1
ATOM 5360 C C . HIS C 1 227 ? -4.898 44.473 23.036 1.00 27.34 227 HIS C C 1
ATOM 5361 O O . HIS C 1 227 ? -5.385 44.769 24.128 1.00 26.87 227 HIS C O 1
ATOM 5368 N N . ALA C 1 228 ? -5.142 45.159 21.925 1.00 26.99 228 ALA C N 1
ATOM 5369 C CA . ALA C 1 228 ? -5.981 46.354 21.933 1.00 34.14 228 ALA C CA 1
ATOM 5370 C C . ALA C 1 228 ? -7.420 46.051 22.342 1.00 31.47 228 ALA C C 1
ATOM 5371 O O . ALA C 1 228 ? -8.059 46.852 23.024 1.00 35.25 228 ALA C O 1
ATOM 5373 N N . ILE C 1 229 ? -7.929 44.897 21.922 1.00 30.00 229 ILE C N 1
ATOM 5374 C CA . ILE C 1 229 ? -9.285 44.496 22.273 1.00 28.51 229 ILE C CA 1
ATOM 5375 C C . ILE C 1 229 ? -9.356 44.186 23.764 1.00 27.24 229 ILE C C 1
ATOM 5376 O O . ILE C 1 229 ? -10.304 44.579 24.444 1.00 23.81 229 ILE C O 1
ATOM 5381 N N . VAL C 1 230 ? -8.346 43.485 24.268 1.00 26.67 230 VAL C N 1
ATOM 5382 C CA . VAL C 1 230 ? -8.277 43.152 25.685 1.00 32.50 230 VAL C CA 1
ATOM 5383 C C . VAL C 1 230 ? -8.185 44.433 26.512 1.00 33.75 230 VAL C C 1
ATOM 5384 O O . VAL C 1 230 ? -8.853 44.573 27.539 1.00 30.22 230 VAL C O 1
ATOM 5388 N N . ALA C 1 231 ? -7.356 45.364 26.051 1.00 32.31 231 ALA C N 1
ATOM 5389 C CA . ALA C 1 231 ? -7.188 46.651 26.717 1.00 31.31 231 ALA C CA 1
ATOM 5390 C C . ALA C 1 231 ? -8.507 47.421 26.776 1.00 33.56 231 ALA C C 1
ATOM 5391 O O . ALA C 1 231 ? -8.882 47.958 27.818 1.00 37.47 231 ALA C O 1
ATOM 5393 N N . HIS C 1 232 ? -9.208 47.462 25.649 1.00 24.08 232 HIS C N 1
ATOM 5394 C CA . HIS C 1 232 ? -10.472 48.178 25.550 1.00 25.45 232 HIS C CA 1
ATOM 5395 C C . HIS C 1 232 ? -11.555 47.488 26.376 1.00 29.11 232 HIS C C 1
ATOM 5396 O O . HIS C 1 232 ? -12.450 48.140 26.921 1.00 30.61 232 HIS C O 1
ATOM 5403 N N . ALA C 1 233 ? -11.462 46.164 26.465 1.00 26.83 233 ALA C N 1
ATOM 5404 C CA . ALA C 1 233 ? -12.418 45.363 27.223 1.00 25.91 233 ALA C CA 1
ATOM 5405 C C . ALA C 1 233 ? -12.413 45.729 28.706 1.00 27.52 233 ALA C C 1
ATOM 5406 O O . ALA C 1 233 ? -13.416 45.557 29.395 1.00 30.01 233 ALA C O 1
ATOM 5408 N N . LEU C 1 234 ? -11.277 46.216 29.196 1.00 26.75 234 LEU C N 1
ATOM 5409 C CA . LEU C 1 234 ? -11.172 46.675 30.579 1.00 31.32 234 LEU C CA 1
ATOM 5410 C C . LEU C 1 234 ? -12.168 47.785 30.910 1.00 30.73 234 LEU C C 1
ATOM 5411 O O . LEU C 1 234 ? -12.527 47.980 32.071 1.00 29.78 234 LEU C O 1
ATOM 5416 N N . PHE C 1 235 ? -12.607 48.518 29.892 1.00 30.34 235 PHE C N 1
ATOM 5417 C CA . PHE C 1 235 ? -13.480 49.664 30.117 1.00 29.78 235 PHE C CA 1
ATOM 5418 C C . PHE C 1 235 ? -14.941 49.395 29.763 1.00 32.37 235 PHE C C 1
ATOM 5419 O O . PHE C 1 235 ? -15.842 49.860 30.460 1.00 33.41 235 PHE C O 1
ATOM 5427 N N . VAL C 1 236 ? -15.176 48.642 28.692 1.00 34.09 236 VAL C N 1
ATOM 5428 C CA . VAL C 1 236 ? -16.539 48.417 28.213 1.00 32.29 236 VAL C CA 1
ATOM 5429 C C . VAL C 1 236 ? -16.953 46.948 28.260 1.00 31.87 236 VAL C C 1
ATOM 5430 O O . VAL C 1 236 ? -18.125 46.625 28.067 1.00 36.46 236 VAL C O 1
ATOM 5434 N N . GLY C 1 237 ? -15.999 46.059 28.509 1.00 26.85 237 GLY C N 1
ATOM 5435 C CA . GLY C 1 237 ? -16.292 44.638 28.533 1.00 26.50 237 GLY C CA 1
ATOM 5436 C C . GLY C 1 237 ? -15.919 43.975 27.222 1.00 24.94 237 GLY C C 1
ATOM 5437 O O . GLY C 1 237 ? -15.934 44.619 26.173 1.00 24.79 237 GLY C O 1
ATOM 5438 N N . PHE C 1 238 ? -15.588 42.688 27.282 1.00 24.32 238 PHE C N 1
ATOM 5439 C CA . PHE C 1 238 ? -15.095 41.958 26.116 1.00 26.43 238 PHE C CA 1
ATOM 5440 C C . PHE C 1 238 ? -16.126 41.883 24.995 1.00 27.41 238 PHE C C 1
ATOM 5441 O O . PHE C 1 238 ? -15.795 42.068 23.824 1.00 29.82 238 PHE C O 1
ATOM 5449 N N . ARG C 1 239 ? -17.375 41.618 25.362 1.00 29.02 239 ARG C N 1
ATOM 5450 C CA . ARG C 1 239 ? -18.457 41.499 24.390 1.00 31.52 239 ARG C CA 1
ATOM 5451 C C . ARG C 1 239 ? -18.637 42.787 23.589 1.00 30.80 239 ARG C C 1
ATOM 5452 O O . ARG C 1 239 ? -18.807 42.753 22.369 1.00 25.71 239 ARG C O 1
ATOM 5460 N N . GLN C 1 240 ? -18.590 43.923 24.276 1.00 29.98 240 GLN C N 1
ATOM 5461 C CA . GLN C 1 240 ? -18.762 45.209 23.616 1.00 29.89 240 GLN C CA 1
ATOM 5462 C C . GLN C 1 240 ? -17.500 45.592 22.847 1.00 26.42 240 GLN C C 1
ATOM 5463 O O . GLN C 1 240 ? -17.575 46.218 21.789 1.00 23.51 240 GLN C O 1
ATOM 5469 N N . ALA C 1 241 ? -16.345 45.206 23.382 1.00 23.22 241 ALA C N 1
ATOM 5470 C CA . ALA C 1 241 ? -15.063 45.500 22.746 1.00 23.76 241 ALA C CA 1
ATOM 5471 C C . ALA C 1 241 ? -14.929 44.781 21.408 1.00 28.82 241 ALA C C 1
ATOM 5472 O O . ALA C 1 241 ? -14.455 45.357 20.429 1.00 27.41 241 ALA C O 1
ATOM 5474 N N . VAL C 1 242 ? -15.345 43.518 21.376 1.00 31.60 242 VAL C N 1
ATOM 5475 C CA . VAL C 1 242 ? -15.282 42.719 20.159 1.00 30.24 242 VAL C CA 1
ATOM 5476 C C . VAL C 1 242 ? -16.240 43.271 19.108 1.00 29.58 242 VAL C C 1
ATOM 5477 O O . VAL C 1 242 ? -15.874 43.427 17.941 1.00 31.83 242 VAL C O 1
ATOM 5481 N N . ALA C 1 243 ? -17.462 43.574 19.530 1.00 26.53 243 ALA C N 1
ATOM 5482 C CA . ALA C 1 243 ? -18.478 44.083 18.617 1.00 28.65 243 ALA C CA 1
ATOM 5483 C C . ALA C 1 243 ? -18.074 45.430 18.022 1.00 27.13 243 ALA C C 1
ATOM 5484 O O . ALA C 1 243 ? -18.236 45.661 16.823 1.00 28.94 243 ALA C O 1
ATOM 5486 N N . GLU C 1 244 ? -17.542 46.313 18.861 1.00 24.23 244 GLU C N 1
ATOM 5487 C CA . GLU C 1 244 ? -17.121 47.636 18.407 1.00 28.24 244 GLU C CA 1
ATOM 5488 C C . GLU C 1 244 ? -15.996 47.565 17.379 1.00 30.27 244 GLU C C 1
ATOM 5489 O O . GLU C 1 244 ? -15.999 48.314 16.401 1.00 33.63 244 GLU C O 1
ATOM 5495 N N . MET C 1 245 ? -15.032 46.675 17.602 1.00 28.51 245 MET C N 1
ATOM 5496 C CA . MET C 1 245 ? -13.915 46.523 16.674 1.00 29.16 245 MET C CA 1
ATOM 5497 C C . MET C 1 245 ? -14.400 45.975 15.335 1.00 32.43 245 MET C C 1
ATOM 5498 O O . MET C 1 245 ? -13.978 46.439 14.276 1.00 35.91 245 MET C O 1
ATOM 5503 N N . LYS C 1 246 ? -15.292 44.990 15.390 1.00 30.29 246 LYS C N 1
ATOM 5504 C CA . LYS C 1 246 ? -15.839 44.386 14.181 1.00 28.59 246 LYS C CA 1
ATOM 5505 C C . LYS C 1 246 ? -16.620 45.412 13.367 1.00 28.47 246 LYS C C 1
ATOM 5506 O O . LYS C 1 246 ? -16.540 45.433 12.138 1.00 29.61 246 LYS C O 1
ATOM 5512 N N . ALA C 1 247 ? -17.379 46.256 14.059 1.00 25.81 247 ALA C N 1
ATOM 5513 C CA . ALA C 1 247 ? -18.203 47.264 13.400 1.00 26.87 247 ALA C CA 1
ATOM 5514 C C . ALA C 1 247 ? -17.333 48.279 12.665 1.00 27.60 247 ALA C C 1
ATOM 5515 O O . ALA C 1 247 ? -17.682 48.730 11.572 1.00 29.80 247 ALA C O 1
ATOM 5517 N N . LEU C 1 248 ? -16.204 48.637 13.272 1.00 25.54 248 LEU C N 1
ATOM 5518 C CA . LEU C 1 248 ? -15.239 49.533 12.643 1.00 28.02 248 LEU C CA 1
ATOM 5519 C C . LEU C 1 248 ? -14.714 48.942 11.340 1.00 32.51 248 LEU C C 1
ATOM 5520 O O . LEU C 1 248 ? -14.674 49.612 10.308 1.00 36.26 248 LEU C O 1
ATOM 5525 N N . MET C 1 249 ? -14.314 47.676 11.406 1.00 30.23 249 MET C N 1
ATOM 5526 C CA . MET C 1 249 ? -13.750 46.967 10.265 1.00 28.76 249 MET C CA 1
ATOM 5527 C C . MET C 1 249 ? -14.731 46.841 9.100 1.00 28.61 249 MET C C 1
ATOM 5528 O O . MET C 1 249 ? -14.369 47.077 7.947 1.00 27.14 249 MET C O 1
ATOM 5533 N N . LEU C 1 250 ? -15.968 46.464 9.406 1.00 27.87 250 LEU C N 1
ATOM 5534 C CA . LEU C 1 250 ? -16.991 46.283 8.379 1.00 29.01 250 LEU C CA 1
ATOM 5535 C C . LEU C 1 250 ? -17.314 47.590 7.663 1.00 33.77 250 LEU C C 1
ATOM 5536 O O . LEU C 1 250 ? -17.475 47.614 6.442 1.00 38.56 250 LEU C O 1
ATOM 5541 N N . ALA C 1 251 ? -17.405 48.674 8.427 1.00 33.02 251 ALA C N 1
ATOM 5542 C CA . ALA C 1 251 ? -17.724 49.980 7.863 1.00 34.22 251 ALA C CA 1
ATOM 5543 C C . ALA C 1 251 ? -16.583 50.512 6.999 1.00 34.54 251 ALA C C 1
ATOM 5544 O O . ALA C 1 251 ? -16.816 51.208 6.011 1.00 35.26 251 ALA C O 1
ATOM 5546 N N . ALA C 1 252 ? -15.351 50.175 7.371 1.00 33.72 252 ALA C N 1
ATOM 5547 C CA . ALA C 1 252 ? -14.175 50.649 6.650 1.00 34.18 252 ALA C CA 1
ATOM 5548 C C . ALA C 1 252 ? -13.953 49.841 5.377 1.00 38.13 252 ALA C C 1
ATOM 5549 O O . ALA C 1 252 ? -13.466 50.364 4.374 1.00 37.43 252 ALA C O 1
ATOM 5551 N N . ALA C 1 253 ? -14.309 48.561 5.427 1.00 42.06 253 ALA C N 1
ATOM 5552 C CA . ALA C 1 253 ? -14.117 47.668 4.291 1.00 40.88 253 ALA C CA 1
ATOM 5553 C C . ALA C 1 253 ? -15.229 47.859 3.263 1.00 45.91 253 ALA C C 1
ATOM 5554 O O . ALA C 1 253 ? -15.116 47.413 2.122 1.00 48.10 253 ALA C O 1
ATOM 5556 N N . THR C 1 254 ? -16.299 48.531 3.675 1.00 50.22 254 THR C N 1
ATOM 5557 C CA . THR C 1 254 ? -17.432 48.792 2.793 1.00 56.87 254 THR C CA 1
ATOM 5558 C C . THR C 1 254 ? -17.181 50.023 1.926 1.00 60.79 254 THR C C 1
ATOM 5559 O O . THR C 1 254 ? -16.945 51.118 2.438 1.00 61.24 254 THR C O 1
ATOM 5561 N N . THR D 1 13 ? -18.452 55.299 59.731 1.00 62.06 13 THR D N 1
ATOM 5562 C CA . THR D 1 13 ? -19.290 55.161 58.547 1.00 60.39 13 THR D CA 1
ATOM 5563 C C . THR D 1 13 ? -19.273 53.728 58.025 1.00 65.45 13 THR D C 1
ATOM 5564 O O . THR D 1 13 ? -18.801 52.812 58.699 1.00 74.08 13 THR D O 1
ATOM 5566 N N . ARG D 1 14 ? -19.780 53.552 56.810 1.00 56.60 14 ARG D N 1
ATOM 5567 C CA . ARG D 1 14 ? -19.902 52.241 56.181 1.00 48.20 14 ARG D CA 1
ATOM 5568 C C . ARG D 1 14 ? -18.543 51.701 55.757 1.00 42.92 14 ARG D C 1
ATOM 5569 O O . ARG D 1 14 ? -17.541 52.415 55.808 1.00 38.76 14 ARG D O 1
ATOM 5577 N N . ILE D 1 15 ? -18.511 50.437 55.341 1.00 29.12 15 ILE D N 1
ATOM 5578 C CA . ILE D 1 15 ? -17.282 49.836 54.842 1.00 28.72 15 ILE D CA 1
ATOM 5579 C C . ILE D 1 15 ? -16.859 50.569 53.570 1.00 29.76 15 ILE D C 1
ATOM 5580 O O . ILE D 1 15 ? -17.699 51.057 52.813 1.00 28.87 15 ILE D O 1
ATOM 5585 N N . LEU D 1 16 ? -15.554 50.655 53.343 1.00 30.42 16 LEU D N 1
ATOM 5586 C CA . LEU D 1 16 ? -15.026 51.430 52.228 1.00 29.80 16 LEU D CA 1
ATOM 5587 C C . LEU D 1 16 ? -14.335 50.555 51.195 1.00 29.89 16 LEU D C 1
ATOM 5588 O O . LEU D 1 16 ? -13.740 49.531 51.532 1.00 33.32 16 LEU D O 1
ATOM 5593 N N . LEU D 1 17 ? -14.411 50.969 49.935 1.00 27.78 17 LEU D N 1
ATOM 5594 C CA . LEU D 1 17 ? -13.728 50.259 48.863 1.00 29.73 17 LEU D CA 1
ATOM 5595 C C . LEU D 1 17 ? -12.612 51.097 48.255 1.00 28.81 17 LEU D C 1
ATOM 5596 O O . LEU D 1 17 ? -12.854 52.170 47.698 1.00 26.08 17 LEU D O 1
ATOM 5601 N N . GLY D 1 18 ? -11.388 50.592 48.362 1.00 29.12 18 GLY D N 1
ATOM 5602 C CA . GLY D 1 18 ? -10.263 51.164 47.650 1.00 28.47 18 GLY D CA 1
ATOM 5603 C C . GLY D 1 18 ? -9.916 50.287 46.465 1.00 26.91 18 GLY D C 1
ATOM 5604 O O . GLY D 1 18 ? -9.698 49.086 46.620 1.00 24.25 18 GLY D O 1
ATOM 5605 N N . VAL D 1 19 ? -9.866 50.880 45.278 1.00 26.76 19 VAL D N 1
ATOM 5606 C CA . VAL D 1 19 ? -9.587 50.114 44.071 1.00 29.53 19 VAL D CA 1
ATOM 5607 C C . VAL D 1 19 ? -8.136 50.281 43.643 1.00 33.52 19 VAL D C 1
ATOM 5608 O O . VAL D 1 19 ? -7.675 51.393 43.369 1.00 31.99 19 VAL D O 1
ATOM 5612 N N . ASN D 1 20 ? -7.420 49.163 43.599 1.00 34.41 20 ASN D N 1
ATOM 5613 C CA . ASN D 1 20 ? -6.038 49.152 43.146 1.00 33.04 20 ASN D CA 1
ATOM 5614 C C . ASN D 1 20 ? -6.007 48.926 41.637 1.00 32.18 20 ASN D C 1
ATOM 5615 O O . ASN D 1 20 ? -6.598 47.973 41.130 1.00 31.51 20 ASN D O 1
ATOM 5620 N N . ILE D 1 21 ? -5.311 49.807 40.925 1.00 30.86 21 ILE D N 1
ATOM 5621 C CA . ILE D 1 21 ? -5.322 49.783 39.467 1.00 30.46 21 ILE D CA 1
ATOM 5622 C C . ILE D 1 21 ? -3.973 49.375 38.878 1.00 31.14 21 ILE D C 1
ATOM 5623 O O . ILE D 1 21 ? -3.679 49.684 37.723 1.00 33.01 21 ILE D O 1
ATOM 5628 N N . ASP D 1 22 ? -3.164 48.672 39.667 1.00 31.50 22 ASP D N 1
ATOM 5629 C CA . ASP D 1 22 ? -1.824 48.265 39.240 1.00 35.31 22 ASP D CA 1
ATOM 5630 C C . ASP D 1 22 ? -1.849 47.393 37.993 1.00 35.93 22 ASP D C 1
ATOM 5631 O O . ASP D 1 22 ? -1.043 47.576 37.082 1.00 37.17 22 ASP D O 1
ATOM 5636 N N . HIS D 1 23 ? -2.773 46.440 37.955 1.00 34.40 23 HIS D N 1
ATOM 5637 C CA . HIS D 1 23 ? -2.745 45.422 36.916 1.00 35.58 23 HIS D CA 1
ATOM 5638 C C . HIS D 1 23 ? -3.389 45.899 35.623 1.00 36.53 23 HIS D C 1
ATOM 5639 O O . HIS D 1 23 ? -3.404 45.176 34.627 1.00 41.73 23 HIS D O 1
ATOM 5646 N N . VAL D 1 24 ? -3.923 47.115 35.639 1.00 33.99 24 VAL D N 1
ATOM 5647 C CA . VAL D 1 24 ? -4.257 47.792 34.396 1.00 30.43 24 VAL D CA 1
ATOM 5648 C C . VAL D 1 24 ? -2.940 48.133 33.707 1.00 29.34 24 VAL D C 1
ATOM 5649 O O . VAL D 1 24 ? -2.791 47.973 32.494 1.00 28.47 24 VAL D O 1
ATOM 5653 N N . ALA D 1 25 ? -1.976 48.587 34.502 1.00 28.18 25 ALA D N 1
ATOM 5654 C CA . ALA D 1 25 ? -0.652 48.922 33.995 1.00 31.05 25 ALA D CA 1
ATOM 5655 C C . ALA D 1 25 ? 0.103 47.664 33.583 1.00 33.85 25 ALA D C 1
ATOM 5656 O O . ALA D 1 25 ? 0.951 47.710 32.693 1.00 33.00 25 ALA D O 1
ATOM 5658 N N . THR D 1 26 ? -0.195 46.549 34.248 1.00 32.92 26 THR D N 1
ATOM 5659 C CA . THR D 1 26 ? 0.370 45.256 33.873 1.00 32.53 26 THR D CA 1
ATOM 5660 C C . THR D 1 26 ? 0.058 44.957 32.415 1.00 33.05 26 THR D C 1
ATOM 5661 O O . THR D 1 26 ? 0.932 44.557 31.645 1.00 32.05 26 THR D O 1
ATOM 5665 N N . LEU D 1 27 ? -1.199 45.168 32.043 1.00 33.23 27 LEU D N 1
ATOM 5666 C CA . LEU D 1 27 ? -1.651 44.929 30.681 1.00 31.72 27 LEU D CA 1
ATOM 5667 C C . LEU D 1 27 ? -1.005 45.915 29.711 1.00 29.89 27 LEU D C 1
ATOM 5668 O O . LEU D 1 27 ? -0.772 45.593 28.547 1.00 28.96 27 LEU D O 1
ATOM 5673 N N . ARG D 1 28 ? -0.711 47.114 30.206 1.00 31.41 28 ARG D N 1
ATOM 5674 C CA . ARG D 1 28 ? -0.071 48.146 29.400 1.00 30.42 28 ARG D CA 1
ATOM 5675 C C . ARG D 1 28 ? 1.384 47.792 29.105 1.00 33.06 28 ARG D C 1
ATOM 5676 O O . ARG D 1 28 ? 1.846 47.922 27.972 1.00 35.87 28 ARG D O 1
ATOM 5684 N N . GLN D 1 29 ? 2.097 47.336 30.131 1.00 32.96 29 GLN D N 1
ATOM 5685 C CA . GLN D 1 29 ? 3.520 47.031 30.008 1.00 35.77 29 GLN D CA 1
ATOM 5686 C C . GLN D 1 29 ? 3.783 45.823 29.114 1.00 37.41 29 GLN D C 1
ATOM 5687 O O . GLN D 1 29 ? 4.904 45.622 28.648 1.00 38.72 29 GLN D O 1
ATOM 5693 N N . ALA D 1 30 ? 2.750 45.018 28.890 1.00 36.19 30 ALA D N 1
ATOM 5694 C CA . ALA D 1 30 ? 2.870 43.827 28.057 1.00 36.74 30 ALA D CA 1
ATOM 5695 C C . ALA D 1 30 ? 3.237 44.167 26.613 1.00 38.73 30 ALA D C 1
ATOM 5696 O O . ALA D 1 30 ? 3.937 43.403 25.948 1.00 42.26 30 ALA D O 1
ATOM 5698 N N . ARG D 1 31 ? 2.768 45.315 26.135 1.00 35.41 31 ARG D N 1
ATOM 5699 C CA . ARG D 1 31 ? 2.991 45.708 24.748 1.00 35.95 31 ARG D CA 1
ATOM 5700 C C . ARG D 1 31 ? 3.718 47.047 24.631 1.00 37.47 31 ARG D C 1
ATOM 5701 O O . ARG D 1 31 ? 4.092 47.464 23.534 1.00 39.79 31 ARG D O 1
ATOM 5709 N N . GLY D 1 32 ? 3.922 47.714 25.762 1.00 36.91 32 GLY D N 1
ATOM 5710 C CA . GLY D 1 32 ? 4.621 48.987 25.777 1.00 38.65 32 GLY D CA 1
ATOM 5711 C C . GLY D 1 32 ? 3.893 50.118 25.071 1.00 42.27 32 GLY D C 1
ATOM 5712 O O . GLY D 1 32 ? 4.519 51.007 24.495 1.00 46.98 32 GLY D O 1
ATOM 5713 N N . THR D 1 33 ? 2.566 50.084 25.110 1.00 44.54 33 THR D N 1
ATOM 5714 C CA . THR D 1 33 ? 1.754 51.140 24.512 1.00 41.85 33 THR D CA 1
ATOM 5715 C C . THR D 1 33 ? 1.298 52.130 25.579 1.00 41.40 33 THR D C 1
ATOM 5716 O O . THR D 1 33 ? 1.692 52.025 26.740 1.00 44.31 33 THR D O 1
ATOM 5720 N N . ARG D 1 34 ? 0.473 53.095 25.187 1.00 40.41 34 ARG D N 1
ATOM 5721 C CA . ARG D 1 34 ? -0.056 54.069 26.136 1.00 38.56 34 ARG D CA 1
ATOM 5722 C C . ARG D 1 34 ? -1.343 53.534 26.768 1.00 36.33 34 ARG D C 1
ATOM 5723 O O . ARG D 1 34 ? -1.806 54.038 27.792 1.00 36.97 34 ARG D O 1
ATOM 5731 N N . TYR D 1 35 ? -1.904 52.493 26.158 1.00 34.47 35 TYR D N 1
ATOM 5732 C CA . TYR D 1 35 ? -3.163 51.909 26.615 1.00 33.04 35 TYR D CA 1
ATOM 5733 C C . TYR D 1 35 ? -2.957 50.464 27.083 1.00 35.43 35 TYR D C 1
ATOM 5734 O O . TYR D 1 35 ? -2.061 49.776 26.596 1.00 38.03 35 TYR D O 1
ATOM 5743 N N . PRO D 1 36 ? -3.787 49.996 28.031 1.00 34.25 36 PRO D N 1
ATOM 5744 C CA . PRO D 1 36 ? -4.821 50.761 28.736 1.00 31.24 36 PRO D CA 1
ATOM 5745 C C . PRO D 1 36 ? -4.227 51.664 29.810 1.00 29.35 36 PRO D C 1
ATOM 5746 O O . PRO D 1 36 ? -3.265 51.274 30.473 1.00 31.86 36 PRO D O 1
ATOM 5750 N N . ASP D 1 37 ? -4.795 52.851 29.982 1.00 25.59 37 ASP D N 1
ATOM 5751 C CA . ASP D 1 37 ? -4.269 53.797 30.955 1.00 25.86 37 ASP D CA 1
ATOM 5752 C C . ASP D 1 37 ? -4.901 53.553 32.320 1.00 26.88 37 ASP D C 1
ATOM 5753 O O . ASP D 1 37 ? -6.117 53.659 32.471 1.00 30.41 37 ASP D O 1
ATOM 5758 N N . PRO D 1 38 ? -4.073 53.211 33.318 1.00 25.63 38 PRO D N 1
ATOM 5759 C CA . PRO D 1 38 ? -4.554 53.040 34.693 1.00 24.19 38 PRO D CA 1
ATOM 5760 C C . PRO D 1 38 ? -5.182 54.322 35.242 1.00 27.88 38 PRO D C 1
ATOM 5761 O O . PRO D 1 38 ? -6.030 54.256 36.133 1.00 31.12 38 PRO D O 1
ATOM 5765 N N . VAL D 1 39 ? -4.768 55.468 34.706 1.00 25.96 39 VAL D N 1
ATOM 5766 C CA . VAL D 1 39 ? -5.339 56.756 35.084 1.00 26.72 39 VAL D CA 1
ATOM 5767 C C . VAL D 1 39 ? -6.812 56.802 34.693 1.00 28.92 39 VAL D C 1
ATOM 5768 O O . VAL D 1 39 ? -7.666 57.211 35.489 1.00 29.29 39 VAL D O 1
ATOM 5772 N N . LYS D 1 40 ? -7.090 56.377 33.460 1.00 26.68 40 LYS D N 1
ATOM 5773 C CA . LYS D 1 40 ? -8.453 56.300 32.933 1.00 29.18 40 LYS D CA 1
ATOM 5774 C C . LYS D 1 40 ? -9.287 55.311 33.744 1.00 29.20 40 LYS D C 1
ATOM 5775 O O . LYS D 1 40 ? -10.464 55.550 34.016 1.00 27.16 40 LYS D O 1
ATOM 5781 N N . ALA D 1 41 ? -8.658 54.212 34.150 1.00 29.83 41 ALA D N 1
ATOM 5782 C CA . ALA D 1 41 ? -9.319 53.193 34.960 1.00 33.24 41 ALA D CA 1
ATOM 5783 C C . ALA D 1 41 ? -9.654 53.743 36.343 1.00 33.73 41 ALA D C 1
ATOM 5784 O O . ALA D 1 41 ? -10.743 53.507 36.870 1.00 32.68 41 ALA D O 1
ATOM 5786 N N . ALA D 1 42 ? -8.709 54.476 36.922 1.00 32.96 42 ALA D N 1
ATOM 5787 C CA . ALA D 1 42 ? -8.903 55.110 38.222 1.00 30.47 42 ALA D CA 1
ATOM 5788 C C . ALA D 1 42 ? -10.087 56.072 38.208 1.00 27.71 42 ALA D C 1
ATOM 5789 O O . ALA D 1 42 ? -10.887 56.102 39.142 1.00 26.38 42 ALA D O 1
ATOM 5791 N N . LEU D 1 43 ? -10.189 56.861 37.144 1.00 26.21 43 LEU D N 1
ATOM 5792 C CA . LEU D 1 43 ? -11.261 57.839 37.022 1.00 28.00 43 LEU D CA 1
ATOM 5793 C C . LEU D 1 43 ? -12.608 57.155 36.818 1.00 29.61 43 LEU D C 1
ATOM 5794 O O . LEU D 1 43 ? -13.638 57.652 37.271 1.00 35.31 43 LEU D O 1
ATOM 5799 N N . ASP D 1 44 ? -12.596 56.016 36.136 1.00 26.92 44 ASP D N 1
ATOM 5800 C CA . ASP D 1 44 ? -13.808 55.224 35.965 1.00 28.27 44 ASP D CA 1
ATOM 5801 C C . ASP D 1 44 ? -14.275 54.655 37.299 1.00 24.63 44 ASP D C 1
ATOM 5802 O O . ASP D 1 44 ? -15.472 54.618 37.580 1.00 25.31 44 ASP D O 1
ATOM 5807 N N . ALA D 1 45 ? -13.322 54.214 38.114 1.00 24.00 45 ALA D N 1
ATOM 5808 C CA . ALA D 1 45 ? -13.624 53.606 39.406 1.00 23.15 45 ALA D CA 1
ATOM 5809 C C . ALA D 1 45 ? -14.279 54.596 40.365 1.00 23.80 45 ALA D C 1
ATOM 5810 O O . ALA D 1 45 ? -15.245 54.258 41.051 1.00 23.39 45 ALA D O 1
ATOM 5812 N N . GLU D 1 46 ? -13.750 55.816 40.407 1.00 25.73 46 GLU D N 1
ATOM 5813 C CA . GLU D 1 46 ? -14.299 56.862 41.266 1.00 24.96 46 GLU D CA 1
ATOM 5814 C C . GLU D 1 46 ? -15.720 57.187 40.830 1.00 23.64 46 GLU D C 1
ATOM 5815 O O . GLU D 1 46 ? -16.628 57.317 41.653 1.00 21.47 46 GLU D O 1
ATOM 5821 N N . GLU D 1 47 ? -15.891 57.311 39.519 1.00 25.85 47 GLU D N 1
ATOM 5822 C CA . GLU D 1 47 ? -17.184 57.576 38.909 1.00 30.70 47 GLU D CA 1
ATOM 5823 C C . GLU D 1 47 ? -18.162 56.443 39.221 1.00 29.39 47 GLU D C 1
ATOM 5824 O O . GLU D 1 47 ? -19.374 56.654 39.294 1.00 29.78 47 GLU D O 1
ATOM 5830 N N . ALA D 1 48 ? -17.624 55.244 39.427 1.00 28.27 48 ALA D N 1
ATOM 5831 C CA . ALA D 1 48 ? -18.450 54.080 39.730 1.00 27.22 48 ALA D CA 1
ATOM 5832 C C . ALA D 1 48 ? -18.620 53.858 41.232 1.00 27.20 48 ALA D C 1
ATOM 5833 O O . ALA D 1 48 ? -19.236 52.879 41.649 1.00 29.77 48 ALA D O 1
ATOM 5835 N N . GLY D 1 49 ? -18.078 54.758 42.045 1.00 23.59 49 GLY D N 1
ATOM 5836 C CA . GLY D 1 49 ? -18.337 54.715 43.472 1.00 23.42 49 GLY D CA 1
ATOM 5837 C C . GLY D 1 49 ? -17.189 54.325 44.384 1.00 26.46 49 GLY D C 1
ATOM 5838 O O . GLY D 1 49 ? -17.376 54.226 45.599 1.00 25.46 49 GLY D O 1
ATOM 5839 N N . ALA D 1 50 ? -16.005 54.106 43.819 1.00 24.26 50 ALA D N 1
ATOM 5840 C CA . ALA D 1 50 ? -14.836 53.780 44.632 1.00 24.13 50 ALA D CA 1
ATOM 5841 C C . ALA D 1 50 ? -14.561 54.898 45.636 1.00 27.88 50 ALA D C 1
ATOM 5842 O O . ALA D 1 50 ? -14.716 56.077 45.321 1.00 25.11 50 ALA D O 1
ATOM 5844 N N . ASP D 1 51 ? -14.144 54.524 46.841 1.00 29.90 51 ASP D N 1
ATOM 5845 C CA . ASP D 1 51 ? -13.921 55.495 47.909 1.00 31.04 51 ASP D CA 1
ATOM 5846 C C . ASP D 1 51 ? -12.491 56.021 47.883 1.00 34.77 51 ASP D C 1
ATOM 5847 O O . ASP D 1 51 ? -12.195 57.078 48.441 1.00 38.37 51 ASP D O 1
ATOM 5852 N N . GLY D 1 52 ? -11.608 55.272 47.232 1.00 28.95 52 GLY D N 1
ATOM 5853 C CA . GLY D 1 52 ? -10.233 55.691 47.053 1.00 28.73 52 GLY D CA 1
ATOM 5854 C C . GLY D 1 52 ? -9.546 54.876 45.978 1.00 31.20 52 GLY D C 1
ATOM 5855 O O . GLY D 1 52 ? -10.028 53.808 45.599 1.00 34.46 52 GLY D O 1
ATOM 5856 N N . ILE D 1 53 ? -8.421 55.379 45.482 1.00 28.49 53 ILE D N 1
ATOM 5857 C CA . ILE D 1 53 ? -7.659 54.670 44.466 1.00 29.98 53 ILE D CA 1
ATOM 5858 C C . ILE D 1 53 ? -6.296 54.272 45.024 1.00 34.62 53 ILE D C 1
ATOM 5859 O O . ILE D 1 53 ? -5.561 55.102 45.560 1.00 33.91 53 ILE D O 1
ATOM 5864 N N . THR D 1 54 ? -5.964 52.993 44.891 1.00 34.06 54 THR D N 1
ATOM 5865 C CA . THR D 1 54 ? -4.705 52.476 45.406 1.00 32.47 54 THR D CA 1
ATOM 5866 C C . THR D 1 54 ? -3.723 52.247 44.264 1.00 35.73 54 THR D C 1
ATOM 5867 O O . THR D 1 54 ? -4.087 51.705 43.220 1.00 34.87 54 THR D O 1
ATOM 5871 N N . VAL D 1 55 ? -2.480 52.676 44.461 1.00 38.78 55 VAL D N 1
ATOM 5872 C CA . VAL D 1 55 ? -1.449 52.518 43.446 1.00 38.51 55 VAL D CA 1
ATOM 5873 C C . VAL D 1 55 ? -0.110 52.148 44.090 1.00 39.04 55 VAL D C 1
ATOM 5874 O O . VAL D 1 55 ? 0.323 52.768 45.063 1.00 39.43 55 VAL D O 1
ATOM 5878 N N . HIS D 1 56 ? 0.532 51.116 43.551 1.00 37.43 56 HIS D N 1
ATOM 5879 C CA . HIS D 1 56 ? 1.804 50.643 44.082 1.00 35.83 56 HIS D CA 1
ATOM 5880 C C . HIS D 1 56 ? 2.922 50.875 43.075 1.00 39.52 56 HIS D C 1
ATOM 5881 O O . HIS D 1 56 ? 3.025 50.168 42.073 1.00 41.34 56 HIS D O 1
ATOM 5888 N N . LEU D 1 57 ? 3.761 51.868 43.347 1.00 41.40 57 LEU D N 1
ATOM 5889 C CA . LEU D 1 57 ? 4.940 52.102 42.527 1.00 40.55 57 LEU D CA 1
ATOM 5890 C C . LEU D 1 57 ? 6.088 51.244 43.046 1.00 39.50 57 LEU D C 1
ATOM 5891 O O . LEU D 1 57 ? 6.658 51.526 44.100 1.00 38.84 57 LEU D O 1
ATOM 5896 N N . ARG D 1 58 ? 6.419 50.194 42.303 1.00 41.97 58 ARG D N 1
ATOM 5897 C CA . ARG D 1 58 ? 7.464 49.263 42.713 1.00 45.91 58 ARG D CA 1
ATOM 5898 C C . ARG D 1 58 ? 8.838 49.759 42.284 1.00 46.91 58 ARG D C 1
ATOM 5899 O O . ARG D 1 58 ? 8.956 50.525 41.328 1.00 44.87 58 ARG D O 1
ATOM 5907 N N . GLU D 1 59 ? 9.877 49.326 42.993 1.00 52.37 59 GLU D N 1
ATOM 5908 C CA . GLU D 1 59 ? 11.241 49.698 42.632 1.00 55.78 59 GLU D CA 1
ATOM 5909 C C . GLU D 1 59 ? 11.616 49.108 41.275 1.00 49.40 59 GLU D C 1
ATOM 5910 O O . GLU D 1 59 ? 12.299 49.752 40.481 1.00 45.36 59 GLU D O 1
ATOM 5916 N N . ASP D 1 60 ? 11.175 47.880 41.016 1.00 47.72 60 ASP D N 1
ATOM 5917 C CA . ASP D 1 60 ? 11.460 47.234 39.739 1.00 48.12 60 ASP D CA 1
ATOM 5918 C C . ASP D 1 60 ? 10.573 47.763 38.606 1.00 43.28 60 ASP D C 1
ATOM 5919 O O . ASP D 1 60 ? 10.752 47.382 37.449 1.00 40.97 60 ASP D O 1
ATOM 5924 N N . ARG D 1 61 ? 9.630 48.644 38.948 1.00 42.08 61 ARG D N 1
ATOM 5925 C CA . ARG D 1 61 ? 8.719 49.252 37.973 1.00 43.84 61 ARG D CA 1
ATOM 5926 C C . ARG D 1 61 ? 8.012 48.210 37.106 1.00 43.29 61 ARG D C 1
ATOM 5927 O O . ARG D 1 61 ? 7.924 48.357 35.886 1.00 43.95 61 ARG D O 1
ATOM 5935 N N . ARG D 1 62 ? 7.515 47.158 37.745 1.00 44.47 62 ARG D N 1
ATOM 5936 C CA . ARG D 1 62 ? 6.912 46.038 37.036 1.00 49.57 62 ARG D CA 1
ATOM 5937 C C . ARG D 1 62 ? 5.694 46.482 36.226 1.00 50.29 62 ARG D C 1
ATOM 5938 O O . ARG D 1 62 ? 5.546 46.125 35.055 1.00 51.74 62 ARG D O 1
ATOM 5946 N N . HIS D 1 63 ? 4.834 47.279 36.856 1.00 48.15 63 HIS D N 1
ATOM 5947 C CA . HIS D 1 63 ? 3.649 47.801 36.188 1.00 44.10 63 HIS D CA 1
ATOM 5948 C C . HIS D 1 63 ? 3.554 49.332 36.223 1.00 41.90 63 HIS D C 1
ATOM 5949 O O . HIS D 1 63 ? 3.829 50.000 35.224 1.00 40.34 63 HIS D O 1
ATOM 5956 N N . ILE D 1 64 ? 3.159 49.878 37.369 1.00 40.27 64 ILE D N 1
ATOM 5957 C CA . ILE D 1 64 ? 2.996 51.318 37.536 1.00 37.70 64 ILE D CA 1
ATOM 5958 C C . ILE D 1 64 ? 4.321 52.058 37.372 1.00 39.21 64 ILE D C 1
ATOM 5959 O O . ILE D 1 64 ? 5.358 51.619 37.869 1.00 39.73 64 ILE D O 1
ATOM 5964 N N . GLN D 1 65 ? 4.277 53.189 36.673 1.00 37.57 65 GLN D N 1
ATOM 5965 C CA . GLN D 1 65 ? 5.453 54.031 36.498 1.00 34.29 65 GLN D CA 1
ATOM 5966 C C . GLN D 1 65 ? 5.273 55.342 37.257 1.00 36.81 65 GLN D C 1
ATOM 5967 O O . GLN D 1 65 ? 4.194 55.622 37.780 1.00 37.66 65 GLN D O 1
ATOM 5973 N N . GLU D 1 66 ? 6.331 56.143 37.317 1.00 38.29 66 GLU D N 1
ATOM 5974 C CA . GLU D 1 66 ? 6.281 57.417 38.025 1.00 36.42 66 GLU D CA 1
ATOM 5975 C C . GLU D 1 66 ? 5.269 58.385 37.410 1.00 34.18 66 GLU D C 1
ATOM 5976 O O . GLU D 1 66 ? 4.634 59.157 38.130 1.00 33.98 66 GLU D O 1
ATOM 5982 N N . ARG D 1 67 ? 5.137 58.352 36.083 1.00 32.60 67 ARG D N 1
ATOM 5983 C CA . ARG D 1 67 ? 4.151 59.169 35.373 1.00 31.69 67 ARG D CA 1
ATOM 5984 C C . ARG D 1 67 ? 2.757 58.917 35.933 1.00 37.08 67 ARG D C 1
ATOM 5985 O O . ARG D 1 67 ? 1.998 59.852 36.193 1.00 26.63 67 ARG D O 1
ATOM 5993 N N . ASP D 1 68 ? 2.455 57.639 36.154 1.00 33.13 68 ASP D N 1
ATOM 5994 C CA . ASP D 1 68 ? 1.141 57.211 36.615 1.00 27.06 68 ASP D CA 1
ATOM 5995 C C . ASP D 1 68 ? 0.791 57.871 37.937 1.00 28.59 68 ASP D C 1
ATOM 5996 O O . ASP D 1 68 ? -0.297 58.419 38.088 1.00 33.98 68 ASP D O 1
ATOM 6001 N N . VAL D 1 69 ? 1.719 57.829 38.887 1.00 27.53 69 VAL D N 1
ATOM 6002 C CA . VAL D 1 69 ? 1.471 58.389 40.208 1.00 30.34 69 VAL D CA 1
ATOM 6003 C C . VAL D 1 69 ? 1.293 59.902 40.110 1.00 32.46 69 VAL D C 1
ATOM 6004 O O . VAL D 1 69 ? 0.386 60.468 40.722 1.00 32.63 69 VAL D O 1
ATOM 6008 N N . ARG D 1 70 ? 2.145 60.551 39.324 1.00 33.44 70 ARG D N 1
ATOM 6009 C CA . ARG D 1 70 ? 2.090 62.003 39.178 1.00 33.19 70 ARG D CA 1
ATOM 6010 C C . ARG D 1 70 ? 0.828 62.468 38.453 1.00 32.99 70 ARG D C 1
ATOM 6011 O O . ARG D 1 70 ? 0.241 63.487 38.818 1.00 33.10 70 ARG D O 1
ATOM 6019 N N . VAL D 1 71 ? 0.418 61.731 37.424 1.00 32.09 71 VAL D N 1
ATOM 6020 C CA . VAL D 1 71 ? -0.799 62.071 36.694 1.00 32.06 71 VAL D CA 1
ATOM 6021 C C . VAL D 1 71 ? -2.014 61.838 37.584 1.00 34.30 71 VAL D C 1
ATOM 6022 O O . VAL D 1 71 ? -2.940 62.653 37.606 1.00 31.83 71 VAL D O 1
ATOM 6026 N N . LEU D 1 72 ? -2.003 60.727 38.319 1.00 34.60 72 LEU D N 1
ATOM 6027 C CA . LEU D 1 72 ? -3.086 60.411 39.249 1.00 33.19 72 LEU D CA 1
ATOM 6028 C C . LEU D 1 72 ? -3.329 61.531 40.256 1.00 32.55 72 LEU D C 1
ATOM 6029 O O . LEU D 1 72 ? -4.474 61.895 40.514 1.00 32.04 72 LEU D O 1
ATOM 6034 N N . LYS D 1 73 ? -2.250 62.078 40.810 1.00 33.33 73 LYS D N 1
ATOM 6035 C CA . LYS D 1 73 ? -2.345 63.170 41.776 1.00 32.51 73 LYS D CA 1
ATOM 6036 C C . LYS D 1 73 ? -3.130 64.353 41.214 1.00 35.03 73 LYS D C 1
ATOM 6037 O O . LYS D 1 73 ? -3.877 65.017 41.935 1.00 36.25 73 LYS D O 1
ATOM 6043 N N . GLU D 1 74 ? -2.967 64.599 39.918 1.00 35.85 74 GLU D N 1
ATOM 6044 C CA . GLU D 1 74 ? -3.599 65.734 39.256 1.00 36.32 74 GLU D CA 1
ATOM 6045 C C . GLU D 1 74 ? -5.074 65.515 38.914 1.00 32.18 74 GLU D C 1
ATOM 6046 O O . GLU D 1 74 ? -5.805 66.480 38.693 1.00 31.83 74 GLU D O 1
ATOM 6052 N N . VAL D 1 75 ? -5.516 64.260 38.872 1.00 30.07 75 VAL D N 1
ATOM 6053 C CA . VAL D 1 75 ? -6.851 63.960 38.357 1.00 28.10 75 VAL D CA 1
ATOM 6054 C C . VAL D 1 75 ? -7.801 63.325 39.376 1.00 27.41 75 VAL D C 1
ATOM 6055 O O . VAL D 1 75 ? -9.016 63.354 39.180 1.00 32.14 75 VAL D O 1
ATOM 6059 N N . LEU D 1 76 ? -7.265 62.748 40.447 1.00 24.34 76 LEU D N 1
ATOM 6060 C CA . LEU D 1 76 ? -8.098 62.044 41.425 1.00 27.96 76 LEU D CA 1
ATOM 6061 C C . LEU D 1 76 ? -9.156 62.945 42.070 1.00 31.87 76 LEU D C 1
ATOM 6062 O O . LEU D 1 76 ? -8.859 64.058 42.505 1.00 33.62 76 LEU D O 1
ATOM 6067 N N . GLN D 1 77 ? -10.392 62.453 42.119 1.00 33.26 77 GLN D N 1
ATOM 6068 C CA . GLN D 1 77 ? -11.499 63.183 42.735 1.00 33.10 77 GLN D CA 1
ATOM 6069 C C . GLN D 1 77 ? -11.699 62.792 44.196 1.00 28.03 77 GLN D C 1
ATOM 6070 O O . GLN D 1 77 ? -12.381 63.490 44.945 1.00 27.42 77 GLN D O 1
ATOM 6076 N N . THR D 1 78 ? -11.107 61.672 44.596 1.00 26.79 78 THR D N 1
ATOM 6077 C CA . THR D 1 78 ? -11.253 61.178 45.960 1.00 30.52 78 THR D CA 1
ATOM 6078 C C . THR D 1 78 ? -9.945 61.323 46.731 1.00 33.49 78 THR D C 1
ATOM 6079 O O . THR D 1 78 ? -9.648 62.388 47.273 1.00 36.65 78 THR D O 1
ATOM 6083 N N . ARG D 1 79 ? -9.160 60.252 46.769 1.00 32.44 79 ARG D N 1
ATOM 6084 C CA . ARG D 1 79 ? -7.900 60.257 47.500 1.00 32.63 79 ARG D CA 1
ATOM 6085 C C . ARG D 1 79 ? -7.000 59.120 47.038 1.00 35.54 79 ARG D C 1
ATOM 6086 O O . ARG D 1 79 ? -7.479 58.072 46.606 1.00 33.44 79 ARG D O 1
ATOM 6094 N N . MET D 1 80 ? -5.692 59.334 47.134 1.00 37.43 80 MET D N 1
ATOM 6095 C CA . MET D 1 80 ? -4.717 58.327 46.734 1.00 32.47 80 MET D CA 1
ATOM 6096 C C . MET D 1 80 ? -4.256 57.484 47.917 1.00 32.53 80 MET D C 1
ATOM 6097 O O . MET D 1 80 ? -4.020 58.000 49.011 1.00 31.81 80 MET D O 1
ATOM 6102 N N . ASN D 1 81 ? -4.141 56.180 47.691 1.00 32.61 81 ASN D N 1
ATOM 6103 C CA . ASN D 1 81 ? -3.492 55.294 48.646 1.00 34.84 81 ASN D CA 1
ATOM 6104 C C . ASN D 1 81 ? -2.210 54.777 48.008 1.00 36.18 81 ASN D C 1
ATOM 6105 O O . ASN D 1 81 ? -2.239 53.860 47.188 1.00 39.36 81 ASN D O 1
ATOM 6110 N N . PHE D 1 82 ? -1.085 55.375 48.382 1.00 37.00 82 PHE D N 1
ATOM 6111 C CA . PHE D 1 82 ? 0.187 55.078 47.736 1.00 36.97 82 PHE D CA 1
ATOM 6112 C C . PHE D 1 82 ? 0.909 53.922 48.424 1.00 36.01 82 PHE D C 1
ATOM 6113 O O . PHE D 1 82 ? 1.433 54.072 49.527 1.00 37.99 82 PHE D O 1
ATOM 6121 N N . GLU D 1 83 ? 0.928 52.766 47.766 1.00 36.09 83 GLU D N 1
ATOM 6122 C CA . GLU D 1 83 ? 1.637 51.605 48.290 1.00 41.93 83 GLU D CA 1
ATOM 6123 C C . GLU D 1 83 ? 3.098 51.655 47.858 1.00 42.92 83 GLU D C 1
ATOM 6124 O O . GLU D 1 83 ? 3.400 51.917 46.694 1.00 41.63 83 GLU D O 1
ATOM 6130 N N . MET D 1 84 ? 4.002 51.397 48.797 1.00 43.58 84 MET D N 1
ATOM 6131 C CA . MET D 1 84 ? 5.429 51.543 48.531 1.00 45.99 84 MET D CA 1
ATOM 6132 C C . MET D 1 84 ? 6.306 50.684 49.437 1.00 49.89 84 MET D C 1
ATOM 6133 O O . MET D 1 84 ? 5.926 50.348 50.559 1.00 46.02 84 MET D O 1
ATOM 6138 N N . GLY D 1 85 ? 7.484 50.330 48.932 1.00 52.16 85 GLY D N 1
ATOM 6139 C CA . GLY D 1 85 ? 8.514 49.721 49.751 1.00 51.76 85 GLY D CA 1
ATOM 6140 C C . GLY D 1 85 ? 9.350 50.804 50.404 1.00 51.67 85 GLY D C 1
ATOM 6141 O O . GLY D 1 85 ? 9.568 51.863 49.814 1.00 50.37 85 GLY D O 1
ATOM 6142 N N . VAL D 1 86 ? 9.825 50.545 51.617 1.00 52.77 86 VAL D N 1
ATOM 6143 C CA . VAL D 1 86 ? 10.554 51.553 52.378 1.00 51.87 86 VAL D CA 1
ATOM 6144 C C . VAL D 1 86 ? 11.997 51.710 51.902 1.00 55.68 86 VAL D C 1
ATOM 6145 O O . VAL D 1 86 ? 12.872 50.922 52.263 1.00 59.65 86 VAL D O 1
ATOM 6149 N N . THR D 1 87 ? 12.231 52.731 51.084 1.00 54.23 87 THR D N 1
ATOM 6150 C CA . THR D 1 87 ? 13.580 53.140 50.702 1.00 54.31 87 THR D CA 1
ATOM 6151 C C . THR D 1 87 ? 13.667 54.659 50.778 1.00 52.37 87 THR D C 1
ATOM 6152 O O . THR D 1 87 ? 12.643 55.340 50.807 1.00 50.51 87 THR D O 1
ATOM 6156 N N . GLU D 1 88 ? 14.885 55.189 50.799 1.00 62.67 88 GLU D N 1
ATOM 6157 C CA . GLU D 1 88 ? 15.087 56.633 50.868 1.00 61.59 88 GLU D CA 1
ATOM 6158 C C . GLU D 1 88 ? 14.539 57.336 49.626 1.00 58.00 88 GLU D C 1
ATOM 6159 O O . GLU D 1 88 ? 13.957 58.418 49.718 1.00 49.79 88 GLU D O 1
ATOM 6165 N N . GLU D 1 89 ? 14.728 56.712 48.468 1.00 57.85 89 GLU D N 1
ATOM 6166 C CA . GLU D 1 89 ? 14.280 57.280 47.203 1.00 55.75 89 GLU D CA 1
ATOM 6167 C C . GLU D 1 89 ? 12.759 57.342 47.133 1.00 57.05 89 GLU D C 1
ATOM 6168 O O . GLU D 1 89 ? 12.189 58.320 46.649 1.00 56.14 89 GLU D O 1
ATOM 6174 N N . MET D 1 90 ? 12.106 56.293 47.620 1.00 57.18 90 MET D N 1
ATOM 6175 C CA . MET D 1 90 ? 10.653 56.204 47.553 1.00 51.53 90 MET D CA 1
ATOM 6176 C C . MET D 1 90 ? 10.001 57.102 48.601 1.00 47.69 90 MET D C 1
ATOM 6177 O O . MET D 1 90 ? 8.939 57.676 48.362 1.00 44.00 90 MET D O 1
ATOM 6182 N N . LEU D 1 91 ? 10.639 57.216 49.762 1.00 50.36 91 LEU D N 1
ATOM 6183 C CA . LEU D 1 91 ? 10.149 58.099 50.815 1.00 50.92 91 LEU D CA 1
ATOM 6184 C C . LEU D 1 91 ? 10.175 59.551 50.348 1.00 53.58 91 LEU D C 1
ATOM 6185 O O . LEU D 1 91 ? 9.227 60.302 50.576 1.00 52.39 91 LEU D O 1
ATOM 6190 N N . ALA D 1 92 ? 11.263 59.938 49.690 1.00 54.34 92 ALA D N 1
ATOM 6191 C CA . ALA D 1 92 ? 11.406 61.296 49.175 1.00 54.38 92 ALA D CA 1
ATOM 6192 C C . ALA D 1 92 ? 10.338 61.585 48.128 1.00 51.82 92 ALA D C 1
ATOM 6193 O O . ALA D 1 92 ? 9.778 62.681 48.084 1.00 49.98 92 ALA D O 1
ATOM 6195 N N . PHE D 1 93 ? 10.065 60.595 47.285 1.00 50.41 93 PHE D N 1
ATOM 6196 C CA . PHE D 1 93 ? 9.030 60.716 46.268 1.00 46.70 93 PHE D CA 1
ATOM 6197 C C . PHE D 1 93 ? 7.661 60.923 46.906 1.00 45.66 93 PHE D C 1
ATOM 6198 O O . PHE D 1 93 ? 6.881 61.763 46.460 1.00 49.23 93 PHE D O 1
ATOM 6206 N N . ALA D 1 94 ? 7.377 60.157 47.955 1.00 43.54 94 ALA D N 1
ATOM 6207 C CA . ALA D 1 94 ? 6.100 60.258 48.656 1.00 45.35 94 ALA D CA 1
ATOM 6208 C C . ALA D 1 94 ? 5.954 61.605 49.359 1.00 44.21 94 ALA D C 1
ATOM 6209 O O . ALA D 1 94 ? 4.855 62.155 49.443 1.00 43.19 94 ALA D O 1
ATOM 6211 N N . GLU D 1 95 ? 7.065 62.126 49.869 1.00 42.15 95 GLU D N 1
ATOM 6212 C CA . GLU D 1 95 ? 7.069 63.418 50.550 1.00 42.22 95 GLU D CA 1
ATOM 6213 C C . GLU D 1 95 ? 6.755 64.567 49.593 1.00 41.52 95 GLU D C 1
ATOM 6214 O O . GLU D 1 95 ? 6.233 65.605 50.005 1.00 43.77 95 GLU D O 1
ATOM 6220 N N . GLU D 1 96 ? 7.084 64.383 48.318 1.00 37.27 96 GLU D N 1
ATOM 6221 C CA . GLU D 1 96 ? 6.698 65.347 47.294 1.00 39.48 96 GLU D CA 1
ATOM 6222 C C . GLU D 1 96 ? 5.238 65.165 46.880 1.00 42.31 96 GLU D C 1
ATOM 6223 O O . GLU D 1 96 ? 4.484 66.129 46.799 1.00 38.81 96 GLU D O 1
ATOM 6229 N N . ILE D 1 97 ? 4.845 63.929 46.599 1.00 48.40 97 ILE D N 1
ATOM 6230 C CA . ILE D 1 97 ? 3.496 63.657 46.119 1.00 52.29 97 ILE D CA 1
ATOM 6231 C C . ILE D 1 97 ? 2.492 64.011 47.191 1.00 49.16 97 ILE D C 1
ATOM 6232 O O . ILE D 1 97 ? 1.424 64.546 46.899 1.00 46.30 97 ILE D O 1
ATOM 6237 N N . ARG D 1 98 ? 2.868 63.728 48.434 1.00 49.32 98 ARG D N 1
ATOM 6238 C CA . ARG D 1 98 ? 2.010 63.950 49.591 1.00 44.87 98 ARG D CA 1
ATOM 6239 C C . ARG D 1 98 ? 0.667 63.239 49.447 1.00 41.27 98 ARG D C 1
ATOM 6240 O O . ARG D 1 98 ? -0.377 63.887 49.470 1.00 43.28 98 ARG D O 1
ATOM 6248 N N . PRO D 1 99 ? 0.683 61.902 49.305 1.00 39.17 99 PRO D N 1
ATOM 6249 C CA . PRO D 1 99 ? -0.587 61.185 49.158 1.00 39.71 99 PRO D CA 1
ATOM 6250 C C . PRO D 1 99 ? -1.406 61.219 50.442 1.00 40.52 99 PRO D C 1
ATOM 6251 O O . PRO D 1 99 ? -0.829 61.264 51.525 1.00 44.36 99 PRO D O 1
ATOM 6255 N N . ALA D 1 100 ? -2.729 61.211 50.321 1.00 38.14 100 ALA D N 1
ATOM 6256 C CA . ALA D 1 100 ? -3.592 61.244 51.496 1.00 33.81 100 ALA D CA 1
ATOM 6257 C C . ALA D 1 100 ? -3.381 59.996 52.350 1.00 36.98 100 ALA D C 1
ATOM 6258 O O . ALA D 1 100 ? -3.312 60.075 53.577 1.00 40.68 100 ALA D O 1
ATOM 6260 N N . HIS D 1 101 ? -3.269 58.847 51.691 1.00 35.22 101 HIS D N 1
ATOM 6261 C CA . HIS D 1 101 ? -2.989 57.594 52.379 1.00 38.08 101 HIS D CA 1
ATOM 6262 C C . HIS D 1 101 ? -1.722 56.940 51.839 1.00 39.18 101 HIS D C 1
ATOM 6263 O O . HIS D 1 101 ? -1.350 57.145 50.682 1.00 37.94 101 HIS D O 1
ATOM 6270 N N . SER D 1 102 ? -1.061 56.157 52.686 1.00 39.19 102 SER D N 1
ATOM 6271 C CA . SER D 1 102 ? 0.102 55.383 52.271 1.00 42.56 102 SER D CA 1
ATOM 6272 C C . SER D 1 102 ? 0.052 53.994 52.885 1.00 39.78 102 SER D C 1
ATOM 6273 O O . SER D 1 102 ? -0.555 53.792 53.937 1.00 37.02 102 SER D O 1
ATOM 6276 N N . CYS D 1 103 ? 0.691 53.038 52.223 1.00 39.33 103 CYS D N 1
ATOM 6277 C CA . CYS D 1 103 ? 0.735 51.675 52.727 1.00 40.49 103 CYS D CA 1
ATOM 6278 C C . CYS D 1 103 ? 2.122 51.098 52.507 1.00 42.73 103 CYS D C 1
ATOM 6279 O O . CYS D 1 103 ? 2.597 51.015 51.375 1.00 41.86 103 CYS D O 1
ATOM 6282 N N . LEU D 1 104 ? 2.769 50.697 53.594 1.00 46.94 104 LEU D N 1
ATOM 6283 C CA . LEU D 1 104 ? 4.122 50.168 53.512 1.00 49.45 104 LEU D CA 1
ATOM 6284 C C . LEU D 1 104 ? 4.075 48.670 53.244 1.00 49.68 104 LEU D C 1
ATOM 6285 O O . LEU D 1 104 ? 3.510 47.903 54.023 1.00 50.37 104 LEU D O 1
ATOM 6290 N N . VAL D 1 105 ? 4.669 48.265 52.127 1.00 41.44 105 VAL D N 1
ATOM 6291 C CA . VAL D 1 105 ? 4.624 46.878 51.690 1.00 44.54 105 VAL D CA 1
ATOM 6292 C C . VAL D 1 105 ? 6.033 46.311 51.561 1.00 46.07 105 VAL D C 1
ATOM 6293 O O . VAL D 1 105 ? 6.997 47.059 51.403 1.00 50.28 105 VAL D O 1
ATOM 6297 N N . PRO D 1 106 ? 6.159 44.979 51.641 1.00 46.69 106 PRO D N 1
ATOM 6298 C CA . PRO D 1 106 ? 7.455 44.333 51.416 1.00 50.38 106 PRO D CA 1
ATOM 6299 C C . PRO D 1 106 ? 7.755 44.140 49.932 1.00 50.28 106 PRO D C 1
ATOM 6300 O O . PRO D 1 106 ? 6.857 43.781 49.169 1.00 47.47 106 PRO D O 1
ATOM 6304 N N . GLU D 1 107 ? 8.997 44.386 49.528 1.00 52.24 107 GLU D N 1
ATOM 6305 C CA . GLU D 1 107 ? 9.403 44.149 48.147 1.00 53.25 107 GLU D CA 1
ATOM 6306 C C . GLU D 1 107 ? 10.643 43.262 48.077 1.00 52.62 107 GLU D C 1
ATOM 6307 O O . GLU D 1 107 ? 10.837 42.535 47.104 1.00 52.92 107 GLU D O 1
ATOM 6313 N N . ARG D 1 108 ? 11.479 43.327 49.108 1.00 53.67 108 ARG D N 1
ATOM 6314 C CA . ARG D 1 108 ? 12.709 42.539 49.147 1.00 57.37 108 ARG D CA 1
ATOM 6315 C C . ARG D 1 108 ? 12.612 41.375 50.130 1.00 56.80 108 ARG D C 1
ATOM 6316 O O . ARG D 1 108 ? 11.764 41.371 51.023 1.00 55.27 108 ARG D O 1
ATOM 6324 N N . ARG D 1 109 ? 13.487 40.390 49.953 1.00 58.10 109 ARG D N 1
ATOM 6325 C CA . ARG D 1 109 ? 13.444 39.156 50.732 1.00 61.36 109 ARG D CA 1
ATOM 6326 C C . ARG D 1 109 ? 13.650 39.397 52.226 1.00 64.59 109 ARG D C 1
ATOM 6327 O O . ARG D 1 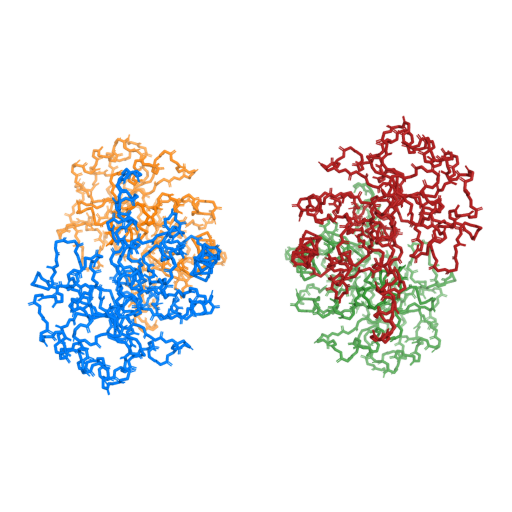109 ? 13.080 38.692 53.059 1.00 68.14 109 ARG D O 1
ATOM 6329 N N . GLU D 1 110 ? 14.468 40.392 52.557 1.00 65.41 110 GLU D N 1
ATOM 6330 C CA . GLU D 1 110 ? 14.846 40.653 53.944 1.00 69.53 110 GLU D CA 1
ATOM 6331 C C . GLU D 1 110 ? 13.689 41.199 54.780 1.00 67.90 110 GLU D C 1
ATOM 6332 O O . GLU D 1 110 ? 13.666 41.033 56.000 1.00 70.67 110 GLU D O 1
ATOM 6338 N N . GLU D 1 111 ? 12.732 41.849 54.126 1.00 63.23 111 GLU D N 1
ATOM 6339 C CA . GLU D 1 111 ? 11.605 42.457 54.827 1.00 59.97 111 GLU D CA 1
ATOM 6340 C C . GLU D 1 111 ? 10.333 41.631 54.661 1.00 59.45 111 GLU D C 1
ATOM 6341 O O . GLU D 1 111 ? 9.284 41.968 55.212 1.00 56.00 111 GLU D O 1
ATOM 6347 N N . LEU D 1 112 ? 10.436 40.550 53.894 1.00 61.91 112 LEU D N 1
ATOM 6348 C CA . LEU D 1 112 ? 9.316 39.643 53.672 1.00 63.50 112 LEU D CA 1
ATOM 6349 C C . LEU D 1 112 ? 9.237 38.552 54.730 1.00 67.45 112 LEU D C 1
ATOM 6350 O O . LEU D 1 112 ? 10.249 37.949 55.088 1.00 72.58 112 LEU D O 1
ATOM 6355 N N . THR D 1 113 ? 8.033 38.302 55.231 1.00 64.01 113 THR D N 1
ATOM 6356 C CA . THR D 1 113 ? 7.799 37.112 56.034 1.00 59.81 113 THR D CA 1
ATOM 6357 C C . THR D 1 113 ? 7.470 35.976 55.075 1.00 58.41 113 THR D C 1
ATOM 6358 O O . THR D 1 113 ? 7.314 36.199 53.874 1.00 58.87 113 THR D O 1
ATOM 6362 N N . THR D 1 114 ? 7.367 34.762 55.599 1.00 57.84 114 THR D N 1
ATOM 6363 C CA . THR D 1 114 ? 7.044 33.611 54.768 1.00 59.77 114 THR D CA 1
ATOM 6364 C C . THR D 1 114 ? 5.625 33.729 54.216 1.00 59.53 114 THR D C 1
ATOM 6365 O O . THR D 1 114 ? 5.361 33.368 53.069 1.00 61.19 114 THR D O 1
ATOM 6369 N N . GLU D 1 115 ? 4.723 34.267 55.030 1.00 58.20 115 GLU D N 1
ATOM 6370 C CA . GLU D 1 115 ? 3.319 34.379 54.652 1.00 58.10 115 GLU D CA 1
ATOM 6371 C C . GLU D 1 115 ? 3.110 35.456 53.586 1.00 57.03 115 GLU D C 1
ATOM 6372 O O . GLU D 1 115 ? 2.169 35.381 52.795 1.00 53.54 115 GLU D O 1
ATOM 6378 N N . GLY D 1 116 ? 3.993 36.451 53.559 1.00 57.19 116 GLY D N 1
ATOM 6379 C CA . GLY D 1 116 ? 3.958 37.466 52.520 1.00 54.58 116 GLY D CA 1
ATOM 6380 C C . GLY D 1 116 ? 3.793 38.900 52.987 1.00 54.56 116 GLY D C 1
ATOM 6381 O O . GLY D 1 116 ? 3.969 39.834 52.205 1.00 56.18 116 GLY D O 1
ATOM 6382 N N . GLY D 1 117 ? 3.450 39.081 54.257 1.00 54.73 117 GLY D N 1
ATOM 6383 C CA . GLY D 1 117 ? 3.305 40.412 54.820 1.00 56.15 117 GLY D CA 1
ATOM 6384 C C . GLY D 1 117 ? 4.628 41.078 55.147 1.00 58.15 117 GLY D C 1
ATOM 6385 O O . GLY D 1 117 ? 5.680 40.440 55.112 1.00 58.86 117 GLY D O 1
ATOM 6386 N N . LEU D 1 118 ? 4.577 42.368 55.465 1.00 56.56 118 LEU D N 1
ATOM 6387 C CA . LEU D 1 118 ? 5.774 43.103 55.855 1.00 56.75 118 LEU D CA 1
ATOM 6388 C C . LEU D 1 118 ? 6.220 42.694 57.255 1.00 61.20 118 LEU D C 1
ATOM 6389 O O . LEU D 1 118 ? 5.417 42.668 58.190 1.00 63.14 118 LEU D O 1
ATOM 6394 N N . ASP D 1 119 ? 7.500 42.368 57.393 1.00 62.08 119 ASP D N 1
ATOM 6395 C CA . ASP D 1 119 ? 8.058 41.990 58.685 1.00 61.12 119 ASP D CA 1
ATOM 6396 C C . ASP D 1 119 ? 8.343 43.245 59.510 1.00 57.15 119 ASP D C 1
ATOM 6397 O O . ASP D 1 119 ? 9.490 43.672 59.633 1.00 56.53 119 ASP D O 1
ATOM 6402 N N . VAL D 1 120 ? 7.288 43.831 60.067 1.00 55.27 120 VAL D N 1
ATOM 6403 C CA . VAL D 1 120 ? 7.405 45.059 60.846 1.00 55.29 120 VAL D CA 1
ATOM 6404 C C . VAL D 1 120 ? 8.174 44.823 62.141 1.00 60.98 120 VAL D C 1
ATOM 6405 O O . VAL D 1 120 ? 9.022 45.632 62.523 1.00 64.96 120 VAL D O 1
ATOM 6409 N N . ALA D 1 121 ? 7.880 43.710 62.808 1.00 64.26 121 ALA D N 1
ATOM 6410 C CA . ALA D 1 121 ? 8.543 43.363 64.062 1.00 65.25 121 ALA D CA 1
ATOM 6411 C C . ALA D 1 121 ? 10.048 43.241 63.858 1.00 66.27 121 ALA D C 1
ATOM 6412 O O . ALA D 1 121 ? 10.838 43.595 64.733 1.00 67.41 121 ALA D O 1
ATOM 6414 N N . GLY D 1 122 ? 10.431 42.737 62.691 1.00 65.72 122 GLY D N 1
ATOM 6415 C CA . GLY D 1 122 ? 11.827 42.585 62.334 1.00 67.67 122 GLY D CA 1
ATOM 6416 C C . GLY D 1 122 ? 12.494 43.877 61.899 1.00 69.79 122 GLY D C 1
ATOM 6417 O O . GLY D 1 122 ? 13.722 43.964 61.865 1.00 72.61 122 GLY D O 1
ATOM 6418 N N . GLN D 1 123 ? 11.691 44.885 61.567 1.00 67.82 123 GLN D N 1
ATOM 6419 C CA . GLN D 1 123 ? 12.233 46.126 61.027 1.00 64.99 123 GLN D CA 1
ATOM 6420 C C . GLN D 1 123 ? 11.653 47.373 61.696 1.00 64.27 123 GLN D C 1
ATOM 6421 O O . GLN D 1 123 ? 11.351 48.350 61.016 1.00 65.35 123 GLN D O 1
ATOM 6427 N N . GLU D 1 124 ? 11.524 47.354 63.021 1.00 63.44 124 GLU D N 1
ATOM 6428 C CA . GLU D 1 124 ? 10.815 48.420 63.736 1.00 62.68 124 GLU D CA 1
ATOM 6429 C C . GLU D 1 124 ? 11.408 49.818 63.549 1.00 63.41 124 GLU D C 1
ATOM 6430 O O . GLU D 1 124 ? 10.671 50.777 63.314 1.00 65.16 124 GLU D O 1
ATOM 6436 N N . GLN D 1 125 ? 12.728 49.932 63.656 1.00 61.77 125 GLN D N 1
ATOM 6437 C CA . GLN D 1 125 ? 13.393 51.231 63.565 1.00 60.99 125 GLN D CA 1
ATOM 6438 C C . GLN D 1 125 ? 13.203 51.844 62.183 1.00 60.12 125 GLN D C 1
ATOM 6439 O O . GLN D 1 125 ? 12.836 53.013 62.051 1.00 63.62 125 GLN D O 1
ATOM 6441 N N . ARG D 1 126 ? 13.450 51.038 61.159 1.00 54.42 126 ARG D N 1
ATOM 6442 C CA . ARG D 1 126 ? 13.323 51.469 59.774 1.00 52.69 126 ARG D CA 1
ATOM 6443 C C . ARG D 1 126 ? 11.894 51.883 59.426 1.00 55.53 126 ARG D C 1
ATOM 6444 O O . ARG D 1 126 ? 11.680 52.885 58.743 1.00 56.99 126 ARG D O 1
ATOM 6452 N N . ILE D 1 127 ? 10.919 51.114 59.899 1.00 55.49 127 ILE D N 1
ATOM 6453 C CA . ILE D 1 127 ? 9.516 51.407 59.624 1.00 53.46 127 ILE D CA 1
ATOM 6454 C C . ILE D 1 127 ? 9.037 52.626 60.410 1.00 57.16 127 ILE D C 1
ATOM 6455 O O . ILE D 1 127 ? 8.283 53.445 59.885 1.00 57.54 127 ILE D O 1
ATOM 6460 N N . ARG D 1 128 ? 9.472 52.746 61.663 1.00 57.45 128 ARG D N 1
ATOM 6461 C CA . ARG D 1 128 ? 9.066 53.870 62.506 1.00 58.19 128 ARG D CA 1
ATOM 6462 C C . ARG D 1 128 ? 9.430 55.208 61.874 1.00 59.50 128 ARG D C 1
ATOM 6463 O O . ARG D 1 128 ? 8.636 56.148 61.889 1.00 59.49 128 ARG D O 1
ATOM 6471 N N . ASP D 1 129 ? 10.635 55.283 61.320 1.00 60.53 129 ASP D N 1
ATOM 6472 C CA . ASP D 1 129 ? 11.103 56.499 60.670 1.00 60.39 129 ASP D CA 1
ATOM 6473 C C . ASP D 1 129 ? 10.256 56.821 59.445 1.00 56.19 129 ASP D C 1
ATOM 6474 O O . ASP D 1 129 ? 9.909 57.977 59.208 1.00 53.37 129 ASP D O 1
ATOM 6479 N N . ALA D 1 130 ? 9.923 55.790 58.674 1.00 55.09 130 ALA D N 1
ATOM 6480 C CA . ALA D 1 130 ? 9.099 55.954 57.483 1.00 52.82 130 ALA D CA 1
ATOM 6481 C C . ALA D 1 130 ? 7.712 56.473 57.848 1.00 54.29 130 ALA D C 1
ATOM 6482 O O . ALA D 1 130 ? 7.195 57.387 57.205 1.00 56.11 130 ALA D O 1
ATOM 6484 N N . VAL D 1 131 ? 7.119 55.883 58.883 1.00 52.94 131 VAL D N 1
ATOM 6485 C CA . VAL D 1 131 ? 5.806 56.301 59.362 1.00 48.60 131 VAL D CA 1
ATOM 6486 C C . VAL D 1 131 ? 5.856 57.757 59.814 1.00 50.75 131 VAL D C 1
ATOM 6487 O O . VAL D 1 131 ? 4.971 58.547 59.485 1.00 50.53 131 VAL D O 1
ATOM 6491 N N . ARG D 1 132 ? 6.904 58.105 60.556 1.00 51.85 132 ARG D N 1
ATOM 6492 C CA . ARG D 1 132 ? 7.072 59.460 61.072 1.00 51.47 132 ARG D CA 1
ATOM 6493 C C . ARG D 1 132 ? 7.196 60.477 59.940 1.00 49.61 132 ARG D C 1
ATOM 6494 O O . ARG D 1 132 ? 6.629 61.567 60.009 1.00 49.03 132 ARG D O 1
ATOM 6496 N N . ARG D 1 133 ? 7.937 60.110 58.900 1.00 47.81 133 ARG D N 1
ATOM 6497 C CA . ARG D 1 133 ? 8.168 60.998 57.766 1.00 47.37 133 ARG D CA 1
ATOM 6498 C C . ARG D 1 133 ? 6.903 61.202 56.937 1.00 56.10 133 ARG D C 1
ATOM 6499 O O . ARG D 1 133 ? 6.602 62.318 56.510 1.00 55.68 133 ARG D O 1
ATOM 6507 N N . LEU D 1 134 ? 6.163 60.122 56.711 1.00 51.52 134 LEU D N 1
ATOM 6508 C CA . LEU D 1 134 ? 4.945 60.195 55.913 1.00 48.74 134 LEU D CA 1
ATOM 6509 C C . LEU D 1 134 ? 3.844 60.944 56.657 1.00 52.12 134 LEU D C 1
ATOM 6510 O O . LEU D 1 134 ? 3.093 61.715 56.058 1.00 55.45 134 LEU D O 1
ATOM 6515 N N . ALA D 1 135 ? 3.745 60.706 57.962 1.00 49.53 135 ALA D N 1
ATOM 6516 C CA . ALA D 1 135 ? 2.763 61.397 58.793 1.00 52.54 135 ALA D CA 1
ATOM 6517 C C . ALA D 1 135 ? 3.063 62.891 58.868 1.00 55.29 135 ALA D C 1
ATOM 6518 O O . ALA D 1 135 ? 2.151 63.716 58.937 1.00 57.15 135 ALA D O 1
ATOM 6520 N N . ALA D 1 136 ? 4.350 63.229 58.855 1.00 55.78 136 ALA D N 1
ATOM 6521 C CA . ALA D 1 136 ? 4.795 64.621 58.909 1.00 56.46 136 ALA D CA 1
ATOM 6522 C C . ALA D 1 136 ? 4.402 65.374 57.641 1.00 54.63 136 ALA D C 1
ATOM 6523 O O . ALA D 1 136 ? 4.456 66.602 57.590 1.00 54.64 136 ALA D O 1
ATOM 6525 N N . VAL D 1 137 ? 4.018 64.621 56.618 1.00 53.41 137 VAL D N 1
ATOM 6526 C CA . VAL D 1 137 ? 3.639 65.183 55.333 1.00 54.56 137 VAL D CA 1
ATOM 6527 C C . VAL D 1 137 ? 2.108 65.262 55.267 1.00 57.95 137 VAL D C 1
ATOM 6528 O O . VAL D 1 137 ? 1.535 66.026 54.486 1.00 57.60 137 VAL D O 1
ATOM 6532 N N . GLY D 1 138 ? 1.452 64.494 56.131 1.00 59.72 138 GLY D N 1
ATOM 6533 C CA . GLY D 1 138 ? 0.006 64.539 56.250 1.00 58.25 138 GLY D CA 1
ATOM 6534 C C . GLY D 1 138 ? -0.671 63.262 55.800 1.00 55.38 138 GLY D C 1
ATOM 6535 O O . GLY D 1 138 ? -1.897 63.189 55.716 1.00 50.32 138 GLY D O 1
ATOM 6536 N N . SER D 1 139 ? 0.138 62.250 55.511 1.00 58.95 139 SER D N 1
ATOM 6537 C CA . SER D 1 139 ? -0.373 60.982 55.012 1.00 58.20 139 SER D CA 1
ATOM 6538 C C . SER D 1 139 ? -0.726 60.032 56.149 1.00 55.94 139 SER D C 1
ATOM 6539 O O . SER D 1 139 ? 0.041 59.869 57.098 1.00 56.91 139 SER D O 1
ATOM 6542 N N . GLU D 1 140 ? -1.889 59.401 56.043 1.00 50.42 140 GLU D N 1
ATOM 6543 C CA . GLU D 1 140 ? -2.276 58.355 56.978 1.00 45.73 140 GLU D CA 1
ATOM 6544 C C . GLU D 1 140 ? -1.623 57.039 56.568 1.00 45.02 140 GLU D C 1
ATOM 6545 O O . GLU D 1 140 ? -1.921 56.494 55.507 1.00 46.85 140 GLU D O 1
ATOM 6551 N N . VAL D 1 141 ? -0.732 56.534 57.415 1.00 45.09 141 VAL D N 1
ATOM 6552 C CA . VAL D 1 141 ? 0.099 55.389 57.061 1.00 47.09 141 VAL D CA 1
ATOM 6553 C C . VAL D 1 141 ? -0.530 54.058 57.465 1.00 48.86 141 VAL D C 1
ATOM 6554 O O . VAL D 1 141 ? -1.018 53.895 58.584 1.00 47.06 141 VAL D O 1
ATOM 6558 N N . SER D 1 142 ? -0.507 53.108 56.536 1.00 47.97 142 SER D N 1
ATOM 6559 C CA . SER D 1 142 ? -0.974 51.756 56.800 1.00 46.02 142 SER D CA 1
ATOM 6560 C C . SER D 1 142 ? 0.182 50.778 56.634 1.00 44.85 142 SER D C 1
ATOM 6561 O O . SER D 1 142 ? 1.096 51.018 55.846 1.00 42.49 142 SER D O 1
ATOM 6564 N N . LEU D 1 143 ? 0.151 49.682 57.384 1.00 45.01 143 LEU D N 1
ATOM 6565 C CA . LEU D 1 143 ? 1.183 48.659 57.258 1.00 45.74 143 LEU D CA 1
ATOM 6566 C C . LEU D 1 143 ? 0.602 47.346 56.750 1.00 46.17 143 LEU D C 1
ATOM 6567 O O . LEU D 1 143 ? -0.304 46.783 57.363 1.00 49.56 143 LEU D O 1
ATOM 6572 N N . PHE D 1 144 ? 1.136 46.857 55.635 1.00 43.40 144 PHE D N 1
ATOM 6573 C CA . PHE D 1 144 ? 0.688 45.592 55.066 1.00 44.73 144 PHE D CA 1
ATOM 6574 C C . PHE D 1 144 ? 1.321 44.429 55.817 1.00 49.45 144 PHE D C 1
ATOM 6575 O O . PHE D 1 144 ? 2.476 44.083 55.582 1.00 52.90 144 PHE D O 1
ATOM 6583 N N . ILE D 1 145 ? 0.551 43.816 56.711 1.00 50.88 145 ILE D N 1
ATOM 6584 C CA . ILE D 1 145 ? 1.084 42.783 57.590 1.00 50.60 145 ILE D CA 1
ATOM 6585 C C . ILE D 1 145 ? 0.251 41.511 57.554 1.00 45.39 145 ILE D C 1
ATOM 6586 O O . ILE D 1 145 ? -0.889 41.508 57.091 1.00 48.54 145 ILE D O 1
ATOM 6591 N N . ASP D 1 146 ? 0.841 40.429 58.046 1.00 44.25 146 ASP D N 1
ATOM 6592 C CA . ASP D 1 146 ? 0.132 39.173 58.238 1.00 47.84 146 ASP D CA 1
ATOM 6593 C C . ASP D 1 146 ? -0.866 39.321 59.378 1.00 51.58 146 ASP D C 1
ATOM 6594 O O . ASP D 1 146 ? -0.690 40.175 60.248 1.00 53.22 146 ASP D O 1
ATOM 6599 N N . PRO D 1 147 ? -1.919 38.490 59.386 1.00 54.02 147 PRO D N 1
ATOM 6600 C CA . PRO D 1 147 ? -2.821 38.453 60.543 1.00 55.72 147 PRO D CA 1
ATOM 6601 C C . PRO D 1 147 ? -2.155 37.762 61.735 1.00 57.98 147 PRO D C 1
ATOM 6602 O O . PRO D 1 147 ? -2.671 36.777 62.267 1.00 53.53 147 PRO D O 1
ATOM 6606 N N . ASP D 1 148 ? -1.007 38.301 62.138 1.00 63.02 148 ASP D N 1
ATOM 6607 C CA . ASP D 1 148 ? -0.169 37.732 63.186 1.00 65.79 148 ASP D CA 1
ATOM 6608 C C . ASP D 1 148 ? -0.052 38.735 64.334 1.00 66.37 148 ASP D C 1
ATOM 6609 O O . ASP D 1 148 ? 0.420 39.855 64.131 1.00 67.71 148 ASP D O 1
ATOM 6614 N N . PRO D 1 149 ? -0.487 38.335 65.541 1.00 61.98 149 PRO D N 1
ATOM 6615 C CA . PRO D 1 149 ? -0.464 39.166 66.752 1.00 60.66 149 PRO D CA 1
ATOM 6616 C C . PRO D 1 149 ? 0.875 39.852 67.028 1.00 60.03 149 PRO D C 1
ATOM 6617 O O . PRO D 1 149 ? 0.887 40.983 67.515 1.00 60.73 149 PRO D O 1
ATOM 6621 N N . ARG D 1 150 ? 1.978 39.175 66.726 1.00 58.44 150 ARG D N 1
ATOM 6622 C CA . ARG D 1 150 ? 3.303 39.747 66.945 1.00 59.73 150 ARG D CA 1
ATOM 6623 C C . ARG D 1 150 ? 3.535 40.940 66.021 1.00 60.27 150 ARG D C 1
ATOM 6624 O O . ARG D 1 150 ? 4.125 41.944 66.422 1.00 61.25 150 ARG D O 1
ATOM 6626 N N . GLN D 1 151 ? 3.060 40.824 64.784 1.00 59.11 151 GLN D N 1
ATOM 6627 C CA . GLN D 1 151 ? 3.211 41.887 63.797 1.00 57.37 151 GLN D CA 1
ATOM 6628 C C . GLN D 1 151 ? 2.222 43.027 64.027 1.00 54.71 151 GLN D C 1
ATOM 6629 O O . GLN D 1 151 ? 2.538 44.190 63.775 1.00 53.78 151 GLN D O 1
ATOM 6635 N N . ILE D 1 152 ? 1.026 42.692 64.501 1.00 55.91 152 ILE D N 1
ATOM 6636 C CA . ILE D 1 152 ? 0.003 43.698 64.762 1.00 55.90 152 ILE D CA 1
ATOM 6637 C C . ILE D 1 152 ? 0.444 44.644 65.878 1.00 58.07 152 ILE D C 1
ATOM 6638 O O . ILE D 1 152 ? 0.290 45.861 65.769 1.00 54.82 152 ILE D O 1
ATOM 6643 N N . GLU D 1 153 ? 0.995 44.081 66.949 1.00 61.20 153 GLU D N 1
ATOM 6644 C CA . GLU D 1 153 ? 1.456 44.882 68.079 1.00 64.06 153 GLU D CA 1
ATOM 6645 C C . GLU D 1 153 ? 2.709 45.682 67.732 1.00 64.94 153 GLU D C 1
ATOM 6646 O O . GLU D 1 153 ? 2.910 46.783 68.246 1.00 66.09 153 GLU D O 1
ATOM 6652 N N . ALA D 1 154 ? 3.559 45.123 66.875 1.00 64.96 154 ALA D N 1
ATOM 6653 C CA . ALA D 1 154 ? 4.734 45.848 66.406 1.00 62.43 154 ALA D CA 1
ATOM 6654 C C . ALA D 1 154 ? 4.283 47.089 65.641 1.00 60.10 154 ALA D C 1
ATOM 6655 O O . ALA D 1 154 ? 4.859 48.167 65.788 1.00 59.66 154 ALA D O 1
ATOM 6657 N N . SER D 1 155 ? 3.247 46.920 64.823 1.00 56.83 155 SER D N 1
ATOM 6658 C CA . SER D 1 155 ? 2.670 48.017 64.049 1.00 53.84 155 SER D CA 1
ATOM 6659 C C . SER D 1 155 ? 2.138 49.128 64.953 1.00 55.41 155 SER D C 1
ATOM 6660 O O . SER D 1 155 ? 2.238 50.311 64.627 1.00 55.37 155 SER D O 1
ATOM 6663 N N . ALA D 1 156 ? 1.558 48.739 66.083 1.00 55.30 156 ALA D N 1
ATOM 6664 C CA . ALA D 1 156 ? 1.034 49.702 67.044 1.00 53.38 156 ALA D CA 1
ATOM 6665 C C . ALA D 1 156 ? 2.156 50.521 67.678 1.00 56.85 156 ALA D C 1
ATOM 6666 O O . ALA D 1 156 ? 2.009 51.721 67.905 1.00 61.19 156 ALA D O 1
ATOM 6668 N N . ARG D 1 157 ? 3.270 49.859 67.969 1.00 55.92 157 ARG D N 1
ATOM 6669 C CA . ARG D 1 157 ? 4.424 50.507 68.586 1.00 59.74 157 ARG D CA 1
ATOM 6670 C C . ARG D 1 157 ? 5.065 51.582 67.704 1.00 60.65 157 ARG D C 1
ATOM 6671 O O . ARG D 1 157 ? 5.463 52.639 68.195 1.00 61.84 157 ARG D O 1
ATOM 6679 N N . VAL D 1 158 ? 5.162 51.313 66.404 1.00 56.50 158 VAL D N 1
ATOM 6680 C CA . VAL D 1 158 ? 5.882 52.204 65.498 1.00 57.86 158 VAL D CA 1
ATOM 6681 C C . VAL D 1 158 ? 5.056 53.439 65.141 1.00 60.91 158 VAL D C 1
ATOM 6682 O O . VAL D 1 158 ? 5.530 54.328 64.432 1.00 62.52 158 VAL D O 1
ATOM 6686 N N . GLY D 1 159 ? 3.821 53.487 65.629 1.00 59.71 159 GLY D N 1
ATOM 6687 C CA . GLY D 1 159 ? 3.005 54.683 65.518 1.00 57.56 159 GLY D CA 1
ATOM 6688 C C . GLY D 1 159 ? 2.169 54.790 64.260 1.00 57.65 159 GLY D C 1
ATOM 6689 O O . GLY D 1 159 ? 1.653 55.861 63.940 1.00 59.03 159 GLY D O 1
ATOM 6690 N N . ALA D 1 160 ? 2.034 53.684 63.537 1.00 55.52 160 ALA D N 1
ATOM 6691 C CA . ALA D 1 160 ? 1.177 53.664 62.361 1.00 52.94 160 ALA D CA 1
ATOM 6692 C C . ALA D 1 160 ? -0.283 53.681 62.798 1.00 51.71 160 ALA D C 1
ATOM 6693 O O . ALA D 1 160 ? -0.676 52.924 63.681 1.00 52.22 160 ALA D O 1
ATOM 6695 N N . PRO D 1 161 ? -1.091 54.559 62.187 1.00 48.85 161 PRO D N 1
ATOM 6696 C CA . PRO D 1 161 ? -2.517 54.640 62.525 1.00 46.57 161 PRO D CA 1
ATOM 6697 C C . PRO D 1 161 ? -3.334 53.453 62.017 1.00 46.61 161 PRO D C 1
ATOM 6698 O O . PRO D 1 161 ? -4.405 53.177 62.559 1.00 48.04 161 PRO D O 1
ATOM 6702 N N . ALA D 1 162 ? -2.837 52.761 60.997 1.00 47.00 162 ALA D N 1
ATOM 6703 C CA . ALA D 1 162 ? -3.628 51.724 60.342 1.00 38.44 162 ALA D CA 1
ATOM 6704 C C . ALA D 1 162 ? -2.805 50.513 59.916 1.00 43.40 162 ALA D C 1
ATOM 6705 O O . ALA D 1 162 ? -1.588 50.596 59.754 1.00 42.49 162 ALA D O 1
ATOM 6707 N N . ILE D 1 163 ? -3.488 49.383 59.751 1.00 44.48 163 ILE D N 1
ATOM 6708 C CA . ILE D 1 163 ? -2.884 48.176 59.196 1.00 43.93 163 ILE D CA 1
ATOM 6709 C C . ILE D 1 163 ? -3.786 47.591 58.111 1.00 42.08 163 ILE D C 1
ATOM 6710 O O . ILE D 1 163 ? -5.009 47.733 58.164 1.00 40.14 163 ILE D O 1
ATOM 6715 N N . GLU D 1 164 ? -3.181 46.934 57.127 1.00 42.17 164 GLU D N 1
ATOM 6716 C CA . GLU D 1 164 ? -3.942 46.164 56.149 1.00 43.00 164 GLU D CA 1
ATOM 6717 C C . GLU D 1 164 ? -3.563 44.694 56.272 1.00 44.39 164 GLU D C 1
ATOM 6718 O O . GLU D 1 164 ? -2.412 44.316 56.052 1.00 44.07 164 GLU D O 1
ATOM 6724 N N . LEU D 1 165 ? -4.541 43.868 56.630 1.00 44.21 165 LEU D N 1
ATOM 6725 C CA . LEU D 1 165 ? -4.300 42.451 56.869 1.00 44.45 165 LEU D CA 1
ATOM 6726 C C . LEU D 1 165 ? -4.145 41.657 55.574 1.00 44.38 165 LEU D C 1
ATOM 6727 O O . LEU D 1 165 ? -4.936 41.802 54.641 1.00 42.02 165 LEU D O 1
ATOM 6732 N N . HIS D 1 166 ? -3.116 40.815 55.533 1.00 43.59 166 HIS D N 1
ATOM 6733 C CA . HIS D 1 166 ? -2.840 39.964 54.380 1.00 43.10 166 HIS D CA 1
ATOM 6734 C C . HIS D 1 166 ? -3.871 38.843 54.301 1.00 43.81 166 HIS D C 1
ATOM 6735 O O . HIS D 1 166 ? -3.795 37.869 55.048 1.00 49.53 166 HIS D O 1
ATOM 6742 N N . THR D 1 167 ? -4.830 38.982 53.390 1.00 40.21 167 THR D N 1
ATOM 6743 C CA . THR D 1 167 ? -5.906 38.003 53.259 1.00 40.12 167 THR D CA 1
ATOM 6744 C C . THR D 1 167 ? -5.595 36.938 52.211 1.00 41.60 167 THR D C 1
ATOM 6745 O O . THR D 1 167 ? -6.489 36.219 51.762 1.00 42.68 167 THR D O 1
ATOM 6749 N N . GLY D 1 168 ? -4.325 36.839 51.831 1.00 39.90 168 GLY D N 1
ATOM 6750 C CA . GLY D 1 168 ? -3.886 35.872 50.839 1.00 37.63 168 GLY D CA 1
ATOM 6751 C C . GLY D 1 168 ? -4.102 34.424 51.237 1.00 44.37 168 GLY D C 1
ATOM 6752 O O . GLY D 1 168 ? -4.551 33.614 50.427 1.00 38.76 168 GLY D O 1
ATOM 6753 N N . ARG D 1 169 ? -3.767 34.104 52.485 1.00 43.43 169 ARG D N 1
ATOM 6754 C CA . ARG D 1 169 ? -3.891 32.750 53.019 1.00 45.86 169 ARG D CA 1
ATOM 6755 C C . ARG D 1 169 ? -5.341 32.292 52.908 1.00 46.18 169 ARG D C 1
ATOM 6756 O O . ARG D 1 169 ? -5.634 31.186 52.450 1.00 41.03 169 ARG D O 1
ATOM 6764 N N . TYR D 1 170 ? -6.240 33.170 53.341 1.00 45.96 170 TYR D N 1
ATOM 6765 C CA . TYR D 1 170 ? -7.678 32.935 53.287 1.00 47.21 170 TYR D CA 1
ATOM 6766 C C . TYR D 1 170 ? -8.163 32.727 51.857 1.00 48.37 170 TYR D C 1
ATOM 6767 O O . TYR D 1 170 ? -8.970 31.837 51.587 1.00 50.59 170 TYR D O 1
ATOM 6776 N N . ALA D 1 171 ? -7.675 33.564 50.948 1.00 46.57 171 ALA D N 1
ATOM 6777 C CA . ALA D 1 171 ? -8.086 33.507 49.551 1.00 47.15 171 ALA D CA 1
ATOM 6778 C C . ALA D 1 171 ? -7.552 32.261 48.847 1.00 50.53 171 ALA D C 1
ATOM 6779 O O . ALA D 1 171 ? -8.175 31.753 47.915 1.00 53.78 171 ALA D O 1
ATOM 6781 N N . ASP D 1 172 ? -6.399 31.775 49.297 1.00 51.07 172 ASP D N 1
ATOM 6782 C CA . ASP D 1 172 ? -5.734 30.640 48.660 1.00 50.92 172 ASP D CA 1
ATOM 6783 C C . ASP D 1 172 ? -6.153 29.289 49.235 1.00 49.87 172 ASP D C 1
ATOM 6784 O O . ASP D 1 172 ? -5.654 28.251 48.803 1.00 52.23 172 ASP D O 1
ATOM 6789 N N . ALA D 1 173 ? -7.058 29.308 50.209 1.00 51.52 173 ALA D N 1
ATOM 6790 C CA . ALA D 1 173 ? -7.483 28.092 50.905 1.00 51.78 173 ALA D CA 1
ATOM 6791 C C . ALA D 1 173 ? -8.153 27.088 49.969 1.00 56.44 173 ALA D C 1
ATOM 6792 O O . ALA D 1 173 ? -9.017 27.453 49.173 1.00 56.23 173 ALA D O 1
ATOM 6794 N N . GLU D 1 174 ? -7.757 25.822 50.075 1.00 60.75 174 GLU D N 1
ATOM 6795 C CA . GLU D 1 174 ? -8.274 24.792 49.178 1.00 62.75 174 GLU D CA 1
ATOM 6796 C C . GLU D 1 174 ? -9.536 24.121 49.717 1.00 67.04 174 GLU D C 1
ATOM 6797 O O . GLU D 1 174 ? -10.492 23.906 48.974 1.00 68.11 174 GLU D O 1
ATOM 6799 N N . ASP D 1 175 ? -9.538 23.790 51.004 1.00 69.86 175 ASP D N 1
ATOM 6800 C CA . ASP D 1 175 ? -10.701 23.160 51.625 1.00 71.91 175 ASP D CA 1
ATOM 6801 C C . ASP D 1 175 ? -11.439 24.171 52.502 1.00 68.69 175 ASP D C 1
ATOM 6802 O O . ASP D 1 175 ? -10.814 25.063 53.078 1.00 69.26 175 ASP D O 1
ATOM 6807 N N . PRO D 1 176 ? -12.774 24.045 52.591 1.00 66.83 176 PRO D N 1
ATOM 6808 C CA . PRO D 1 176 ? -13.613 24.939 53.402 1.00 62.43 176 PRO D CA 1
ATOM 6809 C C . PRO D 1 176 ? -13.160 25.040 54.856 1.00 62.12 176 PRO D C 1
ATOM 6810 O O . PRO D 1 176 ? -13.260 26.111 55.456 1.00 60.92 176 PRO D O 1
ATOM 6814 N N . GLU D 1 177 ? -12.671 23.935 55.407 1.00 65.08 177 GLU D N 1
ATOM 6815 C CA . GLU D 1 177 ? -12.189 23.911 56.782 1.00 67.22 177 GLU D CA 1
ATOM 6816 C C . GLU D 1 177 ? -10.962 24.809 56.938 1.00 67.00 177 GLU D C 1
ATOM 6817 O O . GLU D 1 177 ? -10.841 25.545 57.917 1.00 65.81 177 GLU D O 1
ATOM 6819 N N . GLU D 1 178 ? -10.054 24.740 55.969 1.00 67.03 178 GLU D N 1
ATOM 6820 C CA . GLU D 1 178 ? -8.869 25.590 55.969 1.00 71.57 178 GLU D CA 1
ATOM 6821 C C . GLU D 1 178 ? -9.264 27.059 55.838 1.00 67.41 178 GLU D C 1
ATOM 6822 O O . GLU D 1 178 ? -8.675 27.931 56.478 1.00 68.06 178 GLU D O 1
ATOM 6828 N N . GLN D 1 179 ? -10.263 27.325 55.002 1.00 61.77 179 GLN D N 1
ATOM 6829 C CA . GLN D 1 179 ? -10.717 28.689 54.760 1.00 54.81 179 GLN D CA 1
ATOM 6830 C C . GLN D 1 179 ? -11.357 29.288 56.008 1.00 53.56 179 GLN D C 1
ATOM 6831 O O . GLN D 1 179 ? -11.191 30.476 56.293 1.00 52.19 179 GLN D O 1
ATOM 6837 N N . ALA D 1 180 ? -12.084 28.458 56.749 1.00 51.95 180 ALA D N 1
ATOM 6838 C CA . ALA D 1 180 ? -12.715 28.893 57.988 1.00 53.82 180 ALA D CA 1
ATOM 6839 C C . ALA D 1 180 ? -11.667 29.290 59.024 1.00 54.94 180 ALA D C 1
ATOM 6840 O O . ALA D 1 180 ? -11.838 30.273 59.746 1.00 57.68 180 ALA D O 1
ATOM 6842 N N . ARG D 1 181 ? -10.584 28.519 59.092 1.00 53.44 181 ARG D N 1
ATOM 6843 C CA . ARG D 1 181 ? -9.498 28.805 60.026 1.00 55.04 181 ARG D CA 1
ATOM 6844 C C . ARG D 1 181 ? -8.805 30.122 59.694 1.00 53.63 181 ARG D C 1
ATOM 6845 O O . ARG D 1 181 ? -8.542 30.935 60.579 1.00 54.52 181 ARG D O 1
ATOM 6853 N N . GLU D 1 182 ? -8.510 30.324 58.414 1.00 51.98 182 GLU D N 1
ATOM 6854 C CA . GLU D 1 182 ? -7.801 31.518 57.974 1.00 52.62 182 GLU D CA 1
ATOM 6855 C C . GLU D 1 182 ? -8.661 32.764 58.159 1.00 53.17 182 GLU D C 1
ATOM 6856 O O . GLU D 1 182 ? -8.150 33.843 58.462 1.00 53.43 182 GLU D O 1
ATOM 6862 N N . LEU D 1 183 ? -9.969 32.605 57.979 1.00 52.88 183 LEU D N 1
ATOM 6863 C CA . LEU D 1 183 ? -10.911 33.698 58.191 1.00 48.41 183 LEU D CA 1
ATOM 6864 C C . LEU D 1 183 ? -10.962 34.075 59.666 1.00 44.44 183 LEU D C 1
ATOM 6865 O O . LEU D 1 183 ? -11.134 35.243 60.016 1.00 42.01 183 LEU D O 1
ATOM 6870 N N . GLN D 1 184 ? -10.805 33.075 60.526 1.00 45.95 184 GLN D N 1
ATOM 6871 C CA . GLN D 1 184 ? -10.812 33.299 61.963 1.00 48.86 184 GLN D CA 1
ATOM 6872 C C . GLN D 1 184 ? -9.574 34.094 62.370 1.00 50.83 184 GLN D C 1
ATOM 6873 O O . GLN D 1 184 ? -9.629 34.916 63.285 1.00 52.12 184 GLN D O 1
ATOM 6879 N N . ARG D 1 185 ? -8.461 33.846 61.683 1.00 51.60 185 ARG D N 1
ATOM 6880 C CA . ARG D 1 185 ? -7.235 34.608 61.906 1.00 51.86 185 ARG D CA 1
ATOM 6881 C C . ARG D 1 185 ? -7.446 36.075 61.558 1.00 49.51 185 ARG D C 1
ATOM 6882 O O . ARG D 1 185 ? -7.000 36.967 62.279 1.00 48.40 185 ARG D O 1
ATOM 6890 N N . VAL D 1 186 ? -8.115 36.312 60.435 1.00 48.65 186 VAL D N 1
ATOM 6891 C CA . VAL D 1 186 ? -8.412 37.667 59.995 1.00 49.45 186 VAL D CA 1
ATOM 6892 C C . VAL D 1 186 ? -9.331 38.338 61.008 1.00 49.84 186 VAL D C 1
ATOM 6893 O O . VAL D 1 186 ? -9.118 39.491 61.384 1.00 49.45 186 VAL D O 1
ATOM 6897 N N . ARG D 1 187 ? -10.343 37.599 61.456 1.00 49.53 187 ARG D N 1
ATOM 6898 C CA . ARG D 1 187 ? -11.304 38.105 62.429 1.00 49.66 187 ARG D CA 1
ATOM 6899 C C . ARG D 1 187 ? -10.614 38.482 63.734 1.00 53.34 187 ARG D C 1
ATOM 6900 O O . ARG D 1 187 ? -10.879 39.539 64.309 1.00 56.22 187 ARG D O 1
ATOM 6908 N N . GLU D 1 188 ? -9.727 37.608 64.197 1.00 53.98 188 GLU D N 1
ATOM 6909 C CA . GLU D 1 188 ? -8.968 37.863 65.413 1.00 52.78 188 GLU D CA 1
ATOM 6910 C C . GLU D 1 188 ? -7.982 38.996 65.168 1.00 51.72 188 GLU D C 1
ATOM 6911 O O . GLU D 1 188 ? -7.678 39.775 66.072 1.00 52.37 188 GLU D O 1
ATOM 6917 N N . GLY D 1 189 ? -7.483 39.077 63.938 1.00 50.05 189 GLY D N 1
ATOM 6918 C CA . GLY D 1 189 ? -6.602 40.156 63.538 1.00 49.69 189 GLY D CA 1
ATOM 6919 C C . GLY D 1 189 ? -7.260 41.518 63.638 1.00 50.57 189 GLY D C 1
ATOM 6920 O O . GLY D 1 189 ? -6.654 42.476 64.118 1.00 52.19 189 GLY D O 1
ATOM 6921 N N . VAL D 1 190 ? -8.501 41.607 63.167 1.00 49.48 190 VAL D N 1
ATOM 6922 C CA . VAL D 1 190 ? -9.257 42.853 63.216 1.00 47.48 190 VAL D CA 1
ATOM 6923 C C . VAL D 1 190 ? -9.516 43.261 64.662 1.00 48.02 190 VAL D C 1
ATOM 6924 O O . VAL D 1 190 ? -9.311 44.416 65.041 1.00 45.65 190 VAL D O 1
ATOM 6928 N N . ALA D 1 191 ? -9.966 42.299 65.463 1.00 50.63 191 ALA D N 1
ATOM 6929 C CA . ALA D 1 191 ? -10.294 42.537 66.866 1.00 50.70 191 ALA D CA 1
ATOM 6930 C C . ALA D 1 191 ? -9.098 43.068 67.653 1.00 51.10 191 ALA D C 1
ATOM 6931 O O . ALA D 1 191 ? -9.232 44.005 68.441 1.00 49.71 191 ALA D O 1
ATOM 6933 N N . LEU D 1 192 ? -7.933 42.465 67.437 1.00 54.28 192 LEU D N 1
ATOM 6934 C CA . LEU D 1 192 ? -6.721 42.865 68.142 1.00 53.83 192 LEU D CA 1
ATOM 6935 C C . LEU D 1 192 ? -6.303 44.282 67.760 1.00 52.94 192 LEU D C 1
ATOM 6936 O O . LEU D 1 192 ? -5.936 45.082 68.620 1.00 52.27 192 LEU D O 1
ATOM 6941 N N . GLY D 1 193 ? -6.356 44.580 66.465 1.00 54.13 193 GLY D N 1
ATOM 6942 C CA . GLY D 1 193 ? -5.979 45.888 65.960 1.00 53.85 193 GLY D CA 1
ATOM 6943 C C . GLY D 1 193 ? -6.794 47.035 66.526 1.00 56.97 193 GLY D C 1
ATOM 6944 O O . GLY D 1 193 ? -6.258 48.102 66.823 1.00 55.37 193 GLY D O 1
ATOM 6945 N N . ARG D 1 194 ? -8.095 46.816 66.688 1.00 60.16 194 ARG D N 1
ATOM 6946 C CA . ARG D 1 194 ? -8.987 47.870 67.155 1.00 61.97 194 ARG D CA 1
ATOM 6947 C C . ARG D 1 194 ? -8.926 48.043 68.671 1.00 66.52 194 ARG D C 1
ATOM 6948 O O . ARG D 1 194 ? -9.326 49.079 69.202 1.00 68.03 194 ARG D O 1
ATOM 6956 N N . SER D 1 195 ? -8.423 47.029 69.366 1.00 67.82 195 SER D N 1
ATOM 6957 C CA . SER D 1 195 ? -8.176 47.151 70.795 1.00 67.48 195 SER D CA 1
ATOM 6958 C C . SER D 1 195 ? -6.956 48.038 71.005 1.00 64.02 195 SER D C 1
ATOM 6959 O O . SER D 1 195 ? -6.816 48.693 72.039 1.00 62.47 195 SER D O 1
ATOM 6962 N N . LEU D 1 196 ? -6.074 48.050 70.010 1.00 61.29 196 LEU D N 1
ATOM 6963 C CA . LEU D 1 196 ? -4.885 48.893 70.041 1.00 57.94 196 LEU D CA 1
ATOM 6964 C C . LEU D 1 196 ? -5.140 50.247 69.380 1.00 55.47 196 LEU D C 1
ATOM 6965 O O . LEU D 1 196 ? -4.219 51.044 69.210 1.00 55.87 196 LEU D O 1
ATOM 6970 N N . GLY D 1 197 ? -6.390 50.500 69.002 1.00 52.85 197 GLY D N 1
ATOM 6971 C CA . GLY D 1 197 ? -6.759 51.775 68.412 1.00 48.75 197 GLY D CA 1
ATOM 6972 C C . GLY D 1 197 ? -6.381 51.937 66.950 1.00 46.47 197 GLY D C 1
ATOM 6973 O O . GLY D 1 197 ? -6.353 53.054 66.433 1.00 45.29 197 GLY D O 1
ATOM 6974 N N . LEU D 1 198 ? -6.094 50.826 66.280 1.00 45.06 198 LEU D N 1
ATOM 6975 C CA . LEU D 1 198 ? -5.691 50.863 64.877 1.00 42.91 198 LEU D CA 1
ATOM 6976 C C . LEU D 1 198 ? -6.883 50.821 63.929 1.00 50.85 198 LEU D C 1
ATOM 6977 O O . LEU D 1 198 ? -7.914 50.222 64.233 1.00 54.46 198 LEU D O 1
ATOM 6982 N N . ILE D 1 199 ? -6.729 51.460 62.774 1.00 50.65 199 ILE D N 1
ATOM 6983 C CA . ILE D 1 199 ? -7.670 51.287 61.679 1.00 46.05 199 ILE D CA 1
ATOM 6984 C C . ILE D 1 199 ? -7.265 50.005 60.961 1.00 46.63 199 ILE D C 1
ATOM 6985 O O . ILE D 1 199 ? -6.097 49.826 60.621 1.00 44.61 199 ILE D O 1
ATOM 6990 N N . VAL D 1 200 ? -8.217 49.107 60.728 1.00 46.80 200 VAL D N 1
ATOM 6991 C CA . VAL D 1 200 ? -7.879 47.805 60.162 1.00 44.02 200 VAL D CA 1
ATOM 6992 C C . VAL D 1 200 ? -8.477 47.604 58.775 1.00 42.75 200 VAL D C 1
ATOM 6993 O O . VAL D 1 200 ? -9.694 47.655 58.593 1.00 42.36 200 VAL D O 1
ATOM 6997 N N . ASN D 1 201 ? -7.600 47.370 57.802 1.00 43.09 201 ASN D N 1
ATOM 6998 C CA . ASN D 1 201 ? -8.002 47.120 56.422 1.00 43.05 201 ASN D CA 1
ATOM 6999 C C . ASN D 1 201 ? -7.656 45.701 55.975 1.00 44.81 201 ASN D C 1
ATOM 7000 O O . ASN D 1 201 ? -7.010 44.949 56.704 1.00 47.97 201 ASN D O 1
ATOM 7005 N N . ALA D 1 202 ? -8.094 45.348 54.770 1.00 43.58 202 ALA D N 1
ATOM 7006 C CA . ALA D 1 202 ? -7.738 44.079 54.141 1.00 41.18 202 ALA D CA 1
ATOM 7007 C C . ALA D 1 202 ? -7.943 44.195 52.634 1.00 40.23 202 ALA D C 1
ATOM 7008 O O . ALA D 1 202 ? -8.147 45.294 52.121 1.00 39.58 202 ALA D O 1
ATOM 7010 N N . GLY D 1 203 ? -7.878 43.074 51.920 1.00 41.82 203 GLY D N 1
ATOM 7011 C CA . GLY D 1 203 ? -8.248 43.078 50.516 1.00 41.95 203 GLY D CA 1
ATOM 7012 C C . GLY D 1 203 ? -7.456 42.225 49.542 1.00 41.23 203 GLY D C 1
ATOM 7013 O O . GLY D 1 203 ? -7.965 41.870 48.478 1.00 35.75 203 GLY D O 1
ATOM 7014 N N . HIS D 1 204 ? -6.211 41.908 49.888 1.00 44.32 204 HIS D N 1
ATOM 7015 C CA . HIS D 1 204 ? -5.337 41.175 48.976 1.00 44.05 204 HIS D CA 1
ATOM 7016 C C . HIS D 1 204 ? -5.884 39.785 48.662 1.00 39.85 204 HIS D C 1
ATOM 7017 O O . HIS D 1 204 ? -6.219 39.019 49.564 1.00 41.26 204 HIS D O 1
ATOM 7024 N N . GLY D 1 205 ? -5.975 39.471 47.373 1.00 37.90 205 GLY D N 1
ATOM 7025 C CA . GLY D 1 205 ? -6.424 38.165 46.925 1.00 37.30 205 GLY D CA 1
ATOM 7026 C C . GLY D 1 205 ? -7.927 37.945 46.925 1.00 38.39 205 GLY D C 1
ATOM 7027 O O . GLY D 1 205 ? -8.404 36.921 46.436 1.00 38.80 205 GLY D O 1
ATOM 7028 N N . LEU D 1 206 ? -8.674 38.903 47.464 1.00 36.76 206 LEU D N 1
ATOM 7029 C CA . LEU D 1 206 ? -10.129 38.791 47.534 1.00 33.62 206 LEU D CA 1
ATOM 7030 C C . LEU D 1 206 ? -10.770 38.939 46.160 1.00 32.38 206 LEU D C 1
ATOM 7031 O O . LEU D 1 206 ? -10.347 39.766 45.354 1.00 31.28 206 LEU D O 1
ATOM 7036 N N . HIS D 1 207 ? -11.802 38.141 45.903 1.00 33.20 207 HIS D N 1
ATOM 7037 C CA . HIS D 1 207 ? -12.540 38.232 44.648 1.00 31.34 207 HIS D CA 1
ATOM 7038 C C . HIS D 1 207 ? -14.049 38.181 44.895 1.00 29.35 207 HIS D C 1
ATOM 7039 O O . HIS D 1 207 ? -14.500 38.188 46.039 1.00 31.02 207 HIS D O 1
ATOM 7046 N N . TYR D 1 208 ? -14.822 38.121 43.817 1.00 28.09 208 TYR D N 1
ATOM 7047 C CA . TYR D 1 208 ? -16.274 38.272 43.893 1.00 32.18 208 TYR D CA 1
ATOM 7048 C C . TYR D 1 208 ? -17.000 37.093 44.536 1.00 35.03 208 TYR D C 1
ATOM 7049 O O . TYR D 1 208 ? -18.212 37.147 44.740 1.00 39.15 208 TYR D O 1
ATOM 7058 N N . HIS D 1 209 ? -16.271 36.031 44.854 1.00 33.16 209 HIS D N 1
ATOM 7059 C CA . HIS D 1 209 ? -16.898 34.859 45.448 1.00 34.90 209 HIS D CA 1
ATOM 7060 C C . HIS D 1 209 ? -16.356 34.526 46.837 1.00 36.40 209 HIS D C 1
ATOM 7061 O O . HIS D 1 209 ? -16.787 33.548 47.446 1.00 40.59 209 HIS D O 1
ATOM 7068 N N . ASN D 1 210 ? -15.419 35.327 47.340 1.00 34.98 210 ASN D N 1
ATOM 7069 C CA . ASN D 1 210 ? -14.937 35.137 48.710 1.00 37.32 210 ASN D CA 1
ATOM 7070 C C . ASN D 1 210 ? -14.852 36.428 49.525 1.00 37.87 210 ASN D C 1
ATOM 7071 O O . ASN D 1 210 ? -14.438 36.403 50.684 1.00 39.80 210 ASN D O 1
ATOM 7076 N N . VAL D 1 211 ? -15.233 37.550 48.924 1.00 28.34 211 VAL D N 1
ATOM 7077 C CA . VAL D 1 211 ? -15.078 38.843 49.582 1.00 27.81 211 VAL D CA 1
ATOM 7078 C C . VAL D 1 211 ? -16.044 39.013 50.756 1.00 29.71 211 VAL D C 1
ATOM 7079 O O . VAL D 1 211 ? -15.681 39.589 51.782 1.00 34.40 211 VAL D O 1
ATOM 7083 N N . GLU D 1 212 ? -17.261 38.495 50.614 1.00 26.83 212 GLU D N 1
ATOM 7084 C CA . GLU D 1 212 ? -18.331 38.753 51.580 1.00 28.25 212 GLU D CA 1
ATOM 7085 C C . GLU D 1 212 ? -18.048 38.313 53.029 1.00 30.63 212 GLU D C 1
ATOM 7086 O O . GLU D 1 212 ? -18.348 39.067 53.956 1.00 32.66 212 GLU D O 1
ATOM 7092 N N . PRO D 1 213 ? -17.495 37.101 53.241 1.00 30.21 213 PRO D N 1
ATOM 7093 C CA . PRO D 1 213 ? -17.214 36.749 54.640 1.00 33.43 213 PRO D CA 1
ATOM 7094 C C . PRO D 1 213 ? -16.219 37.696 55.312 1.00 38.13 213 PRO D C 1
ATOM 7095 O O . PRO D 1 213 ? -16.273 37.875 56.530 1.00 40.98 213 PRO D O 1
ATOM 7099 N N . VAL D 1 214 ? -15.328 38.289 54.524 1.00 37.32 214 VAL D N 1
ATOM 7100 C CA . VAL D 1 214 ? -14.362 39.248 55.046 1.00 39.71 214 VAL D CA 1
ATOM 7101 C C . VAL D 1 214 ? -15.040 40.590 55.293 1.00 39.60 214 VAL D C 1
ATOM 7102 O O . VAL D 1 214 ? -14.805 41.240 56.311 1.00 42.81 214 VAL D O 1
ATOM 7106 N N . ALA D 1 215 ? -15.892 40.996 54.357 1.00 37.42 215 ALA D N 1
ATOM 7107 C CA . ALA D 1 215 ? -16.603 42.264 54.464 1.00 39.29 215 ALA D CA 1
ATOM 7108 C C . ALA D 1 215 ? -17.606 42.246 55.614 1.00 38.85 215 ALA D C 1
ATOM 7109 O O . ALA D 1 215 ? -18.016 43.296 56.111 1.00 37.32 215 ALA D O 1
ATOM 7111 N N . ALA D 1 216 ? -17.993 41.046 56.035 1.00 37.83 216 ALA D N 1
ATOM 7112 C CA . ALA D 1 216 ? -18.967 40.882 57.107 1.00 36.09 216 ALA D CA 1
ATOM 7113 C C . ALA D 1 216 ? -18.339 41.073 58.483 1.00 38.53 216 ALA D C 1
ATOM 7114 O O . ALA D 1 216 ? -19.050 41.218 59.478 1.00 41.08 216 ALA D O 1
ATOM 7116 N N . ILE D 1 217 ? -17.010 41.072 58.539 1.00 38.26 217 ILE D N 1
ATOM 7117 C CA . ILE D 1 217 ? -16.301 41.190 59.809 1.00 41.36 217 ILE D CA 1
ATOM 7118 C C . ILE D 1 217 ? -16.520 42.562 60.433 1.00 46.31 217 ILE D C 1
ATOM 7119 O O . ILE D 1 217 ? -16.318 43.592 59.790 1.00 48.48 217 ILE D O 1
ATOM 7124 N N . ASP D 1 218 ? -16.940 42.561 61.693 1.00 50.26 218 ASP D N 1
ATOM 7125 C CA . ASP D 1 218 ? -17.160 43.795 62.431 1.00 55.11 218 ASP D CA 1
ATOM 7126 C C . ASP D 1 218 ? -15.839 44.527 62.627 1.00 52.45 218 ASP D C 1
ATOM 7127 O O . ASP D 1 218 ? -14.860 43.942 63.091 1.00 52.98 218 ASP D O 1
ATOM 7132 N N . GLY D 1 219 ? -15.815 45.806 62.276 1.00 50.06 219 GLY D N 1
ATOM 7133 C CA . GLY D 1 219 ? -14.632 46.620 62.478 1.00 48.49 219 GLY D CA 1
ATOM 7134 C C . GLY D 1 219 ? -13.708 46.765 61.284 1.00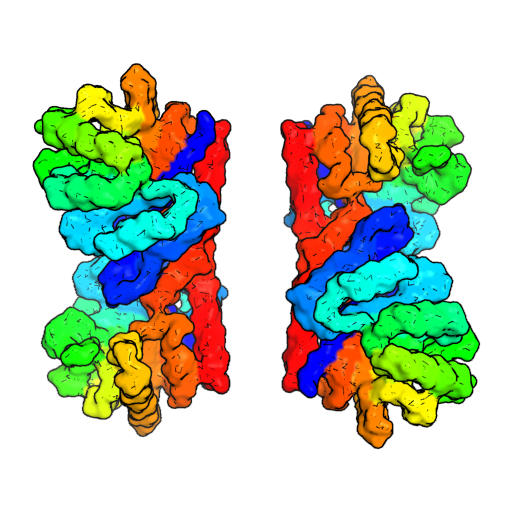 47.56 219 GLY D C 1
ATOM 7135 O O . GLY D 1 219 ? -12.759 47.546 61.331 1.00 52.23 219 GLY D O 1
ATOM 7136 N N . ILE D 1 220 ? -13.971 46.016 60.217 1.00 44.22 220 ILE D N 1
ATOM 7137 C CA . ILE D 1 220 ? -13.223 46.195 58.977 1.00 44.16 220 ILE D CA 1
ATOM 7138 C C . ILE D 1 220 ? -13.500 47.595 58.443 1.00 46.62 220 ILE D C 1
ATOM 7139 O O . ILE D 1 220 ? -14.655 47.990 58.286 1.00 45.73 220 ILE D O 1
ATOM 7144 N N . ASN D 1 221 ? -12.438 48.342 58.164 1.00 47.24 221 ASN D N 1
ATOM 7145 C CA . ASN D 1 221 ? -12.581 49.716 57.703 1.00 43.57 221 ASN D CA 1
ATOM 7146 C C . ASN D 1 221 ? -12.703 49.797 56.185 1.00 42.41 221 ASN D C 1
ATOM 7147 O O . ASN D 1 221 ? -13.729 50.221 55.655 1.00 40.00 221 ASN D O 1
ATOM 7152 N N . GLU D 1 222 ? -11.646 49.389 55.492 1.00 38.05 222 GLU D N 1
ATOM 7153 C CA . GLU D 1 222 ? -11.602 49.487 54.039 1.00 37.61 222 GLU D CA 1
ATOM 7154 C C . GLU D 1 222 ? -11.014 48.229 53.418 1.00 37.76 222 GLU D C 1
ATOM 7155 O O . GLU D 1 222 ? -10.040 47.676 53.925 1.00 39.36 222 GLU D O 1
ATOM 7161 N N . LEU D 1 223 ? -11.610 47.776 52.320 1.00 34.52 223 LEU D N 1
ATOM 7162 C CA . LEU D 1 223 ? -11.018 46.700 51.537 1.00 35.01 223 LEU D CA 1
ATOM 7163 C C . LEU D 1 223 ? -10.312 47.263 50.308 1.00 35.31 223 LEU D C 1
ATOM 7164 O O . LEU D 1 223 ? -10.924 47.948 49.488 1.00 39.54 223 LEU D O 1
ATOM 7169 N N . ASN D 1 224 ? -9.020 46.976 50.187 1.00 32.54 224 ASN D N 1
ATOM 7170 C CA . ASN D 1 224 ? -8.271 47.363 48.999 1.00 35.13 224 ASN D CA 1
ATOM 7171 C C . ASN D 1 224 ? -8.156 46.160 48.076 1.00 36.06 224 ASN D C 1
ATOM 7172 O O . ASN D 1 224 ? -7.389 45.234 48.333 1.00 37.22 224 ASN D O 1
ATOM 7177 N N . ILE D 1 225 ? -8.924 46.188 46.993 1.00 34.72 225 ILE D N 1
ATOM 7178 C CA . ILE D 1 225 ? -8.986 45.068 46.068 1.00 32.57 225 ILE D CA 1
ATOM 7179 C C . ILE D 1 225 ? -8.532 45.548 44.699 1.00 31.05 225 ILE D C 1
ATOM 7180 O O . ILE D 1 225 ? -8.939 46.616 44.240 1.00 29.76 225 ILE D O 1
ATOM 7185 N N . GLY D 1 226 ? -7.688 44.757 44.046 1.00 26.86 226 GLY D N 1
ATOM 7186 C CA . GLY D 1 226 ? -7.137 45.150 42.766 1.00 24.81 226 GLY D CA 1
ATOM 7187 C C . GLY D 1 226 ? -7.342 44.155 41.645 1.00 27.36 226 GLY D C 1
ATOM 7188 O O . GLY D 1 226 ? -8.193 44.354 40.779 1.00 32.21 226 GLY D O 1
ATOM 7189 N N . HIS D 1 227 ? -6.551 43.087 41.668 1.00 25.92 227 HIS D N 1
ATOM 7190 C CA . HIS D 1 227 ? -6.484 42.122 40.574 1.00 26.85 227 HIS D CA 1
ATOM 7191 C C . HIS D 1 227 ? -7.851 41.566 40.168 1.00 28.24 227 HIS D C 1
ATOM 7192 O O . HIS D 1 227 ? -8.173 41.497 38.981 1.00 29.76 227 HIS D O 1
ATOM 7199 N N . ALA D 1 228 ? -8.649 41.170 41.155 1.00 25.05 228 ALA D N 1
ATOM 7200 C CA . ALA D 1 228 ? -9.956 40.573 40.896 1.00 28.68 228 ALA D CA 1
ATOM 7201 C C . ALA D 1 228 ? -10.914 41.530 40.184 1.00 32.20 228 ALA D C 1
ATOM 7202 O O . ALA D 1 228 ? -11.700 41.111 39.335 1.00 32.06 228 ALA D O 1
ATOM 7204 N N . ILE D 1 229 ? -10.847 42.810 40.531 1.00 33.01 229 ILE D N 1
ATOM 7205 C CA . ILE D 1 229 ? -11.694 43.809 39.893 1.00 30.84 229 ILE D CA 1
ATOM 7206 C C . ILE D 1 229 ? -11.256 43.982 38.444 1.00 32.71 229 ILE D C 1
ATOM 7207 O O . ILE D 1 229 ? -12.086 44.043 37.537 1.00 33.98 229 ILE D O 1
ATOM 7212 N N . VAL D 1 230 ? -9.943 44.043 38.236 1.00 29.00 230 VAL D N 1
ATOM 7213 C CA . VAL D 1 230 ? -9.376 44.186 36.900 1.00 32.15 230 VAL D CA 1
ATOM 7214 C C . VAL D 1 230 ? -9.749 42.977 36.046 1.00 34.46 230 VAL D C 1
ATOM 7215 O O . VAL D 1 230 ? -10.111 43.121 34.875 1.00 33.25 230 VAL D O 1
ATOM 7219 N N . ALA D 1 231 ? -9.653 41.790 36.641 1.00 31.35 231 ALA D N 1
ATOM 7220 C CA . ALA D 1 231 ? -10.015 40.547 35.965 1.00 28.01 231 ALA D CA 1
ATOM 7221 C C . ALA D 1 231 ? -11.486 40.537 35.547 1.00 32.20 231 ALA D C 1
ATOM 7222 O O . ALA D 1 231 ? -11.819 40.184 34.414 1.00 36.42 231 ALA D O 1
ATOM 7224 N N . HIS D 1 232 ? -12.362 40.926 36.469 1.00 30.05 232 HIS D N 1
ATOM 7225 C CA . HIS D 1 232 ? -13.798 40.944 36.208 1.00 25.50 232 HIS D CA 1
ATOM 7226 C C . HIS D 1 232 ? -14.158 42.040 35.213 1.00 29.21 232 HIS D C 1
ATOM 7227 O O . HIS D 1 232 ? -15.097 41.895 34.429 1.00 33.47 232 HIS D O 1
ATOM 7234 N N . ALA D 1 233 ? -13.407 43.139 35.256 1.00 27.85 233 ALA D N 1
ATOM 7235 C CA . ALA D 1 233 ? -13.638 44.275 34.367 1.00 26.98 233 ALA D CA 1
ATOM 7236 C C . ALA D 1 233 ? -13.463 43.886 32.902 1.00 28.34 233 ALA D C 1
ATOM 7237 O O . ALA D 1 233 ? -14.067 44.489 32.014 1.00 28.90 233 ALA D O 1
ATOM 7239 N N . LEU D 1 234 ? -12.631 42.879 32.654 1.00 26.84 234 LEU D N 1
ATOM 7240 C CA . LEU D 1 234 ? -12.438 42.353 31.306 1.00 30.14 234 LEU D CA 1
ATOM 7241 C C . LEU D 1 234 ? -13.750 41.875 30.684 1.00 28.05 234 LEU D C 1
ATOM 7242 O O . LEU D 1 234 ? -13.883 41.827 29.462 1.00 29.86 234 LEU D O 1
ATOM 7247 N N . PHE D 1 235 ? -14.713 41.518 31.527 1.00 25.59 235 PHE D N 1
ATOM 7248 C CA . PHE D 1 235 ? -15.969 40.952 31.048 1.00 28.56 235 PHE D CA 1
ATOM 7249 C C . PHE D 1 235 ? -17.142 41.938 31.087 1.00 31.37 235 PHE D C 1
ATOM 7250 O O . PHE D 1 235 ? -17.982 41.933 30.188 1.00 32.98 235 PHE D O 1
ATOM 7258 N N . VAL D 1 236 ? -17.201 42.783 32.113 1.00 31.03 236 VAL D N 1
ATOM 7259 C CA . VAL D 1 236 ? -18.339 43.687 32.275 1.00 29.08 236 VAL D CA 1
ATOM 7260 C C . VAL D 1 236 ? -17.957 45.166 32.210 1.00 30.12 236 VAL D C 1
ATOM 7261 O O . VAL D 1 236 ? -18.830 46.034 32.147 1.00 29.50 236 VAL D O 1
ATOM 7265 N N . GLY D 1 237 ? -16.661 45.455 32.229 1.00 30.36 237 GLY D N 1
ATOM 7266 C CA . GLY D 1 237 ? -16.198 46.832 32.199 1.00 28.30 237 GLY D CA 1
ATOM 7267 C C . GLY D 1 237 ? -15.845 47.330 33.586 1.00 26.08 237 GLY D C 1
ATOM 7268 O O . GLY D 1 237 ? -16.417 46.870 34.576 1.00 24.45 237 GLY D O 1
ATOM 7269 N N . PHE D 1 238 ? -14.915 48.276 33.659 1.00 29.09 238 PHE D N 1
ATOM 7270 C CA . PHE D 1 238 ? -14.399 48.736 34.945 1.00 31.88 238 PHE D CA 1
ATOM 7271 C C . PHE D 1 238 ? -15.471 49.390 35.815 1.00 28.01 238 PHE D C 1
ATOM 7272 O O . PHE D 1 238 ? -15.532 49.133 37.017 1.00 27.29 238 PHE D O 1
ATOM 7280 N N . ARG D 1 239 ? -16.312 50.228 35.214 1.00 28.49 239 ARG D N 1
ATOM 7281 C CA . ARG D 1 239 ? -17.369 50.900 35.968 1.00 34.75 239 ARG D CA 1
ATOM 7282 C C . ARG D 1 239 ? -18.329 49.900 36.610 1.00 31.98 239 ARG D C 1
ATOM 7283 O O . ARG D 1 239 ? -18.690 50.042 37.778 1.00 30.13 239 ARG D O 1
ATOM 7291 N N . GLN D 1 240 ? -18.731 48.879 35.860 1.00 26.97 240 GLN D N 1
ATOM 7292 C CA . GLN D 1 240 ? -19.657 47.894 36.398 1.00 26.15 240 GLN D CA 1
ATOM 7293 C C . GLN D 1 240 ? -18.948 46.956 37.365 1.00 29.59 240 GLN D C 1
ATOM 7294 O O . GLN D 1 240 ? -19.540 46.505 38.345 1.00 28.08 240 GLN D O 1
ATOM 7300 N N . ALA D 1 241 ? -17.680 46.668 37.090 1.00 27.24 241 ALA D N 1
ATOM 7301 C CA . ALA D 1 241 ? -16.897 45.791 37.952 1.00 31.21 241 ALA D CA 1
ATOM 7302 C C . ALA D 1 241 ? -16.717 46.426 39.326 1.00 31.39 241 ALA D C 1
ATOM 7303 O O . ALA D 1 241 ? -16.842 45.758 40.351 1.00 32.09 241 ALA D O 1
ATOM 7305 N N . VAL D 1 242 ? -16.431 47.724 39.337 1.00 30.75 242 VAL D N 1
ATOM 7306 C CA . VAL D 1 242 ? -16.246 48.460 40.580 1.00 29.89 242 VAL D CA 1
ATOM 7307 C C . VAL D 1 242 ? -17.559 48.545 41.358 1.00 28.86 242 VAL D C 1
ATOM 7308 O O . VAL D 1 242 ? -17.592 48.302 42.566 1.00 27.26 242 VAL D O 1
ATOM 7312 N N . ALA D 1 243 ? -18.641 48.878 40.659 1.00 26.74 243 ALA D N 1
ATOM 7313 C CA . ALA D 1 243 ? -19.950 49.018 41.292 1.00 28.48 243 ALA D CA 1
ATOM 7314 C C . ALA D 1 243 ? -20.439 47.701 41.892 1.00 28.99 243 ALA D C 1
ATOM 7315 O O . ALA D 1 243 ? -20.972 47.675 43.004 1.00 29.59 243 ALA D O 1
ATOM 7317 N N . GLU D 1 244 ? -20.258 46.610 41.153 1.00 27.96 244 GLU D N 1
ATOM 7318 C CA . GLU D 1 244 ? -20.682 45.293 41.618 1.00 31.31 244 GLU D CA 1
ATOM 7319 C C . GLU D 1 244 ? -19.942 44.867 42.885 1.00 33.05 244 GLU D C 1
ATOM 7320 O O . GLU D 1 244 ? -20.548 44.313 43.802 1.00 36.76 244 GLU D O 1
ATOM 7326 N N . MET D 1 245 ? -18.638 45.128 42.936 1.00 31.54 245 MET D N 1
ATOM 7327 C CA . MET D 1 245 ? -17.832 44.769 44.100 1.00 30.55 245 MET D CA 1
ATOM 7328 C C . MET D 1 245 ? -18.240 45.573 45.332 1.00 32.70 245 MET D C 1
ATOM 7329 O O . MET D 1 245 ? -18.348 45.024 46.430 1.00 29.29 245 MET D O 1
ATOM 7334 N N . LYS D 1 246 ? -18.466 46.871 45.147 1.00 34.73 246 LYS D N 1
ATOM 7335 C CA . LYS D 1 246 ? -18.875 47.737 46.247 1.00 31.15 246 LYS D CA 1
ATOM 7336 C C . LYS D 1 246 ? -20.225 47.301 46.807 1.00 34.37 246 LYS D C 1
ATOM 7337 O O . LYS D 1 246 ? -20.435 47.307 48.021 1.00 34.67 246 LYS D O 1
ATOM 7343 N N . ALA D 1 247 ? -21.139 46.934 45.913 1.00 35.00 247 ALA D N 1
ATOM 7344 C CA . ALA D 1 247 ? -22.481 46.522 46.312 1.00 31.06 247 ALA D CA 1
ATOM 7345 C C . ALA D 1 247 ? -22.434 45.234 47.135 1.00 29.52 247 ALA D C 1
ATOM 7346 O O . ALA D 1 247 ? -23.193 45.073 48.094 1.00 25.31 247 ALA D O 1
ATOM 7348 N N . LEU D 1 248 ? -21.544 44.321 46.751 1.00 27.86 248 LEU D N 1
ATOM 7349 C CA . LEU D 1 248 ? -21.335 43.084 47.500 1.00 32.04 248 LEU D CA 1
ATOM 7350 C C . LEU D 1 248 ? -20.881 43.382 48.923 1.00 32.16 248 LEU D C 1
ATOM 7351 O O . LEU D 1 248 ? -21.412 42.834 49.889 1.00 34.21 248 LEU D O 1
ATOM 7356 N N . MET D 1 249 ? -19.888 44.256 49.035 1.00 26.86 249 MET D N 1
ATOM 7357 C CA . MET D 1 249 ? -19.320 44.635 50.321 1.00 29.56 249 MET D CA 1
ATOM 7358 C C . MET D 1 249 ? -20.334 45.317 51.235 1.00 35.68 249 MET D C 1
ATOM 7359 O O . MET D 1 249 ? -20.431 44.989 52.418 1.00 39.25 249 MET D O 1
ATOM 7364 N N . LEU D 1 250 ? -21.084 46.267 50.683 1.00 35.11 250 LEU D N 1
ATOM 7365 C CA . LEU D 1 250 ? -22.070 47.014 51.460 1.00 34.55 250 LEU D CA 1
ATOM 7366 C C . LEU D 1 250 ? -23.184 46.117 51.984 1.00 35.18 250 LEU D C 1
ATOM 7367 O O . LEU D 1 250 ? -23.620 46.258 53.125 1.00 37.08 250 LEU D O 1
ATOM 7372 N N . ALA D 1 251 ? -23.647 45.198 51.145 1.00 35.52 251 ALA D N 1
ATOM 7373 C CA . ALA D 1 251 ? -24.715 44.288 51.536 1.00 30.91 251 ALA D CA 1
ATOM 7374 C C . ALA D 1 251 ? -24.229 43.296 52.587 1.00 33.54 251 ALA D C 1
ATOM 7375 O O . ALA D 1 251 ? -24.994 42.871 53.451 1.00 38.01 251 ALA D O 1
ATOM 7377 N N . ALA D 1 252 ? -22.952 42.936 52.513 1.00 34.90 252 ALA D N 1
ATOM 7378 C CA . ALA D 1 252 ? -22.374 41.965 53.435 1.00 33.12 252 ALA D CA 1
ATOM 7379 C C . ALA D 1 252 ? -22.060 42.600 54.787 1.00 39.84 252 ALA D C 1
ATOM 7380 O O . ALA D 1 252 ? -22.142 41.943 55.823 1.00 41.30 252 ALA D O 1
ATOM 7382 N N . ALA D 1 253 ? -21.698 43.879 54.774 1.00 44.76 253 ALA D N 1
ATOM 7383 C CA . ALA D 1 253 ? -21.328 44.578 56.000 1.00 47.27 253 ALA D CA 1
ATOM 7384 C C . ALA D 1 253 ? -22.552 45.036 56.796 1.00 51.95 253 ALA D C 1
ATOM 7385 O O . ALA D 1 253 ? -22.441 45.380 57.973 1.00 53.20 253 ALA D O 1
ATOM 7387 N N . THR D 1 254 ? -23.717 45.032 56.156 1.00 55.95 254 THR D N 1
ATOM 7388 C CA . THR D 1 254 ? -24.949 45.449 56.818 1.00 62.91 254 THR D CA 1
ATOM 7389 C C . THR D 1 254 ? -25.590 44.297 57.590 1.00 64.10 254 THR D C 1
ATOM 7390 O O . THR D 1 254 ? -25.452 43.131 57.219 1.00 63.54 254 THR D O 1
#

Foldseek 3Di:
DAAAEEEELQVQQLVCVVVVHCPPQSLVLQVLLVVLPHQYYEYEQEPVRNGDDLVNLQVNLVDPPHFYEYEYEQDPVVLVSCLVSLTQEYEYADDDPVQADPLGFGPCVSPVVSVLVSQVSSVVSNYQYEGEGALDLSSLVSCLVSPHQAYEHECPQLLVDDDPVSNVVSLVSLLVSQVSNVVSNHQYEYAPNDAPPRVLSNLCRPRHHYYYYYDRLVVCCVPVHNSVSSNSVVVSSRVSND/DAAAEEEEQQCQQVVCVVVVDCPPPSLVLQVLLVVLPHQEYEYECEPVRNGDDPVNLQVNLVDPPHWYEYEYEQDPVVLVSCLVSLTQEYEYADDDDVQADPLGFGNCVVPVPSVLVSQVSSVVSNYQYEGEGALDLSNLVSCLVSPHQAYEHECQQLLVDDDPVSNVVSLVSLLVSQVSNVVSNHQYEYAPNDAPPRCLSVLQRPRHHYHYYYDRLVVVCVPVHNSVSSNSSVVSSRVSND/DAAAEEEELQCQQVVCVVPVHCPPQSLVLQVLLVVLPHQEYEYECEPVRNGDDPVNLQVNLVDPPHFYEYEYEQDPVVLVVCLVSLTQEYEHADDDPQQADPLRFGPCVSVVVSVLVSQVSSVVSNYQYEGEGELDLSSLVSCLVSPHQAYEYECPQLLVDPDPVSNVVSLVSVLVSQVSNVVSNHQYEYAPNDADPRVLSNLCRPRHHYHYYYDRLVVVCVPVHNSVSSNSVVVSSRVSND/DAAAEEEELQCQQLVCVVVVDCPPQSLVLQVLLVVLPHQEYEYECEPVRNGDDPVNLVVNLVDDPHFYEYEYEQDPVVLVSCLVSLGQEYEYADDDPQQADPLGFGNCLSPVVSVLVSQVSSVVSNYQYEGGGELDLSRLVSCLVSPHQAYEYECQQLLPDDDPVSNVVSLVSLLVSQVSNVVSNHQYEYAPNDAPPRVLSNLCRPRHHYHYYYDRLVVVCVPVHSSVSSNSVVVSSRVSND

Sequence (968 aa):
TRILLGVNIDHVATLRQARGTRYPDPVKAALDAEEAGADGITVHLREDRRHIQERDVRVLKEVLQTRMNFEMGVTEEMLAFAEEIRRPAHSCLVPERREELTTEGGLDVAGQEQRIRDAVRRLAAVGSEVSLFIDPDPRQIEASARVGAPAIELHTGRYADAEDPEEQARELQRVREGVALGRSLGLIVNAGHGLHYHNVEPVAAIDGINELNIGHAIVAHALFVGFRQAVAEMKALMLAAATTRILLGVNIDHVATLRQARGTRYPDPVKAALDAEEAGADGITVHLREDRRHIQERDVRVLKEVLQTRMNFEMGVTEEMLAFAEEIRPAHSCLVPERREELTTEGGLDVAGQEQRIRDAVRRLAAVGSEVSLFIDPDPRQIEASARVGAPAIELHTGRYADAEDPEEQARELQRVREGVALGRRSLGLIVNAGHGLHYHNVEPVAAIDGINELNIGHAIVAHALFVGFRQAVAEMKALMLAAATTRILLGVNIDHVATLRQARGTRYPDPVKAALDAEEAGADGITVHLREDRRHIQERDVRVLKEVLQTRMNFEMGVTEEMLAFAEEIRPAHSCLVPERREELTTEGGLDVAGQEQRIRDAVRRLAAVGSEVSLFIDPDPRQIEASARVGAPAIELHTGRYADAEDPEEQARELQRVREGVALGRSLGLIVNAGHGLHYHNVEPVAAIDGINELNIGHAIVAHALFVGFRQAVAEMKALMLAAATTRILLGVNIDHVATLRQARGTRYPDPVKAALDAEEAGADGITVHLREDRRHIQERDVRVLKEVLQTRMNFEMGVTEEMLAFAEEIRPAHSCLVPERREELTTEGGLDVAGQEQRIRDAVRRLAAVGSEVSLFIDPDPRQIEASARVGAPAIELHTGRYADAEDPEEQARELQRVREGVALGRSLGLIVNAGHGLHYHNVEPVAAIDGINELNIGHAIVAHALFVGFRQAVAEMKALMLAAAT

Solvent-accessible surface area: 38216 Å² total; per-residue (Å²): 174,96,9,36,0,0,0,16,0,8,37,0,0,22,0,13,70,45,84,64,50,199,59,1,34,0,12,97,0,0,58,7,0,20,132,20,25,6,25,1,0,1,0,17,1,42,106,82,55,146,9,0,47,72,94,0,0,95,47,0,95,134,43,34,152,60,51,10,9,0,19,0,3,9,50,114,88,1,11,48,18,0,61,90,2,140,4,47,41,0,1,0,12,17,45,47,84,137,7,75,32,142,28,17,0,0,35,0,20,53,40,44,105,87,0,88,59,0,7,142,47,0,52,82,18,59,5,60,0,9,0,18,0,7,6,47,78,144,6,0,76,0,0,34,133,4,48,4,52,2,0,5,0,16,0,4,100,4,24,108,20,159,66,116,60,45,57,61,141,22,22,75,62,2,99,100,3,1,67,46,0,139,84,75,65,11,60,0,14,0,2,95,33,3,41,29,169,9,0,79,56,0,2,58,11,93,25,16,51,5,0,11,2,11,25,5,0,0,3,47,0,0,29,33,1,0,102,89,0,0,44,63,0,34,59,50,0,64,74,22,48,150,174,95,4,39,0,0,0,16,0,11,18,0,0,25,0,12,74,50,53,60,47,197,60,0,35,0,13,101,0,0,56,6,0,20,134,21,24,6,25,1,0,0,0,17,0,44,84,81,74,150,12,0,46,76,92,0,0,91,49,0,98,138,42,33,153,59,48,10,7,0,19,0,4,9,36,121,131,10,8,51,22,0,50,96,3,139,6,47,40,0,0,0,12,18,41,132,225,86,5,80,31,141,29,18,0,0,34,0,45,56,40,41,106,85,0,80,50,0,6,135,50,0,53,85,20,63,6,56,0,9,0,20,0,6,9,46,60,139,17,1,54,0,0,33,130,5,51,3,52,0,0,6,0,20,0,4,104,4,22,118,20,101,67,114,62,49,56,62,144,21,22,76,59,2,101,100,3,1,64,48,0,129,85,73,65,14,62,1,11,0,1,63,16,2,42,31,166,8,0,74,55,0,1,58,10,124,27,15,45,5,0,10,2,8,4,4,0,0,2,47,0,0,27,32,2,0,104,89,0,0,44,66,0,36,61,52,0,57,73,25,48,144,158,108,8,45,1,0,0,18,0,11,16,0,0,26,0,13,74,48,80,61,43,190,57,1,32,0,13,96,0,0,55,7,0,19,136,23,25,5,25,1,0,1,0,17,1,40,104,87,92,140,9,0,46,71,91,0,0,87,51,0,98,136,44,33,153,59,49,10,9,0,19,0,5,8,35,115,81,11,4,46,26,0,55,95,4,144,5,47,42,0,0,0,12,18,38,97,84,122,3,79,31,140,28,19,0,0,29,0,26,49,47,43,128,70,0,76,50,0,5,142,40,0,54,85,17,62,5,52,0,7,0,19,0,6,6,40,78,130,4,0,74,0,0,33,134,6,50,4,55,0,0,5,0,18,0,6,102,4,18,117,14,173,69,108,125,64,54,60,146,23,23,78,60,2,100,97,3,2,65,46,0,134,82,76,65,13,65,1,11,0,1,64,16,1,41,31,168,8,0,77,57,0,2,54,13,127,28,14,49,9,0,10,2,9,4,5,0,0,2,47,0,0,28,34,1,0,101,87,0,0,44,66,0,38,62,51,0,68,76,25,49,117,154,101,10,41,0,1,0,15,0,7,19,0,0,22,0,14,76,46,83,66,38,198,58,0,30,0,12,100,0,0,62,8,0,22,132,20,24,5,24,1,0,1,0,17,2,38,106,83,91,147,11,0,46,69,94,0,0,86,48,0,96,136,44,32,152,61,51,10,9,1,19,0,5,7,29,108,134,14,10,49,23,0,52,94,4,145,5,47,46,0,0,0,11,17,42,106,81,132,3,75,31,142,30,20,0,0,36,0,44,54,45,43,74,66,0,97,86,0,5,59,67,0,55,90,21,63,5,59,0,9,0,19,0,5,7,49,80,58,13,1,76,0,0,34,135,6,51,3,50,1,0,6,0,17,0,5,102,4,22,120,20,99,65,114,61,50,58,61,143,21,22,78,67,2,102,100,3,1,65,47,0,136,84,70,66,12,60,1,13,0,1,60,17,2,42,32,169,8,0,75,56,0,1,58,10,138,23,16,54,9,0,9,1,8,4,4,0,0,2,48,0,0,26,33,2,0,106,88,0,0,45,63,0,35,61,49,0,56,71,23,48,146

Radius of gyration: 36.16 Å; Cα contacts (8 Å, |Δi|>4): 2103; chains: 4; bounding box: 96×69×82 Å

Nearest PDB structures (foldseek):
  5dlc-assembly2_D  TM=1.003E+00  e=4.756E-47  Pseudomonas aeruginosa
  3gk0-assembly1_A  TM=9.987E-01  e=1.058E-36  Burkholderia pseudomallei 1710b
  1ho1-assembly1_C  TM=9.954E-01  e=9.469E-36  Escherichia coli
  6rg0-assembly2_B  TM=9.905E-01  e=1.352E-33  Escherichia coli K-12
  3f4n-assembly2_C  TM=9.943E-01  e=5.095E-33  Yersinia pestis